Protein AF-W2S710-F1 (afdb_monomer_lite)

Sequence (1188 aa):
MALSNGRLNGMLIFIVGLTLICLLFKRYHDNDLSRCKSLLEHGRWSHDLSTGSPHLEWHPAGCMKPNYKVNPHPIQTCFQDTYLIGDSSARELFTELEARWRLPGLHEDAPVHSNLSFTVEGESIDFIWDPYLNYTHLVGFRNTKSAPHAHIDQWRSPSSVVVGSGMWHARYLNDSYEKDFEADIRRLVRSRNGLRETEARPIFMPIIPPYQPFLNHERSSMLTPKRITRMNQLLYNLSAEHHVDMMLATLPAIRDQPSAYEEDGLHHKRIISTMQLEVLTARLCPRAYDHSCCSRSMDFSFGQMLAVTVAALLAIICLMMNRGSSSLIGAVGMISLTVCYCLFADRTTLFEKATKLIDEHLFIAFCYIALVCGLLTIVRCHEDDGQTWADTILPRQQTEEWKGWMQVVILLYHFFGMSQTLWVYRLIRLMVASYLFLTGFGHTSYFIRTGDFSLRRLTAVLVRINLLSCTLSFIMGTFYQLYYFPLLASVWFVVTWATIPRTPPEGVRLSIAAVALVCSMSIFGLLSTVWLVDGFFALLFHVGMITLDFKEYSFRISLDFYAPYVGMLFAFVVAVAAERRSQFEFLHLHQLRAKQYLWIAASCALLGYFTFASFLGDKQMFNRYHPYLSPIPIIGFVVLRNGTSVLRSHYSRFFAWFGRHSLETFVLQYHIWLAADTHGILHLGIIDSRWSERSTKGSWRFWTEVCMLTAVFLWACKAAAKATGIIVDSIAPKQVDEGWDPEKNMAQPVWGSMPEAIRKNLPEVSEDRKLHGKVTVLFISLWLINAWWPKGYGWICCISFTLINGATWGNLASYGVYLSYYIDHGGYGGNPLAYSFIGGVNFCAAMLCAPVVNILIKRFGTHAPMIAGCFLWLAGWLCASWSTLYYQLLLSQGALIGIGAGLIWLPAAPILPQWFLKKRSLAQGIASSGSGIVGVVYAVATIPMIENLSLAWALRITGITSFVMLFISCCLIRDRNTHVQPDIRPFDTNLIRQTNVLLLCGYTACTTLGYMTVIYSFSAFAVSLGYTQKQGGNVIAILNTGTGLGRPLIGIISDRFGRITTAGAITAVNSLLAFAFWIPVTTYAPLIVLALIYGATCGVFWATIAPICAEVVPLNQLASLLCLQWLTVSMPSLFAQAIALEIRQPESGRPFLWPQVYTGVAYAIGALMLLELRRRVVGGLFVRESHR

Foldseek 3Di:
DVVVVVVLVVVVVVVVVVLVVLLVVCVVVDPAFLCLLQLQAAWEWLDALVPPDPPIDIATPLFGFDDCPPPVVLLQVLCFQEEQEAAVLSVLLVQLVCVVVVNHPPCVVPDRQQKDWDDDPHGIYIYHRDLQLQCPPVCVVPDVPDDPDDPPPDNDLHQEYEYEASCVLQAPPDPCSLVS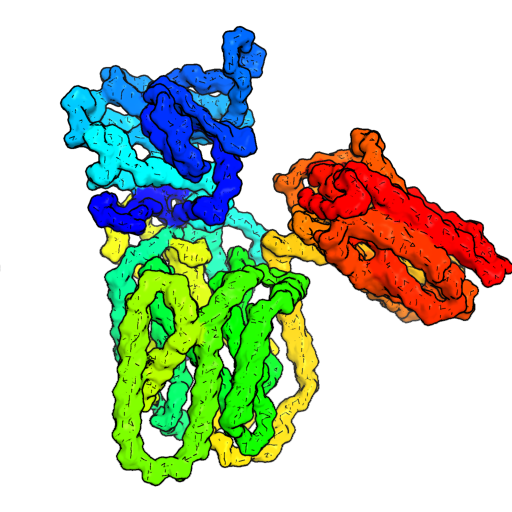LLVSVVVVLVCVVVSVVHPYAYEYEQQAQFDLVLADPSRCVRRDPVSSVSSNVSVVVCCVVRVGHYNNNLRLHCPPRPQQPDSNRRHGPSSSSVSSNSSVSCCSRVPNAQGGRSNDQDPQDPVLVVLLVVLVVLLVVLVVVPPPCLDLSSLSNLLSVLLNLLQCQFRGSSWGWTFARADPVVLVVQLVVLVVLQVVQKDFDDCVLVDDLLPAQQDPLNLLLLLQSLLSNVLSCLLNVCCVPQLSVLVNLLSLLLVLLCLLQVLLLCCQLPVPLDPLVLLLVLLLLCVSLLVNCLSNLHASCLLVSSVLSNVLNVLSSQLDDSDDPPDDDLVSSVVSLVVSLVVVVVCLPDCVVVVVVVVCCVQFVRPDDSVVNSLVCLQNVCSSSVSNSVNVVSLVCLVCVVVCPVVVVVVLVVLVVLLVQLVVQLVVLSVVSVPQPDPVSCSVCNNPSSVSNSVSVSSNQSSDSVSSRMGGPNSSLCSLLSSLLSNSCQRLQHYSSSRTGIFSCSPPPPDDSDDPVPDPVNVVRVVSSVSVSSVSSVSNSSSSSSVSCVLSPDDDDVPDDPVSVSRDRRDDDDPVVVVVPPDPPPCVVVSCVSVVVVSVVSRVSSCPRPLNLLVLLLVLLLLLLLLQLLLLLLVLVVLVVCQVVVQAVDHSLLSVLLSLLLLLLLLVCLLVLLVCCVPPNLLVLQLVLLVLLLVLLLQCLVDRHSVSSSVRSRNSNSNSSNSNNLSSLLQSCVSDALLSLLSLLSSNLSSLVSSLVLLVVLVCCCVPPHPSVSSNVSSVVSSVSSVVSSVSNDHPCVPQVAPRHSADPVLCPDLLLVLLLLLLLLLLLLLLLVSNCLLVQCVLLVDDSVLSSVLNSLLSVLLNPQSSVLSVCCSVQHQLVSLLVLLLVQLCCLPVQVQPDNDSPSSSVSSNPCSNRSCSCSSRVLVVLCLVDPSNCSSNSVSSSSNSSNVSSSCSNVVQQVPFDSPDPNRRNVSSNSSSVSSVSSSVSSQVSCCVRVVDNPGGDDRD

InterPro domains:
  IPR011701 Major facilitator superfamily [PF07690] (814-1126)
  IPR012419 Cas1p, 10 TM acyl transferase domain [PF07779] (327-735)
  IPR020846 Major facilitator superfamily domain [PS50850] (994-1188)
  IPR036259 MFS transporter superfamily [G3DSA:1.20.1250.20] (791-982)
  IPR036259 MFS transporter superfamily [G3DSA:1.20.1250.20] (989-1177)
  IPR036259 MFS transporter superfamily [SSF103473] (786-1177)
  IPR050327 Proton-linked Monocarboxylate Transporter [PTHR11360] (792-1140)

Structure (mmCIF, N/CA/C/O backbone):
data_AF-W2S710-F1
#
_entry.id   AF-W2S710-F1
#
loop_
_atom_site.group_PDB
_atom_site.id
_atom_site.type_symbol
_atom_site.label_atom_id
_atom_site.label_alt_id
_atom_site.label_comp_id
_atom_site.label_asym_id
_atom_site.label_entity_id
_atom_site.label_seq_id
_atom_site.pdbx_PDB_ins_code
_atom_site.Cartn_x
_atom_site.Cartn_y
_atom_site.Cartn_z
_atom_site.occupancy
_atom_site.B_iso_or_equiv
_atom_site.auth_seq_id
_atom_site.auth_comp_id
_atom_site.auth_asym_id
_atom_site.auth_atom_id
_atom_site.pdbx_PDB_model_num
ATOM 1 N N . MET A 1 1 ? -15.505 -44.508 6.100 1.00 30.83 1 MET A N 1
ATOM 2 C CA . MET A 1 1 ? -15.173 -43.242 5.390 1.00 30.83 1 MET A CA 1
ATOM 3 C C . MET A 1 1 ? -13.989 -42.455 5.977 1.00 30.83 1 MET A C 1
ATOM 5 O O . MET A 1 1 ? -13.329 -41.763 5.216 1.00 30.83 1 MET A O 1
ATOM 9 N N . ALA A 1 2 ? -13.651 -42.554 7.273 1.00 24.97 2 ALA A N 1
ATOM 10 C CA . ALA A 1 2 ? -12.498 -41.833 7.849 1.00 24.97 2 ALA A CA 1
ATOM 11 C C . ALA A 1 2 ? -11.117 -42.339 7.361 1.00 24.97 2 ALA A C 1
ATOM 13 O O . ALA A 1 2 ? -10.203 -41.539 7.177 1.00 24.97 2 ALA A O 1
ATOM 14 N N . LEU A 1 3 ? -10.990 -43.637 7.054 1.00 24.47 3 LEU A N 1
ATOM 15 C CA . LEU A 1 3 ? -9.754 -44.257 6.543 1.00 24.47 3 LEU A CA 1
ATOM 16 C C . LEU A 1 3 ? -9.441 -43.935 5.064 1.00 24.47 3 LEU A C 1
ATOM 18 O O . LEU A 1 3 ? -8.275 -43.970 4.676 1.00 24.47 3 LEU A O 1
ATOM 22 N N . SER A 1 4 ? -10.430 -43.563 4.234 1.00 31.34 4 SER A N 1
ATOM 23 C CA . SER A 1 4 ? -10.166 -43.193 2.828 1.00 31.34 4 SER A CA 1
ATOM 24 C C . SER A 1 4 ? -9.641 -41.760 2.675 1.00 31.34 4 SER A C 1
ATOM 26 O O . SER A 1 4 ? -8.850 -41.491 1.774 1.00 31.34 4 SER A O 1
ATOM 28 N N . ASN A 1 5 ? -9.995 -40.852 3.595 1.00 40.22 5 ASN A N 1
ATOM 29 C CA . ASN A 1 5 ? -9.529 -39.459 3.581 1.00 40.22 5 ASN A CA 1
ATOM 30 C C . ASN A 1 5 ? -8.014 -39.325 3.839 1.00 40.22 5 ASN A C 1
ATOM 32 O O . ASN A 1 5 ? -7.393 -38.405 3.311 1.00 40.22 5 ASN A O 1
ATOM 36 N N . GLY A 1 6 ? -7.408 -40.235 4.615 1.00 45.78 6 GLY A N 1
ATOM 37 C CA . GLY A 1 6 ? -5.959 -40.245 4.864 1.00 45.78 6 GLY A CA 1
ATOM 38 C C . GLY A 1 6 ? -5.140 -40.655 3.634 1.00 45.78 6 GLY A C 1
ATOM 39 O O . GLY A 1 6 ? -4.157 -39.997 3.300 1.00 45.78 6 GLY A O 1
ATOM 40 N N . ARG A 1 7 ? -5.592 -41.687 2.903 1.00 41.50 7 ARG A N 1
ATOM 41 C CA . ARG A 1 7 ? -4.937 -42.165 1.670 1.00 41.50 7 ARG A CA 1
ATOM 42 C C . ARG A 1 7 ? -5.039 -41.161 0.518 1.00 41.50 7 ARG A C 1
ATOM 44 O O . ARG A 1 7 ? -4.064 -40.978 -0.204 1.00 41.50 7 ARG A O 1
ATOM 51 N N . LEU A 1 8 ? -6.176 -40.469 0.384 1.00 43.03 8 LEU A N 1
ATOM 52 C CA . LEU A 1 8 ? -6.371 -39.452 -0.658 1.00 43.03 8 LEU A CA 1
ATOM 53 C C . LEU A 1 8 ? -5.448 -38.236 -0.462 1.00 43.03 8 LEU A C 1
ATOM 55 O O . LEU A 1 8 ? -4.894 -37.718 -1.426 1.00 43.03 8 LEU A O 1
ATOM 59 N N . ASN A 1 9 ? -5.245 -37.812 0.792 1.00 52.19 9 ASN A N 1
ATOM 60 C CA . ASN A 1 9 ? -4.304 -36.740 1.119 1.00 52.19 9 ASN A CA 1
ATOM 61 C C . ASN A 1 9 ? -2.852 -37.153 0.835 1.00 52.19 9 ASN A C 1
ATOM 63 O O . ASN A 1 9 ? -2.109 -36.356 0.277 1.00 52.19 9 ASN A O 1
ATOM 67 N N . GLY A 1 10 ? -2.461 -38.394 1.149 1.00 54.25 10 GLY A N 1
ATOM 68 C CA . GLY A 1 10 ? -1.122 -38.908 0.835 1.00 54.25 10 GLY A CA 1
ATOM 69 C C . GLY A 1 10 ? -0.840 -38.986 -0.670 1.00 54.25 10 GLY A C 1
ATOM 70 O O . GLY A 1 10 ? 0.221 -38.561 -1.117 1.00 54.25 10 GLY A O 1
ATOM 71 N N . MET A 1 11 ? -1.811 -39.448 -1.464 1.00 45.91 11 MET A N 1
ATOM 72 C CA . MET A 1 11 ? -1.683 -39.533 -2.924 1.00 45.91 11 MET A CA 1
ATOM 73 C C . MET A 1 11 ? -1.570 -38.150 -3.574 1.00 45.91 11 MET A C 1
ATOM 75 O O . MET A 1 11 ? -0.805 -37.973 -4.516 1.00 45.91 11 MET A O 1
ATOM 79 N N . LEU A 1 12 ? -2.280 -37.148 -3.053 1.00 52.28 12 LEU A N 1
ATOM 80 C CA . LEU A 1 12 ? -2.200 -35.800 -3.600 1.00 52.28 12 LEU A CA 1
ATOM 81 C C . LEU A 1 12 ? -0.949 -35.037 -3.144 1.00 52.28 12 LEU A C 1
ATOM 83 O O . LEU A 1 12 ? -0.385 -34.290 -3.933 1.00 52.28 12 LEU A O 1
ATOM 87 N N . ILE A 1 13 ? -0.468 -35.270 -1.917 1.00 57.09 13 ILE A N 1
ATOM 88 C CA . ILE A 1 13 ? 0.852 -34.799 -1.463 1.00 57.09 13 ILE A CA 1
ATOM 89 C C . ILE A 1 13 ? 1.955 -35.408 -2.339 1.00 57.09 13 ILE A C 1
ATOM 91 O O . ILE A 1 13 ? 2.881 -34.701 -2.726 1.00 57.09 13 ILE A O 1
ATOM 95 N N . PHE A 1 14 ? 1.828 -36.686 -2.709 1.00 53.22 14 PHE A N 1
ATOM 96 C CA . PHE A 1 14 ? 2.733 -37.343 -3.651 1.00 53.22 14 PHE A CA 1
ATOM 97 C C . PHE A 1 14 ? 2.661 -36.718 -5.049 1.00 53.22 14 PHE A C 1
ATOM 99 O O . PHE A 1 14 ? 3.704 -36.440 -5.624 1.00 53.22 14 PHE A O 1
ATOM 106 N N . ILE A 1 15 ? 1.464 -36.423 -5.572 1.00 55.31 15 ILE A N 1
ATOM 107 C CA . ILE A 1 15 ? 1.300 -35.738 -6.866 1.00 55.31 15 ILE A CA 1
ATOM 108 C C . ILE A 1 15 ? 1.922 -34.339 -6.822 1.00 55.31 15 ILE A C 1
ATOM 110 O O . ILE A 1 15 ? 2.708 -34.022 -7.705 1.00 55.31 15 ILE A O 1
ATOM 114 N N . VAL A 1 16 ? 1.640 -33.540 -5.785 1.00 57.78 16 VAL A N 1
ATOM 115 C CA . VAL A 1 16 ? 2.204 -32.189 -5.606 1.00 57.78 16 VAL A CA 1
ATOM 116 C C . VAL A 1 16 ? 3.730 -32.249 -5.485 1.00 57.78 16 VAL A C 1
ATOM 118 O O . VAL A 1 16 ? 4.427 -31.488 -6.157 1.00 57.78 16 VAL A O 1
ATOM 121 N N . GLY A 1 17 ? 4.254 -33.186 -4.690 1.00 59.81 17 GLY A N 1
ATOM 122 C CA . GLY A 1 17 ? 5.688 -33.430 -4.539 1.00 59.81 17 GLY A CA 1
ATOM 123 C C . GLY A 1 17 ? 6.352 -33.867 -5.844 1.00 59.81 17 GLY A C 1
ATOM 124 O O . GLY A 1 17 ? 7.382 -33.313 -6.212 1.00 59.81 17 GLY A O 1
ATOM 125 N N . LEU A 1 18 ? 5.733 -34.784 -6.590 1.00 56.00 18 LEU A N 1
ATOM 126 C CA . LEU A 1 18 ? 6.211 -35.242 -7.893 1.00 56.00 18 LEU A CA 1
ATOM 127 C C . LEU A 1 18 ? 6.199 -34.102 -8.919 1.00 56.00 18 LEU A C 1
ATOM 129 O O . LEU A 1 18 ? 7.203 -33.895 -9.592 1.00 56.00 18 LEU A O 1
ATOM 133 N N . THR A 1 19 ? 5.124 -33.305 -8.992 1.00 56.50 19 THR A N 1
ATOM 134 C CA . THR A 1 19 ? 5.086 -32.115 -9.858 1.00 56.50 19 THR A CA 1
ATOM 135 C C . THR A 1 19 ? 6.164 -31.108 -9.478 1.00 56.50 19 THR A C 1
ATOM 137 O O . THR A 1 19 ? 6.850 -30.615 -10.363 1.00 56.50 19 THR A O 1
ATOM 140 N N . LEU A 1 20 ? 6.389 -30.840 -8.187 1.00 59.91 20 LEU A N 1
ATOM 141 C CA . LEU A 1 20 ? 7.459 -29.944 -7.738 1.00 59.91 20 LEU A CA 1
ATOM 142 C C . LEU A 1 20 ? 8.847 -30.483 -8.101 1.00 59.91 20 LEU A C 1
ATOM 144 O O . LEU A 1 20 ? 9.680 -29.713 -8.565 1.00 59.91 20 LEU A O 1
ATOM 148 N N . ILE A 1 21 ? 9.092 -31.787 -7.954 1.00 60.41 21 ILE A N 1
ATOM 149 C CA . ILE A 1 21 ? 10.359 -32.424 -8.341 1.00 60.41 21 ILE A CA 1
ATOM 150 C C . ILE A 1 21 ? 10.567 -32.339 -9.858 1.00 60.41 21 ILE A C 1
ATOM 152 O O . ILE A 1 21 ? 11.635 -31.917 -10.298 1.00 60.41 21 ILE A O 1
ATOM 156 N N . CYS A 1 22 ? 9.551 -32.660 -10.665 1.00 56.81 22 CYS A N 1
ATOM 157 C CA . CYS A 1 22 ? 9.610 -32.531 -12.123 1.00 56.81 22 CYS A CA 1
ATOM 158 C C . CYS A 1 22 ? 9.850 -31.077 -12.562 1.00 56.81 22 CYS A C 1
ATOM 160 O O . CYS A 1 22 ? 10.635 -30.831 -13.475 1.00 56.81 22 CYS A O 1
ATOM 162 N N . LEU A 1 23 ? 9.228 -30.106 -11.889 1.00 59.84 23 LEU A N 1
ATOM 163 C CA . LEU A 1 23 ? 9.401 -28.679 -12.165 1.00 59.84 23 LEU A CA 1
ATOM 164 C C . LEU A 1 23 ? 10.777 -28.153 -11.723 1.00 59.84 23 LEU A C 1
ATOM 166 O O . LEU A 1 23 ? 11.368 -27.330 -12.419 1.00 59.84 23 LEU A O 1
ATOM 170 N N . LEU A 1 24 ? 11.321 -28.638 -10.603 1.00 62.22 24 LEU A N 1
ATOM 171 C CA . LEU A 1 24 ? 12.684 -28.324 -10.158 1.00 62.22 24 LEU A CA 1
ATOM 172 C C . LEU A 1 24 ? 13.736 -28.941 -11.090 1.00 62.22 24 LEU A C 1
ATOM 174 O O . LEU A 1 24 ? 14.728 -28.284 -11.400 1.00 62.22 24 LEU A O 1
ATOM 178 N N . PHE A 1 25 ? 13.492 -30.155 -11.592 1.00 58.84 25 PHE A N 1
ATOM 179 C CA . PHE A 1 25 ? 14.325 -30.786 -12.615 1.00 58.84 25 PHE A CA 1
ATOM 180 C C . PHE A 1 25 ? 14.279 -30.001 -13.935 1.00 58.84 25 PHE A C 1
ATOM 182 O O . PHE A 1 25 ? 15.330 -29.692 -14.494 1.00 58.84 25 PHE A O 1
ATOM 189 N N . LYS A 1 26 ? 13.085 -29.571 -14.380 1.00 61.59 26 LYS A N 1
ATOM 190 C CA . LYS A 1 26 ? 12.926 -28.664 -15.531 1.00 61.59 26 LYS A CA 1
ATOM 191 C C . LYS A 1 26 ? 13.705 -27.366 -15.309 1.00 61.59 26 LYS A C 1
ATOM 193 O O . LYS A 1 26 ? 14.484 -26.986 -16.169 1.00 61.59 26 LYS A O 1
ATOM 198 N N . ARG A 1 27 ? 13.587 -26.731 -14.135 1.00 63.47 27 ARG A N 1
ATOM 199 C CA . ARG A 1 27 ? 14.320 -25.500 -13.784 1.00 63.47 27 ARG A CA 1
ATOM 200 C C . ARG A 1 27 ? 15.842 -25.657 -13.848 1.00 63.47 27 ARG A C 1
ATOM 202 O O . ARG A 1 27 ? 16.516 -24.699 -14.203 1.00 63.47 27 ARG A O 1
ATOM 209 N N . TYR A 1 28 ? 16.378 -26.824 -13.497 1.00 58.06 28 TYR A N 1
ATOM 210 C CA . TYR A 1 28 ? 17.815 -27.095 -13.600 1.00 58.06 28 TYR A CA 1
ATOM 211 C C . TYR A 1 28 ? 18.289 -27.220 -15.061 1.00 58.06 28 TYR A C 1
ATOM 213 O O . TYR A 1 28 ? 19.450 -26.951 -15.349 1.00 58.06 28 TYR A O 1
ATOM 221 N N . HIS A 1 29 ? 17.399 -27.607 -15.981 1.00 54.22 29 HIS A N 1
ATOM 222 C CA . HIS A 1 29 ? 17.708 -27.826 -17.400 1.00 54.22 29 HIS A CA 1
ATOM 223 C C . HIS A 1 29 ? 17.295 -26.672 -18.335 1.00 54.22 29 HIS A C 1
ATOM 225 O O . HIS A 1 29 ? 17.692 -26.656 -19.500 1.00 54.22 29 HIS A O 1
ATOM 231 N N . ASP A 1 30 ? 16.482 -25.723 -17.865 1.00 58.88 30 ASP A N 1
ATOM 232 C CA . ASP A 1 30 ? 15.928 -24.644 -18.689 1.00 58.88 30 ASP A CA 1
ATOM 233 C C . ASP A 1 30 ? 16.851 -23.410 -18.700 1.00 58.88 30 ASP A C 1
ATOM 235 O O . ASP A 1 30 ? 16.991 -22.707 -17.699 1.00 58.88 30 ASP A O 1
ATOM 239 N N . ASN A 1 31 ? 17.462 -23.117 -19.853 1.00 60.59 31 ASN A N 1
ATOM 240 C CA . ASN A 1 31 ? 18.367 -21.971 -20.034 1.00 60.59 31 ASN A CA 1
ATOM 241 C C . ASN A 1 31 ? 17.635 -20.612 -20.179 1.00 60.59 31 ASN A C 1
ATOM 243 O O . ASN A 1 31 ? 18.294 -19.574 -20.202 1.00 60.59 31 ASN A O 1
ATOM 247 N N . ASP A 1 32 ? 16.296 -20.591 -20.274 1.00 68.31 32 ASP A N 1
ATOM 248 C CA . ASP A 1 32 ? 15.474 -19.377 -20.465 1.00 68.31 32 ASP A CA 1
ATOM 249 C C . ASP A 1 32 ? 14.499 -19.134 -19.293 1.00 68.31 32 ASP A C 1
ATOM 251 O O . ASP A 1 32 ? 13.274 -19.207 -19.422 1.00 68.31 32 ASP A O 1
ATOM 255 N N . LEU A 1 33 ? 15.053 -18.834 -18.113 1.00 67.38 33 LEU A N 1
ATOM 256 C CA . LEU A 1 33 ? 14.287 -18.615 -16.876 1.00 67.38 33 LEU A CA 1
ATOM 257 C C . LEU A 1 33 ? 13.315 -17.424 -16.928 1.00 67.38 33 LEU A C 1
ATOM 259 O O . LEU A 1 33 ? 12.309 -17.445 -16.219 1.00 67.38 33 LEU A O 1
ATOM 263 N N . SER A 1 34 ? 13.599 -16.390 -17.725 1.00 71.56 34 SER A N 1
ATOM 264 C CA . SER A 1 34 ? 12.732 -15.211 -17.895 1.00 71.56 34 SER A CA 1
ATOM 265 C C . SER A 1 34 ? 11.774 -15.329 -19.087 1.00 71.56 34 SER A C 1
ATOM 267 O O . SER A 1 34 ? 11.024 -14.386 -19.358 1.00 71.56 34 SER A O 1
ATOM 269 N N . ARG A 1 35 ? 11.781 -16.473 -19.792 1.00 78.88 35 ARG A N 1
ATOM 270 C CA . ARG A 1 35 ? 10.990 -16.726 -21.011 1.00 78.88 35 ARG A CA 1
ATOM 271 C C . ARG A 1 35 ? 11.185 -15.651 -22.085 1.00 78.88 35 ARG A C 1
ATOM 273 O O . ARG A 1 35 ? 10.279 -15.361 -22.865 1.00 78.88 35 ARG A O 1
ATOM 280 N N . CYS A 1 36 ? 12.354 -15.019 -22.088 1.00 80.06 36 CYS A N 1
ATOM 281 C CA . CYS A 1 36 ? 12.650 -13.913 -22.984 1.00 80.06 36 CYS A CA 1
ATOM 282 C C . CYS A 1 36 ? 13.071 -14.417 -24.363 1.00 80.06 36 CYS A C 1
ATOM 284 O O . CYS A 1 36 ? 12.708 -13.823 -25.375 1.00 80.06 36 CYS A O 1
ATOM 286 N N . LYS A 1 37 ? 13.747 -15.570 -24.408 1.00 79.81 37 LYS A N 1
ATOM 287 C CA . LYS A 1 37 ? 14.033 -16.273 -25.659 1.00 79.81 37 LYS A CA 1
ATOM 288 C C . LYS A 1 37 ? 12.747 -16.833 -26.276 1.00 79.81 37 LYS A C 1
ATOM 290 O O . LYS A 1 37 ? 12.532 -16.677 -27.471 1.00 79.81 37 LYS A O 1
ATOM 295 N N . SER A 1 38 ? 11.838 -17.372 -25.457 1.00 79.50 38 SER A N 1
ATOM 296 C CA . SER A 1 38 ? 10.520 -17.842 -25.919 1.00 79.50 38 SER A CA 1
ATOM 297 C C . SER A 1 38 ? 9.696 -16.738 -26.594 1.00 79.50 38 SER A C 1
ATOM 299 O O . SER A 1 38 ? 9.149 -16.962 -27.668 1.00 79.50 38 SER A O 1
ATOM 301 N N . LEU A 1 39 ? 9.659 -15.528 -26.018 1.00 84.75 39 LEU A N 1
ATOM 302 C CA . LEU A 1 39 ? 9.016 -14.356 -26.633 1.00 84.75 39 LEU A CA 1
ATOM 303 C C . LEU A 1 39 ? 9.598 -14.030 -28.017 1.00 84.75 39 LEU A C 1
ATOM 305 O O . LEU A 1 39 ? 8.863 -13.656 -28.928 1.00 84.75 39 LEU A O 1
ATOM 309 N N . LEU A 1 40 ? 10.920 -14.134 -28.139 1.00 85.06 40 LEU A N 1
ATOM 310 C CA . LEU A 1 40 ? 11.663 -13.789 -29.341 1.00 85.06 40 LEU A CA 1
ATOM 311 C C . LEU A 1 40 ? 11.557 -14.851 -30.440 1.00 85.06 40 LEU A C 1
ATOM 313 O O . LEU A 1 40 ? 11.671 -14.492 -31.604 1.00 85.06 40 LEU A O 1
ATOM 317 N N . GLU A 1 41 ? 11.310 -16.121 -30.110 1.00 81.75 41 GLU A N 1
ATOM 318 C CA . GLU A 1 41 ? 11.332 -17.239 -31.069 1.00 81.75 41 GLU A CA 1
ATOM 319 C C . GLU A 1 41 ? 9.955 -17.851 -31.363 1.00 81.75 41 GLU A C 1
ATOM 321 O O . GLU A 1 41 ? 9.734 -18.373 -32.459 1.00 81.75 41 GLU A O 1
ATOM 326 N N . HIS A 1 42 ? 9.014 -17.794 -30.416 1.00 79.31 42 HIS A N 1
ATOM 327 C CA . HIS A 1 42 ? 7.784 -18.583 -30.460 1.00 79.31 42 HIS A CA 1
ATOM 328 C C . HIS A 1 42 ? 6.524 -17.768 -30.128 1.00 79.31 42 HIS A C 1
ATOM 330 O O . HIS A 1 42 ? 6.444 -17.069 -29.119 1.00 79.31 42 HIS A O 1
ATOM 336 N N . GLY A 1 43 ? 5.466 -17.953 -30.923 1.00 78.81 43 GLY A N 1
ATOM 337 C CA . GLY A 1 43 ? 4.116 -17.485 -30.602 1.00 78.81 43 GLY A CA 1
ATOM 338 C C . GLY A 1 43 ? 3.114 -17.720 -31.729 1.00 78.81 43 GLY A C 1
ATOM 339 O O . GLY A 1 43 ? 3.447 -18.330 -32.745 1.00 78.81 43 GLY A O 1
ATOM 340 N N . ARG A 1 44 ? 1.864 -17.293 -31.526 1.00 77.75 44 ARG A N 1
ATOM 341 C CA . ARG A 1 44 ? 0.726 -17.594 -32.413 1.00 77.75 44 ARG A CA 1
ATOM 342 C C . ARG A 1 44 ? -0.376 -16.538 -32.362 1.00 77.75 44 ARG A C 1
ATOM 344 O O . ARG A 1 44 ? -0.514 -15.840 -31.361 1.00 77.75 44 ARG A O 1
ATOM 351 N N . TRP A 1 45 ? -1.222 -16.514 -33.387 1.00 78.06 45 TRP A N 1
ATOM 352 C CA . TRP A 1 45 ? -2.459 -15.727 -33.409 1.00 78.06 45 TRP A CA 1
ATOM 353 C C . TRP A 1 45 ? -3.609 -16.420 -32.664 1.00 78.06 45 TRP A C 1
ATOM 355 O O . TRP A 1 45 ? -3.670 -17.649 -32.591 1.00 78.06 45 TRP A O 1
ATOM 365 N N . SER A 1 46 ? -4.521 -15.626 -32.097 1.00 71.88 46 SER A N 1
ATOM 366 C CA . SER A 1 46 ? -5.748 -16.103 -31.443 1.00 71.88 46 SER A CA 1
ATOM 367 C C . SER A 1 46 ? -6.745 -16.723 -32.432 1.00 71.88 46 SER A C 1
ATOM 369 O O . SER A 1 46 ? -7.419 -17.696 -32.092 1.00 71.88 46 SER A O 1
ATOM 371 N N . HIS A 1 47 ? -6.797 -16.184 -33.650 1.00 72.75 47 HIS A N 1
ATOM 372 C CA . HIS A 1 47 ? -7.615 -16.624 -34.781 1.00 72.75 47 HIS A CA 1
ATOM 373 C C . HIS A 1 47 ? -6.806 -16.502 -36.080 1.00 72.75 47 HIS A C 1
ATOM 375 O O . HIS A 1 47 ? -5.786 -15.814 -36.107 1.00 72.75 47 HIS A O 1
ATOM 381 N N . ASP A 1 48 ? -7.262 -17.130 -37.164 1.00 75.62 48 ASP A N 1
ATOM 382 C CA . ASP A 1 48 ? -6.635 -16.950 -38.477 1.00 75.62 48 ASP A CA 1
ATOM 383 C C . ASP A 1 48 ? -6.829 -15.512 -38.979 1.00 75.62 48 ASP A C 1
ATOM 385 O O . ASP A 1 48 ? -7.926 -14.952 -38.851 1.00 75.62 48 ASP A O 1
ATOM 389 N N . LEU A 1 49 ? -5.793 -14.922 -39.594 1.00 78.19 49 LEU A N 1
ATOM 390 C CA . LEU A 1 49 ? -5.825 -13.532 -40.075 1.00 78.19 49 LEU A CA 1
ATOM 391 C C . LEU A 1 49 ? -6.929 -13.300 -41.130 1.00 78.19 49 LEU A C 1
ATOM 393 O O . LEU A 1 49 ? -7.377 -12.171 -41.316 1.00 78.19 49 LEU A O 1
ATOM 397 N N . SER A 1 50 ? -7.397 -14.358 -41.801 1.00 74.38 50 SER A N 1
ATOM 398 C CA . SER A 1 50 ? -8.468 -14.312 -42.806 1.00 74.38 50 SER A CA 1
ATOM 399 C C . SER A 1 50 ? -9.874 -14.134 -42.220 1.00 74.38 50 SER A C 1
ATOM 401 O O . SER A 1 50 ? -10.781 -13.717 -42.935 1.00 74.38 50 SER A O 1
ATOM 403 N N . THR A 1 51 ? -10.077 -14.430 -40.931 1.00 66.75 51 THR A N 1
ATOM 404 C CA . THR A 1 51 ? -11.417 -14.459 -40.308 1.00 66.75 51 THR A CA 1
ATOM 405 C C . THR A 1 51 ? -11.993 -13.078 -39.993 1.00 66.75 51 THR A C 1
ATOM 407 O O . THR A 1 51 ? -13.172 -12.977 -39.663 1.00 66.75 51 THR A O 1
ATOM 410 N N . GLY A 1 52 ? -11.188 -12.010 -40.068 1.00 63.94 52 GLY A N 1
ATOM 411 C CA . GLY A 1 52 ? -11.639 -10.639 -39.795 1.00 63.94 52 GLY A CA 1
ATOM 412 C C . GLY A 1 52 ? -12.159 -10.415 -38.368 1.00 63.94 52 GLY A C 1
ATOM 413 O O . GLY A 1 52 ? -12.902 -9.466 -38.128 1.00 63.94 52 GLY A O 1
ATOM 414 N N . SER A 1 53 ? -11.808 -11.294 -37.421 1.00 65.75 53 SER A N 1
ATOM 415 C CA . SER A 1 53 ? -12.282 -11.208 -36.038 1.00 65.75 53 SER A CA 1
ATOM 416 C C . SER A 1 53 ? -11.854 -9.883 -35.384 1.00 65.75 53 SER A C 1
ATOM 418 O O . SER A 1 53 ? -10.667 -9.546 -35.421 1.00 65.75 53 SER A O 1
ATOM 420 N N . PRO A 1 54 ? -12.762 -9.158 -34.699 1.00 60.50 54 PRO A N 1
ATOM 421 C CA . PRO A 1 54 ? -12.422 -7.931 -33.971 1.00 60.50 54 PRO A CA 1
ATOM 422 C C . PRO A 1 54 ? -11.502 -8.170 -32.754 1.00 60.50 54 PRO A C 1
ATOM 424 O O . PRO A 1 54 ? -11.072 -7.214 -32.111 1.00 60.50 54 PRO A O 1
ATOM 427 N N . HIS A 1 55 ? -11.199 -9.432 -32.419 1.00 63.72 55 HIS A N 1
ATOM 428 C CA . HIS A 1 55 ? -10.367 -9.845 -31.279 1.00 63.72 55 HIS A CA 1
ATOM 429 C C . HIS A 1 55 ? -9.095 -10.605 -31.700 1.00 63.72 55 HIS A C 1
ATOM 431 O O . HIS A 1 55 ? -8.580 -11.456 -30.968 1.00 63.72 55 HIS A O 1
ATOM 437 N N . LEU A 1 56 ? -8.599 -10.324 -32.903 1.00 75.62 56 LEU A N 1
ATOM 438 C CA . LEU A 1 56 ? -7.369 -10.899 -33.429 1.00 75.62 56 LEU A CA 1
ATOM 439 C C . LEU A 1 56 ? -6.147 -10.347 -32.675 1.00 75.62 56 LEU A C 1
ATOM 441 O O . LEU A 1 56 ? -5.835 -9.161 -32.752 1.00 75.62 56 LEU A O 1
ATOM 445 N N . GLU A 1 57 ? -5.455 -11.212 -31.937 1.00 76.44 57 GLU A N 1
ATOM 446 C CA . GLU A 1 57 ? -4.282 -10.848 -31.141 1.00 76.44 57 GLU A CA 1
ATOM 447 C C . GLU A 1 57 ? -3.198 -11.926 -31.234 1.00 76.44 57 GLU A C 1
ATOM 449 O O . GLU A 1 57 ? -3.497 -13.120 -31.279 1.00 76.44 57 GLU A O 1
ATOM 454 N N . TRP A 1 58 ? -1.930 -11.509 -31.225 1.00 82.94 58 TRP A N 1
ATOM 455 C CA . TRP A 1 58 ? -0.786 -12.418 -31.153 1.00 82.94 58 TRP A CA 1
ATOM 456 C C . TRP A 1 58 ? -0.368 -12.686 -29.701 1.00 82.94 58 TRP A C 1
ATOM 458 O O . TRP A 1 58 ? -0.447 -11.806 -28.834 1.00 82.94 58 TRP A O 1
ATOM 468 N N . HIS A 1 59 ? 0.081 -13.911 -29.426 1.00 81.25 59 HIS A N 1
ATOM 469 C CA . HIS A 1 59 ? 0.461 -14.379 -28.099 1.00 81.25 59 HIS A CA 1
ATOM 470 C C . HIS A 1 59 ? 1.778 -15.173 -28.125 1.00 81.25 59 HIS A C 1
ATOM 472 O O . HIS A 1 59 ? 1.886 -16.129 -28.900 1.00 81.25 59 HIS A O 1
ATOM 478 N N . PRO A 1 60 ? 2.748 -14.841 -27.252 1.00 80.75 60 PRO A N 1
ATOM 479 C CA . PRO A 1 60 ? 3.982 -15.609 -27.114 1.00 80.75 60 PRO A CA 1
ATOM 480 C C . PRO A 1 60 ? 3.740 -16.966 -26.442 1.00 80.75 60 PRO A C 1
ATOM 482 O O . PRO A 1 60 ? 2.747 -17.170 -25.738 1.00 80.75 60 PRO A O 1
ATOM 485 N N . ALA A 1 61 ? 4.655 -17.913 -26.652 1.00 77.38 61 ALA A N 1
ATOM 486 C CA . ALA A 1 61 ? 4.567 -19.236 -26.036 1.00 77.38 61 ALA A CA 1
ATOM 487 C C . ALA A 1 61 ? 5.080 -19.234 -24.582 1.00 77.38 61 ALA A C 1
ATOM 489 O O . ALA A 1 61 ? 6.147 -18.695 -24.285 1.00 77.38 61 ALA A O 1
ATOM 490 N N . GLY A 1 62 ? 4.334 -19.869 -23.669 1.00 74.31 62 GLY A N 1
ATOM 491 C CA . GLY A 1 62 ? 4.751 -20.127 -22.279 1.00 74.31 62 GLY A CA 1
ATOM 492 C C . GLY A 1 62 ? 4.804 -18.908 -21.343 1.00 74.31 62 GLY A C 1
ATOM 493 O O . GLY A 1 62 ? 5.080 -19.064 -20.150 1.00 74.31 62 GLY A O 1
ATOM 494 N N . CYS A 1 63 ? 4.537 -17.705 -21.848 1.00 78.75 63 CYS A N 1
ATOM 495 C CA . CYS A 1 63 ? 4.471 -16.470 -21.073 1.00 78.75 63 CYS A CA 1
ATOM 496 C C . CYS A 1 63 ? 3.395 -15.525 -21.630 1.00 78.75 63 CYS A C 1
ATOM 498 O O . CYS A 1 63 ? 2.820 -15.750 -22.694 1.00 78.75 63 CYS A O 1
ATOM 500 N N . MET A 1 64 ? 3.096 -14.457 -20.893 1.00 79.25 64 MET A N 1
ATOM 501 C CA . MET A 1 64 ? 2.072 -13.490 -21.283 1.00 79.25 64 MET A CA 1
ATOM 502 C C . MET A 1 64 ? 2.685 -12.252 -21.928 1.00 79.25 64 MET A C 1
ATOM 504 O O . MET A 1 64 ? 3.718 -11.752 -21.472 1.00 79.25 64 MET A O 1
ATOM 508 N N . LYS A 1 65 ? 2.002 -11.707 -22.941 1.00 75.50 65 LYS A N 1
ATOM 509 C CA . LYS A 1 65 ? 2.375 -10.410 -23.511 1.00 75.50 65 LYS A CA 1
ATOM 510 C C . LYS A 1 65 ? 2.157 -9.282 -22.482 1.00 75.50 65 LYS A C 1
ATOM 512 O O . LYS A 1 65 ? 1.127 -9.293 -21.800 1.00 75.50 65 LYS A O 1
ATOM 517 N N . PRO A 1 66 ? 3.069 -8.304 -22.358 1.00 69.94 66 PRO A N 1
ATOM 518 C CA . PRO A 1 66 ? 2.846 -7.144 -21.500 1.00 69.94 66 PRO A CA 1
ATOM 519 C C . PRO A 1 66 ? 1.797 -6.196 -22.108 1.00 69.94 66 PRO A C 1
ATOM 521 O O . PRO A 1 66 ? 1.765 -5.982 -23.320 1.00 69.94 66 PRO A O 1
ATOM 524 N N . ASN A 1 67 ? 0.939 -5.596 -21.272 1.00 66.62 67 ASN A N 1
ATOM 525 C CA . ASN A 1 67 ? -0.073 -4.634 -21.723 1.00 66.62 67 ASN A CA 1
ATOM 526 C C . ASN A 1 67 ? 0.356 -3.187 -21.443 1.00 66.62 67 ASN A C 1
ATOM 528 O O . ASN A 1 67 ? 0.148 -2.643 -20.360 1.00 66.62 67 ASN A O 1
ATOM 532 N N . TYR A 1 68 ? 0.900 -2.544 -22.467 1.00 65.00 68 TYR A N 1
ATOM 533 C CA . TYR A 1 68 ? 1.433 -1.184 -22.408 1.00 65.00 68 TYR A CA 1
ATOM 534 C C . TYR A 1 68 ? 0.379 -0.066 -22.539 1.00 65.00 68 TYR A C 1
ATOM 536 O O . TYR A 1 68 ? 0.736 1.108 -22.531 1.00 65.00 68 TYR A O 1
ATOM 544 N N . LYS A 1 69 ? -0.921 -0.386 -22.656 1.00 56.94 69 LYS A N 1
ATOM 545 C CA . LYS A 1 69 ? -1.988 0.625 -22.827 1.00 56.94 69 LYS A CA 1
ATOM 546 C C . LYS A 1 69 ? -2.343 1.385 -21.537 1.00 56.94 69 LYS A C 1
ATOM 548 O O . LYS A 1 69 ? -2.946 2.449 -21.617 1.00 56.94 69 LYS A O 1
ATOM 553 N N . VAL A 1 70 ? -2.014 0.840 -20.360 1.00 46.72 70 VAL A N 1
ATOM 554 C CA . VAL A 1 70 ? -2.515 1.327 -19.054 1.00 46.72 70 VAL A CA 1
ATOM 555 C C . VAL A 1 70 ? -1.593 2.365 -18.395 1.00 46.72 70 VAL A C 1
ATOM 557 O O . VAL A 1 70 ? -2.080 3.240 -17.689 1.00 46.72 70 VAL A O 1
ATOM 560 N N . ASN A 1 71 ? -0.282 2.310 -18.644 1.00 44.84 71 ASN A N 1
ATOM 561 C CA . ASN A 1 71 ? 0.704 3.279 -18.153 1.00 44.84 71 ASN A CA 1
ATOM 562 C C . ASN A 1 71 ? 1.718 3.573 -19.275 1.00 44.84 71 ASN A C 1
ATOM 564 O O . ASN A 1 71 ? 2.570 2.723 -19.521 1.00 44.84 71 ASN A O 1
ATOM 568 N N . PRO A 1 72 ? 1.648 4.732 -19.955 1.00 48.44 72 PRO A N 1
ATOM 569 C CA . PRO A 1 72 ? 2.547 5.063 -21.068 1.00 48.44 72 PRO A CA 1
ATOM 570 C C . PRO A 1 72 ? 3.935 5.570 -20.628 1.00 48.44 72 PRO A C 1
ATOM 572 O O . PRO A 1 72 ? 4.908 5.380 -21.353 1.00 48.44 72 PRO A O 1
ATOM 575 N N . HIS A 1 73 ? 4.059 6.134 -19.419 1.00 46.97 73 HIS A N 1
ATOM 576 C CA . HIS A 1 73 ? 5.319 6.691 -18.894 1.00 46.97 73 HIS A CA 1
ATOM 577 C C . HIS A 1 73 ? 6.542 5.742 -18.814 1.00 46.97 73 HIS A C 1
ATOM 579 O O . HIS A 1 73 ? 7.653 6.254 -18.906 1.00 46.97 73 HIS A O 1
ATOM 585 N N . PRO A 1 74 ? 6.433 4.401 -18.667 1.00 56.31 74 PRO A N 1
ATOM 586 C CA . PRO A 1 74 ? 7.608 3.527 -18.664 1.00 56.31 74 PRO A CA 1
ATOM 587 C C . PRO A 1 74 ? 8.234 3.334 -20.052 1.00 56.31 74 PRO A C 1
ATOM 589 O O . PRO A 1 74 ? 9.395 2.948 -20.125 1.00 56.31 74 PRO A O 1
ATOM 592 N N . ILE A 1 75 ? 7.487 3.548 -21.144 1.00 60.06 75 ILE A N 1
ATOM 593 C CA . ILE A 1 75 ? 7.956 3.213 -22.500 1.00 60.06 75 ILE A CA 1
ATOM 594 C C . ILE A 1 75 ? 9.024 4.210 -22.960 1.00 60.06 75 ILE A C 1
ATOM 596 O O . ILE A 1 75 ? 10.055 3.803 -23.484 1.00 60.06 75 ILE A O 1
ATOM 600 N N . GLN A 1 76 ? 8.814 5.502 -22.693 1.00 62.97 76 GLN A N 1
ATOM 601 C CA . GLN A 1 76 ? 9.720 6.589 -23.090 1.00 62.97 76 GLN A CA 1
ATOM 602 C C . GLN A 1 76 ? 11.147 6.367 -22.573 1.00 62.97 76 GLN A C 1
ATOM 604 O O . GLN A 1 76 ? 12.105 6.469 -23.328 1.00 62.97 76 GLN A O 1
ATOM 609 N N . THR A 1 77 ? 11.284 5.951 -21.312 1.00 65.19 77 THR A N 1
ATOM 610 C CA . THR A 1 77 ? 12.590 5.676 -20.699 1.00 65.19 77 THR A CA 1
ATOM 611 C C . THR A 1 77 ? 13.314 4.454 -21.265 1.00 65.19 77 THR A C 1
ATOM 613 O O . THR A 1 77 ? 14.516 4.340 -21.074 1.00 65.19 77 THR A O 1
ATOM 616 N N . CYS A 1 78 ? 12.628 3.508 -21.919 1.00 71.94 78 CYS A N 1
ATOM 617 C CA . CYS A 1 78 ? 13.311 2.326 -22.468 1.00 71.94 78 CYS A CA 1
ATOM 618 C C . CYS A 1 78 ? 13.804 2.517 -23.901 1.00 71.94 78 CYS A C 1
ATOM 620 O O . CYS A 1 78 ? 14.669 1.766 -24.335 1.00 71.94 78 CYS A O 1
ATOM 622 N N . PHE A 1 79 ? 13.200 3.448 -24.644 1.00 78.12 79 PHE A N 1
ATOM 623 C CA . PHE A 1 79 ? 13.579 3.759 -26.026 1.00 78.12 79 PHE A CA 1
ATOM 624 C C . PHE A 1 79 ? 14.537 4.958 -26.108 1.00 78.12 79 PHE A C 1
ATOM 626 O O . PHE A 1 79 ? 14.815 5.456 -27.194 1.00 78.12 79 PHE A O 1
ATOM 633 N N . GLN A 1 80 ? 15.066 5.395 -24.966 1.00 72.56 80 GLN A N 1
ATOM 634 C CA . GLN A 1 80 ? 16.032 6.483 -24.823 1.00 72.56 80 GLN A CA 1
ATOM 635 C C . GLN A 1 80 ? 17.247 6.258 -25.739 1.00 72.56 80 GLN A C 1
ATOM 637 O O . GLN A 1 80 ? 17.844 5.194 -25.655 1.00 72.56 80 GLN A O 1
ATOM 642 N N . ASP A 1 81 ? 17.613 7.186 -26.625 1.00 75.25 81 ASP A N 1
ATOM 643 C CA . ASP A 1 81 ? 18.768 7.051 -27.537 1.00 75.25 81 ASP A CA 1
ATOM 644 C C . ASP A 1 81 ? 18.813 5.688 -28.291 1.00 75.25 81 ASP A C 1
ATOM 646 O O . ASP A 1 81 ? 19.822 4.969 -28.269 1.00 75.25 81 ASP A O 1
ATOM 650 N N . THR A 1 82 ? 17.683 5.280 -28.892 1.00 81.44 82 THR A N 1
ATOM 651 C CA . THR A 1 82 ? 17.546 4.009 -29.639 1.00 81.44 82 THR A CA 1
ATOM 652 C C . THR A 1 82 ? 17.757 4.202 -31.138 1.00 81.44 82 THR A C 1
ATOM 654 O O . THR A 1 82 ? 17.123 5.063 -31.747 1.00 81.44 82 THR A O 1
ATOM 657 N N . TYR A 1 83 ? 18.583 3.341 -31.743 1.00 83.75 83 TYR A N 1
ATOM 658 C CA . TYR A 1 83 ? 18.891 3.379 -33.177 1.00 83.75 83 TYR A CA 1
ATOM 659 C C . TYR A 1 83 ? 18.319 2.165 -33.912 1.00 83.75 83 TYR A C 1
ATOM 661 O O . TYR A 1 83 ? 18.620 1.021 -33.561 1.00 83.75 83 TYR A O 1
ATOM 669 N N . LEU A 1 84 ? 17.522 2.410 -34.953 1.00 87.50 84 LEU A N 1
ATOM 670 C CA . LEU A 1 84 ? 17.018 1.395 -35.880 1.00 87.50 84 LEU A CA 1
ATOM 671 C C . LEU A 1 84 ? 17.820 1.493 -37.181 1.00 87.50 84 LEU A C 1
ATOM 673 O O . LEU A 1 84 ? 17.793 2.521 -37.845 1.00 87.50 84 LEU A O 1
ATOM 677 N N . ILE A 1 85 ? 18.538 0.438 -37.553 1.00 86.25 85 ILE A N 1
ATOM 678 C CA . ILE A 1 85 ? 19.454 0.438 -38.702 1.00 86.25 85 ILE A CA 1
ATOM 679 C C . ILE A 1 85 ? 19.016 -0.641 -39.679 1.00 86.25 85 ILE A C 1
ATOM 681 O O . ILE A 1 85 ? 18.955 -1.805 -39.292 1.00 86.25 85 ILE A O 1
ATOM 685 N N . GLY A 1 86 ? 18.740 -0.304 -40.937 1.00 87.88 86 GLY A N 1
ATOM 686 C CA . GLY A 1 86 ? 18.435 -1.331 -41.934 1.00 87.88 86 GLY A CA 1
ATOM 687 C C . GLY A 1 86 ? 17.751 -0.835 -43.201 1.00 87.88 86 GLY A C 1
ATOM 688 O O . GLY A 1 86 ? 17.966 0.287 -43.652 1.00 87.88 86 GLY A O 1
ATOM 689 N N . ASP A 1 87 ? 16.942 -1.723 -43.778 1.00 87.25 87 ASP A N 1
ATOM 690 C CA . ASP A 1 87 ? 16.172 -1.546 -45.009 1.00 87.25 87 ASP A CA 1
ATOM 691 C C . ASP A 1 87 ? 14.703 -1.155 -44.732 1.00 87.25 87 ASP A C 1
ATOM 693 O O . ASP A 1 87 ? 14.362 -0.655 -43.655 1.00 87.25 87 ASP A O 1
ATOM 697 N N . SER A 1 88 ? 13.812 -1.360 -45.711 1.00 85.62 88 SER A N 1
ATOM 698 C CA . SER A 1 88 ? 12.399 -0.973 -45.618 1.00 85.62 88 SER A CA 1
ATOM 699 C C . SER A 1 88 ? 11.666 -1.627 -44.443 1.00 85.62 88 SER A C 1
ATOM 701 O O . SER A 1 88 ? 10.851 -0.964 -43.814 1.00 85.62 88 SER A O 1
ATOM 703 N N . SER A 1 89 ? 12.008 -2.861 -44.059 1.00 85.06 89 SER A N 1
ATOM 704 C CA . SER A 1 89 ? 11.390 -3.525 -42.900 1.00 85.06 89 SER A CA 1
ATOM 705 C C . SER A 1 89 ? 11.726 -2.845 -41.567 1.00 85.06 89 SER A C 1
ATOM 707 O O . SER A 1 89 ? 10.885 -2.780 -40.672 1.00 85.06 89 SER A O 1
ATOM 709 N N . ALA A 1 90 ? 12.941 -2.304 -41.420 1.00 87.88 90 ALA A N 1
ATOM 710 C CA . ALA A 1 90 ? 13.301 -1.515 -40.240 1.00 87.88 90 ALA A CA 1
ATOM 711 C C . ALA A 1 90 ? 12.596 -0.144 -40.246 1.00 87.88 90 ALA A C 1
ATOM 713 O O . ALA A 1 90 ? 12.212 0.355 -39.187 1.00 87.88 90 ALA A O 1
ATOM 714 N N . ARG A 1 91 ? 12.360 0.427 -41.437 1.00 88.00 91 ARG A N 1
ATOM 715 C CA . ARG A 1 91 ? 11.588 1.666 -41.610 1.00 88.00 91 ARG A CA 1
ATOM 716 C C . ARG A 1 91 ? 10.111 1.489 -41.249 1.00 88.00 91 ARG A C 1
ATOM 718 O O . ARG A 1 91 ? 9.565 2.341 -40.559 1.00 88.00 91 ARG A O 1
ATOM 725 N N . GLU A 1 92 ? 9.473 0.388 -41.647 1.00 87.31 92 GLU A N 1
ATOM 726 C CA . GLU A 1 92 ? 8.084 0.073 -41.262 1.00 87.31 92 GLU A CA 1
ATOM 727 C C . GLU A 1 92 ? 7.926 0.025 -39.738 1.00 87.31 92 GLU A C 1
ATOM 729 O O . GLU A 1 92 ? 7.030 0.657 -39.170 1.00 87.31 92 GLU A O 1
ATOM 734 N N . LEU A 1 93 ? 8.853 -0.652 -39.053 1.00 88.31 93 LEU A N 1
ATOM 735 C CA . LEU A 1 93 ? 8.863 -0.718 -37.594 1.00 88.31 93 LEU A CA 1
ATOM 736 C C . LEU A 1 93 ? 9.019 0.671 -36.951 1.00 88.31 93 LEU A C 1
ATOM 738 O O . LEU A 1 93 ? 8.351 0.959 -35.958 1.00 88.31 93 LEU A O 1
ATOM 742 N N . PHE A 1 94 ? 9.853 1.542 -37.531 1.00 88.69 94 PHE A N 1
ATOM 743 C CA . PHE A 1 94 ? 10.005 2.936 -37.100 1.00 88.69 94 PHE A CA 1
ATOM 744 C C . PHE A 1 94 ? 8.717 3.750 -37.292 1.00 88.69 94 PHE A C 1
ATOM 746 O O . PHE A 1 94 ? 8.305 4.467 -36.384 1.00 88.69 94 PHE A O 1
ATOM 753 N N . THR A 1 95 ? 8.028 3.606 -38.426 1.00 86.81 95 THR A N 1
ATOM 754 C CA . THR A 1 95 ? 6.757 4.317 -38.662 1.00 86.81 95 THR A CA 1
ATOM 755 C C . THR A 1 95 ? 5.641 3.863 -37.717 1.00 86.81 95 THR A C 1
ATOM 757 O O . THR A 1 95 ? 4.845 4.676 -37.245 1.00 86.81 95 THR A O 1
ATOM 760 N N . GLU A 1 96 ? 5.601 2.577 -37.357 1.00 86.19 96 GLU A N 1
ATOM 761 C CA . GLU A 1 96 ? 4.638 2.075 -36.372 1.00 86.19 96 GLU A CA 1
ATOM 762 C C . GLU A 1 96 ? 4.980 2.549 -34.947 1.00 86.19 96 GLU A C 1
ATOM 764 O O . GLU A 1 96 ? 4.079 2.839 -34.151 1.00 86.19 96 GLU A O 1
ATOM 769 N N . LEU A 1 97 ? 6.275 2.692 -34.633 1.00 84.50 97 LEU A N 1
ATOM 770 C CA . LEU A 1 97 ? 6.749 3.333 -33.407 1.00 84.50 97 LEU A CA 1
ATOM 771 C C . LEU A 1 97 ? 6.255 4.788 -33.337 1.00 84.50 97 LEU A C 1
ATOM 773 O O . LEU A 1 97 ? 5.631 5.171 -32.351 1.00 84.50 97 LEU A O 1
ATOM 777 N N . GLU A 1 98 ? 6.436 5.565 -34.405 1.00 83.56 98 GLU A N 1
ATOM 778 C CA . GLU A 1 98 ? 5.972 6.955 -34.521 1.00 83.56 98 GLU A CA 1
ATOM 779 C C . GLU A 1 98 ? 4.450 7.076 -34.287 1.00 83.56 98 GLU A C 1
ATOM 781 O O . GLU A 1 98 ? 3.981 7.854 -33.445 1.00 83.56 98 GLU A O 1
ATOM 786 N N . ALA A 1 99 ? 3.661 6.215 -34.939 1.00 80.12 99 ALA A N 1
ATOM 787 C CA . ALA A 1 99 ? 2.208 6.195 -34.791 1.00 80.12 99 ALA A CA 1
ATOM 788 C C . ALA A 1 99 ? 1.755 5.879 -33.351 1.00 80.12 99 ALA A C 1
ATOM 790 O O . ALA A 1 99 ? 0.760 6.434 -32.867 1.00 80.12 99 ALA A O 1
ATOM 791 N N . ARG A 1 100 ? 2.483 5.015 -32.628 1.00 77.62 100 ARG A N 1
ATOM 792 C CA . ARG A 1 100 ? 2.167 4.646 -31.237 1.00 77.62 100 ARG A CA 1
ATOM 793 C C . ARG A 1 100 ? 2.346 5.806 -30.258 1.00 77.62 100 ARG A C 1
ATOM 795 O O . ARG A 1 100 ? 1.613 5.877 -29.269 1.00 77.62 100 ARG A O 1
ATOM 802 N N . TRP A 1 101 ? 3.248 6.739 -30.557 1.00 74.56 101 TRP A N 1
ATOM 803 C CA . TRP A 1 101 ? 3.438 7.977 -29.793 1.00 74.56 101 TRP A CA 1
ATOM 804 C C . TRP A 1 101 ? 2.446 9.092 -30.155 1.00 74.56 101 TRP A C 1
ATOM 806 O O . TRP A 1 101 ? 2.596 10.219 -29.690 1.00 74.56 101 TRP A O 1
ATOM 816 N N . ARG A 1 102 ? 1.378 8.775 -30.907 1.00 66.12 102 ARG A N 1
ATOM 817 C CA . ARG A 1 102 ? 0.361 9.736 -31.375 1.00 66.12 102 ARG A CA 1
ATOM 818 C C . ARG A 1 102 ? 0.957 10.889 -32.190 1.00 66.12 102 ARG A C 1
ATOM 820 O O . ARG A 1 102 ? 0.400 11.984 -32.189 1.00 66.12 102 ARG A O 1
ATOM 827 N N . LEU A 1 103 ? 2.034 10.614 -32.920 1.00 64.19 103 LEU A N 1
ATOM 828 C CA . LEU A 1 103 ? 2.597 11.499 -33.937 1.00 64.19 103 LEU A CA 1
ATOM 829 C C . LEU A 1 103 ? 2.329 10.922 -35.341 1.00 64.19 103 LEU A C 1
ATOM 831 O O . LEU A 1 103 ? 3.277 10.701 -36.077 1.00 64.19 103 LEU A O 1
ATOM 835 N N . PRO A 1 104 ? 1.083 10.573 -35.725 1.00 65.19 104 PRO A N 1
ATOM 836 C CA . PRO A 1 104 ? 0.858 9.955 -37.027 1.00 65.19 104 PRO A CA 1
ATOM 837 C C . PRO A 1 104 ? 1.219 10.930 -38.160 1.00 65.19 104 PRO A C 1
ATOM 839 O O . PRO A 1 104 ? 0.681 12.035 -38.200 1.00 65.19 104 PRO A O 1
ATOM 842 N N . GLY A 1 105 ? 2.085 10.495 -39.079 1.00 64.75 105 GLY A N 1
ATOM 843 C CA . GLY A 1 105 ? 2.362 11.196 -40.337 1.00 64.75 105 GLY A CA 1
ATOM 844 C C . GLY A 1 105 ? 3.414 12.306 -40.253 1.00 64.75 105 GLY A C 1
ATOM 845 O O . GLY A 1 105 ? 3.444 13.167 -41.126 1.00 64.75 105 GLY A O 1
ATOM 846 N N . LEU A 1 106 ? 4.294 12.312 -39.243 1.00 75.12 106 LEU A N 1
ATOM 847 C CA . LEU A 1 106 ? 5.365 13.315 -39.137 1.00 75.12 106 LEU A CA 1
ATOM 848 C C . LEU A 1 106 ? 6.325 13.253 -40.338 1.00 75.12 106 LEU A C 1
ATOM 850 O O . LEU A 1 106 ? 6.829 14.283 -40.778 1.00 75.12 106 LEU A O 1
ATOM 854 N N . HIS A 1 107 ? 6.553 12.050 -40.872 1.00 79.62 107 HIS A N 1
ATOM 855 C CA . HIS A 1 107 ? 7.475 11.786 -41.983 1.00 79.62 107 HIS A CA 1
ATOM 856 C C . HIS A 1 107 ? 6.793 11.224 -43.241 1.00 79.62 107 HIS A C 1
ATOM 858 O O . HIS A 1 107 ? 7.435 10.513 -44.017 1.00 79.62 107 HIS A O 1
ATOM 864 N N . GLU A 1 108 ? 5.509 11.518 -43.459 1.00 74.12 108 GLU A N 1
ATOM 865 C CA . GLU A 1 108 ? 4.744 10.974 -44.595 1.00 74.12 108 GLU A CA 1
ATOM 866 C C . GLU A 1 108 ? 5.326 11.407 -45.962 1.00 74.12 108 GLU A C 1
ATOM 868 O O . GLU A 1 108 ? 5.382 10.599 -46.886 1.00 74.12 108 GLU A O 1
ATOM 873 N N . ASP A 1 109 ? 5.897 12.618 -46.044 1.00 77.50 109 ASP A N 1
ATOM 874 C CA . ASP A 1 109 ? 6.540 13.177 -47.250 1.00 77.50 109 ASP A CA 1
ATOM 875 C C . ASP A 1 109 ? 8.064 12.922 -47.341 1.00 77.50 109 ASP A C 1
ATOM 877 O O . ASP A 1 109 ? 8.748 13.439 -48.230 1.00 77.50 109 ASP A O 1
ATOM 881 N N . ALA A 1 110 ? 8.649 12.162 -46.408 1.00 79.12 110 ALA A N 1
ATOM 882 C CA . ALA A 1 110 ? 10.099 11.983 -46.358 1.00 79.12 110 ALA A CA 1
ATOM 883 C C . ALA A 1 110 ? 10.621 11.056 -47.484 1.00 79.12 110 ALA A C 1
ATOM 885 O O . ALA A 1 110 ? 9.993 10.034 -47.781 1.00 79.12 110 ALA A O 1
ATOM 886 N N . PRO A 1 111 ? 11.812 11.321 -48.068 1.00 82.62 111 PRO A N 1
ATOM 887 C CA . PRO A 1 111 ? 12.376 10.503 -49.145 1.00 82.62 111 PRO A CA 1
ATOM 888 C C . PRO A 1 111 ? 12.449 9.008 -48.797 1.00 82.62 111 PRO A C 1
ATOM 890 O O . PRO A 1 111 ? 12.725 8.634 -47.659 1.00 82.62 111 PRO A O 1
ATOM 893 N N . VAL A 1 112 ? 12.248 8.121 -49.779 1.00 76.38 112 VAL A N 1
ATOM 894 C CA . VAL A 1 112 ? 12.139 6.656 -49.567 1.00 76.38 112 VAL A CA 1
ATOM 895 C C . VAL A 1 112 ? 13.436 6.012 -49.038 1.00 76.38 112 VAL A C 1
ATOM 897 O O . VAL A 1 112 ? 13.379 5.016 -48.319 1.00 76.38 112 VAL A O 1
ATOM 900 N N . HIS A 1 113 ? 14.603 6.598 -49.316 1.00 84.38 113 HIS A N 1
ATOM 901 C CA . HIS A 1 113 ? 15.921 6.086 -48.903 1.00 84.38 113 HIS A CA 1
ATOM 902 C C . HIS A 1 113 ? 16.711 7.136 -48.103 1.00 84.38 113 HIS A C 1
ATOM 904 O O . HIS A 1 113 ? 17.816 7.520 -48.488 1.00 84.38 113 HIS A O 1
ATOM 910 N N . SER A 1 114 ? 16.126 7.661 -47.026 1.00 82.69 114 SER A N 1
ATOM 911 C CA . SER A 1 114 ? 16.771 8.648 -46.152 1.00 82.69 114 SER A CA 1
ATOM 912 C C . SER A 1 114 ? 16.675 8.262 -44.680 1.00 82.69 114 SER A C 1
ATOM 914 O O . SER A 1 114 ? 15.784 7.512 -44.279 1.00 82.69 114 SER A O 1
ATOM 916 N N . ASN A 1 115 ? 17.581 8.819 -43.878 1.00 83.88 115 ASN A N 1
ATOM 917 C CA . ASN A 1 115 ? 17.527 8.728 -42.422 1.00 83.88 115 ASN A CA 1
ATOM 918 C C . ASN A 1 115 ? 16.344 9.545 -41.891 1.00 83.88 115 ASN A C 1
ATOM 920 O O . ASN A 1 115 ? 16.009 10.584 -42.464 1.00 83.88 115 ASN A O 1
ATOM 924 N N . LEU A 1 116 ? 15.740 9.080 -40.801 1.00 85.88 116 LEU A N 1
ATOM 925 C CA . LEU A 1 116 ? 14.614 9.736 -40.133 1.00 85.88 116 LEU A CA 1
ATOM 926 C C . LEU A 1 116 ? 14.919 9.845 -38.641 1.00 85.88 116 LEU A C 1
ATOM 928 O O . LEU A 1 116 ? 15.576 8.969 -38.084 1.00 85.88 116 LEU A O 1
ATOM 932 N N . SER A 1 117 ? 14.432 10.890 -37.984 1.00 84.62 117 SER A N 1
ATOM 933 C CA . SER A 1 117 ? 14.589 11.049 -36.541 1.00 84.62 117 SER A CA 1
ATOM 934 C C . SER A 1 117 ? 13.412 11.802 -35.949 1.00 84.62 117 SER A C 1
ATOM 936 O O . SER A 1 117 ? 12.849 12.702 -36.570 1.00 84.62 117 SER A O 1
ATOM 938 N N . PHE A 1 118 ? 13.027 11.445 -34.730 1.00 83.50 118 PHE A N 1
ATOM 939 C CA . PHE A 1 118 ? 12.079 12.242 -33.961 1.00 83.50 118 PHE A CA 1
ATOM 940 C C . PHE A 1 118 ? 12.505 12.319 -32.498 1.00 83.50 118 PHE A C 1
ATOM 942 O O . PHE A 1 118 ? 13.206 11.449 -31.980 1.00 83.50 118 PHE A O 1
ATOM 949 N N . THR A 1 119 ? 12.083 13.395 -31.832 1.00 77.31 119 THR A N 1
ATOM 950 C CA . THR A 1 119 ? 12.390 13.642 -30.420 1.00 77.31 119 THR A CA 1
ATOM 951 C C . THR A 1 119 ? 11.114 13.745 -29.597 1.00 77.31 119 THR A C 1
ATOM 953 O O . THR A 1 119 ? 10.140 14.375 -30.010 1.00 77.31 119 THR A O 1
ATOM 956 N N . VAL A 1 120 ? 11.108 13.125 -28.415 1.00 67.00 120 VAL A N 1
ATOM 957 C CA . VAL A 1 120 ? 9.984 13.163 -27.467 1.00 67.00 120 VAL A CA 1
ATOM 958 C C . VAL A 1 120 ? 10.529 13.501 -26.081 1.00 67.00 120 VAL A C 1
ATOM 960 O O . VAL A 1 120 ? 11.354 12.769 -25.550 1.00 67.00 120 VAL A O 1
ATOM 963 N N . GLU A 1 121 ? 10.082 14.619 -25.495 1.00 63.19 121 GLU A N 1
ATOM 964 C CA . GLU A 1 121 ? 10.446 15.062 -24.129 1.00 63.19 121 GLU A CA 1
ATOM 965 C C . GLU A 1 121 ? 11.967 15.144 -23.836 1.00 63.19 121 GLU A C 1
ATOM 967 O O . GLU A 1 121 ? 12.380 15.079 -22.682 1.00 63.19 121 GLU A O 1
ATOM 972 N N . GLY A 1 122 ? 12.802 15.353 -24.865 1.00 62.72 122 GLY A N 1
ATOM 973 C CA . GLY A 1 122 ? 14.265 15.487 -24.741 1.00 62.72 122 GLY A CA 1
ATOM 974 C C . GLY A 1 122 ? 15.078 14.245 -25.128 1.00 62.72 122 GLY A C 1
ATOM 975 O O . GLY A 1 122 ? 16.308 14.307 -25.098 1.00 62.72 122 GLY A O 1
ATOM 976 N N . GLU A 1 123 ? 14.405 13.164 -25.532 1.00 69.56 123 GLU A N 1
ATOM 977 C CA . GLU A 1 123 ? 15.005 11.895 -25.964 1.00 69.56 123 GLU A CA 1
ATOM 978 C C . GLU A 1 123 ? 14.863 11.694 -27.478 1.00 69.56 123 GLU A C 1
ATOM 980 O O . GLU A 1 123 ? 13.790 11.972 -28.024 1.00 69.56 123 GLU A O 1
ATOM 985 N N . SER A 1 124 ? 15.918 11.220 -28.155 1.00 77.50 124 SER A N 1
ATOM 986 C CA . SER A 1 124 ? 15.938 10.986 -29.610 1.00 77.50 124 SER A CA 1
ATOM 987 C C . SER A 1 124 ? 15.819 9.507 -29.975 1.00 77.50 124 SER A C 1
ATOM 989 O O . SER A 1 124 ? 16.406 8.636 -29.330 1.00 77.50 124 SER A O 1
ATOM 991 N N . ILE A 1 125 ? 15.056 9.230 -31.034 1.00 84.19 125 ILE A N 1
ATOM 992 C CA . ILE A 1 125 ? 14.975 7.919 -31.681 1.00 84.19 125 ILE A CA 1
ATOM 993 C C . ILE A 1 125 ? 15.281 8.115 -33.162 1.00 84.19 125 ILE A C 1
ATOM 995 O O . ILE A 1 125 ? 14.616 8.906 -33.837 1.00 84.19 125 ILE A O 1
ATOM 999 N N . ASP A 1 126 ? 16.262 7.364 -33.657 1.00 85.44 126 ASP A N 1
ATOM 1000 C CA . ASP A 1 126 ? 16.837 7.573 -34.982 1.00 85.44 126 ASP A CA 1
ATOM 1001 C C . ASP A 1 126 ? 16.733 6.307 -35.843 1.00 85.44 126 ASP A C 1
ATOM 1003 O O . ASP A 1 126 ? 17.089 5.202 -35.423 1.00 85.44 126 ASP A O 1
ATOM 1007 N N . PHE A 1 127 ? 16.269 6.477 -37.079 1.00 88.06 127 PHE A N 1
ATOM 1008 C CA . PHE A 1 127 ? 16.305 5.475 -38.136 1.00 88.06 127 PHE A CA 1
ATOM 1009 C C . PHE A 1 127 ? 17.414 5.799 -39.141 1.00 88.06 127 PHE A C 1
ATOM 1011 O O . PHE A 1 127 ? 17.449 6.883 -39.731 1.00 88.06 127 PHE A O 1
ATOM 1018 N N . ILE A 1 128 ? 18.302 4.833 -39.363 1.00 85.69 128 ILE A N 1
ATOM 1019 C CA . ILE A 1 128 ? 19.435 4.924 -40.282 1.00 85.69 128 ILE A CA 1
ATOM 1020 C C . ILE A 1 128 ? 19.206 3.961 -41.446 1.00 85.69 128 ILE A C 1
ATOM 1022 O O . ILE A 1 128 ? 19.089 2.746 -41.260 1.00 85.69 128 ILE A O 1
ATOM 1026 N N . TRP A 1 129 ? 19.187 4.511 -42.658 1.00 85.88 129 TRP A N 1
ATOM 1027 C CA . TRP A 1 129 ? 19.075 3.740 -43.887 1.00 85.88 129 TRP A CA 1
ATOM 1028 C C . TRP A 1 129 ? 20.421 3.084 -44.229 1.00 85.88 129 TRP A C 1
ATOM 1030 O O . TRP A 1 129 ? 21.320 3.727 -44.769 1.00 85.88 129 TRP A O 1
ATOM 1040 N N . ASP A 1 130 ? 20.554 1.792 -43.926 1.00 85.00 130 ASP A N 1
ATOM 1041 C CA . ASP A 1 130 ? 21.718 0.963 -44.272 1.00 85.00 130 ASP A CA 1
ATOM 1042 C C . ASP A 1 130 ? 21.245 -0.427 -44.740 1.00 85.00 130 ASP A C 1
ATOM 1044 O O . ASP A 1 130 ? 21.201 -1.383 -43.962 1.00 85.00 130 ASP A O 1
ATOM 1048 N N . PRO A 1 131 ? 20.847 -0.569 -46.015 1.00 84.88 131 PRO A N 1
ATOM 1049 C CA . PRO A 1 131 ? 20.245 -1.803 -46.511 1.00 84.88 131 PRO A CA 1
ATOM 1050 C C . PRO A 1 131 ? 21.238 -2.970 -46.669 1.00 84.88 131 PRO A C 1
ATOM 1052 O O . PRO A 1 131 ? 20.811 -4.125 -46.736 1.00 84.88 131 PRO A O 1
ATOM 1055 N N . TYR A 1 132 ? 22.545 -2.686 -46.732 1.00 82.69 132 TYR A N 1
ATOM 1056 C CA . TYR A 1 132 ? 23.613 -3.691 -46.830 1.00 82.69 132 TYR A CA 1
ATOM 1057 C C . TYR A 1 132 ? 24.303 -3.961 -45.491 1.00 82.69 132 TYR A C 1
ATOM 1059 O O . TYR A 1 132 ? 25.187 -4.805 -45.437 1.00 82.69 132 TYR A O 1
ATOM 1067 N N . LEU A 1 133 ? 23.918 -3.282 -44.406 1.00 79.19 133 LEU A N 1
ATOM 1068 C CA . LEU A 1 133 ? 24.481 -3.495 -43.069 1.00 79.19 133 LEU A CA 1
ATOM 1069 C C . LEU A 1 133 ? 26.023 -3.402 -43.036 1.00 79.19 133 LEU A C 1
ATOM 1071 O O . LEU A 1 133 ? 26.680 -4.017 -42.192 1.00 79.19 133 LEU A O 1
ATOM 1075 N N . ASN A 1 134 ? 26.617 -2.634 -43.956 1.00 71.44 134 ASN A N 1
ATOM 1076 C CA . ASN A 1 134 ? 28.047 -2.682 -44.281 1.00 71.44 134 ASN A CA 1
ATOM 1077 C C . ASN A 1 134 ? 28.916 -1.797 -43.370 1.00 71.44 134 ASN A C 1
ATOM 1079 O O . ASN A 1 134 ? 30.057 -1.469 -43.704 1.00 71.44 134 ASN A O 1
ATOM 1083 N N . TYR A 1 135 ? 28.389 -1.434 -42.194 1.00 62.81 135 TYR A N 1
ATOM 1084 C CA . TYR A 1 135 ? 29.112 -0.805 -41.084 1.00 62.81 135 TYR A CA 1
ATOM 1085 C C . TYR A 1 135 ? 29.543 0.659 -41.303 1.00 62.81 135 TYR A C 1
ATOM 1087 O O . TYR A 1 135 ? 30.106 1.267 -40.391 1.00 62.81 135 TYR A O 1
ATOM 1095 N N . THR A 1 136 ? 29.246 1.272 -42.453 1.00 59.47 136 THR A N 1
ATOM 1096 C CA . THR A 1 136 ? 29.683 2.644 -42.792 1.00 59.47 136 THR A CA 1
ATOM 1097 C C . THR A 1 136 ? 29.222 3.712 -41.791 1.00 59.47 136 THR A C 1
ATOM 1099 O O . THR A 1 136 ? 29.984 4.630 -41.490 1.00 59.47 136 THR A O 1
ATOM 1102 N N . HIS A 1 137 ? 28.036 3.559 -41.193 1.00 54.41 137 HIS A N 1
ATOM 1103 C CA . HIS A 1 137 ? 27.468 4.531 -40.246 1.00 54.41 137 HIS A CA 1
ATOM 1104 C C . HIS A 1 137 ? 27.739 4.225 -38.759 1.00 54.41 137 HIS A C 1
ATOM 1106 O O . HIS A 1 137 ? 27.724 5.134 -37.931 1.00 54.41 137 HIS A O 1
ATOM 1112 N N . LEU A 1 138 ? 28.061 2.976 -38.400 1.00 53.06 138 LEU A N 1
ATOM 1113 C CA . LEU A 1 138 ? 28.319 2.561 -37.009 1.00 53.06 138 LEU A CA 1
ATOM 1114 C C . LEU A 1 138 ? 29.725 2.941 -36.505 1.00 53.06 138 LEU A C 1
ATOM 1116 O O . LEU A 1 138 ? 29.949 3.044 -35.299 1.00 53.06 138 LEU A O 1
ATOM 1120 N N . VAL A 1 139 ? 30.679 3.197 -37.409 1.00 44.62 139 VAL A N 1
ATOM 1121 C CA . VAL A 1 139 ? 32.051 3.643 -37.075 1.00 44.62 139 VAL A CA 1
ATOM 1122 C C . VAL A 1 139 ? 32.071 5.012 -36.374 1.00 44.62 139 VAL A C 1
ATOM 1124 O O . VAL A 1 139 ? 33.000 5.294 -35.612 1.00 44.62 139 VAL A O 1
ATOM 1127 N N . GLY A 1 140 ? 31.033 5.838 -36.561 1.00 46.59 140 GLY A N 1
ATOM 1128 C CA . GLY A 1 140 ? 30.898 7.157 -35.932 1.00 46.59 140 GLY A CA 1
ATOM 1129 C C . GLY A 1 140 ? 30.887 7.133 -34.397 1.00 46.59 140 GLY A C 1
ATOM 1130 O O . GLY A 1 140 ? 31.348 8.090 -33.780 1.00 46.59 140 GLY A O 1
ATOM 1131 N N . PHE A 1 141 ? 30.489 6.016 -33.770 1.00 45.56 141 PHE A N 1
ATOM 1132 C CA . PHE A 1 141 ? 30.499 5.863 -32.307 1.00 45.56 141 PHE A CA 1
ATOM 1133 C C . PHE A 1 141 ? 31.903 5.904 -31.685 1.00 45.56 141 PHE A C 1
ATOM 1135 O O . PHE A 1 141 ? 32.040 6.114 -30.483 1.00 45.56 141 PHE A O 1
ATOM 1142 N N . ARG A 1 142 ? 32.959 5.704 -32.485 1.00 38.84 142 ARG A N 1
ATOM 1143 C CA . ARG A 1 142 ? 34.336 5.570 -31.989 1.00 38.84 142 ARG A CA 1
ATOM 1144 C C . ARG A 1 142 ? 35.156 6.867 -32.045 1.00 38.84 142 ARG A C 1
ATOM 1146 O O . ARG A 1 142 ? 36.160 6.958 -31.345 1.00 38.84 142 ARG A O 1
ATOM 1153 N N . ASN A 1 143 ? 34.758 7.854 -32.856 1.00 37.09 143 ASN A N 1
ATOM 1154 C CA . ASN A 1 143 ? 35.645 8.949 -33.286 1.00 37.09 143 ASN A CA 1
ATOM 1155 C C . ASN A 1 143 ? 35.161 10.377 -32.951 1.00 37.09 143 ASN A C 1
ATOM 1157 O O . ASN A 1 143 ? 35.564 11.334 -33.611 1.00 37.09 143 ASN A O 1
ATOM 1161 N N . THR A 1 144 ? 34.392 10.589 -31.882 1.00 38.91 144 THR A N 1
ATOM 1162 C CA . THR A 1 144 ? 34.035 11.941 -31.387 1.00 38.91 144 THR A CA 1
ATOM 1163 C C . THR A 1 144 ? 35.158 12.627 -30.588 1.00 38.91 144 THR A C 1
ATOM 1165 O O . THR A 1 144 ? 34.924 13.267 -29.565 1.00 38.91 144 THR A O 1
ATOM 1168 N N . LYS A 1 145 ? 36.408 12.533 -31.063 1.00 34.03 145 LYS A N 1
ATOM 1169 C CA . LYS A 1 145 ? 37.521 13.375 -30.576 1.00 34.03 145 LYS A CA 1
ATOM 1170 C C . LYS A 1 145 ? 38.357 14.046 -31.666 1.00 34.03 145 LYS A C 1
ATOM 1172 O O . LYS A 1 145 ? 39.218 14.851 -31.325 1.00 34.03 145 LYS A O 1
ATOM 1177 N N . SER A 1 146 ? 38.136 13.770 -32.953 1.00 33.56 146 SER A N 1
ATOM 1178 C CA . SER A 1 146 ? 39.063 14.263 -33.982 1.00 33.56 146 SER A CA 1
ATOM 1179 C C . SER A 1 146 ? 38.482 14.251 -35.397 1.00 33.56 146 SER A C 1
ATOM 1181 O O . SER A 1 146 ? 38.948 13.501 -36.251 1.00 33.56 146 SER A O 1
ATOM 1183 N N . ALA A 1 147 ? 37.485 15.094 -35.664 1.00 29.84 147 ALA A N 1
ATOM 1184 C CA . ALA A 1 147 ? 37.147 15.496 -37.029 1.00 29.84 147 ALA A CA 1
ATOM 1185 C C . ALA A 1 147 ? 36.622 16.944 -37.025 1.00 29.84 147 ALA A C 1
ATOM 1187 O O . ALA A 1 147 ? 35.543 17.188 -36.490 1.00 29.84 147 ALA A O 1
ATOM 1188 N N . PRO A 1 148 ? 37.366 17.921 -37.575 1.00 33.47 148 PRO A N 1
ATOM 1189 C CA . PRO A 1 148 ? 36.842 19.253 -37.819 1.00 33.47 148 PRO A CA 1
ATOM 1190 C C . PRO A 1 148 ? 36.089 19.252 -39.161 1.00 33.47 148 PRO A C 1
ATOM 1192 O O . PRO A 1 148 ? 36.636 18.838 -40.179 1.00 33.47 148 PRO A O 1
ATOM 1195 N N . HIS A 1 149 ? 34.852 19.753 -39.143 1.00 33.78 149 HIS A N 1
ATOM 1196 C CA . HIS A 1 149 ? 33.994 20.053 -40.303 1.00 33.78 149 HIS A CA 1
ATOM 1197 C C . HIS A 1 149 ? 33.196 18.891 -40.927 1.00 33.78 149 HIS A C 1
ATOM 1199 O O . HIS A 1 149 ? 33.384 18.521 -42.081 1.00 33.78 149 HIS A O 1
ATOM 1205 N N . ALA A 1 150 ? 32.186 18.419 -40.197 1.00 28.84 150 ALA A N 1
ATOM 1206 C CA . ALA A 1 150 ? 30.871 18.089 -40.753 1.00 28.84 150 ALA A CA 1
ATOM 1207 C C . ALA A 1 150 ? 29.830 18.341 -39.649 1.00 28.84 150 ALA A C 1
ATOM 1209 O O . ALA A 1 150 ? 30.067 17.964 -38.508 1.00 28.84 150 ALA A O 1
ATOM 1210 N N . HIS A 1 151 ? 28.712 18.998 -39.969 1.00 32.62 151 HIS A N 1
ATOM 1211 C CA . HIS A 1 151 ? 27.649 19.444 -39.048 1.00 32.62 151 HIS A CA 1
ATOM 1212 C C . HIS A 1 151 ? 26.837 18.307 -38.383 1.00 32.62 151 HIS A C 1
ATOM 1214 O O . HIS A 1 151 ? 25.622 18.402 -38.243 1.00 32.62 151 HIS A O 1
ATOM 1220 N N . ILE A 1 152 ? 27.486 17.225 -37.959 1.00 36.50 152 ILE A N 1
ATOM 1221 C CA . ILE A 1 152 ? 26.865 16.149 -37.185 1.00 36.50 152 ILE A CA 1
ATOM 1222 C C . ILE A 1 152 ? 27.558 16.079 -35.822 1.00 36.50 152 ILE A C 1
ATOM 1224 O O . ILE A 1 152 ? 28.194 15.091 -35.455 1.00 36.50 152 ILE A O 1
ATOM 1228 N N . ASP A 1 153 ? 27.486 17.191 -35.095 1.00 32.50 153 ASP A N 1
ATOM 1229 C CA . ASP A 1 153 ? 27.935 17.271 -33.713 1.00 32.50 153 ASP A CA 1
ATOM 1230 C C . ASP A 1 153 ? 26.911 16.570 -32.803 1.00 32.50 153 ASP A C 1
ATOM 1232 O O . ASP A 1 153 ? 25.739 16.935 -32.779 1.00 32.50 153 ASP A O 1
ATOM 1236 N N . GLN A 1 154 ? 27.413 15.612 -32.011 1.00 41.94 154 GLN A N 1
ATOM 1237 C CA . GLN A 1 154 ? 26.773 14.931 -30.868 1.00 41.94 154 GLN A CA 1
ATOM 1238 C C . GLN A 1 154 ? 25.902 13.691 -31.152 1.00 41.94 154 GLN A C 1
ATOM 1240 O O . GLN A 1 154 ? 24.746 13.629 -30.742 1.00 41.94 154 GLN A O 1
ATOM 1245 N N . TRP A 1 155 ? 26.487 12.620 -31.702 1.00 45.97 155 TRP A N 1
ATOM 1246 C CA . TRP A 1 155 ? 25.924 11.277 -31.476 1.00 45.97 155 TRP A CA 1
ATOM 1247 C C . TRP A 1 155 ? 26.152 10.872 -30.016 1.00 45.97 155 TRP A C 1
ATOM 1249 O O . TRP A 1 155 ? 27.295 10.771 -29.559 1.00 45.97 155 TRP A O 1
ATOM 1259 N N . ARG A 1 156 ? 25.061 10.670 -29.272 1.00 52.78 156 ARG A N 1
ATOM 1260 C CA . ARG A 1 156 ? 25.089 10.129 -27.908 1.00 52.78 156 ARG A CA 1
ATOM 1261 C C . ARG A 1 156 ? 25.328 8.620 -27.948 1.00 52.78 156 ARG A C 1
ATOM 1263 O O . ARG A 1 156 ? 24.908 7.942 -28.884 1.00 52.78 156 ARG A O 1
ATOM 1270 N N . SER A 1 157 ? 25.993 8.100 -26.921 1.00 56.47 157 SER A N 1
ATOM 1271 C CA . SER A 1 157 ? 26.147 6.663 -26.688 1.00 56.47 157 SER A CA 1
ATOM 1272 C C . SER A 1 157 ? 24.780 5.955 -26.703 1.00 56.47 157 SER A C 1
ATOM 1274 O O . SER A 1 157 ? 23.929 6.315 -25.893 1.00 56.47 157 SER A O 1
ATOM 1276 N N . PRO A 1 158 ? 24.557 4.962 -27.582 1.00 62.22 158 PRO A N 1
ATOM 1277 C CA . PRO A 1 158 ? 23.247 4.359 -27.789 1.00 62.22 158 PRO A CA 1
ATOM 1278 C C . PRO A 1 158 ? 22.878 3.476 -26.599 1.00 62.22 158 PRO A C 1
ATOM 1280 O O . PRO A 1 158 ? 23.717 2.711 -26.113 1.00 62.22 158 PRO A O 1
ATOM 1283 N N . SER A 1 159 ? 21.621 3.522 -26.155 1.00 66.00 159 SER A N 1
ATOM 1284 C CA . SER A 1 159 ? 21.145 2.602 -25.111 1.00 66.00 159 SER A CA 1
ATOM 1285 C C . SER A 1 159 ? 20.700 1.252 -25.694 1.00 66.00 159 SER A C 1
ATOM 1287 O O . SER A 1 159 ? 20.849 0.209 -25.050 1.00 66.00 159 SER A O 1
ATOM 1289 N N . SER A 1 160 ? 20.199 1.248 -26.937 1.00 75.94 160 SER A N 1
ATOM 1290 C CA . SER A 1 160 ? 19.809 0.044 -27.668 1.00 75.94 160 SER A CA 1
ATOM 1291 C C . SER A 1 160 ? 19.946 0.219 -29.187 1.00 75.94 160 SER A C 1
ATOM 1293 O O . SER A 1 160 ? 19.838 1.326 -29.716 1.00 75.94 160 SER A O 1
ATOM 1295 N N . VAL A 1 161 ? 20.226 -0.884 -29.891 1.00 80.94 161 VAL A N 1
ATOM 1296 C CA . VAL A 1 161 ? 20.396 -0.910 -31.354 1.00 80.94 161 VAL A CA 1
ATOM 1297 C C . VAL A 1 161 ? 19.573 -2.057 -31.931 1.00 80.94 161 VAL A C 1
ATOM 1299 O O . VAL A 1 161 ? 19.731 -3.208 -31.515 1.00 80.94 161 VAL A O 1
ATOM 1302 N N . VAL A 1 162 ? 18.714 -1.753 -32.900 1.00 86.38 162 VAL A N 1
ATOM 1303 C CA . VAL A 1 162 ? 17.905 -2.731 -33.635 1.00 86.38 162 VAL A CA 1
ATOM 1304 C C . VAL A 1 162 ? 18.399 -2.788 -35.072 1.00 86.38 162 VAL A C 1
ATOM 1306 O O . VAL A 1 162 ? 18.477 -1.765 -35.746 1.00 86.38 162 VAL A O 1
ATOM 1309 N N . VAL A 1 163 ? 18.742 -3.985 -35.537 1.00 85.81 163 VAL A N 1
ATOM 1310 C CA . VAL A 1 163 ? 19.303 -4.220 -36.870 1.00 85.81 163 VAL A CA 1
ATOM 1311 C C . VAL A 1 163 ? 18.256 -4.905 -37.743 1.00 85.81 163 VAL A C 1
ATOM 1313 O O . VAL A 1 163 ? 17.686 -5.921 -37.350 1.00 85.81 163 VAL A O 1
ATOM 1316 N N . GLY A 1 164 ? 17.996 -4.334 -38.915 1.00 84.75 164 GLY A N 1
ATOM 1317 C CA . GLY A 1 164 ? 17.033 -4.804 -39.901 1.00 84.75 164 GLY A CA 1
ATOM 1318 C C . GLY A 1 164 ? 17.444 -6.103 -40.592 1.00 84.75 164 GLY A C 1
ATOM 1319 O O . GLY A 1 164 ? 18.427 -6.753 -40.236 1.00 84.75 164 GLY A O 1
ATOM 1320 N N . SER A 1 165 ? 16.659 -6.487 -41.598 1.00 77.81 165 SER A N 1
ATOM 1321 C CA . SER A 1 165 ? 16.751 -7.814 -42.213 1.00 77.81 165 SER A CA 1
ATOM 1322 C C . SER A 1 165 ? 17.910 -7.965 -43.211 1.00 77.81 165 SER A C 1
ATOM 1324 O O . SER A 1 165 ? 18.433 -9.063 -43.390 1.00 77.81 165 SER A O 1
ATOM 1326 N N . GLY A 1 166 ? 18.350 -6.872 -43.844 1.00 78.88 166 GLY A N 1
ATOM 1327 C CA . GLY A 1 166 ? 19.445 -6.895 -44.820 1.00 78.88 166 GLY A CA 1
ATOM 1328 C C . GLY A 1 166 ? 19.067 -7.590 -46.133 1.00 78.88 166 GLY A C 1
ATOM 1329 O O . GLY A 1 166 ? 19.922 -8.202 -46.783 1.00 78.88 166 GLY A O 1
ATOM 1330 N N . MET A 1 167 ? 17.793 -7.507 -46.537 1.00 83.94 167 MET A N 1
ATOM 1331 C CA . MET A 1 167 ? 17.216 -8.241 -47.671 1.00 83.94 167 MET A CA 1
ATOM 1332 C C . MET A 1 167 ? 17.864 -7.893 -49.022 1.00 83.94 167 MET A C 1
ATOM 1334 O O . MET A 1 167 ? 17.788 -8.664 -49.981 1.00 83.94 167 MET A O 1
ATOM 1338 N N . TRP A 1 168 ? 18.554 -6.756 -49.106 1.00 85.50 168 TRP A N 1
ATOM 1339 C CA . TRP A 1 168 ? 19.256 -6.319 -50.312 1.00 85.50 168 TRP A CA 1
ATOM 1340 C C . TRP A 1 168 ? 20.401 -7.248 -50.719 1.00 85.50 168 TRP A C 1
ATOM 1342 O O . TRP A 1 168 ? 20.655 -7.379 -51.917 1.00 85.50 168 TRP A O 1
ATOM 1352 N N . HIS A 1 169 ? 21.005 -7.978 -49.774 1.00 83.38 169 HIS A N 1
ATOM 1353 C CA . HIS A 1 169 ? 21.959 -9.037 -50.107 1.00 83.38 169 HIS A CA 1
ATOM 1354 C C . HIS A 1 169 ? 21.307 -10.114 -50.977 1.00 83.38 169 HIS A C 1
ATOM 1356 O O . HIS A 1 169 ? 21.865 -10.504 -51.993 1.00 83.38 169 HIS A O 1
ATOM 1362 N N . ALA A 1 170 ? 20.092 -10.554 -50.637 1.00 82.88 170 ALA A N 1
ATOM 1363 C CA . ALA A 1 170 ? 19.382 -11.561 -51.424 1.00 82.88 170 ALA A CA 1
ATOM 1364 C C . ALA A 1 170 ? 18.942 -11.042 -52.801 1.00 82.88 170 ALA A C 1
ATOM 1366 O O . ALA A 1 170 ? 18.852 -11.826 -53.748 1.00 82.88 170 ALA A O 1
ATOM 1367 N N . ARG A 1 171 ? 18.629 -9.742 -52.898 1.00 81.75 171 ARG A N 1
ATOM 1368 C CA . ARG A 1 171 ? 18.042 -9.122 -54.093 1.00 81.75 171 ARG A CA 1
ATOM 1369 C C . ARG A 1 171 ? 19.069 -8.696 -55.140 1.00 81.75 171 ARG A C 1
ATOM 1371 O O . ARG A 1 171 ? 18.809 -8.889 -56.322 1.00 81.75 171 ARG A O 1
ATOM 1378 N N . TYR A 1 172 ? 20.166 -8.066 -54.722 1.00 82.38 172 TYR A N 1
ATOM 1379 C CA . TYR A 1 172 ? 21.095 -7.382 -55.632 1.00 82.38 172 TYR A CA 1
ATOM 1380 C C . TYR A 1 172 ? 22.459 -8.058 -55.743 1.00 82.38 172 TYR A C 1
ATOM 1382 O O . TYR A 1 172 ? 23.162 -7.835 -56.728 1.00 82.38 172 TYR A O 1
ATOM 1390 N N . LEU A 1 173 ? 22.841 -8.886 -54.766 1.00 78.00 173 LEU A N 1
ATOM 1391 C CA . LEU A 1 173 ? 24.054 -9.684 -54.881 1.00 78.00 173 LEU A CA 1
ATOM 1392 C C . LEU A 1 173 ? 23.729 -10.999 -55.596 1.00 78.00 173 LEU A C 1
ATOM 1394 O O . LEU A 1 173 ? 22.740 -11.687 -55.309 1.00 78.00 173 LEU A O 1
ATOM 1398 N N . ASN A 1 174 ? 24.590 -11.337 -56.553 1.00 78.69 174 ASN A N 1
ATOM 1399 C CA . ASN A 1 174 ? 24.520 -12.583 -57.308 1.00 78.69 174 ASN A CA 1
ATOM 1400 C C . ASN A 1 174 ? 25.031 -13.733 -56.420 1.00 78.69 174 ASN A C 1
ATOM 1402 O O . ASN A 1 174 ? 24.553 -13.898 -55.302 1.00 78.69 174 ASN A O 1
ATOM 1406 N N . ASP A 1 175 ? 25.974 -14.558 -56.861 1.00 79.62 175 ASP A N 1
ATOM 1407 C CA . ASP A 1 175 ? 26.349 -15.775 -56.123 1.00 79.62 175 ASP A CA 1
ATOM 1408 C C . ASP A 1 175 ? 27.158 -15.531 -54.831 1.00 79.62 175 ASP A C 1
ATOM 1410 O O . ASP A 1 175 ? 27.336 -16.453 -54.036 1.00 79.62 175 ASP A O 1
ATOM 1414 N N . SER A 1 176 ? 27.620 -14.299 -54.574 1.00 81.88 176 SER A N 1
ATOM 1415 C CA . SER A 1 176 ? 28.377 -13.944 -53.361 1.00 81.88 176 SER A CA 1
ATOM 1416 C C . SER A 1 176 ? 27.508 -13.585 -52.149 1.00 81.88 176 SER A C 1
ATOM 1418 O O . SER A 1 176 ? 28.046 -13.447 -51.049 1.00 81.88 176 SER A O 1
ATOM 1420 N N . TYR A 1 177 ? 26.180 -13.497 -52.315 1.00 83.81 177 TYR A N 1
ATOM 1421 C CA . TYR A 1 177 ? 25.264 -12.963 -51.299 1.00 83.81 177 TYR A CA 1
ATOM 1422 C C . TYR A 1 177 ? 25.418 -13.607 -49.912 1.00 83.81 177 TYR A C 1
ATOM 1424 O O . TYR A 1 177 ? 25.356 -12.908 -48.907 1.00 83.81 177 TYR A O 1
ATOM 1432 N N . GLU A 1 178 ? 25.628 -14.928 -49.846 1.00 83.62 178 GLU A N 1
ATOM 1433 C CA . GLU A 1 178 ? 25.732 -15.674 -48.585 1.00 83.62 178 GLU A CA 1
ATOM 1434 C C . GLU A 1 178 ? 27.015 -15.319 -47.822 1.00 83.62 178 GLU A C 1
ATOM 1436 O O . GLU A 1 178 ? 26.973 -15.086 -46.614 1.00 83.62 178 GLU A O 1
ATOM 1441 N N . LYS A 1 179 ? 28.147 -15.241 -48.533 1.00 84.75 179 LYS A N 1
ATOM 1442 C CA . LYS A 1 179 ? 29.462 -14.959 -47.939 1.00 84.75 179 LYS A CA 1
ATOM 1443 C C . LYS A 1 179 ? 29.566 -13.514 -47.469 1.00 84.75 179 LYS A C 1
ATOM 1445 O O . LYS A 1 179 ? 30.083 -13.275 -46.380 1.00 84.75 179 LYS A O 1
ATOM 1450 N N . ASP A 1 180 ? 29.070 -12.581 -48.278 1.00 84.38 180 ASP A N 1
ATOM 1451 C CA . ASP A 1 180 ? 29.110 -11.151 -47.966 1.00 84.38 180 ASP A CA 1
ATOM 1452 C C . ASP A 1 180 ? 28.188 -10.844 -46.775 1.00 84.38 180 ASP A C 1
ATOM 1454 O O . ASP A 1 180 ? 28.623 -10.241 -45.794 1.00 84.38 180 ASP A O 1
ATOM 1458 N N . PHE A 1 181 ? 26.970 -11.400 -46.783 1.00 86.19 181 PHE A N 1
ATOM 1459 C CA . PHE A 1 181 ? 26.033 -11.284 -45.665 1.00 86.19 181 PHE A CA 1
ATOM 1460 C C . PHE A 1 181 ? 26.602 -11.864 -44.361 1.00 86.19 181 PHE A C 1
ATOM 1462 O O . PHE A 1 181 ? 26.544 -11.220 -43.313 1.00 86.19 181 PHE A O 1
ATOM 1469 N N . GLU A 1 182 ? 27.189 -13.066 -44.400 1.00 85.31 182 GLU A N 1
ATOM 1470 C CA . GLU A 1 182 ? 27.807 -13.661 -43.211 1.00 85.31 182 GLU A CA 1
ATOM 1471 C C . GLU A 1 182 ? 28.982 -12.812 -42.698 1.00 85.31 182 GLU A C 1
ATOM 1473 O O . GLU A 1 182 ? 29.122 -12.619 -41.486 1.00 85.31 182 GLU A O 1
ATOM 1478 N N . ALA A 1 183 ? 29.819 -12.286 -43.597 1.00 83.38 183 ALA A N 1
ATOM 1479 C CA . ALA A 1 183 ? 30.962 -11.458 -43.231 1.00 83.38 183 ALA A CA 1
ATOM 1480 C C . ALA A 1 183 ? 30.532 -10.165 -42.522 1.00 83.38 183 ALA A C 1
ATOM 1482 O O . ALA A 1 183 ? 31.101 -9.833 -41.475 1.00 83.38 183 ALA A O 1
ATOM 1483 N N . ASP A 1 184 ? 29.519 -9.470 -43.039 1.00 81.75 184 ASP A N 1
ATOM 1484 C CA . ASP A 1 184 ? 29.057 -8.198 -42.481 1.00 81.75 184 ASP A CA 1
ATOM 1485 C C . ASP A 1 184 ? 28.290 -8.383 -41.162 1.00 81.75 184 ASP A C 1
ATOM 1487 O O . ASP A 1 184 ? 28.587 -7.693 -40.181 1.00 81.75 184 ASP A O 1
ATOM 1491 N N . ILE A 1 185 ? 27.441 -9.412 -41.037 1.00 79.00 185 ILE A N 1
ATOM 1492 C CA . ILE A 1 185 ? 26.805 -9.742 -39.748 1.00 79.00 185 ILE A CA 1
ATOM 1493 C C . ILE A 1 185 ? 27.854 -10.164 -38.707 1.00 79.00 185 ILE A C 1
ATOM 1495 O O . ILE A 1 185 ? 27.810 -9.710 -37.561 1.00 79.00 185 ILE A O 1
ATOM 1499 N N . ARG A 1 186 ? 28.852 -10.986 -39.067 1.00 79.69 186 ARG A N 1
ATOM 1500 C CA . ARG A 1 186 ? 29.927 -11.359 -38.126 1.00 79.69 186 ARG A CA 1
ATOM 1501 C C . ARG A 1 186 ? 30.766 -10.153 -37.706 1.00 79.69 186 ARG A C 1
ATOM 1503 O O . ARG A 1 186 ? 31.211 -10.109 -36.558 1.00 79.69 186 ARG A O 1
ATOM 1510 N N . ARG A 1 187 ? 30.981 -9.167 -38.584 1.00 76.50 187 ARG A N 1
ATOM 1511 C CA . ARG A 1 187 ? 31.638 -7.896 -38.226 1.00 76.50 187 ARG A CA 1
ATOM 1512 C C . ARG A 1 187 ? 30.805 -7.103 -37.218 1.00 76.50 187 ARG A C 1
ATOM 1514 O O . ARG A 1 187 ? 31.366 -6.675 -36.209 1.00 76.50 187 ARG A O 1
ATOM 1521 N N . LEU A 1 188 ? 29.491 -6.995 -37.428 1.00 74.69 188 LEU A N 1
ATOM 1522 C CA . LEU A 1 188 ? 28.556 -6.352 -36.493 1.00 74.69 188 LEU A CA 1
ATOM 1523 C C . LEU A 1 188 ? 28.513 -7.045 -35.125 1.00 74.69 188 LEU A C 1
ATOM 1525 O O . LEU A 1 188 ? 28.485 -6.388 -34.089 1.00 74.69 188 LEU A O 1
ATOM 1529 N N . VAL A 1 189 ? 28.566 -8.378 -35.091 1.00 71.19 189 VAL A N 1
ATOM 1530 C CA . VAL A 1 189 ? 28.579 -9.137 -33.830 1.00 71.19 189 VAL A CA 1
ATOM 1531 C C . VAL A 1 189 ? 29.938 -9.048 -33.120 1.00 71.19 189 VAL A C 1
ATOM 1533 O O . VAL A 1 189 ? 29.983 -9.016 -31.892 1.00 71.19 189 VAL A O 1
ATOM 1536 N N . ARG A 1 190 ? 31.065 -8.979 -33.848 1.00 67.00 190 ARG A N 1
ATOM 1537 C CA . ARG A 1 190 ? 32.421 -8.857 -33.263 1.00 67.00 190 ARG A CA 1
ATOM 1538 C C . ARG A 1 190 ? 32.739 -7.451 -32.747 1.00 67.00 190 ARG A C 1
ATOM 1540 O O . ARG A 1 190 ? 33.470 -7.325 -31.761 1.00 67.00 190 ARG A O 1
ATOM 1547 N N . SER A 1 191 ? 32.181 -6.402 -33.357 1.00 59.25 191 SER A N 1
ATOM 1548 C CA . SER A 1 191 ? 32.319 -5.015 -32.878 1.00 59.25 191 SER A CA 1
ATOM 1549 C C . SER A 1 191 ? 31.683 -4.786 -31.494 1.00 59.25 191 SER A C 1
ATOM 1551 O O . SER A 1 191 ? 31.979 -3.786 -30.843 1.00 59.25 191 SER A O 1
ATOM 1553 N N . ARG A 1 192 ? 30.948 -5.776 -30.962 1.00 51.69 192 ARG A N 1
ATOM 1554 C CA . ARG A 1 192 ? 30.542 -5.925 -29.549 1.00 51.69 192 ARG A CA 1
ATOM 1555 C C . ARG A 1 192 ? 31.662 -5.664 -28.533 1.00 51.69 192 ARG A C 1
ATOM 1557 O O . ARG A 1 192 ? 31.379 -5.215 -27.429 1.00 51.69 192 ARG A O 1
ATOM 1564 N N . ASN A 1 193 ? 32.929 -5.911 -28.879 1.00 43.59 193 ASN A N 1
ATOM 1565 C CA . ASN A 1 193 ? 34.058 -5.590 -27.994 1.00 43.59 193 ASN A CA 1
ATOM 1566 C C . ASN A 1 193 ? 34.403 -4.085 -27.943 1.00 43.59 193 ASN A C 1
ATOM 1568 O O . ASN A 1 193 ? 35.039 -3.659 -26.982 1.00 43.59 193 ASN A O 1
ATOM 1572 N N . GLY A 1 194 ? 33.987 -3.291 -28.937 1.00 41.88 194 GLY A N 1
ATOM 1573 C CA . GLY A 1 194 ? 34.144 -1.831 -28.987 1.00 41.88 194 GLY A CA 1
ATOM 1574 C C . GLY A 1 194 ? 32.994 -1.055 -28.333 1.00 41.88 194 GLY A C 1
ATOM 1575 O O . GLY A 1 194 ? 33.217 0.038 -27.834 1.00 41.88 194 GLY A O 1
ATOM 1576 N N . LEU A 1 195 ? 31.802 -1.654 -28.238 1.00 46.06 195 LEU A N 1
ATOM 1577 C CA . LEU A 1 195 ? 30.650 -1.131 -27.483 1.00 46.06 195 LEU A CA 1
ATOM 1578 C C . LEU A 1 195 ? 30.774 -1.349 -25.960 1.00 46.06 195 LEU A C 1
ATOM 1580 O O . LEU A 1 195 ? 29.819 -1.128 -25.233 1.00 46.06 195 LEU A O 1
ATOM 1584 N N . ARG A 1 196 ? 31.936 -1.780 -25.444 1.00 39.91 196 ARG A N 1
ATOM 1585 C CA . ARG A 1 196 ? 32.152 -2.114 -24.020 1.00 39.91 196 ARG A CA 1
ATOM 1586 C C . ARG A 1 196 ? 31.912 -0.966 -23.032 1.00 39.91 196 ARG A C 1
ATOM 1588 O O . ARG A 1 196 ? 31.759 -1.249 -21.848 1.00 39.91 196 ARG A O 1
ATOM 1595 N N . GLU A 1 197 ? 31.877 0.285 -23.488 1.00 39.97 197 GLU A N 1
ATOM 1596 C CA . GLU A 1 197 ? 31.544 1.439 -22.638 1.00 39.97 197 GLU A CA 1
ATOM 1597 C C . GLU A 1 197 ? 30.024 1.683 -22.522 1.00 39.97 197 GLU A C 1
ATOM 1599 O O . GLU A 1 197 ? 29.591 2.425 -21.644 1.00 39.97 197 GLU A O 1
ATOM 1604 N N . THR A 1 198 ? 29.203 1.015 -23.344 1.00 44.78 198 THR A N 1
ATOM 1605 C CA . THR A 1 198 ? 27.734 1.127 -23.373 1.00 44.78 198 THR A CA 1
ATOM 1606 C C . THR A 1 198 ? 27.091 -0.249 -23.207 1.00 44.78 198 THR A C 1
ATOM 1608 O O . THR A 1 198 ? 27.392 -1.172 -23.954 1.00 44.78 198 THR A O 1
ATOM 1611 N N . GLU A 1 199 ? 26.167 -0.434 -22.266 1.00 46.62 199 GLU A N 1
ATOM 1612 C CA . GLU A 1 199 ? 25.540 -1.744 -21.993 1.00 46.62 199 GLU A CA 1
ATOM 1613 C C . GLU A 1 199 ? 24.612 -2.281 -23.123 1.00 46.62 199 GLU A C 1
ATOM 1615 O O . GLU A 1 199 ? 23.952 -3.311 -22.946 1.00 46.62 199 GLU A O 1
ATOM 1620 N N . ALA A 1 200 ? 24.555 -1.629 -24.293 1.00 54.22 200 ALA A N 1
ATOM 1621 C CA . ALA A 1 200 ? 23.627 -1.921 -25.387 1.00 54.22 200 ALA A CA 1
ATOM 1622 C C . ALA A 1 200 ? 23.957 -3.232 -26.138 1.00 54.22 200 ALA A C 1
ATOM 1624 O O . ALA A 1 200 ? 25.019 -3.381 -26.745 1.00 54.22 200 ALA A O 1
ATOM 1625 N N . ARG A 1 201 ? 23.020 -4.194 -26.144 1.00 64.12 201 ARG A N 1
ATOM 1626 C CA . ARG A 1 201 ? 23.089 -5.423 -26.965 1.00 64.12 201 ARG A CA 1
ATOM 1627 C C . ARG A 1 201 ? 22.290 -5.231 -28.267 1.00 64.12 201 ARG A C 1
ATOM 1629 O O . ARG A 1 201 ? 21.135 -4.824 -28.159 1.00 64.12 201 ARG A O 1
ATOM 1636 N N . PRO A 1 202 ? 22.840 -5.544 -29.459 1.00 75.12 202 PRO A N 1
ATOM 1637 C CA . PRO A 1 202 ? 22.094 -5.433 -30.712 1.00 75.12 202 PRO A CA 1
ATOM 1638 C C . PRO A 1 202 ? 21.005 -6.512 -30.817 1.00 75.12 202 PRO A C 1
ATOM 1640 O O . PRO A 1 202 ? 21.251 -7.672 -30.475 1.00 75.12 202 PRO A O 1
ATOM 1643 N N . ILE A 1 203 ? 19.823 -6.129 -31.304 1.00 84.19 203 ILE A N 1
ATOM 1644 C CA . ILE A 1 203 ? 18.674 -7.016 -31.548 1.00 84.19 203 ILE A CA 1
ATOM 1645 C C . ILE A 1 203 ? 18.445 -7.104 -33.059 1.00 84.19 203 ILE A C 1
ATOM 1647 O O . ILE A 1 203 ? 18.229 -6.081 -33.702 1.00 84.19 203 ILE A O 1
ATOM 1651 N N . PHE A 1 204 ? 18.465 -8.308 -33.630 1.00 85.38 204 PHE A N 1
ATOM 1652 C CA . PHE A 1 204 ? 18.302 -8.499 -35.076 1.00 85.38 204 PHE A CA 1
ATOM 1653 C C . PHE A 1 204 ? 16.860 -8.860 -35.460 1.00 85.38 204 PHE A C 1
ATOM 1655 O O . PHE A 1 204 ? 16.217 -9.711 -34.834 1.00 85.38 204 PHE A O 1
ATOM 1662 N N . MET A 1 205 ? 16.359 -8.241 -36.527 1.00 87.81 205 MET A N 1
ATOM 1663 C CA . MET A 1 205 ? 15.117 -8.619 -37.198 1.00 87.81 205 MET A CA 1
ATOM 1664 C C . MET A 1 205 ? 15.351 -9.846 -38.096 1.00 87.81 205 MET A C 1
ATOM 1666 O O . MET A 1 205 ? 16.408 -9.957 -38.717 1.00 87.81 205 MET A O 1
ATOM 1670 N N . PRO A 1 206 ? 14.392 -10.784 -38.191 1.00 87.25 206 PRO A N 1
ATOM 1671 C CA . PRO A 1 206 ? 14.490 -11.887 -39.140 1.00 87.25 206 PRO A CA 1
ATOM 1672 C C . PRO A 1 206 ? 14.272 -11.394 -40.574 1.00 87.25 206 PRO A C 1
ATOM 1674 O O . PRO A 1 206 ? 13.627 -10.370 -40.804 1.00 87.25 206 PRO A O 1
ATOM 1677 N N . ILE A 1 207 ? 14.730 -12.176 -41.550 1.00 87.88 207 ILE A N 1
ATOM 1678 C CA . ILE A 1 207 ? 14.424 -11.919 -42.957 1.00 87.88 207 ILE A CA 1
ATOM 1679 C C . ILE A 1 207 ? 13.056 -12.506 -43.264 1.00 87.88 207 ILE A C 1
ATOM 1681 O O . ILE A 1 207 ? 12.885 -13.725 -43.314 1.00 87.88 207 ILE A O 1
ATOM 1685 N N . ILE A 1 208 ? 12.073 -11.632 -43.457 1.00 85.38 208 ILE A N 1
ATOM 1686 C CA . ILE A 1 208 ? 10.709 -12.035 -43.788 1.00 85.38 208 ILE A CA 1
ATOM 1687 C C . ILE A 1 208 ? 10.711 -12.665 -45.194 1.00 85.38 208 ILE A C 1
ATOM 1689 O O . ILE A 1 208 ? 11.157 -12.021 -46.145 1.00 85.38 208 ILE A O 1
ATOM 1693 N N . PRO A 1 209 ? 10.258 -13.924 -45.361 1.00 85.94 209 PRO A N 1
ATOM 1694 C CA . PRO A 1 209 ? 10.147 -14.532 -46.678 1.00 85.94 209 PRO A CA 1
ATOM 1695 C C . PRO A 1 209 ? 9.072 -13.802 -47.490 1.00 85.94 209 PRO A C 1
ATOM 1697 O O . PRO A 1 209 ? 7.964 -13.625 -46.981 1.00 85.94 209 PRO A O 1
ATOM 1700 N N . PRO A 1 210 ? 9.356 -13.394 -48.735 1.00 86.06 210 PRO A N 1
ATOM 1701 C CA . PRO A 1 210 ? 8.358 -12.738 -49.562 1.00 86.06 210 PRO A CA 1
ATOM 1702 C C . PRO A 1 210 ? 7.316 -13.745 -50.061 1.00 86.06 210 PRO A C 1
ATOM 1704 O O . PRO A 1 210 ? 7.626 -14.916 -50.321 1.00 86.06 210 PRO A O 1
ATOM 1707 N N . TYR A 1 211 ? 6.077 -13.286 -50.222 1.00 87.69 211 TYR A N 1
ATOM 1708 C CA . TYR A 1 211 ? 4.984 -14.110 -50.723 1.00 87.69 211 TYR A CA 1
ATOM 1709 C C . TYR A 1 211 ? 5.044 -14.190 -52.251 1.00 87.69 211 TYR A C 1
ATOM 1711 O O . TYR A 1 211 ? 4.592 -13.294 -52.961 1.00 87.69 211 TYR A O 1
ATOM 1719 N N . GLN A 1 212 ? 5.624 -15.286 -52.755 1.00 85.88 212 GLN A N 1
ATOM 1720 C CA . GLN A 1 212 ? 5.917 -15.491 -54.182 1.00 85.88 212 GLN A CA 1
ATOM 1721 C C . GLN A 1 212 ? 4.762 -15.158 -55.142 1.00 85.88 212 GLN A C 1
ATOM 1723 O O . GLN A 1 212 ? 5.038 -14.508 -56.147 1.00 85.88 212 GLN A O 1
ATOM 1728 N N . PRO A 1 213 ? 3.493 -15.530 -54.868 1.00 86.31 213 PRO A N 1
ATOM 1729 C CA . PRO A 1 213 ? 2.393 -15.241 -55.789 1.00 86.31 213 PRO A CA 1
ATOM 1730 C C . PRO A 1 213 ? 2.119 -13.750 -56.032 1.00 86.31 213 PRO A C 1
ATOM 1732 O O . PRO A 1 213 ? 1.473 -13.424 -57.021 1.00 86.31 213 PRO A O 1
ATOM 1735 N N . PHE A 1 214 ? 2.570 -12.859 -55.144 1.00 86.81 214 PHE A N 1
ATOM 1736 C CA . PHE A 1 214 ? 2.385 -11.406 -55.266 1.00 86.81 214 PHE A CA 1
ATOM 1737 C C . PHE A 1 214 ? 3.619 -10.695 -55.850 1.00 86.81 214 PHE A C 1
ATOM 1739 O O . PHE A 1 214 ? 3.591 -9.492 -56.090 1.00 86.81 214 PHE A O 1
ATOM 1746 N N . LEU A 1 215 ? 4.715 -11.421 -56.108 1.00 85.88 215 LEU A N 1
ATOM 1747 C CA . LEU A 1 215 ? 5.934 -10.839 -56.665 1.00 85.88 215 LEU A CA 1
ATOM 1748 C C . LEU A 1 215 ? 5.881 -10.738 -58.194 1.00 85.88 215 LEU A C 1
ATOM 1750 O O . LEU A 1 215 ? 5.520 -11.682 -58.894 1.00 85.88 215 LEU A O 1
ATOM 1754 N N . ASN A 1 216 ? 6.394 -9.629 -58.727 1.00 86.19 216 ASN A N 1
ATOM 1755 C CA . ASN A 1 216 ? 6.669 -9.494 -60.160 1.00 86.19 216 ASN A CA 1
ATOM 1756 C C . ASN A 1 216 ? 7.760 -10.485 -60.617 1.00 86.19 216 ASN A C 1
ATOM 1758 O O . ASN A 1 216 ? 8.667 -10.816 -59.850 1.00 86.19 216 ASN A O 1
ATOM 1762 N N . HIS A 1 217 ? 7.730 -10.883 -61.896 1.00 83.00 217 HIS A N 1
ATOM 1763 C CA . HIS A 1 217 ? 8.616 -11.908 -62.477 1.00 83.00 217 HIS A CA 1
ATOM 1764 C C . HIS A 1 217 ? 10.116 -11.667 -62.200 1.00 83.00 217 HIS A C 1
ATOM 1766 O O . HIS A 1 217 ? 10.830 -12.581 -61.799 1.00 83.00 217 HIS A O 1
ATOM 1772 N N . GLU A 1 218 ? 10.585 -10.423 -62.331 1.00 80.62 218 GLU A N 1
ATOM 1773 C CA . GLU A 1 218 ? 11.978 -10.028 -62.058 1.00 80.62 218 GLU A CA 1
ATOM 1774 C C . GLU A 1 218 ? 12.372 -10.187 -60.574 1.00 80.62 218 GLU A C 1
ATOM 1776 O O . GLU A 1 218 ? 13.482 -10.609 -60.240 1.00 80.62 218 GLU A O 1
ATOM 1781 N N . ARG A 1 219 ? 11.444 -9.893 -59.653 1.00 82.06 219 ARG A N 1
ATOM 1782 C CA . ARG A 1 219 ? 11.673 -10.031 -58.206 1.00 82.06 219 ARG A CA 1
ATOM 1783 C C . ARG A 1 219 ? 11.643 -11.496 -57.781 1.00 82.06 219 ARG A C 1
ATOM 1785 O O . ARG A 1 219 ? 12.472 -11.896 -56.968 1.00 82.06 219 ARG A O 1
ATOM 1792 N N . SER A 1 220 ? 10.738 -12.290 -58.355 1.00 83.00 220 SER A N 1
ATOM 1793 C CA . SER A 1 220 ? 10.613 -13.726 -58.076 1.00 83.00 220 SER A CA 1
ATOM 1794 C C . SER A 1 220 ? 11.874 -14.507 -58.475 1.00 83.00 220 SER A C 1
ATOM 1796 O O . SER A 1 220 ? 12.287 -15.410 -57.745 1.00 83.00 220 SER A O 1
ATOM 1798 N N . SER A 1 221 ? 12.564 -14.108 -59.556 1.00 82.19 221 SER A N 1
ATOM 1799 C CA . SER A 1 221 ? 13.826 -14.745 -59.965 1.00 82.19 221 SER A CA 1
ATOM 1800 C C . SER A 1 221 ? 15.001 -14.487 -59.013 1.00 82.19 221 SER A C 1
ATOM 1802 O O . SER A 1 221 ? 15.855 -15.360 -58.861 1.00 82.19 221 SER A O 1
ATOM 1804 N N . MET A 1 222 ? 15.048 -13.325 -58.349 1.00 81.88 222 MET A N 1
ATOM 1805 C CA . MET A 1 222 ? 16.148 -12.962 -57.439 1.00 81.88 222 MET A CA 1
ATOM 1806 C C . MET A 1 222 ? 15.865 -13.359 -55.981 1.00 81.88 222 MET A C 1
ATOM 1808 O O . MET A 1 222 ? 16.724 -13.918 -55.297 1.00 81.88 222 MET A O 1
ATOM 1812 N N . LEU A 1 223 ? 14.644 -13.123 -55.495 1.00 84.31 223 LEU A N 1
ATOM 1813 C CA . LEU A 1 223 ? 14.231 -13.388 -54.114 1.00 84.31 223 LEU A CA 1
ATOM 1814 C C . LEU A 1 223 ? 13.651 -14.798 -53.960 1.00 84.31 223 LEU A C 1
ATOM 1816 O O . LEU A 1 223 ? 12.468 -14.976 -53.675 1.00 84.31 223 LEU A O 1
ATOM 1820 N N . THR A 1 224 ? 14.481 -15.825 -54.142 1.00 85.25 224 THR A N 1
ATOM 1821 C CA . THR A 1 224 ? 14.018 -17.219 -54.030 1.00 85.25 224 THR A CA 1
ATOM 1822 C C . THR A 1 224 ? 13.861 -17.669 -52.566 1.00 85.25 224 THR A C 1
ATOM 1824 O O . THR A 1 224 ? 14.681 -17.302 -51.714 1.00 85.25 224 THR A O 1
ATOM 1827 N N . PRO A 1 225 ? 12.885 -18.547 -52.239 1.00 84.44 225 PRO A N 1
ATOM 1828 C CA . PRO A 1 225 ? 12.709 -19.064 -50.876 1.00 84.44 225 PRO A CA 1
ATOM 1829 C C . PRO A 1 225 ? 13.966 -19.750 -50.324 1.00 84.44 225 PRO A C 1
ATOM 1831 O O . PRO A 1 225 ? 14.246 -19.681 -49.128 1.00 84.44 225 PRO A O 1
ATOM 1834 N N . LYS A 1 226 ? 14.762 -20.373 -51.205 1.00 85.81 226 LYS A N 1
ATOM 1835 C CA . LYS A 1 226 ? 16.026 -21.033 -50.857 1.00 85.81 226 LYS A CA 1
ATOM 1836 C C . LYS A 1 226 ? 17.072 -20.035 -50.345 1.00 85.81 226 LYS A C 1
ATOM 1838 O O . LYS A 1 226 ? 17.681 -20.301 -49.310 1.00 85.81 226 LYS A O 1
ATOM 1843 N N . ARG A 1 227 ? 17.244 -18.888 -51.022 1.00 87.38 227 ARG A N 1
ATOM 1844 C CA . ARG A 1 227 ? 18.175 -17.823 -50.600 1.00 87.38 227 ARG A CA 1
ATOM 1845 C C . ARG A 1 227 ? 17.805 -17.280 -49.219 1.00 87.38 227 ARG A C 1
ATOM 1847 O O . ARG A 1 227 ? 18.647 -17.254 -48.325 1.00 87.38 227 ARG A O 1
ATOM 1854 N N . ILE A 1 228 ? 16.527 -16.952 -49.019 1.00 87.50 228 ILE A N 1
ATOM 1855 C CA . ILE A 1 228 ? 16.020 -16.389 -47.757 1.00 87.50 228 ILE A CA 1
ATOM 1856 C C . ILE A 1 228 ? 16.112 -17.392 -46.602 1.00 87.50 228 ILE A C 1
ATOM 1858 O O . ILE A 1 228 ? 16.571 -17.050 -45.512 1.00 87.50 228 ILE A O 1
ATOM 1862 N N . THR A 1 229 ? 15.739 -18.654 -46.839 1.00 87.06 229 THR A N 1
ATOM 1863 C CA . THR A 1 229 ? 15.852 -19.717 -45.826 1.00 87.06 229 THR A CA 1
ATOM 1864 C C . THR A 1 229 ? 17.301 -19.889 -45.379 1.00 87.06 229 THR A C 1
ATOM 1866 O O . THR A 1 229 ? 17.562 -20.038 -44.187 1.00 87.06 229 THR A O 1
ATOM 1869 N N . ARG A 1 230 ? 18.255 -19.814 -46.315 1.00 87.56 230 ARG A N 1
ATOM 1870 C CA . ARG A 1 230 ? 19.680 -19.942 -46.009 1.00 87.56 230 ARG A CA 1
ATOM 1871 C C . ARG A 1 230 ? 20.206 -18.783 -45.162 1.00 87.56 230 ARG A C 1
ATOM 1873 O O . ARG A 1 230 ? 20.897 -19.026 -44.177 1.00 87.56 230 ARG A O 1
ATOM 1880 N N . MET A 1 231 ? 19.836 -17.546 -45.489 1.00 87.38 231 MET A N 1
ATOM 1881 C CA . MET A 1 231 ? 20.227 -16.377 -44.693 1.00 87.38 231 MET A CA 1
ATOM 1882 C C . MET A 1 231 ? 19.617 -16.411 -43.282 1.00 87.38 231 MET A C 1
ATOM 1884 O O . MET A 1 231 ? 20.322 -16.170 -42.307 1.00 87.38 231 MET A O 1
ATOM 1888 N N . ASN A 1 232 ? 18.344 -16.803 -43.143 1.00 86.94 232 ASN A N 1
ATOM 1889 C CA . ASN A 1 232 ? 17.719 -16.995 -41.828 1.00 86.94 232 ASN A CA 1
ATOM 1890 C C . ASN A 1 232 ? 18.380 -18.123 -41.014 1.00 86.94 232 ASN A C 1
ATOM 1892 O O . ASN A 1 232 ? 18.516 -17.996 -39.800 1.00 86.94 232 ASN A O 1
ATOM 1896 N N . GLN A 1 233 ? 18.828 -19.207 -41.658 1.00 87.19 233 GLN A N 1
ATOM 1897 C CA . GLN A 1 233 ? 19.606 -20.263 -40.993 1.00 87.19 233 GLN A CA 1
ATOM 1898 C C . GLN A 1 233 ? 20.959 -19.751 -40.485 1.00 87.19 233 GLN A C 1
ATOM 1900 O O . GLN A 1 233 ? 21.359 -20.097 -39.375 1.00 87.19 233 GLN A O 1
ATOM 1905 N N . LEU A 1 234 ? 21.657 -18.917 -41.264 1.00 85.06 234 LEU A N 1
ATOM 1906 C CA . LEU A 1 234 ? 22.910 -18.292 -40.828 1.00 85.06 234 LEU A CA 1
ATOM 1907 C C . LEU A 1 234 ? 22.691 -17.401 -39.607 1.00 85.06 234 LEU A C 1
ATOM 1909 O O . LEU A 1 234 ? 23.410 -17.529 -38.619 1.00 85.06 234 LEU A O 1
ATOM 1913 N N . LEU A 1 235 ? 21.660 -16.558 -39.644 1.00 81.69 235 LEU A N 1
ATOM 1914 C CA . LEU A 1 235 ? 21.267 -15.724 -38.513 1.00 81.69 235 LEU A CA 1
ATOM 1915 C C . LEU A 1 235 ? 20.947 -16.562 -37.260 1.00 81.69 235 LEU A C 1
ATOM 1917 O O . LEU A 1 235 ? 21.449 -16.264 -36.177 1.00 81.69 235 LEU A O 1
ATOM 1921 N N . TYR A 1 236 ? 20.193 -17.657 -37.412 1.00 83.19 236 TYR A N 1
ATOM 1922 C CA . TYR A 1 236 ? 19.877 -18.582 -36.317 1.00 83.19 236 TYR A CA 1
ATOM 1923 C C . TYR A 1 236 ? 21.136 -19.205 -35.693 1.00 83.19 236 TYR A C 1
ATOM 1925 O O . TYR A 1 236 ? 21.294 -19.215 -34.471 1.00 83.19 236 TYR A O 1
ATOM 1933 N N . ASN A 1 237 ? 22.067 -19.676 -36.527 1.00 84.62 237 ASN A N 1
ATOM 1934 C CA . ASN A 1 237 ? 23.326 -20.260 -36.064 1.00 84.62 237 ASN A CA 1
ATOM 1935 C C . ASN A 1 237 ? 24.197 -19.227 -35.333 1.00 84.62 237 ASN A C 1
ATOM 1937 O O . ASN A 1 237 ? 24.758 -19.531 -34.283 1.00 84.62 237 ASN A O 1
ATOM 1941 N N . LEU A 1 238 ? 24.265 -17.994 -35.844 1.00 76.69 238 LEU A N 1
ATOM 1942 C CA . LEU A 1 238 ? 25.006 -16.896 -35.218 1.00 76.69 238 LEU A CA 1
ATOM 1943 C C . LEU A 1 238 ? 24.399 -16.476 -33.874 1.00 76.69 238 LEU A C 1
ATOM 1945 O O . LEU A 1 238 ? 25.137 -16.195 -32.926 1.00 76.69 238 LEU A O 1
ATOM 1949 N N . SER A 1 239 ? 23.068 -16.468 -33.766 1.00 77.06 239 SER A N 1
ATOM 1950 C CA . SER A 1 239 ? 22.369 -16.238 -32.499 1.00 77.06 239 SER A CA 1
ATOM 1951 C C . SER A 1 239 ? 22.740 -17.297 -31.457 1.00 77.06 239 SER A C 1
ATOM 1953 O O . SER A 1 239 ? 23.065 -16.948 -30.318 1.00 77.06 239 SER A O 1
ATOM 1955 N N . ALA A 1 240 ? 22.777 -18.574 -31.857 1.00 76.44 240 ALA A N 1
ATOM 1956 C CA . ALA A 1 240 ? 23.166 -19.681 -30.988 1.00 76.44 240 ALA A CA 1
ATOM 1957 C C . ALA A 1 240 ? 24.654 -19.639 -30.583 1.00 76.44 240 ALA A C 1
ATOM 1959 O O . ALA A 1 240 ? 24.966 -19.901 -29.423 1.00 76.44 240 ALA A O 1
ATOM 1960 N N . GLU A 1 241 ? 25.556 -19.277 -31.505 1.00 79.25 241 GLU A N 1
ATOM 1961 C CA . GLU A 1 241 ? 27.012 -19.220 -31.286 1.00 79.25 241 GLU A CA 1
ATOM 1962 C C . GLU A 1 241 ? 27.434 -18.035 -30.395 1.00 79.25 241 GLU A C 1
ATOM 1964 O O . GLU A 1 241 ? 28.308 -18.171 -29.538 1.00 79.25 241 GLU A O 1
ATOM 1969 N N . HIS A 1 242 ? 26.817 -16.861 -30.574 1.00 72.12 242 HIS A N 1
ATOM 1970 C CA . HIS A 1 242 ? 27.247 -15.613 -29.927 1.00 72.12 242 HIS A CA 1
ATOM 1971 C C . HIS A 1 242 ? 26.270 -15.063 -28.869 1.00 72.12 242 HIS A C 1
ATOM 1973 O O . HIS A 1 242 ? 26.543 -14.007 -28.282 1.00 72.12 242 HIS A O 1
ATOM 1979 N N . HIS A 1 243 ? 25.169 -15.771 -28.584 1.00 72.38 243 HIS A N 1
ATOM 1980 C CA . HIS A 1 243 ? 24.101 -15.356 -27.660 1.00 72.38 243 HIS A CA 1
ATOM 1981 C C . HIS A 1 243 ? 23.540 -13.962 -27.989 1.00 72.38 243 HIS A C 1
ATOM 1983 O O . HIS A 1 243 ? 23.516 -13.066 -27.138 1.00 72.38 243 HIS A O 1
ATOM 1989 N N . VAL A 1 244 ? 23.148 -13.778 -29.250 1.00 76.19 244 VAL A N 1
ATOM 1990 C CA . VAL A 1 244 ? 22.584 -12.528 -29.782 1.00 76.19 244 VAL A CA 1
ATOM 1991 C C . VAL A 1 244 ? 21.063 -12.651 -29.881 1.00 76.19 244 VAL A C 1
ATOM 1993 O O . VAL A 1 244 ? 20.559 -13.678 -30.333 1.00 76.19 244 VAL A O 1
ATOM 1996 N N . ASP A 1 245 ? 20.339 -11.607 -29.476 1.00 81.94 245 ASP A N 1
ATOM 1997 C CA . ASP A 1 245 ? 18.874 -11.601 -29.477 1.00 81.94 245 ASP A CA 1
ATOM 1998 C C . ASP A 1 245 ? 18.322 -11.398 -30.900 1.00 81.94 245 ASP A C 1
ATOM 2000 O O . ASP A 1 245 ? 18.759 -10.502 -31.628 1.00 81.94 245 ASP A O 1
ATOM 2004 N N . MET A 1 246 ? 17.339 -12.215 -31.295 1.00 84.38 246 MET A N 1
ATOM 2005 C CA . MET A 1 246 ? 16.713 -12.171 -32.623 1.00 84.38 246 MET A CA 1
ATOM 2006 C C . MET A 1 246 ? 15.192 -12.293 -32.553 1.00 84.38 246 MET A C 1
ATOM 2008 O O . MET A 1 246 ? 14.690 -13.193 -31.893 1.00 84.38 246 MET A O 1
ATOM 2012 N N . MET A 1 247 ? 14.446 -11.466 -33.289 1.00 88.31 247 MET A N 1
ATOM 2013 C CA . MET A 1 247 ? 12.968 -11.464 -33.289 1.00 88.31 247 MET A CA 1
ATOM 2014 C C . MET A 1 247 ? 12.346 -12.523 -34.225 1.00 88.31 247 MET A C 1
ATOM 2016 O O . MET A 1 247 ? 11.475 -12.231 -35.051 1.00 88.31 247 MET A O 1
ATOM 2020 N N . LEU A 1 248 ? 12.797 -13.772 -34.106 1.00 85.25 248 LEU A N 1
ATOM 2021 C CA . LEU A 1 248 ? 12.417 -14.913 -34.950 1.00 85.25 248 LEU A CA 1
ATOM 2022 C C . LEU A 1 248 ? 10.927 -15.285 -34.910 1.00 85.25 248 LEU A C 1
ATOM 2024 O O . LEU A 1 248 ? 10.438 -15.889 -35.862 1.00 85.25 248 LEU A O 1
ATOM 2028 N N . ALA A 1 249 ? 10.191 -14.889 -33.872 1.00 84.19 249 ALA A N 1
ATOM 2029 C CA . ALA A 1 249 ? 8.779 -15.200 -33.670 1.00 84.19 249 ALA A CA 1
ATOM 2030 C C . ALA A 1 249 ? 7.864 -14.680 -34.794 1.00 84.19 249 ALA A C 1
ATOM 2032 O O . ALA A 1 249 ? 6.761 -15.195 -34.977 1.00 84.19 249 ALA A O 1
ATOM 2033 N N . THR A 1 250 ? 8.333 -13.710 -35.587 1.00 85.69 250 THR A N 1
ATOM 2034 C CA . THR A 1 250 ? 7.632 -13.226 -36.787 1.00 85.69 250 THR A CA 1
ATOM 2035 C C . THR A 1 250 ? 7.466 -14.331 -37.836 1.00 85.69 250 THR A C 1
ATOM 2037 O O . THR A 1 250 ? 6.399 -14.463 -38.425 1.00 85.69 250 THR A O 1
ATOM 2040 N N . LEU A 1 251 ? 8.494 -15.160 -38.054 1.00 85.38 251 LEU A N 1
ATOM 2041 C CA . LEU A 1 251 ? 8.504 -16.187 -39.104 1.00 85.38 251 LEU A CA 1
ATOM 2042 C C . LEU A 1 251 ? 7.400 -17.249 -38.938 1.00 85.38 251 LEU A C 1
ATOM 2044 O O . LEU A 1 251 ? 6.683 -17.502 -39.907 1.00 85.38 251 LEU A O 1
ATOM 2048 N N . PRO A 1 252 ? 7.209 -17.876 -37.758 1.00 81.25 252 PRO A N 1
ATOM 2049 C CA . PRO A 1 252 ? 6.087 -18.785 -37.553 1.00 81.25 252 PRO A CA 1
ATOM 2050 C C . PRO A 1 252 ? 4.732 -18.062 -37.527 1.00 81.25 252 PRO A C 1
ATOM 2052 O O . PRO A 1 252 ? 3.729 -18.683 -37.858 1.00 81.25 252 PRO A O 1
ATOM 2055 N N . ALA A 1 253 ? 4.678 -16.771 -37.176 1.00 81.81 253 ALA A N 1
ATOM 2056 C CA . ALA A 1 253 ? 3.424 -16.016 -37.098 1.00 81.81 253 ALA A CA 1
ATOM 2057 C C . ALA A 1 253 ? 2.792 -15.715 -38.470 1.00 81.81 253 ALA A C 1
ATOM 2059 O O . ALA A 1 253 ? 1.577 -15.545 -38.548 1.00 81.81 253 ALA A O 1
ATOM 2060 N N . ILE A 1 254 ? 3.598 -15.644 -39.531 1.00 84.06 254 ILE A N 1
ATOM 2061 C CA . ILE A 1 254 ? 3.148 -15.356 -40.906 1.00 84.06 254 ILE A CA 1
ATOM 2062 C C . ILE A 1 254 ? 3.156 -16.588 -41.818 1.00 84.06 254 ILE A C 1
ATOM 2064 O O . ILE A 1 254 ? 2.717 -16.514 -42.966 1.00 84.06 254 ILE A O 1
ATOM 2068 N N . ARG A 1 255 ? 3.675 -17.722 -41.330 1.00 81.50 255 ARG A N 1
ATOM 2069 C CA . ARG A 1 255 ? 3.769 -18.959 -42.108 1.00 81.50 255 ARG A CA 1
ATOM 2070 C C . ARG A 1 255 ? 2.376 -19.371 -42.593 1.00 81.50 255 ARG A C 1
ATOM 2072 O O . ARG A 1 255 ? 1.432 -19.407 -41.808 1.00 81.50 255 ARG A O 1
ATOM 2079 N N . ASP A 1 256 ? 2.272 -19.675 -43.884 1.00 76.81 256 ASP A N 1
ATOM 2080 C CA . ASP A 1 256 ? 1.044 -20.126 -44.551 1.00 76.81 256 ASP A CA 1
ATOM 2081 C C . ASP A 1 256 ? -0.146 -19.147 -44.443 1.00 76.81 256 ASP A C 1
ATOM 2083 O O . ASP A 1 256 ? -1.300 -19.551 -44.584 1.00 76.81 256 ASP A O 1
ATOM 2087 N N . GLN A 1 257 ? 0.113 -17.849 -44.218 1.00 82.06 257 GLN A N 1
ATOM 2088 C CA . GLN A 1 257 ? -0.923 -16.816 -44.093 1.00 82.06 257 GLN A CA 1
ATOM 2089 C C . GLN A 1 257 ? -0.803 -15.749 -45.200 1.00 82.06 257 GLN A C 1
ATOM 2091 O O . GLN A 1 257 ? -0.162 -14.717 -44.995 1.00 82.06 257 GLN A O 1
ATOM 2096 N N . PRO A 1 258 ? -1.469 -15.920 -46.362 1.00 82.75 258 PRO A N 1
ATOM 2097 C CA . PRO A 1 258 ? -1.443 -14.929 -47.446 1.00 82.75 258 PRO A CA 1
ATOM 2098 C C . PRO A 1 258 ? -1.958 -13.553 -47.010 1.00 82.75 258 PRO A C 1
ATOM 2100 O O . PRO A 1 258 ? -1.469 -12.521 -47.454 1.00 82.75 258 PRO A O 1
ATOM 2103 N N . SER A 1 259 ? -2.926 -13.526 -46.087 1.00 84.38 259 SER A N 1
ATOM 2104 C CA . SER A 1 259 ? -3.544 -12.296 -45.583 1.00 84.38 259 SER A CA 1
ATOM 2105 C C . SER A 1 259 ? -2.608 -11.413 -44.750 1.00 84.38 259 SER A C 1
ATOM 2107 O O . SER A 1 259 ? -3.019 -10.300 -44.418 1.00 84.38 259 SER A O 1
ATOM 2109 N N . ALA A 1 260 ? -1.401 -11.889 -44.414 1.00 84.56 260 ALA A N 1
ATOM 2110 C CA . ALA A 1 260 ? -0.372 -11.134 -43.699 1.00 84.56 260 ALA A CA 1
ATOM 2111 C C . ALA A 1 260 ? 0.402 -10.150 -44.596 1.00 84.56 260 ALA A C 1
ATOM 2113 O O . ALA A 1 260 ? 0.997 -9.210 -44.071 1.00 84.56 260 ALA A O 1
ATOM 2114 N N . TYR A 1 261 ? 0.387 -10.349 -45.918 1.00 87.88 261 TYR A N 1
ATOM 2115 C CA . TYR A 1 261 ? 1.166 -9.569 -46.884 1.00 87.88 261 TYR A CA 1
ATOM 2116 C C . TYR A 1 261 ? 0.342 -8.446 -47.523 1.00 87.88 261 TYR A C 1
ATOM 2118 O O . TYR A 1 261 ? -0.889 -8.536 -47.619 1.00 87.88 261 TYR A O 1
ATOM 2126 N N . GLU A 1 262 ? 1.031 -7.389 -47.947 1.00 85.81 262 GLU A N 1
ATOM 2127 C CA . GLU A 1 262 ? 0.489 -6.383 -48.863 1.00 85.81 262 GLU A CA 1
ATOM 2128 C C . GLU A 1 262 ? 0.525 -6.881 -50.316 1.00 85.81 262 GLU A C 1
ATOM 2130 O O . GLU A 1 262 ? 1.074 -7.943 -50.608 1.00 85.81 262 GLU A O 1
ATOM 2135 N N . GLU A 1 263 ? -0.076 -6.127 -51.239 1.00 84.38 263 GLU A N 1
ATOM 2136 C CA . GLU A 1 263 ? -0.217 -6.523 -52.650 1.00 84.38 263 GLU A CA 1
ATOM 2137 C C . GLU A 1 263 ? 1.121 -6.708 -53.380 1.00 84.38 263 GLU A C 1
ATOM 2139 O O . GLU A 1 263 ? 1.170 -7.384 -54.403 1.00 84.38 263 GLU A O 1
ATOM 2144 N N . ASP A 1 264 ? 2.214 -6.148 -52.857 1.00 83.19 264 ASP A N 1
ATOM 2145 C CA . ASP A 1 264 ? 3.541 -6.236 -53.467 1.00 83.19 264 ASP A CA 1
ATOM 2146 C C . ASP A 1 264 ? 4.340 -7.495 -53.081 1.00 83.19 264 ASP A C 1
ATOM 2148 O O . ASP A 1 264 ? 5.441 -7.714 -53.600 1.00 83.19 264 ASP A O 1
ATOM 2152 N N . GLY A 1 265 ? 3.808 -8.301 -52.153 1.00 82.75 265 GLY A N 1
ATOM 2153 C CA . GLY A 1 265 ? 4.400 -9.550 -51.674 1.00 82.75 265 GLY A CA 1
ATOM 2154 C C . GLY A 1 265 ? 5.686 -9.405 -50.857 1.00 82.75 265 GLY A C 1
ATOM 2155 O O . GLY A 1 265 ? 6.252 -10.428 -50.460 1.00 82.75 265 GLY A O 1
ATOM 2156 N N . LEU A 1 266 ? 6.159 -8.180 -50.611 1.00 82.00 266 LEU A N 1
ATOM 2157 C CA . LEU A 1 266 ? 7.401 -7.887 -49.892 1.00 82.00 266 LEU A CA 1
ATOM 2158 C C . LEU A 1 266 ? 7.114 -7.271 -48.522 1.00 82.00 266 LEU A C 1
ATOM 2160 O O . LEU A 1 266 ? 7.726 -7.671 -47.531 1.00 82.00 266 LEU A O 1
ATOM 2164 N N . HIS A 1 267 ? 6.176 -6.328 -48.480 1.00 84.62 267 HIS A N 1
ATOM 2165 C CA . HIS A 1 267 ? 5.744 -5.658 -47.266 1.00 84.62 267 HIS A CA 1
ATOM 2166 C C . HIS A 1 267 ? 4.598 -6.427 -46.606 1.00 84.62 267 HIS A C 1
ATOM 2168 O O . HIS A 1 267 ? 3.891 -7.237 -47.222 1.00 84.62 267 HIS A O 1
ATOM 2174 N N . HIS A 1 268 ? 4.453 -6.219 -45.304 1.00 86.62 268 HIS A N 1
ATOM 2175 C CA . HIS A 1 268 ? 3.452 -6.899 -44.497 1.00 86.62 268 HIS A CA 1
ATOM 2176 C C . HIS A 1 268 ? 2.434 -5.901 -43.971 1.00 86.62 268 HIS A C 1
ATOM 2178 O O . HIS A 1 268 ? 2.748 -4.750 -43.691 1.00 86.62 268 HIS A O 1
ATOM 2184 N N . LYS A 1 269 ? 1.200 -6.364 -43.768 1.00 86.19 269 LYS A N 1
ATOM 2185 C CA . LYS A 1 269 ? 0.163 -5.514 -43.189 1.00 86.19 269 LYS A CA 1
ATOM 2186 C C . LYS A 1 269 ? 0.585 -5.041 -41.806 1.00 86.19 269 LYS A C 1
ATOM 2188 O O . LYS A 1 269 ? 1.132 -5.814 -41.016 1.00 86.19 269 LYS A O 1
ATOM 2193 N N . ARG A 1 270 ? 0.165 -3.823 -41.468 1.00 85.19 270 ARG A N 1
ATOM 2194 C CA . ARG A 1 270 ? 0.408 -3.147 -40.185 1.00 85.19 270 ARG A CA 1
ATOM 2195 C C . ARG A 1 270 ? 0.277 -4.035 -38.941 1.00 85.19 270 ARG A C 1
ATOM 2197 O O . ARG A 1 270 ? 1.044 -3.879 -38.002 1.00 85.19 270 ARG A O 1
ATOM 2204 N N . ILE A 1 271 ? -0.651 -4.997 -38.930 1.00 84.31 271 ILE A N 1
ATOM 2205 C CA . ILE A 1 271 ? -0.844 -5.933 -37.809 1.00 84.31 271 ILE A CA 1
ATOM 2206 C C . ILE A 1 271 ? 0.424 -6.733 -37.448 1.00 84.31 271 ILE A C 1
ATOM 2208 O O . ILE A 1 271 ? 0.651 -7.022 -36.272 1.00 84.31 271 ILE A O 1
ATOM 2212 N N . ILE A 1 272 ? 1.267 -7.058 -38.433 1.00 88.06 272 ILE A N 1
ATOM 2213 C CA . ILE A 1 272 ? 2.541 -7.753 -38.221 1.00 88.06 272 ILE A CA 1
ATOM 2214 C C . ILE A 1 272 ? 3.597 -6.781 -37.671 1.00 88.06 272 ILE A C 1
ATOM 2216 O O . ILE A 1 272 ? 4.285 -7.127 -36.711 1.00 88.06 272 ILE A O 1
ATOM 2220 N N . SER A 1 273 ? 3.672 -5.544 -38.175 1.00 87.25 273 SER A N 1
ATOM 2221 C CA . SER A 1 273 ? 4.580 -4.512 -37.644 1.00 87.25 273 SER A CA 1
ATOM 2222 C C . SER A 1 273 ? 4.220 -4.149 -36.199 1.00 87.25 273 SER A C 1
ATOM 2224 O O . SER A 1 273 ? 5.097 -4.035 -35.343 1.00 87.25 273 SER A O 1
ATOM 2226 N N . THR A 1 274 ? 2.921 -4.061 -35.879 1.00 86.88 274 THR A N 1
ATOM 2227 C CA . THR A 1 274 ? 2.433 -3.867 -34.507 1.00 86.88 274 THR A CA 1
ATOM 2228 C C . THR A 1 274 ? 2.862 -5.027 -33.600 1.00 86.88 274 THR A C 1
ATOM 2230 O O . THR A 1 274 ? 3.316 -4.783 -32.482 1.00 86.88 274 THR A O 1
ATOM 2233 N N . MET A 1 275 ? 2.784 -6.282 -34.066 1.00 87.19 275 MET A N 1
ATOM 2234 C CA . MET A 1 275 ? 3.284 -7.448 -33.321 1.00 87.19 275 MET A CA 1
ATOM 2235 C C . MET A 1 275 ? 4.798 -7.352 -33.071 1.00 87.19 275 MET A C 1
ATOM 2237 O O . MET A 1 275 ? 5.243 -7.558 -31.941 1.00 87.19 275 MET A O 1
ATOM 2241 N N . GLN A 1 276 ? 5.594 -7.037 -34.096 1.00 88.62 276 GLN A N 1
ATOM 2242 C CA . GLN A 1 276 ? 7.047 -6.881 -33.962 1.00 88.62 276 GLN A CA 1
ATOM 2243 C C . GLN A 1 276 ? 7.406 -5.787 -32.958 1.00 88.62 276 GLN A C 1
ATOM 2245 O O . GLN A 1 276 ? 8.269 -5.987 -32.102 1.00 88.62 276 GLN A O 1
ATOM 2250 N N . LEU A 1 277 ? 6.693 -4.660 -33.008 1.00 86.81 277 LEU A N 1
ATOM 2251 C CA . LEU A 1 277 ? 6.865 -3.576 -32.055 1.00 86.81 277 LEU A CA 1
ATOM 2252 C C . LEU A 1 277 ? 6.513 -4.012 -30.627 1.00 86.81 277 LEU A C 1
ATOM 2254 O O . LEU A 1 277 ? 7.208 -3.635 -29.683 1.00 86.81 277 LEU A O 1
ATOM 2258 N N . GLU A 1 278 ? 5.465 -4.817 -30.441 1.00 84.12 278 GLU A N 1
ATOM 2259 C CA . GLU A 1 278 ? 5.106 -5.366 -29.128 1.00 84.12 278 GLU A CA 1
ATOM 2260 C C . GLU A 1 278 ? 6.187 -6.305 -28.573 1.00 84.12 278 GLU A C 1
ATOM 2262 O O . GLU A 1 278 ? 6.531 -6.198 -27.394 1.00 84.12 278 GLU A O 1
ATOM 2267 N N . VAL A 1 279 ? 6.766 -7.172 -29.411 1.00 87.00 279 VAL A N 1
ATOM 2268 C CA . VAL A 1 279 ? 7.890 -8.052 -29.043 1.00 87.00 279 VAL A CA 1
ATOM 2269 C C . VAL A 1 279 ? 9.131 -7.234 -28.671 1.00 87.00 279 VAL A C 1
ATOM 2271 O O . VAL A 1 279 ? 9.729 -7.468 -27.617 1.00 87.00 279 VAL A O 1
ATOM 2274 N N . LEU A 1 280 ? 9.485 -6.233 -29.482 1.00 86.69 280 LEU A N 1
ATOM 2275 C CA . LEU A 1 280 ? 10.621 -5.345 -29.227 1.00 86.69 280 LEU A CA 1
ATOM 2276 C C . LEU A 1 280 ? 10.439 -4.555 -27.923 1.00 86.69 280 LEU A C 1
ATOM 2278 O O . LEU A 1 280 ? 11.329 -4.526 -27.073 1.00 86.69 280 LEU A O 1
ATOM 2282 N N . THR A 1 281 ? 9.254 -3.973 -27.728 1.00 82.50 281 THR A N 1
ATOM 2283 C CA . THR A 1 281 ? 8.904 -3.230 -26.509 1.00 82.50 281 THR A CA 1
ATOM 2284 C C . THR A 1 281 ? 8.977 -4.136 -25.281 1.00 82.50 281 THR A C 1
ATOM 2286 O O . THR A 1 281 ? 9.522 -3.732 -24.258 1.00 82.50 281 THR A O 1
ATOM 2289 N N . ALA A 1 282 ? 8.494 -5.378 -25.371 1.00 81.00 282 ALA A N 1
ATOM 2290 C CA . ALA A 1 282 ? 8.591 -6.368 -24.297 1.00 81.00 282 ALA A CA 1
ATOM 2291 C C . ALA A 1 282 ? 10.040 -6.720 -23.932 1.00 81.00 282 ALA A C 1
ATOM 2293 O O . ALA A 1 282 ? 10.359 -6.894 -22.752 1.00 81.00 282 ALA A O 1
ATOM 2294 N N . ARG A 1 283 ? 10.934 -6.758 -24.925 1.00 83.81 283 ARG A N 1
ATOM 2295 C CA . ARG A 1 283 ? 12.362 -7.016 -24.719 1.00 83.81 283 ARG A CA 1
ATOM 2296 C C . ARG A 1 283 ? 13.101 -5.827 -24.096 1.00 83.81 283 ARG A C 1
ATOM 2298 O O . ARG A 1 283 ? 13.952 -6.058 -23.233 1.00 83.81 283 ARG A O 1
ATOM 2305 N N . LEU A 1 284 ? 12.806 -4.597 -24.527 1.00 79.94 284 LEU A N 1
ATOM 2306 C CA . LEU A 1 284 ? 13.470 -3.365 -24.068 1.00 79.94 284 LEU A CA 1
ATOM 2307 C C . LEU A 1 284 ? 12.880 -2.820 -22.755 1.00 79.94 284 LEU A C 1
ATOM 2309 O O . LEU A 1 284 ? 13.614 -2.313 -21.911 1.00 79.94 284 LEU A O 1
ATOM 2313 N N . CYS A 1 285 ? 11.573 -3.000 -22.533 1.00 75.62 285 CYS A N 1
ATOM 2314 C CA . CYS A 1 285 ? 10.840 -2.587 -21.332 1.00 75.62 285 CYS A CA 1
ATOM 2315 C C . CYS A 1 285 ? 10.314 -3.773 -20.496 1.00 75.62 285 CYS A C 1
ATOM 2317 O O . CYS A 1 285 ? 9.095 -3.899 -20.301 1.00 75.62 285 CYS A O 1
ATOM 2319 N N . PRO A 1 286 ? 11.181 -4.609 -19.900 1.00 66.06 286 PRO A N 1
ATOM 2320 C CA . PRO A 1 286 ? 10.736 -5.750 -19.098 1.00 66.06 286 PRO A CA 1
ATOM 2321 C C . PRO A 1 286 ? 10.076 -5.355 -17.761 1.00 66.06 286 PRO A C 1
ATOM 2323 O O . PRO A 1 286 ? 9.511 -6.209 -17.085 1.00 66.06 286 PRO A O 1
ATOM 2326 N N . ARG A 1 287 ? 10.164 -4.080 -17.342 1.00 57.78 287 ARG A N 1
ATOM 2327 C CA . ARG A 1 287 ? 9.661 -3.574 -16.045 1.00 57.78 287 ARG A CA 1
ATOM 2328 C C . ARG A 1 287 ? 8.240 -3.004 -16.079 1.00 57.78 287 ARG A C 1
ATOM 2330 O O . ARG A 1 287 ? 7.745 -2.567 -15.046 1.00 57.78 287 ARG A O 1
ATOM 2337 N N . ALA A 1 288 ? 7.599 -2.936 -17.244 1.00 49.59 288 ALA A N 1
ATOM 2338 C CA . ALA A 1 288 ? 6.313 -2.246 -17.367 1.00 49.59 288 ALA A CA 1
ATOM 2339 C C . ALA A 1 288 ? 5.132 -3.035 -16.779 1.00 49.59 288 ALA A C 1
ATOM 2341 O O . ALA A 1 288 ? 4.112 -2.435 -16.435 1.00 49.59 288 ALA A O 1
ATOM 2342 N N . TYR A 1 289 ? 5.261 -4.360 -16.670 1.00 51.91 289 TYR A N 1
ATOM 2343 C CA . TYR A 1 289 ? 4.209 -5.225 -16.156 1.00 51.91 289 TYR A CA 1
ATOM 2344 C C . TYR A 1 289 ? 4.810 -6.429 -15.424 1.00 51.91 289 TYR A C 1
ATOM 2346 O O . TYR A 1 289 ? 5.557 -7.208 -16.015 1.00 51.91 289 TYR A O 1
ATOM 2354 N N . ASP A 1 290 ? 4.492 -6.585 -14.139 1.00 56.44 290 ASP A N 1
ATOM 2355 C CA . ASP A 1 290 ? 4.899 -7.769 -13.386 1.00 56.44 290 ASP A CA 1
ATOM 2356 C C . ASP A 1 290 ? 4.222 -9.004 -14.020 1.00 56.44 290 ASP A C 1
ATOM 2358 O O . ASP A 1 290 ? 3.030 -8.976 -14.326 1.00 56.44 290 ASP A O 1
ATOM 2362 N N . HIS A 1 291 ? 4.977 -10.090 -14.234 1.00 64.81 291 HIS A N 1
ATOM 2363 C CA . HIS A 1 291 ? 4.500 -11.389 -14.757 1.00 64.81 291 HIS A CA 1
ATOM 2364 C C . HIS A 1 291 ? 4.339 -11.536 -16.284 1.00 64.81 291 HIS A C 1
ATOM 2366 O O . HIS A 1 291 ? 3.820 -12.562 -16.735 1.00 64.81 291 HIS A O 1
ATOM 2372 N N . SER A 1 292 ? 4.822 -10.584 -17.089 1.00 74.12 292 SER A N 1
ATOM 2373 C CA . SER A 1 292 ? 4.953 -10.757 -18.545 1.00 74.12 292 SER A CA 1
ATOM 2374 C C . SER A 1 292 ? 6.270 -11.435 -18.953 1.00 74.12 292 SER A C 1
ATOM 2376 O O . SER A 1 292 ? 7.189 -11.592 -18.147 1.00 74.12 292 SER A O 1
ATOM 2378 N N . CYS A 1 293 ? 6.390 -11.825 -20.224 1.00 79.12 293 CYS A N 1
ATOM 2379 C CA . CYS A 1 293 ? 7.660 -12.298 -20.788 1.00 79.12 293 CYS A CA 1
ATOM 2380 C C . CYS A 1 293 ? 8.801 -11.292 -20.542 1.00 79.12 293 CYS A C 1
ATOM 2382 O O . CYS A 1 293 ? 8.560 -10.086 -20.479 1.00 79.12 293 CYS A O 1
ATOM 2384 N N . CYS A 1 294 ? 10.038 -11.783 -20.410 1.00 76.75 294 CYS A N 1
ATOM 2385 C CA . CYS A 1 294 ? 11.238 -10.993 -20.103 1.00 76.75 294 CYS A CA 1
ATOM 2386 C C . CYS A 1 294 ? 11.228 -10.267 -18.742 1.00 76.75 294 CYS A C 1
ATOM 2388 O O . CYS A 1 294 ? 12.229 -9.628 -18.410 1.00 76.75 294 CYS A O 1
ATOM 2390 N N . SER A 1 295 ? 10.175 -10.377 -17.916 1.00 70.81 295 SER A N 1
ATOM 2391 C CA . SER A 1 295 ? 10.178 -9.766 -16.582 1.00 70.81 295 SER A CA 1
ATOM 2392 C C . SER A 1 295 ? 11.195 -10.473 -15.684 1.00 70.81 295 SER A C 1
ATOM 2394 O O . SER A 1 295 ? 11.224 -11.707 -15.618 1.00 70.81 295 SER A O 1
ATOM 2396 N N . ARG A 1 296 ? 12.015 -9.713 -14.953 1.00 58.91 296 ARG A N 1
ATOM 2397 C CA . ARG A 1 296 ? 12.889 -10.283 -13.919 1.00 58.91 296 ARG A CA 1
ATOM 2398 C C . ARG A 1 296 ? 12.006 -10.878 -12.816 1.00 58.91 296 ARG A C 1
ATOM 2400 O O . ARG A 1 296 ? 11.021 -10.258 -12.427 1.00 58.91 296 ARG A O 1
ATOM 2407 N N . SER A 1 297 ? 12.341 -12.072 -12.325 1.00 53.44 297 SER A N 1
ATOM 2408 C CA . SER A 1 297 ? 11.654 -12.667 -11.172 1.00 53.44 297 SER A CA 1
ATOM 2409 C C . SER A 1 297 ? 11.662 -11.672 -10.013 1.00 53.44 297 SER A C 1
ATOM 2411 O O . SER A 1 297 ? 12.725 -11.146 -9.688 1.00 53.44 297 SER A O 1
ATOM 2413 N N . MET A 1 298 ? 10.488 -11.404 -9.441 1.00 54.72 298 MET A N 1
ATOM 2414 C CA . MET A 1 298 ? 10.289 -10.420 -8.378 1.00 54.72 298 MET A CA 1
ATOM 2415 C C . MET A 1 298 ? 11.309 -10.637 -7.248 1.00 54.72 298 MET A C 1
ATOM 2417 O O . MET A 1 298 ? 11.437 -11.754 -6.742 1.00 54.72 298 MET A O 1
ATOM 2421 N N . ASP A 1 299 ? 12.038 -9.585 -6.861 1.00 52.28 299 ASP A N 1
ATOM 2422 C CA . ASP A 1 299 ? 12.900 -9.622 -5.679 1.00 52.28 299 ASP A CA 1
ATOM 2423 C C . ASP A 1 299 ? 11.986 -9.754 -4.455 1.00 52.28 299 ASP A C 1
ATOM 2425 O O . ASP A 1 299 ? 11.331 -8.789 -4.047 1.00 52.28 299 ASP A O 1
ATOM 2429 N N . PHE A 1 300 ? 11.882 -10.965 -3.899 1.00 54.66 300 PHE A N 1
ATOM 2430 C CA . PHE A 1 300 ? 11.101 -11.195 -2.688 1.00 54.66 300 PHE A CA 1
ATOM 2431 C C . PHE A 1 300 ? 11.593 -10.252 -1.593 1.00 54.66 300 PHE A C 1
ATOM 2433 O O . PHE A 1 300 ? 12.792 -10.175 -1.309 1.00 54.66 300 PHE A O 1
ATOM 2440 N N . SER A 1 301 ? 10.669 -9.533 -0.953 1.00 53.19 301 SER A N 1
ATOM 2441 C CA . SER A 1 301 ? 11.042 -8.736 0.211 1.00 53.19 301 SER A CA 1
ATOM 2442 C C . SER A 1 301 ? 11.593 -9.661 1.299 1.00 53.19 301 SER A C 1
ATOM 2444 O O . SER A 1 301 ? 11.192 -10.824 1.403 1.00 53.19 301 SER A O 1
ATOM 2446 N N . PHE A 1 302 ? 12.492 -9.157 2.147 1.00 49.19 302 PHE A N 1
ATOM 2447 C CA . PHE A 1 302 ? 13.007 -9.942 3.273 1.00 49.19 302 PHE A CA 1
ATOM 2448 C C . PHE A 1 302 ? 11.868 -10.532 4.128 1.00 49.19 302 PHE A C 1
ATOM 2450 O O . PHE A 1 302 ? 11.951 -11.675 4.561 1.00 49.19 302 PHE A O 1
ATOM 2457 N N . GLY A 1 303 ? 10.755 -9.801 4.277 1.00 50.31 303 GLY A N 1
ATOM 2458 C CA . GLY A 1 303 ? 9.546 -10.280 4.952 1.00 50.31 303 GLY A CA 1
ATOM 2459 C C . GLY A 1 303 ? 8.829 -11.420 4.234 1.00 50.31 303 GLY A C 1
ATOM 2460 O O . GLY A 1 303 ? 8.426 -12.375 4.886 1.00 50.31 303 GLY A O 1
ATOM 2461 N N . GLN A 1 304 ? 8.699 -11.364 2.907 1.00 54.56 304 GLN A N 1
ATOM 2462 C CA . GLN A 1 304 ? 8.134 -12.470 2.125 1.00 54.56 304 GLN A CA 1
ATOM 2463 C C . GLN A 1 304 ? 9.026 -13.707 2.207 1.00 54.56 304 GLN A C 1
ATOM 2465 O O . GLN A 1 304 ? 8.531 -14.810 2.405 1.00 54.56 304 GLN A O 1
ATOM 2470 N N . MET A 1 305 ? 10.343 -13.527 2.133 1.00 57.53 305 MET A N 1
ATOM 2471 C CA . MET A 1 305 ? 11.306 -14.617 2.260 1.00 57.53 305 MET A CA 1
ATOM 2472 C C . MET A 1 305 ? 11.292 -15.228 3.671 1.00 57.53 305 MET A C 1
ATOM 2474 O O . MET A 1 305 ? 11.277 -16.451 3.810 1.00 57.53 305 MET A O 1
ATOM 2478 N N . LEU A 1 306 ? 11.195 -14.406 4.721 1.00 55.44 306 LEU A N 1
ATOM 2479 C CA . LEU A 1 306 ? 11.017 -14.867 6.100 1.00 55.44 306 LEU A CA 1
ATOM 2480 C C . LEU A 1 306 ? 9.674 -15.592 6.288 1.00 55.44 306 LEU A C 1
ATOM 2482 O O . LEU A 1 306 ? 9.624 -16.665 6.874 1.00 55.44 306 LEU A O 1
ATOM 2486 N N . ALA A 1 307 ? 8.579 -15.053 5.751 1.00 55.59 307 ALA A N 1
ATOM 2487 C CA . ALA A 1 307 ? 7.262 -15.677 5.842 1.00 55.59 307 ALA A CA 1
ATOM 2488 C C . ALA A 1 307 ? 7.212 -17.022 5.102 1.00 55.59 307 ALA A C 1
ATOM 2490 O O . ALA A 1 307 ? 6.657 -17.980 5.630 1.00 55.59 307 ALA A O 1
ATOM 2491 N N . VAL A 1 308 ? 7.824 -17.118 3.917 1.00 58.69 308 VAL A N 1
ATOM 2492 C CA . VAL A 1 308 ? 7.918 -18.359 3.131 1.00 58.69 308 VAL A CA 1
ATOM 2493 C C . VAL A 1 308 ? 8.799 -19.390 3.829 1.00 58.69 308 VAL A C 1
ATOM 2495 O O . VAL A 1 308 ? 8.437 -20.561 3.870 1.00 58.69 308 VAL A O 1
ATOM 2498 N N . THR A 1 309 ? 9.927 -18.980 4.412 1.00 58.44 309 THR A N 1
ATOM 2499 C CA . THR A 1 309 ? 10.807 -19.891 5.165 1.00 58.44 309 THR A CA 1
ATOM 2500 C C . THR A 1 309 ? 10.141 -20.390 6.444 1.00 58.44 309 THR A C 1
ATOM 2502 O O . THR A 1 309 ? 10.142 -21.592 6.692 1.00 58.44 309 THR A O 1
ATOM 2505 N N . VAL A 1 310 ? 9.482 -19.517 7.209 1.00 60.31 310 VAL A N 1
ATOM 2506 C CA . VAL A 1 310 ? 8.687 -19.910 8.385 1.00 60.31 310 VAL A CA 1
ATOM 2507 C C . VAL A 1 310 ? 7.523 -20.822 7.984 1.00 60.31 310 VAL A C 1
ATOM 2509 O O . VAL A 1 310 ? 7.310 -21.852 8.619 1.00 60.31 310 VAL A O 1
ATOM 2512 N N . ALA A 1 311 ? 6.803 -20.502 6.907 1.00 56.84 311 ALA A N 1
ATOM 2513 C CA . ALA A 1 311 ? 5.731 -21.331 6.359 1.00 56.84 311 ALA A CA 1
ATOM 2514 C C . ALA A 1 311 ? 6.229 -22.720 5.927 1.00 56.84 311 ALA A C 1
ATOM 2516 O O . ALA A 1 311 ? 5.588 -23.724 6.238 1.00 56.84 311 ALA A O 1
ATOM 2517 N N . ALA A 1 312 ? 7.384 -22.786 5.259 1.00 56.50 312 ALA A N 1
ATOM 2518 C CA . ALA A 1 312 ? 8.014 -24.034 4.845 1.00 56.50 312 ALA A CA 1
ATOM 2519 C C . ALA A 1 312 ? 8.454 -24.870 6.056 1.00 56.50 312 ALA A C 1
ATOM 2521 O O . ALA A 1 312 ? 8.167 -26.064 6.107 1.00 56.50 312 ALA A O 1
ATOM 2522 N N . LEU A 1 313 ? 9.069 -24.246 7.066 1.00 60.97 313 LEU A N 1
ATOM 2523 C CA . LEU A 1 313 ? 9.451 -24.913 8.313 1.00 60.97 313 LEU A CA 1
ATOM 2524 C C . LEU A 1 313 ? 8.224 -25.450 9.063 1.00 60.97 313 LEU A C 1
ATOM 2526 O O . LEU A 1 313 ? 8.228 -26.602 9.485 1.00 60.97 313 LEU A O 1
ATOM 2530 N N . LEU A 1 314 ? 7.145 -24.670 9.172 1.00 59.34 314 LEU A N 1
ATOM 2531 C CA . LEU A 1 314 ? 5.890 -25.106 9.799 1.00 59.34 314 LEU A CA 1
ATOM 2532 C C . LEU A 1 314 ? 5.211 -26.248 9.028 1.00 59.34 314 LEU A C 1
ATOM 2534 O O . LEU A 1 314 ? 4.653 -27.157 9.647 1.00 59.34 314 LEU A O 1
ATOM 2538 N N . ALA A 1 315 ? 5.273 -26.232 7.694 1.00 55.88 315 ALA A N 1
ATOM 2539 C CA . ALA A 1 315 ? 4.767 -27.315 6.855 1.00 55.88 315 ALA A CA 1
ATOM 2540 C C . ALA A 1 315 ? 5.587 -28.605 7.035 1.00 55.88 315 ALA A C 1
ATOM 2542 O O . ALA A 1 315 ? 5.003 -29.678 7.184 1.00 55.88 315 ALA A O 1
ATOM 2543 N N . ILE A 1 316 ? 6.921 -28.505 7.101 1.00 58.78 316 ILE A N 1
ATOM 2544 C CA . ILE A 1 316 ? 7.817 -29.637 7.392 1.00 58.78 316 ILE A CA 1
ATOM 2545 C C . ILE A 1 316 ? 7.528 -30.196 8.788 1.00 58.78 316 ILE A C 1
ATOM 2547 O O . ILE A 1 316 ? 7.341 -31.401 8.933 1.00 58.78 316 ILE A O 1
ATOM 2551 N N . ILE A 1 317 ? 7.395 -29.333 9.800 1.00 58.06 317 ILE A N 1
ATOM 2552 C CA . ILE A 1 317 ? 7.026 -29.733 11.165 1.00 58.06 317 ILE A CA 1
ATOM 2553 C C . ILE A 1 317 ? 5.669 -30.457 11.168 1.00 58.06 317 ILE A C 1
ATOM 2555 O O . ILE A 1 317 ? 5.539 -31.503 11.800 1.00 58.06 317 ILE A O 1
ATOM 2559 N N . CYS A 1 318 ? 4.671 -29.978 10.417 1.00 55.62 318 CYS A N 1
ATOM 2560 C CA . CYS A 1 318 ? 3.381 -30.666 10.281 1.00 55.62 318 CYS A CA 1
ATOM 2561 C C . CYS A 1 318 ? 3.500 -32.054 9.643 1.00 55.62 318 CYS A C 1
ATOM 2563 O O . CYS A 1 318 ? 2.870 -32.996 10.124 1.00 55.62 318 CYS A O 1
ATOM 2565 N N . LEU A 1 319 ? 4.297 -32.183 8.577 1.00 55.69 319 LEU A N 1
ATOM 2566 C CA . LEU A 1 319 ? 4.547 -33.461 7.906 1.00 55.69 319 LEU A CA 1
ATOM 2567 C C . LEU A 1 319 ? 5.276 -34.445 8.834 1.00 55.69 319 LEU A C 1
ATOM 2569 O O . LEU A 1 319 ? 4.927 -35.623 8.864 1.00 55.69 319 LEU A O 1
ATOM 2573 N N . MET A 1 320 ? 6.231 -33.961 9.634 1.00 52.53 320 MET A N 1
ATOM 2574 C CA . MET A 1 320 ? 6.989 -34.772 10.593 1.00 52.53 320 MET A CA 1
ATOM 2575 C C . MET A 1 320 ? 6.162 -35.191 11.812 1.00 52.53 320 MET A C 1
ATOM 2577 O O . MET A 1 320 ? 6.320 -36.303 12.309 1.00 52.53 320 MET A O 1
ATOM 2581 N N . MET A 1 321 ? 5.269 -34.329 12.308 1.00 50.78 321 MET A N 1
ATOM 2582 C CA . MET A 1 321 ? 4.513 -34.608 13.532 1.00 50.78 321 MET A CA 1
ATOM 2583 C C . MET A 1 321 ? 3.394 -35.644 13.349 1.00 50.78 321 MET A C 1
ATOM 2585 O O . MET A 1 321 ? 2.835 -36.076 14.354 1.00 50.78 321 MET A O 1
ATOM 2589 N N . ASN A 1 322 ? 3.038 -36.025 12.111 1.00 51.22 322 ASN A N 1
ATOM 2590 C CA . ASN A 1 322 ? 1.967 -36.979 11.755 1.00 51.22 322 ASN A CA 1
ATOM 2591 C C . ASN A 1 322 ? 0.644 -36.792 12.542 1.00 51.22 322 ASN A C 1
ATOM 2593 O O . ASN A 1 322 ? -0.183 -37.697 12.658 1.00 51.22 322 ASN A O 1
ATOM 2597 N N . ARG A 1 323 ? 0.426 -35.601 13.116 1.00 47.88 323 ARG A N 1
ATOM 2598 C CA . ARG A 1 323 ? -0.818 -35.211 13.772 1.00 47.88 323 ARG A CA 1
ATOM 2599 C C . ARG A 1 323 ? -1.680 -34.628 12.672 1.00 47.88 323 ARG A C 1
ATOM 2601 O O . ARG A 1 323 ? -1.339 -33.596 12.102 1.00 47.88 323 ARG A O 1
ATOM 2608 N N . GLY A 1 324 ? -2.762 -35.329 12.340 1.00 51.97 324 GLY A N 1
ATOM 2609 C CA . GLY A 1 324 ? -3.684 -34.938 11.278 1.00 51.97 324 GLY A CA 1
ATOM 2610 C C . GLY A 1 324 ? -4.157 -33.483 11.386 1.00 51.97 324 GLY A C 1
ATOM 2611 O O . GLY A 1 324 ? -3.964 -32.804 12.395 1.00 51.97 324 GLY A O 1
ATOM 2612 N N . SER A 1 325 ? -4.830 -33.004 10.337 1.00 52.91 325 SER A N 1
ATOM 2613 C CA . SER A 1 325 ? -5.245 -31.600 10.171 1.00 52.91 325 SER A CA 1
ATOM 2614 C C . SER A 1 325 ? -6.181 -31.033 11.262 1.00 52.91 325 SER A C 1
ATOM 2616 O O . SER A 1 325 ? -6.771 -29.986 11.032 1.00 52.91 325 SER A O 1
ATOM 2618 N N . SER A 1 326 ? -6.417 -31.735 12.374 1.00 58.28 326 SER A N 1
ATOM 2619 C CA . SER A 1 326 ? -7.268 -31.337 13.500 1.00 58.28 326 SER A CA 1
ATOM 2620 C C . SER A 1 326 ? -6.565 -30.454 14.538 1.00 58.28 326 SER A C 1
ATOM 2622 O O . SER A 1 326 ? -7.250 -29.840 15.348 1.00 58.28 326 SER A O 1
ATOM 2624 N N . SER A 1 327 ? -5.230 -30.366 14.539 1.00 70.19 327 SER A N 1
ATOM 2625 C CA . SER A 1 327 ? -4.495 -29.469 15.448 1.00 70.19 327 SER A CA 1
ATOM 2626 C C . SER A 1 327 ? -4.337 -28.057 14.865 1.00 70.19 327 SER A C 1
ATOM 2628 O O . SER A 1 327 ? -4.225 -27.901 13.649 1.00 70.19 327 SER A O 1
ATOM 2630 N N . LEU A 1 328 ? -4.283 -27.025 15.721 1.00 74.19 328 LEU A N 1
ATOM 2631 C CA . LEU A 1 328 ? -4.073 -25.626 15.305 1.00 74.19 328 LEU A CA 1
ATOM 2632 C C . LEU A 1 328 ? -2.789 -25.458 14.476 1.00 74.19 328 LEU A C 1
ATOM 2634 O O . LEU A 1 328 ? -2.805 -24.792 13.446 1.00 74.19 328 LEU A O 1
ATOM 2638 N N . ILE A 1 329 ? -1.700 -26.113 14.893 1.00 69.44 329 ILE A N 1
ATOM 2639 C CA . ILE A 1 329 ? -0.414 -26.113 14.177 1.00 69.44 329 ILE A CA 1
ATOM 2640 C C . ILE A 1 329 ? -0.594 -26.719 12.778 1.00 69.44 329 ILE A C 1
ATOM 2642 O O . ILE A 1 329 ? -0.169 -26.120 11.793 1.00 69.44 329 ILE A O 1
ATOM 2646 N N . GLY A 1 330 ? -1.315 -27.844 12.684 1.00 68.25 330 GLY A N 1
ATOM 2647 C CA . GLY A 1 330 ? -1.705 -28.471 11.420 1.00 68.25 330 GLY A CA 1
ATOM 2648 C C . GLY A 1 330 ? -2.505 -27.544 10.504 1.00 68.25 330 GLY A C 1
ATOM 2649 O O . GLY A 1 330 ? -2.230 -27.464 9.310 1.00 68.25 330 GLY A O 1
ATOM 2650 N N . ALA A 1 331 ? -3.481 -26.814 11.048 1.00 75.00 331 ALA A N 1
ATOM 2651 C CA . ALA A 1 331 ? -4.294 -25.872 10.283 1.00 75.00 331 ALA A CA 1
ATOM 2652 C C . ALA A 1 331 ? -3.465 -24.691 9.745 1.00 75.00 331 ALA A C 1
ATOM 2654 O O . ALA A 1 331 ? -3.566 -24.362 8.561 1.00 75.00 331 ALA A O 1
ATOM 2655 N N . VAL A 1 332 ? -2.601 -24.101 10.578 1.00 76.12 332 VAL A N 1
ATOM 2656 C CA . VAL A 1 332 ? -1.686 -23.027 10.157 1.00 76.12 332 VAL A CA 1
ATOM 2657 C C . VAL A 1 332 ? -0.736 -23.529 9.067 1.00 76.12 332 VAL A C 1
ATOM 2659 O O . VAL A 1 332 ? -0.639 -22.897 8.019 1.00 76.12 332 VAL A O 1
ATOM 2662 N N . GLY A 1 333 ? -0.127 -24.707 9.249 1.00 70.69 333 GLY A N 1
ATOM 2663 C CA . GLY A 1 333 ? 0.749 -25.323 8.249 1.00 70.69 333 GLY A CA 1
ATOM 2664 C C . GLY A 1 333 ? 0.059 -25.576 6.901 1.00 70.69 333 GLY A C 1
ATOM 2665 O O . GLY A 1 333 ? 0.656 -25.332 5.855 1.00 70.69 333 GLY A O 1
ATOM 2666 N N . MET A 1 334 ? -1.213 -25.994 6.897 1.00 74.31 334 MET A N 1
ATOM 2667 C CA . MET A 1 334 ? -1.976 -26.223 5.660 1.00 74.31 334 MET A CA 1
ATOM 2668 C C . MET A 1 334 ? -2.307 -24.929 4.902 1.00 74.31 334 MET A C 1
ATOM 2670 O O . MET A 1 334 ? -2.210 -24.906 3.671 1.00 74.31 334 MET A O 1
ATOM 2674 N N . ILE A 1 335 ? -2.679 -23.849 5.603 1.00 79.12 335 ILE A N 1
ATOM 2675 C CA . ILE A 1 335 ? -2.879 -22.536 4.962 1.00 79.12 335 ILE A CA 1
ATOM 2676 C C . ILE A 1 335 ? -1.549 -22.025 4.413 1.00 79.12 335 ILE A C 1
ATOM 2678 O O . ILE A 1 335 ? -1.484 -21.634 3.251 1.00 79.12 335 ILE A O 1
ATOM 2682 N N . SER A 1 336 ? -0.483 -22.099 5.210 1.00 74.50 336 SER A N 1
ATOM 2683 C CA . SER A 1 336 ? 0.873 -21.738 4.797 1.00 74.50 336 SER A CA 1
ATOM 2684 C C . SER A 1 336 ? 1.307 -22.479 3.529 1.00 74.50 336 SER A C 1
ATOM 2686 O O . SER A 1 336 ? 1.731 -21.837 2.573 1.00 74.50 336 SER A O 1
ATOM 2688 N N . LEU A 1 337 ? 1.119 -23.801 3.466 1.00 75.56 337 LEU A N 1
ATOM 2689 C CA . LEU A 1 337 ? 1.436 -24.607 2.285 1.00 75.56 337 LEU A CA 1
ATOM 2690 C C . LEU A 1 337 ? 0.628 -24.174 1.054 1.00 75.56 337 LEU A C 1
ATOM 2692 O O . LEU A 1 337 ? 1.188 -24.022 -0.031 1.00 75.56 337 LEU A O 1
ATOM 2696 N N . THR A 1 338 ? -0.677 -23.949 1.225 1.00 80.88 338 THR A N 1
ATOM 2697 C CA . THR A 1 338 ? -1.568 -23.523 0.134 1.00 80.88 338 THR A CA 1
ATOM 2698 C C . THR A 1 338 ? -1.139 -22.171 -0.432 1.00 80.88 338 THR A C 1
ATOM 2700 O O . THR A 1 338 ? -1.085 -21.987 -1.648 1.00 80.88 338 THR A O 1
ATOM 2703 N N . VAL A 1 339 ? -0.787 -21.225 0.441 1.00 80.25 339 VAL A N 1
ATOM 2704 C CA . VAL A 1 339 ? -0.368 -19.886 0.023 1.00 80.25 339 VAL A CA 1
ATOM 2705 C C . VAL A 1 339 ? 1.040 -19.900 -0.583 1.00 80.25 339 VAL A C 1
ATOM 2707 O O . VAL A 1 339 ? 1.265 -19.233 -1.590 1.00 80.25 339 VAL A O 1
ATOM 2710 N N . CYS A 1 340 ? 1.967 -20.709 -0.060 1.00 76.00 340 CYS A N 1
ATOM 2711 C CA . CYS A 1 340 ? 3.269 -20.927 -0.693 1.00 76.00 340 CYS A CA 1
ATOM 2712 C C . CYS A 1 340 ? 3.123 -21.531 -2.095 1.00 76.00 340 CYS A C 1
ATOM 2714 O O . CYS A 1 340 ? 3.791 -21.067 -3.015 1.00 76.00 340 CYS A O 1
ATOM 2716 N N . TYR A 1 341 ? 2.232 -22.511 -2.285 1.00 79.94 341 TYR A N 1
ATOM 2717 C CA . TYR A 1 341 ? 1.938 -23.046 -3.617 1.00 79.94 341 TYR A CA 1
ATOM 2718 C C . TYR A 1 341 ? 1.453 -21.940 -4.560 1.00 79.94 341 TYR A C 1
ATOM 2720 O O . TYR A 1 341 ? 1.987 -21.820 -5.656 1.00 79.94 341 TYR A O 1
ATOM 2728 N N . CYS A 1 342 ? 0.517 -21.088 -4.122 1.00 84.12 342 CYS A N 1
ATOM 2729 C CA . CYS A 1 342 ? 0.048 -19.951 -4.922 1.00 84.12 342 CYS A CA 1
ATOM 2730 C C . CYS A 1 342 ? 1.193 -18.987 -5.275 1.00 84.12 342 CYS A C 1
ATOM 2732 O O . CYS A 1 342 ? 1.292 -18.548 -6.418 1.00 84.12 342 CYS A O 1
ATOM 2734 N N . LEU A 1 343 ? 2.091 -18.703 -4.325 1.00 78.56 343 LEU A N 1
ATOM 2735 C CA . LEU A 1 343 ? 3.250 -17.837 -4.544 1.00 78.56 343 LEU A CA 1
ATOM 2736 C C . LEU A 1 343 ? 4.197 -18.405 -5.601 1.00 78.56 343 LEU A C 1
ATOM 2738 O O . LEU A 1 343 ? 4.593 -17.689 -6.519 1.00 78.56 343 LEU A O 1
ATOM 2742 N N . PHE A 1 344 ? 4.547 -19.687 -5.487 1.00 75.94 344 PHE A N 1
ATOM 2743 C CA . PHE A 1 344 ? 5.410 -20.346 -6.462 1.00 75.94 344 PHE A CA 1
ATOM 2744 C C . PHE A 1 344 ? 4.725 -20.475 -7.823 1.00 75.94 344 PHE A C 1
ATOM 2746 O O . PHE A 1 344 ? 5.359 -20.190 -8.835 1.00 75.94 344 PHE A O 1
ATOM 2753 N N . ALA A 1 345 ? 3.446 -20.843 -7.854 1.00 79.25 345 ALA A N 1
ATOM 2754 C CA . ALA A 1 345 ? 2.675 -20.989 -9.081 1.00 79.25 345 ALA A CA 1
ATOM 2755 C C . ALA A 1 345 ? 2.582 -19.678 -9.869 1.00 79.25 345 ALA A C 1
ATOM 2757 O O . ALA A 1 345 ? 2.925 -19.626 -11.048 1.00 79.25 345 ALA A O 1
ATOM 2758 N N . ASP A 1 346 ? 2.177 -18.600 -9.205 1.00 82.12 346 ASP A N 1
ATOM 2759 C CA . ASP A 1 346 ? 1.825 -17.363 -9.888 1.00 82.12 346 ASP A CA 1
ATOM 2760 C C . ASP A 1 346 ? 2.992 -16.360 -9.957 1.00 82.12 346 ASP A C 1
ATOM 2762 O O . ASP A 1 346 ? 3.281 -15.807 -11.019 1.00 82.12 346 ASP A O 1
ATOM 2766 N N . ARG A 1 347 ? 3.765 -16.155 -8.880 1.00 76.44 347 ARG A N 1
ATOM 2767 C CA . ARG A 1 347 ? 4.836 -15.132 -8.886 1.00 76.44 347 ARG A CA 1
ATOM 2768 C C . ARG A 1 347 ? 6.151 -15.597 -9.498 1.00 76.44 347 ARG A C 1
ATOM 2770 O O . ARG A 1 347 ? 6.971 -14.750 -9.847 1.00 76.44 347 ARG A O 1
ATOM 2777 N N . THR A 1 348 ? 6.363 -16.901 -9.677 1.00 72.81 348 THR A N 1
ATOM 2778 C CA . THR A 1 348 ? 7.584 -17.415 -10.321 1.00 72.81 348 THR A CA 1
ATOM 2779 C C . THR A 1 348 ? 7.337 -17.863 -11.760 1.00 72.81 348 THR A C 1
ATOM 2781 O O . THR A 1 348 ? 6.198 -18.022 -12.194 1.00 72.81 348 THR A O 1
ATOM 2784 N N . THR A 1 349 ? 8.413 -18.052 -12.522 1.00 70.56 349 THR A N 1
ATOM 2785 C CA . THR A 1 349 ? 8.383 -18.593 -13.892 1.00 70.56 349 THR A CA 1
ATOM 2786 C C . THR A 1 349 ? 8.444 -20.123 -13.929 1.00 70.56 349 THR A C 1
ATOM 2788 O O . THR A 1 349 ? 8.624 -20.707 -14.996 1.00 70.56 349 THR A O 1
ATOM 2791 N N . LEU A 1 350 ? 8.300 -20.779 -12.766 1.00 71.50 350 LEU A N 1
ATOM 2792 C CA . LEU A 1 350 ? 8.291 -22.238 -12.650 1.00 71.50 350 LEU A CA 1
ATOM 2793 C C . LEU A 1 350 ? 7.131 -22.851 -13.449 1.00 71.50 350 LEU A C 1
ATOM 2795 O O . LEU A 1 350 ? 7.314 -23.864 -14.114 1.00 71.50 350 LEU A O 1
ATOM 2799 N N . PHE A 1 351 ? 5.966 -22.206 -13.398 1.00 77.31 351 PHE A N 1
ATOM 2800 C CA . PHE A 1 351 ? 4.792 -22.557 -14.186 1.00 77.31 351 PHE A CA 1
ATOM 2801 C C . PHE A 1 351 ? 4.694 -21.643 -15.408 1.00 77.31 351 PHE A C 1
ATOM 2803 O O . PHE A 1 351 ? 5.017 -20.450 -15.346 1.00 77.31 351 PHE A O 1
ATOM 2810 N N . GLU A 1 352 ? 4.236 -22.208 -16.520 1.00 78.25 352 GLU A N 1
ATOM 2811 C CA . GLU A 1 352 ? 3.977 -21.458 -17.744 1.00 78.25 352 GLU A CA 1
ATOM 2812 C C . GLU A 1 352 ? 2.704 -20.623 -17.577 1.00 78.25 352 GLU A C 1
ATOM 2814 O O . GLU A 1 352 ? 1.754 -21.027 -16.903 1.00 78.25 352 GLU A O 1
ATOM 2819 N N . LYS A 1 353 ? 2.680 -19.432 -18.176 1.00 81.12 353 LYS A N 1
ATOM 2820 C CA . LYS A 1 353 ? 1.517 -18.538 -18.131 1.00 81.12 353 LYS A CA 1
ATOM 2821 C C . LYS A 1 353 ? 1.036 -18.285 -19.545 1.00 81.12 353 LYS A C 1
ATOM 2823 O O . LYS A 1 353 ? 1.816 -17.841 -20.378 1.00 81.12 353 LYS A O 1
ATOM 2828 N N . ALA A 1 354 ? -0.238 -18.535 -19.811 1.00 77.69 354 ALA A N 1
ATOM 2829 C CA . ALA A 1 354 ? -0.850 -18.285 -21.111 1.00 77.69 354 ALA A CA 1
ATOM 2830 C C . ALA A 1 354 ? -1.881 -17.157 -21.028 1.00 77.69 354 ALA A C 1
ATOM 2832 O O . ALA A 1 354 ? -2.463 -16.891 -19.976 1.00 77.69 354 ALA A O 1
ATOM 2833 N N . THR A 1 355 ? -2.131 -16.490 -22.149 1.00 77.56 355 THR A N 1
ATOM 2834 C CA . THR A 1 355 ? -3.238 -15.538 -22.278 1.00 77.56 355 THR A CA 1
ATOM 2835 C C . THR A 1 355 ? -4.580 -16.266 -22.370 1.00 77.56 355 THR A C 1
ATOM 2837 O O . THR A 1 355 ? -4.671 -17.409 -22.824 1.00 77.56 355 THR A O 1
ATOM 2840 N N . LYS A 1 356 ? -5.647 -15.598 -21.924 1.00 79.88 356 LYS A N 1
ATOM 2841 C CA . LYS A 1 356 ? -7.014 -16.121 -22.026 1.00 79.88 356 LYS A CA 1
ATOM 2842 C C . LYS A 1 356 ? -7.492 -16.060 -23.472 1.00 79.88 356 LYS A C 1
ATOM 2844 O O . LYS A 1 356 ? -7.434 -15.002 -24.089 1.00 79.88 356 LYS A O 1
ATOM 2849 N N . LEU A 1 357 ? -8.003 -17.177 -23.981 1.00 72.50 357 LEU A N 1
ATOM 2850 C CA . LEU A 1 357 ? -8.623 -17.256 -25.303 1.00 72.50 357 LEU A CA 1
ATOM 2851 C C . LEU A 1 357 ? -10.142 -17.299 -25.143 1.00 72.50 357 LEU A C 1
ATOM 2853 O O . LEU A 1 357 ? -10.664 -18.220 -24.512 1.00 72.50 357 LEU A O 1
ATOM 2857 N N . ILE A 1 358 ? -10.833 -16.331 -25.743 1.00 75.94 358 ILE A N 1
ATOM 2858 C CA . ILE A 1 358 ? -12.297 -16.243 -25.714 1.00 75.94 358 ILE A CA 1
ATOM 2859 C C . ILE A 1 358 ? -12.872 -17.310 -26.652 1.00 75.94 358 ILE A C 1
ATOM 2861 O O . ILE A 1 358 ? -12.468 -17.412 -27.809 1.00 75.94 358 ILE A O 1
ATOM 2865 N N . ASP A 1 359 ? -13.782 -18.139 -26.142 1.00 79.69 359 ASP A N 1
ATOM 2866 C CA . ASP A 1 359 ? -14.460 -19.181 -26.917 1.00 79.69 359 ASP A CA 1
ATOM 2867 C C . ASP A 1 359 ? -15.815 -19.513 -26.315 1.00 79.69 359 ASP A C 1
ATOM 2869 O O . ASP A 1 359 ? -15.921 -20.126 -25.248 1.00 79.69 359 ASP A O 1
ATOM 2873 N N . GLU A 1 360 ? -16.856 -19.082 -27.014 1.00 84.50 360 GLU A N 1
ATOM 2874 C CA . GLU A 1 360 ? -18.219 -19.192 -26.516 1.00 84.50 360 GLU A CA 1
ATOM 2875 C C . GLU A 1 360 ? -18.718 -20.645 -26.541 1.00 84.50 360 GLU A C 1
ATOM 2877 O O . GLU A 1 360 ? -19.429 -21.068 -25.629 1.00 84.50 360 GLU A O 1
ATOM 2882 N N . HIS A 1 361 ? -18.306 -21.439 -27.535 1.00 86.56 361 HIS A N 1
ATOM 2883 C CA . HIS A 1 361 ? -18.761 -22.821 -27.700 1.00 86.56 361 HIS A CA 1
ATOM 2884 C C . HIS A 1 361 ? -18.212 -23.730 -26.605 1.00 86.56 361 HIS A C 1
ATOM 2886 O O . HIS A 1 361 ? -18.961 -24.497 -25.996 1.00 86.56 361 HIS A O 1
ATOM 2892 N N . LEU A 1 362 ? -16.915 -23.615 -26.312 1.00 84.75 362 LEU A N 1
ATOM 2893 C CA . LEU A 1 362 ? -16.294 -24.351 -25.215 1.00 84.75 362 LEU A CA 1
ATOM 2894 C C . LEU A 1 362 ? -16.878 -23.933 -23.864 1.00 84.75 362 LEU A C 1
ATOM 2896 O O . LEU A 1 362 ? -17.210 -24.800 -23.059 1.00 84.75 362 LEU A O 1
ATOM 2900 N N . PHE A 1 363 ? -17.080 -22.634 -23.627 1.00 90.12 363 PHE A N 1
ATOM 2901 C CA . PHE A 1 363 ? -17.722 -22.159 -22.401 1.00 90.12 363 PHE A CA 1
ATOM 2902 C C . PHE A 1 363 ? -19.097 -22.818 -22.181 1.00 90.12 363 PHE A C 1
ATOM 2904 O O . PHE A 1 363 ? -19.346 -23.386 -21.114 1.00 90.12 363 PHE A O 1
ATOM 2911 N N . ILE A 1 364 ? -19.957 -22.829 -23.207 1.00 91.12 364 ILE A N 1
ATOM 2912 C CA . ILE A 1 364 ? -21.287 -23.457 -23.141 1.00 91.12 364 ILE A CA 1
ATOM 2913 C C . ILE A 1 364 ? -21.179 -24.974 -22.923 1.00 91.12 364 ILE A C 1
ATOM 2915 O O . ILE A 1 364 ? -21.908 -25.523 -22.093 1.00 91.12 364 ILE A O 1
ATOM 2919 N N . ALA A 1 365 ? -20.253 -25.655 -23.606 1.00 91.25 365 ALA A N 1
ATOM 2920 C CA . ALA A 1 365 ? -20.040 -27.092 -23.441 1.00 91.25 365 ALA A CA 1
ATOM 2921 C C . ALA A 1 365 ? -19.650 -27.458 -21.997 1.00 91.25 365 ALA A C 1
ATOM 2923 O O . ALA A 1 365 ? -20.215 -28.387 -21.420 1.00 91.25 365 ALA A O 1
ATOM 2924 N N . PHE A 1 366 ? -18.753 -26.693 -21.365 1.00 90.94 366 PHE A N 1
ATOM 2925 C CA . PHE A 1 366 ? -18.376 -26.907 -19.962 1.00 90.94 366 PHE A CA 1
ATOM 2926 C C . PHE A 1 366 ? -19.516 -26.594 -18.986 1.00 90.94 366 PHE A C 1
ATOM 2928 O O . PHE A 1 366 ? -19.684 -27.312 -17.996 1.00 90.94 366 PHE A O 1
ATOM 2935 N N . CYS A 1 367 ? -20.346 -25.586 -19.272 1.00 92.50 367 CYS A N 1
ATOM 2936 C CA . CYS A 1 367 ? -21.572 -25.349 -18.510 1.00 92.50 367 CYS A CA 1
ATOM 2937 C C . CYS A 1 367 ? -22.546 -26.535 -18.612 1.00 92.50 367 CYS A C 1
ATOM 2939 O O . CYS A 1 367 ? -23.135 -26.925 -17.602 1.00 92.50 367 CYS A O 1
ATOM 2941 N N . TYR A 1 368 ? -22.681 -27.148 -19.792 1.00 94.06 368 TYR A N 1
ATOM 2942 C CA . TYR A 1 368 ? -23.514 -28.336 -19.982 1.00 94.06 368 TYR A CA 1
ATOM 2943 C C . TYR A 1 368 ? -22.959 -29.555 -19.234 1.00 94.06 368 TYR A C 1
ATOM 2945 O O . TYR A 1 368 ? -23.709 -30.245 -18.548 1.00 94.06 368 TYR A O 1
ATOM 2953 N N . ILE A 1 369 ? -21.641 -29.783 -19.270 1.00 92.75 369 ILE A N 1
ATOM 2954 C CA . ILE A 1 369 ? -20.988 -30.849 -18.490 1.00 92.75 369 ILE A CA 1
ATOM 2955 C C . ILE A 1 369 ? -21.253 -30.659 -16.990 1.00 92.75 369 ILE A C 1
ATOM 2957 O O . ILE A 1 369 ? -21.642 -31.604 -16.303 1.00 92.75 369 ILE A O 1
ATOM 2961 N N . ALA A 1 370 ? -21.099 -29.435 -16.477 1.00 92.88 370 ALA A N 1
ATOM 2962 C CA . ALA A 1 370 ? -21.397 -29.127 -15.081 1.00 92.88 370 ALA A CA 1
ATOM 2963 C C . ALA A 1 370 ? -22.875 -29.377 -14.734 1.00 92.88 370 ALA A C 1
ATOM 2965 O O . ALA A 1 370 ? -23.167 -29.911 -13.663 1.00 92.88 370 ALA A O 1
ATOM 2966 N N . LEU A 1 371 ? -23.797 -29.037 -15.641 1.00 93.69 371 LEU A N 1
ATOM 2967 C CA . LEU A 1 371 ? -25.223 -29.317 -15.488 1.00 93.69 371 LEU A CA 1
ATOM 2968 C C . LEU A 1 371 ? -25.495 -30.826 -15.423 1.00 93.69 371 LEU A C 1
ATOM 2970 O O . LEU A 1 371 ? -26.180 -31.265 -14.505 1.00 93.69 371 LEU A O 1
ATOM 2974 N N . VAL A 1 372 ? -24.919 -31.623 -16.328 1.00 94.75 372 VAL A N 1
ATOM 2975 C CA . VAL A 1 372 ? -25.059 -33.090 -16.334 1.00 94.75 372 VAL A CA 1
ATOM 2976 C C . VAL A 1 372 ? -24.534 -33.693 -15.029 1.00 94.75 372 VAL A C 1
ATOM 2978 O O . VAL A 1 372 ? -25.250 -34.451 -14.379 1.00 94.75 372 VAL A O 1
ATOM 2981 N N . CYS A 1 373 ? -23.340 -33.302 -14.573 1.00 92.81 373 CYS A N 1
ATOM 2982 C CA . CYS A 1 373 ? -22.802 -33.721 -13.272 1.00 92.81 373 CYS A CA 1
ATOM 2983 C C . CYS A 1 373 ? -23.726 -33.331 -12.103 1.00 92.81 373 CYS A C 1
ATOM 2985 O O . CYS A 1 373 ? -23.920 -34.101 -11.158 1.00 92.81 373 CYS A O 1
ATOM 2987 N N . GLY A 1 374 ? -24.320 -32.139 -12.171 1.00 91.06 374 GLY A N 1
ATOM 2988 C CA . GLY A 1 374 ? -25.302 -31.661 -11.207 1.00 91.06 374 GLY A CA 1
ATOM 2989 C C . GLY A 1 374 ? -26.558 -32.529 -11.157 1.00 91.06 374 GLY A C 1
ATOM 2990 O O . GLY A 1 374 ? -26.962 -32.938 -10.068 1.00 91.06 374 GLY A O 1
ATOM 2991 N N . LEU A 1 375 ? -27.124 -32.846 -12.326 1.00 92.25 375 LEU A N 1
ATOM 2992 C CA . LEU A 1 375 ? -28.326 -33.668 -12.490 1.00 92.25 375 LEU A CA 1
ATOM 2993 C C . LEU A 1 375 ? -28.101 -35.119 -12.040 1.00 92.25 375 LEU A C 1
ATOM 2995 O O . LEU A 1 375 ? -28.930 -35.668 -11.318 1.00 92.25 375 LEU A O 1
ATOM 2999 N N . LEU A 1 376 ? -26.954 -35.716 -12.383 1.00 93.44 376 LEU A N 1
ATOM 3000 C CA . LEU A 1 376 ? -26.592 -37.086 -11.989 1.00 93.44 376 LEU A CA 1
ATOM 3001 C C . LEU A 1 376 ? -26.382 -37.255 -10.475 1.00 93.44 376 LEU A C 1
ATOM 3003 O O . LEU A 1 376 ? -26.371 -38.374 -9.971 1.00 93.44 376 LEU A O 1
ATOM 3007 N N . THR A 1 377 ? -26.200 -36.156 -9.739 1.00 92.56 377 THR A N 1
ATOM 3008 C CA . THR A 1 377 ? -25.926 -36.165 -8.293 1.00 92.56 377 THR A CA 1
ATOM 3009 C C . THR A 1 377 ? -27.073 -35.598 -7.455 1.00 92.56 377 THR A C 1
ATOM 3011 O O . THR A 1 377 ? -26.864 -35.239 -6.289 1.00 92.56 377 THR A O 1
ATOM 3014 N N . ILE A 1 378 ? -28.278 -35.506 -8.027 1.00 90.75 378 ILE A N 1
ATOM 3015 C CA . ILE A 1 378 ? -29.490 -35.110 -7.304 1.00 90.75 378 ILE A CA 1
ATOM 3016 C C . ILE A 1 378 ? -29.860 -36.198 -6.299 1.00 90.75 378 ILE A C 1
ATOM 3018 O O . ILE A 1 378 ? -30.013 -37.366 -6.647 1.00 90.75 378 ILE A O 1
ATOM 3022 N N . VAL A 1 379 ? -30.030 -35.798 -5.041 1.00 88.06 379 VAL A N 1
ATOM 3023 C CA . VAL A 1 379 ? -30.460 -36.681 -3.956 1.00 88.06 379 VAL A CA 1
ATOM 3024 C C . VAL A 1 379 ? -31.570 -36.000 -3.158 1.00 88.06 379 VAL A C 1
ATOM 3026 O O . VAL A 1 379 ? -31.639 -34.770 -3.075 1.00 88.06 379 VAL A O 1
ATOM 3029 N N . ARG A 1 380 ? -32.464 -36.806 -2.581 1.00 83.44 380 ARG A N 1
ATOM 3030 C CA . ARG A 1 380 ? -33.494 -36.346 -1.645 1.00 83.44 380 ARG A CA 1
ATOM 3031 C C . ARG A 1 380 ? -32.854 -35.986 -0.298 1.00 83.44 380 ARG A C 1
ATOM 3033 O O . ARG A 1 380 ? -31.928 -36.663 0.147 1.00 83.44 380 ARG A O 1
ATOM 3040 N N . CYS A 1 381 ? -33.324 -34.932 0.361 1.00 68.81 381 CYS A N 1
ATOM 3041 C CA . CYS A 1 381 ? -32.948 -34.645 1.747 1.00 68.81 381 CYS A CA 1
ATOM 3042 C C . CYS A 1 381 ? -33.335 -35.850 2.634 1.00 68.81 381 CYS A C 1
ATOM 3044 O O . CYS A 1 381 ? -34.506 -36.225 2.648 1.00 68.81 381 CYS A O 1
ATOM 3046 N N . HIS A 1 382 ? -32.357 -36.484 3.298 1.00 57.47 382 HIS A N 1
ATOM 3047 C CA . HIS A 1 382 ? -32.553 -37.691 4.122 1.00 57.47 382 HIS A CA 1
ATOM 3048 C C . HIS A 1 382 ? -33.316 -37.382 5.425 1.00 57.47 382 HIS A C 1
ATOM 3050 O O . HIS A 1 382 ? -33.171 -36.296 5.986 1.00 57.47 382 HIS A O 1
ATOM 3056 N N . GLU A 1 383 ? -34.089 -38.359 5.909 1.00 45.09 383 GLU A N 1
ATOM 3057 C CA . GLU A 1 383 ? -34.870 -38.338 7.164 1.00 45.09 383 GLU A CA 1
ATOM 3058 C C . GLU A 1 383 ? -34.043 -38.642 8.433 1.00 45.09 383 GLU A C 1
ATOM 3060 O O . GLU A 1 383 ? -34.600 -38.638 9.529 1.00 45.09 383 GLU A O 1
ATOM 3065 N N . ASP A 1 384 ? -32.726 -38.858 8.317 1.00 37.94 384 ASP A N 1
ATOM 3066 C CA . ASP A 1 384 ? -31.873 -39.442 9.374 1.00 37.94 384 ASP A CA 1
ATOM 3067 C C . ASP A 1 384 ? -31.724 -38.593 10.663 1.00 37.94 384 ASP A C 1
ATOM 3069 O O . ASP A 1 384 ? -31.144 -39.071 11.633 1.00 37.94 384 ASP A O 1
ATOM 3073 N N . ASP A 1 385 ? -32.301 -37.384 10.716 1.00 39.59 385 ASP A N 1
ATOM 3074 C CA . ASP A 1 385 ? -32.340 -36.497 11.897 1.00 39.59 385 ASP A CA 1
ATOM 3075 C C . ASP A 1 385 ? -33.765 -36.271 12.465 1.00 39.59 385 ASP A C 1
ATOM 3077 O O . ASP A 1 385 ? -34.008 -35.314 13.204 1.00 39.59 385 ASP A O 1
ATOM 3081 N N . GLY A 1 386 ? -34.743 -37.124 12.124 1.00 41.56 386 GLY A N 1
ATOM 3082 C CA . GLY A 1 386 ? -36.090 -37.087 12.722 1.00 41.56 386 GLY A CA 1
ATOM 3083 C C . GLY A 1 386 ? -36.935 -35.856 12.355 1.00 41.56 386 GLY A C 1
ATOM 3084 O O . GLY A 1 386 ? -37.786 -35.437 13.137 1.00 41.56 386 GLY A O 1
ATOM 3085 N N . GLN A 1 387 ? -36.702 -35.248 11.185 1.00 46.31 387 GLN A N 1
ATOM 3086 C CA . GLN A 1 387 ? -37.324 -33.981 10.769 1.00 46.31 387 GLN A CA 1
ATOM 3087 C C . GLN A 1 387 ? -38.017 -34.073 9.403 1.00 46.31 387 GLN A C 1
ATOM 3089 O O . GLN A 1 387 ? -37.428 -34.496 8.409 1.00 46.31 387 GLN A O 1
ATOM 3094 N N . THR A 1 388 ? -39.254 -33.577 9.313 1.00 44.47 388 THR A N 1
ATOM 3095 C CA . THR A 1 388 ? -39.991 -33.399 8.052 1.00 44.47 388 THR A CA 1
ATOM 3096 C C . THR A 1 388 ? -39.529 -32.133 7.315 1.00 44.47 388 THR A C 1
ATOM 3098 O O . THR A 1 388 ? -40.096 -31.053 7.463 1.00 44.47 388 THR A O 1
ATOM 3101 N N . TRP A 1 389 ? -38.512 -32.264 6.458 1.00 48.00 389 TRP A N 1
ATOM 3102 C CA . TRP A 1 389 ? -37.931 -31.181 5.636 1.00 48.00 389 TRP A CA 1
ATOM 3103 C C . TRP A 1 389 ? -38.868 -30.580 4.567 1.00 48.00 389 TRP A C 1
ATOM 3105 O O . TRP A 1 389 ? -38.496 -29.630 3.876 1.00 48.00 389 TRP A O 1
ATOM 3115 N N . ALA A 1 390 ? -40.077 -31.122 4.399 1.00 45.16 390 ALA A N 1
ATOM 3116 C CA . ALA A 1 390 ? -41.017 -30.747 3.340 1.00 45.16 390 ALA A CA 1
ATOM 3117 C C . ALA A 1 390 ? -41.610 -29.329 3.489 1.00 45.16 390 ALA A C 1
ATOM 3119 O O . ALA A 1 390 ? -42.176 -28.796 2.530 1.00 45.16 390 ALA A O 1
ATOM 3120 N N . ASP A 1 391 ? -41.441 -28.691 4.647 1.00 52.22 391 ASP A N 1
ATOM 3121 C CA . ASP A 1 391 ? -42.156 -27.462 5.001 1.00 52.22 391 ASP A CA 1
ATOM 3122 C C . ASP A 1 391 ? -41.301 -26.191 5.042 1.00 52.22 391 ASP A C 1
ATOM 3124 O O . ASP A 1 391 ? -41.839 -25.082 5.062 1.00 52.22 391 ASP A O 1
ATOM 3128 N N . THR A 1 392 ? -39.976 -26.320 5.020 1.00 63.59 392 THR A N 1
ATOM 3129 C CA . THR A 1 392 ? -39.064 -25.184 5.190 1.00 63.59 392 THR A CA 1
ATOM 3130 C C . THR A 1 392 ? -38.707 -24.570 3.836 1.00 63.59 392 THR A C 1
ATOM 3132 O O . THR A 1 392 ? -38.223 -25.258 2.939 1.00 63.59 392 THR A O 1
ATOM 3135 N N . ILE A 1 393 ? -38.921 -23.261 3.677 1.00 72.62 393 ILE A N 1
ATOM 3136 C CA . ILE A 1 393 ? -38.531 -22.516 2.468 1.00 72.62 393 ILE A CA 1
ATOM 3137 C C . ILE A 1 393 ? -37.004 -22.346 2.460 1.00 72.62 393 ILE A C 1
ATOM 3139 O O . ILE A 1 393 ? -36.447 -21.809 3.417 1.00 72.62 393 ILE A O 1
ATOM 3143 N N . LEU A 1 394 ? -36.343 -22.775 1.375 1.00 73.44 394 LEU A N 1
ATOM 3144 C CA . LEU A 1 394 ? -34.884 -22.684 1.161 1.00 73.44 394 LEU A CA 1
ATOM 3145 C C . LEU A 1 394 ? -34.028 -23.262 2.316 1.00 73.44 394 LEU A C 1
ATOM 3147 O O . LEU A 1 394 ? -33.327 -22.516 3.007 1.00 73.44 394 LEU A O 1
ATOM 3151 N N . PRO A 1 395 ? -34.024 -24.591 2.528 1.00 76.12 395 PRO A N 1
ATOM 3152 C CA . PRO A 1 395 ? -33.124 -25.235 3.482 1.00 76.12 395 PRO A CA 1
ATOM 3153 C C . PRO A 1 395 ? -31.647 -24.991 3.139 1.00 76.12 395 PRO A C 1
ATOM 3155 O O . PRO A 1 395 ? -31.275 -24.715 1.993 1.00 76.12 395 PRO A O 1
ATOM 3158 N N . ARG A 1 396 ? -30.773 -25.136 4.143 1.00 76.81 396 ARG A N 1
ATOM 3159 C CA . ARG A 1 396 ? -29.335 -24.851 4.021 1.00 76.81 396 ARG A CA 1
ATOM 3160 C C . ARG A 1 396 ? -28.698 -25.576 2.834 1.00 76.81 396 ARG A C 1
ATOM 3162 O O . ARG A 1 396 ? -27.988 -24.936 2.063 1.00 76.81 396 ARG A O 1
ATOM 3169 N N . GLN A 1 397 ? -28.999 -26.858 2.638 1.00 83.06 397 GLN A N 1
ATOM 3170 C CA . GLN A 1 397 ? -28.466 -27.668 1.537 1.00 83.06 397 GLN A CA 1
ATOM 3171 C C . GLN A 1 397 ? -28.835 -27.088 0.162 1.00 83.06 397 GLN A C 1
ATOM 3173 O O . GLN A 1 397 ? -28.004 -27.088 -0.741 1.00 83.06 397 GLN A O 1
ATOM 3178 N N . GLN A 1 398 ? -30.038 -26.522 0.015 1.00 84.81 398 GLN A N 1
ATOM 3179 C CA . GLN A 1 398 ? -30.468 -25.859 -1.219 1.00 84.81 398 GLN A CA 1
ATOM 3180 C C . GLN A 1 398 ? -29.812 -24.493 -1.413 1.00 84.81 398 GLN A C 1
ATOM 3182 O O . GLN A 1 398 ? -29.477 -24.124 -2.535 1.00 84.81 398 GLN A O 1
ATOM 3187 N N . THR A 1 399 ? -29.581 -23.737 -0.337 1.00 87.56 399 THR A N 1
ATOM 3188 C CA . THR A 1 399 ? -28.805 -22.490 -0.444 1.00 87.56 399 THR A CA 1
ATOM 3189 C C . THR A 1 399 ? -27.340 -22.761 -0.799 1.00 87.56 399 THR A C 1
ATOM 3191 O O . THR A 1 399 ? -26.742 -21.987 -1.542 1.00 87.56 399 THR A O 1
ATOM 3194 N N . GLU A 1 400 ? -26.767 -23.871 -0.316 1.00 88.44 400 GLU A N 1
ATOM 3195 C CA . GLU A 1 400 ? -25.431 -24.342 -0.697 1.00 88.44 400 GLU A CA 1
ATOM 3196 C C . GLU A 1 400 ? -25.421 -24.806 -2.162 1.00 88.44 400 GLU A C 1
ATOM 3198 O O . GLU A 1 400 ? -24.559 -24.389 -2.925 1.00 88.44 400 GLU A O 1
ATOM 3203 N N . GLU A 1 401 ? -26.406 -25.586 -2.606 1.00 91.88 401 GLU A N 1
ATOM 3204 C CA . GLU A 1 401 ? -26.571 -25.942 -4.020 1.00 91.88 401 GLU A CA 1
ATOM 3205 C C . GLU A 1 401 ? -26.661 -24.700 -4.918 1.00 91.88 401 GLU A C 1
ATOM 3207 O O . GLU A 1 401 ? -25.949 -24.618 -5.921 1.00 91.88 401 GLU A O 1
ATOM 3212 N N . TRP A 1 402 ? -27.488 -23.715 -4.543 1.00 92.62 402 TRP A N 1
ATOM 3213 C CA . TRP A 1 402 ? -27.658 -22.483 -5.310 1.00 92.62 402 TRP A CA 1
ATOM 3214 C C . TRP A 1 402 ? -26.339 -21.718 -5.433 1.00 92.62 402 TRP A C 1
ATOM 3216 O O . TRP A 1 402 ? -25.905 -21.383 -6.536 1.00 92.62 402 TRP A O 1
ATOM 3226 N N . LYS A 1 403 ? -25.643 -21.514 -4.310 1.00 91.69 403 LYS A N 1
ATOM 3227 C CA . LYS A 1 403 ? -24.297 -20.923 -4.312 1.00 91.69 403 LYS A CA 1
ATOM 3228 C C . LYS A 1 403 ? -23.337 -21.707 -5.198 1.00 91.69 403 LYS A C 1
ATOM 3230 O O . LYS A 1 403 ? -22.545 -21.102 -5.907 1.00 91.69 403 LYS A O 1
ATOM 3235 N N . GLY A 1 404 ? -23.422 -23.031 -5.173 1.00 93.19 404 GLY A N 1
ATOM 3236 C CA . GLY A 1 404 ? -22.545 -23.925 -5.910 1.00 93.19 404 GLY A CA 1
ATOM 3237 C C . GLY A 1 404 ? -22.638 -23.814 -7.420 1.00 93.19 404 GLY A C 1
ATOM 3238 O O . GLY A 1 404 ? -21.609 -23.663 -8.073 1.00 93.19 404 GLY A O 1
ATOM 3239 N N . TRP A 1 405 ? -23.843 -23.871 -7.991 1.00 93.25 405 TRP A N 1
ATOM 3240 C CA . TRP A 1 405 ? -23.971 -23.770 -9.448 1.00 93.25 405 TRP A CA 1
ATOM 3241 C C . TRP A 1 405 ? -23.616 -22.367 -9.947 1.00 93.25 405 TRP A C 1
ATOM 3243 O O . TRP A 1 405 ? -22.932 -22.249 -10.963 1.00 93.25 405 TRP A O 1
ATOM 3253 N N . MET A 1 406 ? -23.981 -21.314 -9.201 1.00 94.25 406 MET A N 1
ATOM 3254 C CA . MET A 1 406 ? -23.539 -19.947 -9.505 1.00 94.25 406 MET A CA 1
ATOM 3255 C C . MET A 1 406 ? -22.011 -19.860 -9.490 1.00 94.25 406 MET A C 1
ATOM 3257 O O . MET A 1 406 ? -21.410 -19.314 -10.412 1.00 94.25 406 MET A O 1
ATOM 3261 N N . GLN A 1 407 ? -21.380 -20.456 -8.475 1.00 94.31 407 GLN A N 1
ATOM 3262 C CA . GLN A 1 407 ? -19.931 -20.472 -8.333 1.00 94.31 407 GLN A CA 1
ATOM 3263 C C . GLN A 1 407 ? -19.253 -21.161 -9.520 1.00 94.31 407 GLN A C 1
ATOM 3265 O O . GLN A 1 407 ? -18.329 -20.592 -10.087 1.00 94.31 407 GLN A O 1
ATOM 3270 N N . VAL A 1 408 ? -19.722 -22.336 -9.951 1.00 94.31 408 VAL A N 1
ATOM 3271 C CA . VAL A 1 408 ? -19.140 -23.047 -11.105 1.00 94.31 408 VAL A CA 1
ATOM 3272 C C . VAL A 1 408 ? -19.189 -22.193 -12.376 1.00 94.31 408 VAL A C 1
ATOM 3274 O O . VAL A 1 408 ? -18.188 -22.099 -13.086 1.00 94.31 408 VAL A O 1
ATOM 3277 N N . VAL A 1 409 ? -20.308 -21.513 -12.643 1.00 94.12 409 VAL A N 1
ATOM 3278 C CA . VAL A 1 409 ? -20.431 -20.634 -13.818 1.00 94.12 409 VAL A CA 1
ATOM 3279 C C . VAL A 1 409 ? -19.504 -19.416 -13.706 1.00 94.12 409 VAL A C 1
ATOM 3281 O O . VAL A 1 409 ? -18.859 -19.051 -14.688 1.00 94.12 409 VAL A O 1
ATOM 3284 N N . ILE A 1 410 ? -19.361 -18.827 -12.512 1.00 92.12 410 ILE A N 1
ATOM 3285 C CA . ILE A 1 410 ? -18.415 -17.728 -12.249 1.00 92.12 410 ILE A CA 1
ATOM 3286 C C . ILE A 1 410 ? -16.959 -18.171 -12.457 1.00 92.12 410 ILE A C 1
ATOM 3288 O O . ILE A 1 410 ? -16.160 -17.410 -13.006 1.00 92.12 410 ILE A O 1
ATOM 3292 N N . LEU A 1 411 ? -16.600 -19.388 -12.043 1.00 92.06 411 LEU A N 1
ATOM 3293 C CA . LEU A 1 411 ? -15.257 -19.931 -12.246 1.00 92.06 411 LEU A CA 1
ATOM 3294 C C . LEU A 1 411 ? -14.948 -20.093 -13.748 1.00 92.06 411 LEU A C 1
ATOM 3296 O O . LEU A 1 411 ? -13.912 -19.627 -14.226 1.00 92.06 411 LEU A O 1
ATOM 3300 N N . LEU A 1 412 ? -15.875 -20.686 -14.513 1.00 92.19 412 LEU A N 1
ATOM 3301 C CA . LEU A 1 412 ? -15.739 -20.845 -15.968 1.00 92.19 412 LEU A CA 1
ATOM 3302 C C . LEU A 1 412 ? -15.676 -19.492 -16.690 1.00 92.19 412 LEU A C 1
ATOM 3304 O O . LEU A 1 412 ? -14.863 -19.310 -17.595 1.00 92.19 412 LEU A O 1
ATOM 3308 N N . TYR A 1 413 ? -16.479 -18.519 -16.253 1.00 91.69 413 TYR A N 1
ATOM 3309 C CA . TYR A 1 413 ? -16.459 -17.153 -16.777 1.00 91.69 413 TYR A CA 1
ATOM 3310 C C . TYR A 1 413 ? -15.064 -16.517 -16.686 1.00 91.69 413 TYR A C 1
ATOM 3312 O O . TYR A 1 413 ? -14.588 -15.931 -17.664 1.00 91.69 413 TYR A O 1
ATOM 3320 N N . HIS A 1 414 ? -14.384 -16.653 -15.542 1.00 90.19 414 HIS A N 1
ATOM 3321 C CA . HIS A 1 414 ? -13.038 -16.105 -15.385 1.00 90.19 414 HIS A CA 1
ATOM 3322 C C . HIS A 1 414 ? -11.987 -16.903 -16.156 1.00 90.19 414 HIS A C 1
ATOM 3324 O O . HIS A 1 414 ? -11.074 -16.281 -16.704 1.00 90.19 414 HIS A O 1
ATOM 3330 N N . PHE A 1 415 ? -12.112 -18.232 -16.219 1.00 88.69 415 PHE A N 1
ATOM 3331 C CA . PHE A 1 415 ? -11.188 -19.103 -16.949 1.00 88.69 415 PHE A CA 1
ATOM 3332 C C . PHE A 1 415 ? -11.163 -18.782 -18.451 1.00 88.69 415 PHE A C 1
ATOM 3334 O O . PHE A 1 415 ? -10.095 -18.540 -19.005 1.00 88.69 415 PHE A O 1
ATOM 3341 N N . PHE A 1 416 ? -12.334 -18.672 -19.089 1.00 87.38 416 PHE A N 1
ATOM 3342 C CA . PHE A 1 416 ? -12.454 -18.369 -20.523 1.00 87.38 416 PHE A CA 1
ATOM 3343 C C . PHE A 1 416 ? -12.365 -16.871 -20.867 1.00 87.38 416 PHE A C 1
ATOM 3345 O O . PHE A 1 416 ? -12.344 -16.507 -22.038 1.00 87.38 416 PHE A O 1
ATOM 3352 N N . GLY A 1 417 ? -12.310 -15.975 -19.874 1.00 84.00 417 GLY A N 1
ATOM 3353 C CA . GLY A 1 417 ? -12.211 -14.532 -20.125 1.00 84.00 417 GLY A CA 1
ATOM 3354 C C . GLY A 1 417 ? -13.472 -13.918 -20.746 1.00 84.00 417 GLY A C 1
ATOM 3355 O O . GLY A 1 417 ? -13.384 -12.916 -21.451 1.00 84.00 417 GLY A O 1
ATOM 3356 N N . MET A 1 418 ? -14.653 -14.470 -20.445 1.00 86.38 418 MET A N 1
ATOM 3357 C CA . MET A 1 418 ? -15.948 -14.105 -21.052 1.00 86.38 418 MET A CA 1
ATOM 3358 C C . MET A 1 418 ? -16.484 -12.722 -20.630 1.00 86.38 418 MET A C 1
ATOM 3360 O O . MET A 1 418 ? -17.658 -12.410 -20.820 1.00 86.38 418 MET A O 1
ATOM 3364 N N . SER A 1 419 ? -15.644 -11.866 -20.044 1.00 83.44 419 SER A N 1
ATOM 3365 C CA . SER A 1 419 ? -16.016 -10.515 -19.613 1.00 83.44 419 SER A CA 1
ATOM 3366 C C . SER A 1 419 ? -16.329 -9.585 -20.783 1.00 83.44 419 SER A C 1
ATOM 3368 O O . SER A 1 419 ? -17.050 -8.603 -20.597 1.00 83.44 419 SER A O 1
ATOM 3370 N N . GLN A 1 420 ? -15.799 -9.868 -21.976 1.00 79.75 420 GLN A N 1
ATOM 3371 C CA . GLN A 1 420 ? -16.063 -9.092 -23.190 1.00 79.75 420 GLN A CA 1
ATOM 3372 C C . GLN A 1 420 ? -17.430 -9.415 -23.804 1.00 79.75 420 GLN A C 1
ATOM 3374 O O . GLN A 1 420 ? -18.078 -8.518 -24.338 1.00 79.75 420 GLN A O 1
ATOM 3379 N N . THR A 1 421 ? -17.924 -10.641 -23.625 1.00 86.56 421 THR A N 1
ATOM 3380 C CA . THR A 1 421 ? -19.233 -11.069 -24.121 1.00 86.56 421 THR A CA 1
ATOM 3381 C C . THR A 1 421 ? -20.363 -10.532 -23.232 1.00 86.56 421 THR A C 1
ATOM 3383 O O . THR A 1 421 ? -20.507 -10.889 -22.059 1.00 86.56 421 THR A O 1
ATOM 3386 N N . LEU A 1 422 ? -21.208 -9.665 -23.797 1.00 86.81 422 LEU A N 1
ATOM 3387 C CA . LEU A 1 422 ? -22.191 -8.885 -23.036 1.00 86.81 422 LEU A CA 1
ATOM 3388 C C . LEU A 1 422 ? -23.289 -9.737 -22.372 1.00 86.81 422 LEU A C 1
ATOM 3390 O O . LEU A 1 422 ? -23.670 -9.464 -21.234 1.00 86.81 422 LEU A O 1
ATOM 3394 N N . TRP A 1 423 ? -23.813 -10.766 -23.046 1.00 87.81 423 TRP A N 1
ATOM 3395 C CA . TRP A 1 423 ? -24.875 -11.612 -22.480 1.00 87.81 423 TRP A CA 1
ATOM 3396 C C . TRP A 1 423 ? -24.384 -12.434 -21.277 1.00 87.81 423 TRP A C 1
ATOM 3398 O O . TRP A 1 423 ? -25.092 -12.524 -20.273 1.00 87.81 423 TRP A O 1
ATOM 3408 N N . VAL A 1 424 ? -23.146 -12.942 -21.330 1.00 89.88 424 VAL A N 1
ATOM 3409 C CA . VAL A 1 424 ? -22.515 -13.652 -20.206 1.00 89.88 424 VAL A CA 1
ATOM 3410 C C . VAL A 1 424 ? -22.295 -12.697 -19.038 1.00 89.88 424 VAL A C 1
ATOM 3412 O O . VAL A 1 424 ? -22.641 -13.019 -17.903 1.00 89.88 424 VAL A O 1
ATOM 3415 N N . TYR A 1 425 ? -21.784 -11.492 -19.308 1.00 90.38 425 TYR A N 1
ATOM 3416 C CA . TYR A 1 425 ? -21.575 -10.470 -18.282 1.00 90.38 425 TYR A CA 1
ATOM 3417 C C . TYR A 1 425 ? -22.863 -10.143 -17.506 1.00 90.38 425 TYR A C 1
ATOM 3419 O O . TYR A 1 425 ? -22.848 -10.112 -16.272 1.00 90.38 425 TYR A O 1
ATOM 3427 N N . ARG A 1 426 ? -23.988 -9.958 -18.213 1.00 90.06 426 ARG A N 1
ATOM 3428 C CA . ARG A 1 426 ? -25.305 -9.706 -17.598 1.00 90.06 426 ARG A CA 1
ATOM 3429 C C . ARG A 1 426 ? -25.732 -10.835 -16.663 1.00 90.06 426 ARG A C 1
ATOM 3431 O O . ARG A 1 426 ? -26.153 -10.579 -15.536 1.00 90.06 426 ARG A O 1
ATOM 3438 N N . LEU A 1 427 ? -25.583 -12.080 -17.117 1.00 90.62 427 LEU A N 1
ATOM 3439 C CA . LEU A 1 427 ? -25.926 -13.264 -16.335 1.00 90.62 427 LEU A CA 1
ATOM 3440 C C . LEU A 1 427 ? -25.066 -13.373 -15.066 1.00 90.62 427 LEU A C 1
ATOM 3442 O O . LEU A 1 427 ? -25.599 -13.568 -13.975 1.00 90.62 427 LEU A O 1
ATOM 3446 N N . ILE A 1 428 ? -23.749 -13.193 -15.186 1.00 91.62 428 ILE A N 1
ATOM 3447 C CA . ILE A 1 428 ? -22.825 -13.235 -14.045 1.00 91.62 428 ILE A CA 1
ATOM 3448 C C . ILE A 1 428 ? -23.156 -12.147 -13.025 1.00 91.62 428 ILE A C 1
ATOM 3450 O O . ILE A 1 428 ? -23.149 -12.408 -11.822 1.00 91.62 428 ILE A O 1
ATOM 3454 N N . ARG A 1 429 ? -23.503 -10.936 -13.476 1.00 90.12 429 ARG A N 1
ATOM 3455 C CA . ARG A 1 429 ? -23.896 -9.856 -12.566 1.00 90.12 429 ARG A CA 1
ATOM 3456 C C . ARG A 1 429 ? -25.149 -10.215 -11.763 1.00 90.12 429 ARG A C 1
ATOM 3458 O O . ARG A 1 429 ? -25.181 -9.996 -10.552 1.00 90.12 429 ARG A O 1
ATOM 3465 N N . LEU A 1 430 ? -26.142 -10.827 -12.406 1.00 92.44 430 LEU A N 1
ATOM 3466 C CA . LEU A 1 430 ? -27.328 -11.334 -11.721 1.00 92.44 430 LEU A CA 1
ATOM 3467 C C . LEU A 1 430 ? -26.986 -12.423 -10.684 1.00 92.44 430 LEU A C 1
ATOM 3469 O O . LEU A 1 430 ? -27.564 -12.438 -9.594 1.00 92.44 430 LEU A O 1
ATOM 3473 N N . MET A 1 431 ? -26.022 -13.303 -10.974 1.00 92.62 431 MET A N 1
ATOM 3474 C CA . MET A 1 431 ? -25.551 -14.312 -10.013 1.00 92.62 431 MET A CA 1
ATOM 3475 C C . MET A 1 431 ? -24.869 -13.682 -8.789 1.00 92.62 431 MET A C 1
ATOM 3477 O O . MET A 1 431 ? -25.114 -14.114 -7.664 1.00 92.62 431 MET A O 1
ATOM 3481 N N . VAL A 1 432 ? -24.061 -12.631 -8.973 1.00 91.69 432 VAL A N 1
ATOM 3482 C CA . VAL A 1 432 ? -23.435 -11.908 -7.849 1.00 91.69 432 VAL A CA 1
ATOM 3483 C C . VAL A 1 432 ? -24.501 -11.255 -6.960 1.00 91.69 432 VAL A C 1
ATOM 3485 O O . VAL A 1 432 ? -24.471 -11.439 -5.742 1.00 91.69 432 VAL A O 1
ATOM 3488 N N . ALA A 1 433 ? -25.502 -10.591 -7.553 1.00 92.88 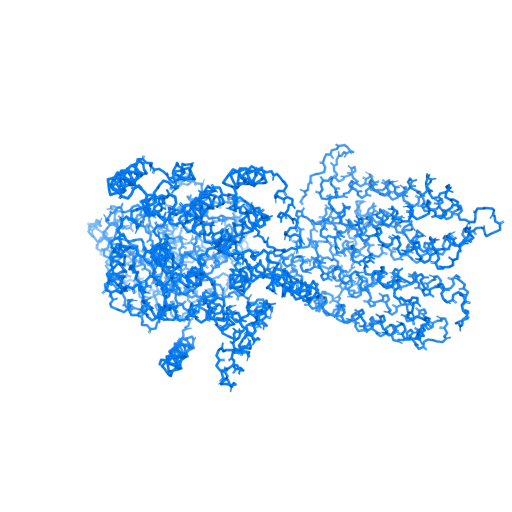433 ALA A N 1
ATOM 3489 C CA . ALA A 1 433 ? -26.640 -10.039 -6.813 1.00 92.88 433 ALA A CA 1
ATOM 3490 C C . ALA A 1 433 ? -27.423 -11.129 -6.049 1.00 92.88 433 ALA A C 1
ATOM 3492 O O . ALA A 1 433 ? -27.762 -10.950 -4.879 1.00 92.88 433 ALA A O 1
ATOM 3493 N N . SER A 1 434 ? -27.636 -12.295 -6.672 1.00 93.31 434 SER A N 1
ATOM 3494 C CA . SER A 1 434 ? -28.274 -13.466 -6.046 1.00 93.31 434 SER A CA 1
ATOM 3495 C C . SER A 1 434 ? -27.486 -13.984 -4.838 1.00 93.31 434 SER A C 1
ATOM 3497 O O . SER A 1 434 ? -28.067 -14.357 -3.818 1.00 93.31 434 SER A O 1
ATOM 3499 N N . TYR A 1 435 ? -26.153 -13.970 -4.908 1.00 92.00 435 TYR A N 1
ATOM 3500 C CA . TYR A 1 435 ? -25.313 -14.345 -3.776 1.00 92.00 435 TYR A CA 1
ATOM 3501 C C . TYR A 1 435 ? -25.484 -13.363 -2.611 1.00 92.00 435 TYR A C 1
ATOM 3503 O O . TYR A 1 435 ? -25.656 -13.785 -1.467 1.00 92.00 435 TYR A O 1
ATOM 3511 N N . LEU A 1 436 ? -25.471 -12.055 -2.876 1.00 91.44 436 LEU A N 1
ATOM 3512 C CA . LEU A 1 436 ? -25.651 -11.043 -1.831 1.00 91.44 436 LEU A CA 1
ATOM 3513 C C . LEU A 1 436 ? -27.055 -11.073 -1.216 1.00 91.44 436 LEU A C 1
ATOM 3515 O O . LEU A 1 436 ? -27.189 -10.904 -0.002 1.00 91.44 436 LEU A O 1
ATOM 3519 N N . PHE A 1 437 ? -28.079 -11.384 -2.014 1.00 94.19 437 PHE A N 1
ATOM 3520 C CA . PHE A 1 437 ? -29.414 -11.710 -1.512 1.00 94.19 437 PHE A CA 1
ATOM 3521 C C . PHE A 1 437 ? -29.366 -12.881 -0.517 1.00 94.19 437 PHE A C 1
ATOM 3523 O O . PHE A 1 437 ? -29.927 -12.781 0.573 1.00 94.19 437 PHE A O 1
ATOM 3530 N N . LEU A 1 438 ? -28.642 -13.964 -0.834 1.00 90.69 438 LEU A N 1
ATOM 3531 C CA . LEU A 1 438 ? -28.456 -15.101 0.078 1.00 90.69 438 LEU A CA 1
ATOM 3532 C C . LEU A 1 438 ? -27.668 -14.740 1.344 1.00 90.69 438 LEU A C 1
ATOM 3534 O O . LEU A 1 438 ? -27.907 -15.343 2.390 1.00 90.69 438 LEU A O 1
ATOM 3538 N N . THR A 1 439 ? -26.737 -13.786 1.272 1.00 88.81 439 THR A N 1
ATOM 3539 C CA . THR A 1 439 ? -26.035 -13.254 2.450 1.00 88.81 439 THR A CA 1
ATOM 3540 C C . THR A 1 439 ? -27.022 -12.552 3.385 1.00 88.81 439 THR A C 1
ATOM 3542 O O . THR A 1 439 ? -27.077 -12.902 4.564 1.00 88.81 439 THR A O 1
ATOM 3545 N N . GLY A 1 440 ? -27.853 -11.643 2.860 1.00 88.62 440 GLY A N 1
ATOM 3546 C CA . GLY A 1 440 ? -28.909 -10.981 3.635 1.00 88.62 440 GLY A CA 1
ATOM 3547 C C . GLY A 1 440 ? -29.913 -11.984 4.212 1.00 88.62 440 GLY A C 1
ATOM 3548 O O . GLY A 1 440 ? -30.100 -12.052 5.422 1.00 88.62 440 GLY A O 1
ATOM 3549 N N . PHE A 1 441 ? -30.486 -12.848 3.368 1.00 88.88 441 PHE A N 1
ATOM 3550 C CA . PHE A 1 441 ? -31.463 -13.860 3.784 1.00 88.88 441 PHE A CA 1
ATOM 3551 C C . PHE A 1 441 ? -30.909 -14.829 4.840 1.00 88.88 441 PHE A C 1
ATOM 3553 O O . PHE A 1 441 ? -31.549 -15.069 5.865 1.00 88.88 441 PHE A O 1
ATOM 3560 N N . GLY A 1 442 ? -29.721 -15.392 4.605 1.00 84.69 442 GLY A N 1
ATOM 3561 C CA . GLY A 1 442 ? -29.141 -16.431 5.454 1.00 84.69 442 GLY A CA 1
ATOM 3562 C C . GLY A 1 442 ? -28.726 -15.918 6.832 1.00 84.69 442 GLY A C 1
ATOM 3563 O O . GLY A 1 442 ? -29.010 -16.568 7.839 1.00 84.69 442 GLY A O 1
ATOM 3564 N N . HIS A 1 443 ? -28.089 -14.744 6.898 1.00 84.62 443 HIS A N 1
ATOM 3565 C CA . HIS A 1 443 ? -27.689 -14.157 8.177 1.00 84.62 443 HIS A CA 1
ATOM 3566 C C . HIS A 1 443 ? -28.890 -13.628 8.962 1.00 84.62 443 HIS A C 1
ATOM 3568 O O . HIS A 1 443 ? -28.981 -13.908 10.155 1.00 84.62 443 HIS A O 1
ATOM 3574 N N . THR A 1 444 ? -29.853 -12.967 8.312 1.00 84.50 444 THR A N 1
ATOM 3575 C CA . THR A 1 444 ? -31.090 -12.533 8.980 1.00 84.50 444 THR A CA 1
ATOM 3576 C C . THR A 1 444 ? -31.887 -13.715 9.518 1.00 84.50 444 THR A C 1
ATOM 3578 O O . THR A 1 444 ? -32.281 -13.698 10.681 1.00 84.50 444 THR A O 1
ATOM 3581 N N . SER A 1 445 ? -32.039 -14.787 8.735 1.00 78.50 445 SER A N 1
ATOM 3582 C CA . SER A 1 445 ? -32.706 -16.011 9.198 1.00 78.50 445 SER A CA 1
ATOM 3583 C C . SER A 1 445 ? -31.994 -16.644 10.399 1.00 78.50 445 SER A C 1
ATOM 3585 O O . SER A 1 445 ? -32.653 -17.135 11.311 1.00 78.50 445 SER A O 1
ATOM 3587 N N . TYR A 1 446 ? -30.656 -16.612 10.435 1.00 77.94 446 TYR A N 1
ATOM 3588 C CA . TYR A 1 446 ? -29.879 -17.089 11.584 1.00 77.94 446 TYR A CA 1
ATOM 3589 C C . TYR A 1 446 ? -30.119 -16.237 12.835 1.00 77.94 446 TYR A C 1
ATOM 3591 O O . TYR A 1 446 ? -30.363 -16.796 13.902 1.00 77.94 446 TYR A O 1
ATOM 3599 N N . PHE A 1 447 ? -30.068 -14.907 12.724 1.00 76.38 447 PHE A N 1
ATOM 3600 C CA . PHE A 1 447 ? -30.249 -14.010 13.871 1.00 76.38 447 PHE A CA 1
ATOM 3601 C C . PHE A 1 447 ? -31.669 -14.072 14.437 1.00 76.38 447 PHE A C 1
ATOM 3603 O O . PHE A 1 447 ? -31.827 -14.102 15.652 1.00 76.38 447 PHE A O 1
ATOM 3610 N N . ILE A 1 448 ? -32.686 -14.182 13.574 1.00 73.12 448 ILE A N 1
ATOM 3611 C CA . ILE A 1 448 ? -34.082 -14.353 14.002 1.00 73.12 448 ILE A CA 1
ATOM 3612 C C . ILE A 1 448 ? -34.268 -15.679 14.754 1.00 73.12 448 ILE A C 1
ATOM 3614 O O . ILE A 1 448 ? -34.980 -15.715 15.750 1.00 73.12 448 ILE A O 1
ATOM 3618 N N . ARG A 1 449 ? -33.627 -16.767 14.301 1.00 69.38 449 ARG A N 1
ATOM 3619 C CA . ARG A 1 449 ? -33.782 -18.098 14.917 1.00 69.38 449 ARG A CA 1
ATOM 3620 C C . ARG A 1 449 ? -32.955 -18.297 16.184 1.00 69.38 449 ARG A C 1
ATOM 3622 O O . ARG A 1 449 ? -33.404 -18.984 17.088 1.00 69.38 449 ARG A O 1
ATOM 3629 N N . THR A 1 450 ? -31.733 -17.769 16.223 1.00 64.50 450 THR A N 1
ATOM 3630 C CA . THR A 1 450 ? -30.786 -18.038 17.322 1.00 64.50 450 THR A CA 1
ATOM 3631 C C . THR A 1 450 ? -30.737 -16.941 18.376 1.00 64.50 450 THR A C 1
ATOM 3633 O O . THR A 1 450 ? -30.294 -17.209 19.485 1.00 64.50 450 THR A O 1
ATOM 3636 N N . GLY A 1 451 ? -31.121 -15.703 18.042 1.00 65.19 451 GLY A N 1
ATOM 3637 C CA . GLY A 1 451 ? -30.947 -14.549 18.930 1.00 65.19 451 GLY A CA 1
ATOM 3638 C C . GLY A 1 451 ? -29.483 -14.213 19.263 1.00 65.19 451 GLY A C 1
ATOM 3639 O O . GLY A 1 451 ? -29.228 -13.363 20.113 1.00 65.19 451 GLY A O 1
ATOM 3640 N N . ASP A 1 452 ? -28.505 -14.854 18.611 1.00 66.62 452 ASP A N 1
ATOM 3641 C CA . ASP A 1 452 ? -27.077 -14.693 18.902 1.00 66.62 452 ASP A CA 1
ATOM 3642 C C . ASP A 1 452 ? -26.506 -13.441 18.215 1.00 66.62 452 ASP A C 1
ATOM 3644 O O . ASP A 1 452 ? -25.997 -13.493 17.092 1.00 66.62 452 ASP A O 1
ATOM 3648 N N . PHE A 1 453 ? -26.575 -12.304 18.913 1.00 72.25 453 PHE A N 1
ATOM 3649 C CA . PHE A 1 453 ? -25.961 -11.033 18.504 1.00 72.25 453 PHE A CA 1
ATOM 3650 C C . PHE A 1 453 ? -24.566 -10.807 19.114 1.00 72.25 453 PHE A C 1
ATOM 3652 O O . PHE A 1 453 ? -24.089 -9.669 19.148 1.00 72.25 453 PHE A O 1
ATOM 3659 N N . SER A 1 454 ? -23.905 -11.864 19.599 1.00 68.75 454 SER A N 1
ATOM 3660 C CA . SER A 1 454 ? -22.622 -11.760 20.302 1.00 68.75 454 SER A CA 1
ATOM 3661 C C . SER A 1 454 ? -21.493 -11.195 19.427 1.00 68.75 454 SER A C 1
ATOM 3663 O O . SER A 1 454 ? -21.392 -11.466 18.223 1.00 68.75 454 SER A O 1
ATOM 3665 N N . LEU A 1 455 ? -20.561 -10.467 20.056 1.00 68.25 455 LEU A N 1
ATOM 3666 C CA . LEU A 1 455 ? -19.310 -10.043 19.410 1.00 68.25 455 LEU A CA 1
ATOM 3667 C C . LEU A 1 455 ? -18.453 -11.244 18.974 1.00 68.25 455 LEU A C 1
ATOM 3669 O O . LEU A 1 455 ? -17.699 -11.154 18.001 1.00 68.25 455 LEU A O 1
ATOM 3673 N N . ARG A 1 456 ? -18.620 -12.399 19.633 1.00 74.00 456 ARG A N 1
ATOM 3674 C CA . ARG A 1 456 ? -18.014 -13.678 19.245 1.00 74.00 456 ARG A CA 1
ATOM 3675 C C . ARG A 1 456 ? -18.437 -14.096 17.839 1.00 74.00 456 ARG A C 1
ATOM 3677 O O . ARG A 1 456 ? -17.576 -14.393 17.012 1.00 74.00 456 ARG A O 1
ATOM 3684 N N . ARG A 1 457 ? -19.743 -14.093 17.542 1.00 77.81 457 ARG A N 1
ATOM 3685 C CA . ARG A 1 457 ? -20.272 -14.455 16.217 1.00 77.81 457 ARG A CA 1
ATOM 3686 C C . ARG A 1 457 ? -19.805 -13.480 15.141 1.00 77.81 457 ARG A C 1
ATOM 3688 O O . ARG A 1 457 ? -19.378 -13.928 14.076 1.00 77.81 457 ARG A O 1
ATOM 3695 N N . LEU A 1 458 ? -19.851 -12.178 15.435 1.00 76.12 458 LEU A N 1
ATOM 3696 C CA . LEU A 1 458 ? -19.351 -11.124 14.547 1.00 76.12 458 LEU A CA 1
ATOM 3697 C C . LEU A 1 458 ? -17.885 -11.389 14.167 1.00 76.12 458 LEU A C 1
ATOM 3699 O O . LEU A 1 458 ? -17.549 -11.466 12.986 1.00 76.12 458 LEU A O 1
ATOM 3703 N N . THR A 1 459 ? -17.042 -11.633 15.171 1.00 71.00 459 THR A N 1
ATOM 3704 C CA . THR A 1 459 ? -15.616 -11.934 14.993 1.00 71.00 459 THR A CA 1
ATOM 3705 C C . THR A 1 459 ? -15.403 -13.219 14.194 1.00 71.00 459 THR A C 1
ATOM 3707 O O . THR A 1 459 ? -14.659 -13.218 13.218 1.00 71.00 459 THR A O 1
ATOM 3710 N N . ALA A 1 460 ? -16.077 -14.314 14.557 1.00 77.25 460 ALA A N 1
ATOM 3711 C CA . ALA A 1 460 ? -15.901 -15.608 13.902 1.00 77.25 460 ALA A CA 1
ATOM 3712 C C . ALA A 1 460 ? -16.239 -15.558 12.402 1.00 77.25 460 ALA A C 1
ATOM 3714 O O . ALA A 1 460 ? -15.515 -16.124 11.582 1.00 77.25 460 ALA A O 1
ATOM 3715 N N . VAL A 1 461 ? -17.316 -14.859 12.029 1.00 80.44 461 VAL A N 1
ATOM 3716 C CA . VAL A 1 461 ? -17.722 -14.710 10.624 1.00 80.44 461 VAL A CA 1
ATOM 3717 C C . VAL A 1 461 ? -16.751 -13.806 9.864 1.00 80.44 461 VAL A C 1
ATOM 3719 O O . VAL A 1 461 ? -16.308 -14.183 8.779 1.00 80.44 461 VAL A O 1
ATOM 3722 N N . LEU A 1 462 ? -16.364 -12.659 10.434 1.00 79.00 462 LEU A N 1
ATOM 3723 C CA . LEU A 1 462 ? -15.426 -11.743 9.782 1.00 79.00 462 LEU A CA 1
ATOM 3724 C C . LEU A 1 462 ? -14.048 -12.381 9.587 1.00 79.00 462 LEU A C 1
ATOM 3726 O O . LEU A 1 462 ? -13.499 -12.305 8.490 1.00 79.00 462 LEU A O 1
ATOM 3730 N N . VAL A 1 463 ? -13.510 -13.073 10.595 1.00 77.94 463 VAL A N 1
ATOM 3731 C CA . VAL A 1 463 ? -12.235 -13.792 10.457 1.00 77.94 463 VAL A CA 1
ATOM 3732 C C . VAL A 1 463 ? -12.357 -14.886 9.399 1.00 77.94 463 VAL A C 1
ATOM 3734 O O . VAL A 1 463 ? -11.499 -14.976 8.527 1.00 77.94 463 VAL A O 1
ATOM 3737 N N . ARG A 1 464 ? -13.445 -15.667 9.390 1.00 83.38 464 ARG A N 1
ATOM 3738 C CA . ARG A 1 464 ? -13.645 -16.729 8.392 1.00 83.38 464 ARG A CA 1
ATOM 3739 C C . ARG A 1 464 ? -13.671 -16.206 6.953 1.00 83.38 464 ARG A C 1
ATOM 3741 O O . ARG A 1 464 ? -13.095 -16.844 6.080 1.00 83.38 464 ARG A O 1
ATOM 3748 N N . ILE A 1 465 ? -14.330 -15.073 6.707 1.00 82.62 465 ILE A N 1
ATOM 3749 C CA . ILE A 1 465 ? -14.446 -14.476 5.366 1.00 82.62 465 ILE A CA 1
ATOM 3750 C C . ILE A 1 465 ? -13.110 -13.880 4.903 1.00 82.62 465 ILE A C 1
ATOM 3752 O O . ILE A 1 465 ? -12.764 -13.974 3.726 1.00 82.62 465 ILE A O 1
ATOM 3756 N N . ASN A 1 466 ? -12.363 -13.257 5.818 1.00 81.31 466 ASN A N 1
ATOM 3757 C CA . ASN A 1 466 ? -11.207 -12.436 5.461 1.00 81.31 466 ASN A CA 1
ATOM 3758 C C . ASN A 1 466 ? -9.861 -13.162 5.586 1.00 81.31 466 ASN A C 1
ATOM 3760 O O . ASN A 1 466 ? -8.919 -12.750 4.918 1.00 81.31 466 ASN A O 1
ATOM 3764 N N . LEU A 1 467 ? -9.745 -14.227 6.392 1.00 81.94 467 LEU A N 1
ATOM 3765 C CA . LEU A 1 467 ? -8.453 -14.846 6.722 1.00 81.94 467 LEU A CA 1
ATOM 3766 C C . LEU A 1 467 ? -7.654 -15.232 5.471 1.00 81.94 467 LEU A C 1
ATOM 3768 O O . LEU A 1 467 ? -6.547 -14.741 5.284 1.00 81.94 467 LEU A O 1
ATOM 3772 N N . L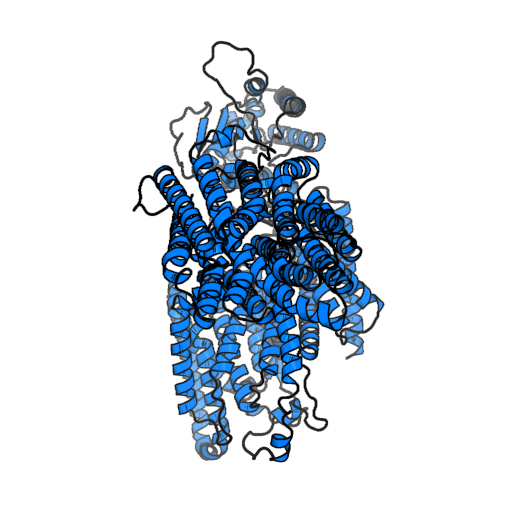EU A 1 468 ? -8.228 -16.063 4.595 1.00 83.88 468 LEU A N 1
ATOM 3773 C CA . LEU A 1 468 ? -7.531 -16.552 3.403 1.00 83.88 468 LEU A CA 1
ATOM 3774 C C . LEU A 1 468 ? -7.154 -15.406 2.455 1.00 83.88 468 LEU A C 1
ATOM 3776 O O . LEU A 1 468 ? -6.009 -15.309 2.024 1.00 83.88 468 LEU A O 1
ATOM 3780 N N . SER A 1 469 ? -8.105 -14.519 2.168 1.00 82.75 469 SER A N 1
ATOM 3781 C CA . SER A 1 469 ? -7.937 -13.395 1.244 1.00 82.75 469 SER A CA 1
ATOM 3782 C C . SER A 1 469 ? -6.893 -12.391 1.737 1.00 82.75 469 SER A C 1
ATOM 3784 O O . SER A 1 469 ? -6.083 -11.914 0.945 1.00 82.75 469 SER A O 1
ATOM 3786 N N . CYS A 1 470 ? -6.856 -12.097 3.040 1.00 75.44 470 CYS A N 1
ATOM 3787 C CA . CYS A 1 470 ? -5.843 -11.232 3.645 1.00 75.44 470 CYS A CA 1
ATOM 3788 C C . CYS A 1 470 ? -4.456 -11.888 3.633 1.00 75.44 470 CYS A C 1
ATOM 3790 O O . CYS A 1 470 ? -3.482 -11.240 3.252 1.00 75.44 470 CYS A O 1
ATOM 3792 N N . THR A 1 471 ? -4.353 -13.173 3.997 1.00 76.38 471 THR A N 1
ATOM 3793 C CA . THR A 1 471 ? -3.074 -13.903 3.975 1.00 76.38 471 THR A CA 1
ATOM 3794 C C . THR A 1 471 ? -2.506 -14.000 2.560 1.00 76.38 471 THR A C 1
ATOM 3796 O O . THR A 1 471 ? -1.313 -13.778 2.357 1.00 76.38 471 THR A O 1
ATOM 3799 N N . LEU A 1 472 ? -3.356 -14.289 1.573 1.00 78.69 472 LEU A N 1
ATOM 3800 C CA . LEU A 1 472 ? -2.957 -14.376 0.173 1.00 78.69 472 LEU A CA 1
ATOM 3801 C C . LEU A 1 472 ? -2.562 -13.001 -0.374 1.00 78.69 472 LEU A C 1
ATOM 3803 O O . LEU A 1 472 ? -1.493 -12.880 -0.958 1.00 78.69 472 LEU A O 1
ATOM 3807 N N . SER A 1 473 ? -3.339 -11.949 -0.087 1.00 75.31 473 SER A N 1
ATOM 3808 C CA . SER A 1 473 ? -2.974 -10.566 -0.441 1.00 75.31 473 SER A CA 1
ATOM 3809 C C . SER A 1 473 ? -1.575 -10.200 0.053 1.00 75.31 473 SER A C 1
ATOM 3811 O O . SER A 1 473 ? -0.769 -9.659 -0.703 1.00 75.31 473 SER A O 1
ATOM 3813 N N . PHE A 1 474 ? -1.266 -10.556 1.303 1.00 68.88 474 PHE A N 1
ATOM 3814 C CA . PHE A 1 474 ? 0.029 -10.290 1.920 1.00 68.88 474 PHE A CA 1
ATOM 3815 C C . PHE A 1 474 ? 1.176 -11.048 1.243 1.00 68.88 474 PHE A C 1
ATOM 3817 O O . PHE A 1 474 ? 2.151 -10.433 0.809 1.00 68.88 474 PHE A O 1
ATOM 3824 N N . ILE A 1 475 ? 1.070 -12.376 1.136 1.00 71.00 475 ILE A N 1
ATOM 3825 C CA . ILE A 1 475 ? 2.167 -13.196 0.606 1.00 71.00 475 ILE A CA 1
ATOM 3826 C C . ILE A 1 475 ? 2.373 -12.921 -0.886 1.00 71.00 475 ILE A C 1
ATOM 3828 O O . ILE A 1 475 ? 3.513 -12.766 -1.322 1.00 71.00 475 ILE A O 1
ATOM 3832 N N . MET A 1 476 ? 1.287 -12.791 -1.650 1.00 73.25 476 MET A N 1
ATOM 3833 C CA . MET A 1 476 ? 1.348 -12.568 -3.094 1.00 73.25 476 MET A CA 1
ATOM 3834 C C . MET A 1 476 ? 1.798 -11.162 -3.465 1.00 73.25 476 MET A C 1
ATOM 3836 O O . MET A 1 476 ? 2.201 -10.951 -4.604 1.00 73.25 476 MET A O 1
ATOM 3840 N N . GLY A 1 477 ? 1.725 -10.198 -2.547 1.00 66.88 477 GLY A N 1
ATOM 3841 C CA . GLY A 1 477 ? 1.890 -8.810 -2.934 1.00 66.88 477 GLY A CA 1
ATOM 3842 C C . GLY A 1 477 ? 0.771 -8.370 -3.887 1.00 66.88 477 GLY A C 1
ATOM 3843 O O . GLY A 1 477 ? 1.058 -7.666 -4.854 1.00 66.88 477 GLY A O 1
ATOM 3844 N N . THR A 1 478 ? -0.502 -8.719 -3.597 1.00 69.44 478 THR A N 1
ATOM 3845 C CA . THR A 1 478 ? -1.714 -8.189 -4.289 1.00 69.44 478 THR A CA 1
ATOM 3846 C C . THR A 1 478 ? -2.607 -7.308 -3.407 1.00 69.44 478 THR A C 1
ATOM 3848 O O . THR A 1 478 ? -2.709 -7.519 -2.201 1.00 69.44 478 THR A O 1
ATOM 3851 N N . PHE A 1 479 ? -3.300 -6.331 -3.999 1.00 69.56 479 PHE A N 1
ATOM 3852 C CA . PHE A 1 479 ? -4.284 -5.528 -3.268 1.00 69.56 479 PHE A CA 1
ATOM 3853 C C . PHE A 1 479 ? -5.421 -6.407 -2.739 1.00 69.56 479 PHE A C 1
ATOM 3855 O O . PHE A 1 479 ? -5.922 -7.266 -3.462 1.00 69.56 479 PHE A O 1
ATOM 3862 N N . TYR A 1 480 ? -5.911 -6.124 -1.529 1.00 71.38 480 TYR A N 1
ATOM 3863 C CA . TYR A 1 480 ? -7.071 -6.830 -0.969 1.00 71.38 480 TYR A CA 1
ATOM 3864 C C . TYR A 1 480 ? -8.319 -6.725 -1.869 1.00 71.38 480 TYR A C 1
ATOM 3866 O O . TYR A 1 480 ? -9.108 -7.662 -1.962 1.00 71.38 480 TYR A O 1
ATOM 3874 N N . GLN A 1 481 ? -8.456 -5.616 -2.608 1.00 72.06 481 GLN A N 1
ATOM 3875 C CA . GLN A 1 481 ? -9.546 -5.394 -3.566 1.00 72.06 481 GLN A CA 1
ATOM 3876 C C . GLN A 1 481 ? -9.547 -6.360 -4.754 1.00 72.06 481 GLN A C 1
ATOM 3878 O O . GLN A 1 481 ? -10.592 -6.509 -5.385 1.00 72.06 481 GLN A O 1
ATOM 3883 N N . LEU A 1 482 ? -8.430 -7.041 -5.045 1.00 79.38 482 LEU A N 1
ATOM 3884 C CA . LEU A 1 482 ? -8.410 -8.108 -6.049 1.00 79.38 482 LEU A CA 1
ATOM 3885 C C . LEU A 1 482 ? -9.461 -9.178 -5.704 1.00 79.38 482 LEU A C 1
ATOM 3887 O O . LEU A 1 482 ? -10.207 -9.632 -6.573 1.00 79.38 482 LEU A O 1
ATOM 3891 N N . TYR A 1 483 ? -9.605 -9.475 -4.408 1.00 83.75 483 TYR A N 1
ATOM 3892 C CA . TYR A 1 483 ? -10.642 -10.338 -3.844 1.00 83.75 483 TYR A CA 1
ATOM 3893 C C . TYR A 1 483 ? -11.820 -9.497 -3.328 1.00 83.75 483 TYR A C 1
ATOM 3895 O O . TYR A 1 483 ? -12.195 -9.556 -2.157 1.00 83.75 483 TYR A O 1
ATOM 3903 N N . TYR A 1 484 ? -12.429 -8.694 -4.207 1.00 82.50 484 TYR A N 1
ATOM 3904 C CA . TYR A 1 484 ? -13.516 -7.776 -3.834 1.00 82.50 484 TYR A CA 1
ATOM 3905 C C . TYR A 1 484 ? -14.722 -8.473 -3.177 1.00 82.50 484 TYR A C 1
ATOM 3907 O O . TYR A 1 484 ? -15.465 -7.849 -2.421 1.00 82.50 484 TYR A O 1
ATOM 3915 N N . PHE A 1 485 ? -14.941 -9.757 -3.469 1.00 85.00 485 PHE A N 1
ATOM 3916 C CA . PHE A 1 485 ? -16.098 -10.506 -2.993 1.00 85.00 485 PHE A CA 1
ATOM 3917 C C . PHE A 1 485 ? -16.109 -10.695 -1.454 1.00 85.00 485 PHE A C 1
ATOM 3919 O O . PHE A 1 485 ? -17.098 -10.312 -0.827 1.00 85.00 485 PHE A O 1
ATOM 3926 N N . PRO A 1 486 ? -15.030 -11.190 -0.807 1.00 83.62 486 PRO A N 1
ATOM 3927 C CA . PRO A 1 486 ? -14.856 -11.156 0.652 1.00 83.62 486 PRO A CA 1
ATOM 3928 C C . PRO A 1 486 ? -15.097 -9.789 1.311 1.00 83.62 486 PRO A C 1
ATOM 3930 O O . PRO A 1 486 ? -15.777 -9.713 2.340 1.00 83.62 486 PRO A O 1
ATOM 3933 N N . LEU A 1 487 ? -14.591 -8.707 0.708 1.00 77.62 487 LEU A N 1
ATOM 3934 C CA . LEU A 1 487 ? -14.794 -7.342 1.203 1.00 77.62 487 LEU A CA 1
ATOM 3935 C C . LEU A 1 487 ? -16.284 -6.977 1.189 1.00 77.62 487 LEU A C 1
ATOM 3937 O O . LEU A 1 487 ? -16.832 -6.537 2.199 1.00 77.62 487 LEU A O 1
ATOM 3941 N N . LEU A 1 488 ? -16.951 -7.226 0.061 1.00 81.19 488 LEU A N 1
ATOM 3942 C CA . LEU A 1 488 ? -18.373 -6.954 -0.128 1.00 81.19 488 LEU A CA 1
ATOM 3943 C C . LEU A 1 488 ? -19.238 -7.772 0.845 1.00 81.19 488 LEU A C 1
ATOM 3945 O O . LEU A 1 488 ? -20.129 -7.227 1.493 1.00 81.19 488 LEU A O 1
ATOM 3949 N N . ALA A 1 489 ? -18.937 -9.063 1.008 1.00 83.56 489 ALA A N 1
ATOM 3950 C CA . ALA A 1 489 ? -19.626 -9.940 1.953 1.00 83.56 489 ALA A CA 1
ATOM 3951 C C . ALA A 1 489 ? -19.456 -9.479 3.411 1.00 83.56 489 ALA A C 1
ATOM 3953 O O . ALA A 1 489 ? -20.412 -9.535 4.182 1.00 83.56 489 ALA A O 1
ATOM 3954 N N . SER A 1 490 ? -18.270 -8.984 3.779 1.00 81.56 490 SER A N 1
ATOM 3955 C CA . SER A 1 490 ? -17.992 -8.462 5.123 1.00 81.56 490 SER A CA 1
ATOM 3956 C C . SER A 1 490 ? -18.810 -7.208 5.429 1.00 81.56 490 SER A C 1
ATOM 3958 O O . SER A 1 490 ? -19.430 -7.127 6.488 1.00 81.56 490 SER A O 1
ATOM 3960 N N . VAL A 1 491 ? -18.867 -6.257 4.488 1.00 80.44 491 VAL A N 1
ATOM 3961 C CA . VAL A 1 491 ? -19.657 -5.022 4.631 1.00 80.44 491 VAL A CA 1
ATOM 3962 C C . VAL A 1 491 ? -21.134 -5.353 4.801 1.00 80.44 491 VAL A C 1
ATOM 3964 O O . VAL A 1 491 ? -21.752 -4.928 5.776 1.00 80.44 491 VAL A O 1
ATOM 3967 N N . TRP A 1 492 ? -21.696 -6.169 3.908 1.00 86.25 492 TRP A N 1
ATOM 3968 C CA . TRP A 1 492 ? -23.111 -6.531 3.981 1.00 86.25 492 TRP A CA 1
ATOM 3969 C C . TRP A 1 492 ? -23.453 -7.375 5.210 1.00 86.25 492 TRP A C 1
ATOM 3971 O O . TRP A 1 492 ? -24.552 -7.241 5.747 1.00 86.25 492 TRP A O 1
ATOM 3981 N N . PHE A 1 493 ? -22.523 -8.192 5.711 1.00 84.69 493 PHE A N 1
ATOM 3982 C CA . PHE A 1 493 ? -22.701 -8.894 6.981 1.00 84.69 493 PHE A CA 1
ATOM 3983 C C . PHE A 1 493 ? -22.781 -7.924 8.169 1.00 84.69 493 PHE A C 1
ATOM 3985 O O . PHE A 1 493 ? -23.689 -8.051 8.988 1.00 84.69 493 PHE A O 1
ATOM 3992 N N . VAL A 1 494 ? -21.892 -6.926 8.240 1.00 80.56 494 VAL A N 1
ATOM 3993 C CA . VAL A 1 494 ? -21.926 -5.891 9.291 1.00 80.56 494 VAL A CA 1
ATOM 3994 C C . VAL A 1 494 ? -23.202 -5.056 9.197 1.00 80.56 494 VAL A C 1
ATOM 3996 O O . VAL A 1 494 ? -23.849 -4.831 10.218 1.00 80.56 494 VAL A O 1
ATOM 3999 N N . VAL A 1 495 ? -23.614 -4.661 7.987 1.00 84.25 495 VAL A N 1
ATOM 4000 C CA . VAL A 1 495 ? -24.897 -3.972 7.762 1.00 84.25 495 VAL A CA 1
ATOM 4001 C C . VAL A 1 495 ? -26.052 -4.838 8.258 1.00 84.25 495 VAL A C 1
ATOM 4003 O O . VAL A 1 495 ? -26.903 -4.345 8.991 1.00 84.25 495 VAL A O 1
ATOM 4006 N N . THR A 1 496 ? -26.063 -6.136 7.945 1.00 84.31 496 THR A N 1
ATOM 4007 C CA . THR A 1 496 ? -27.105 -7.065 8.415 1.00 84.31 496 THR A CA 1
ATOM 4008 C C . THR A 1 496 ? -27.133 -7.148 9.944 1.00 84.31 496 THR A C 1
ATOM 4010 O O . THR A 1 496 ? -28.197 -7.021 10.546 1.00 84.31 496 THR A O 1
ATOM 4013 N N . TRP A 1 497 ? -25.969 -7.296 10.586 1.00 83.75 497 TRP A N 1
ATOM 4014 C CA . TRP A 1 497 ? -25.842 -7.348 12.047 1.00 83.75 497 TRP A CA 1
ATOM 4015 C C . TRP A 1 497 ? -26.293 -6.048 12.730 1.00 83.75 497 TRP A C 1
ATOM 4017 O O . TRP A 1 497 ? -26.922 -6.100 13.783 1.00 83.75 497 TRP A O 1
ATOM 4027 N N . ALA A 1 498 ? -26.016 -4.889 12.126 1.00 81.06 498 ALA A N 1
ATOM 4028 C CA . ALA A 1 498 ? -26.415 -3.585 12.654 1.00 81.06 498 ALA A CA 1
ATOM 4029 C C . ALA A 1 498 ? -27.897 -3.247 12.404 1.00 81.06 498 ALA A C 1
ATOM 4031 O O . ALA A 1 498 ? -28.494 -2.511 13.186 1.00 81.06 498 ALA A O 1
ATOM 4032 N N . THR A 1 499 ? -28.484 -3.760 11.317 1.00 83.25 499 THR A N 1
ATOM 4033 C CA . THR A 1 499 ? -29.850 -3.416 10.880 1.00 83.25 499 THR A CA 1
ATOM 4034 C C . THR A 1 499 ? -30.921 -4.176 11.650 1.00 83.25 499 THR A C 1
ATOM 4036 O O . THR A 1 499 ? -32.009 -3.647 11.870 1.00 83.25 499 THR A O 1
ATOM 4039 N N . ILE A 1 500 ? -30.654 -5.425 12.035 1.00 77.62 500 ILE A N 1
ATOM 4040 C CA . ILE A 1 500 ? -31.668 -6.258 12.682 1.00 77.62 500 ILE A CA 1
ATOM 4041 C C . ILE A 1 500 ? -31.929 -5.727 14.100 1.00 77.62 500 ILE A C 1
ATOM 4043 O O . ILE A 1 500 ? -30.999 -5.666 14.909 1.00 77.62 500 ILE A O 1
ATOM 4047 N N . PRO A 1 501 ? -33.178 -5.344 14.425 1.00 67.06 501 PRO A N 1
ATOM 4048 C CA . PRO A 1 501 ? -33.505 -4.836 15.747 1.00 67.06 501 PRO A CA 1
ATOM 4049 C C . PRO A 1 501 ? -33.294 -5.925 16.805 1.00 67.06 501 PRO A C 1
ATOM 4051 O O . PRO A 1 501 ? -33.717 -7.068 16.634 1.00 67.06 501 PRO A O 1
ATOM 4054 N N . ARG A 1 502 ? -32.654 -5.558 17.921 1.00 71.12 502 ARG A N 1
ATOM 4055 C CA . ARG A 1 502 ? -32.507 -6.414 19.109 1.00 71.12 502 ARG A CA 1
ATOM 4056 C C . ARG A 1 502 ? -33.864 -6.490 19.816 1.00 71.12 502 ARG A C 1
ATOM 4058 O O . ARG A 1 502 ? -34.136 -5.698 20.713 1.00 71.12 502 ARG A O 1
ATOM 4065 N N . THR A 1 503 ? -34.766 -7.338 19.331 1.00 52.25 503 THR A N 1
ATOM 4066 C CA . THR A 1 503 ? -36.156 -7.367 19.807 1.00 52.25 503 THR A CA 1
ATOM 4067 C C . THR A 1 503 ? -36.317 -8.093 21.152 1.00 52.25 503 THR A C 1
ATOM 4069 O O . THR A 1 503 ? -35.673 -9.123 21.361 1.00 52.25 503 THR A O 1
ATOM 4072 N N . PRO A 1 504 ? -37.195 -7.592 22.048 1.00 49.53 504 PRO A N 1
ATOM 4073 C CA . PRO A 1 504 ? -37.611 -8.271 23.279 1.00 49.53 504 PRO A CA 1
ATOM 4074 C C . PRO A 1 504 ? -38.426 -9.555 22.989 1.00 49.53 504 PRO A C 1
ATOM 4076 O O . PRO A 1 504 ? -38.867 -9.750 21.856 1.00 49.53 504 PRO A O 1
ATOM 4079 N N . PRO A 1 505 ? -38.647 -10.434 23.989 1.00 45.62 505 PRO A N 1
ATOM 4080 C CA . PRO A 1 505 ? -39.233 -11.779 23.828 1.00 45.62 505 PRO A CA 1
ATOM 4081 C C . PRO A 1 505 ? -40.669 -11.870 23.262 1.00 45.62 505 PRO A C 1
ATOM 4083 O O . PRO A 1 505 ? -41.179 -12.976 23.127 1.00 45.62 505 PRO A O 1
ATOM 4086 N N . GLU A 1 506 ? -41.319 -10.759 22.905 1.00 46.84 506 GLU A N 1
ATOM 4087 C CA . GLU A 1 506 ? -42.723 -10.700 22.446 1.00 46.84 506 GLU A CA 1
ATOM 4088 C C . GLU A 1 506 ? -42.912 -10.833 20.918 1.00 46.84 506 GLU A C 1
ATOM 4090 O O . GLU A 1 506 ? -44.016 -10.668 20.403 1.00 46.84 506 GLU A O 1
ATOM 4095 N N . GLY A 1 507 ? -41.845 -11.144 20.180 1.00 55.91 507 GLY A N 1
ATOM 4096 C CA . GLY A 1 507 ? -41.905 -11.458 18.751 1.00 55.91 507 GLY A CA 1
ATOM 4097 C C . GLY A 1 507 ? -41.707 -10.276 17.796 1.00 55.91 507 GLY A C 1
ATOM 4098 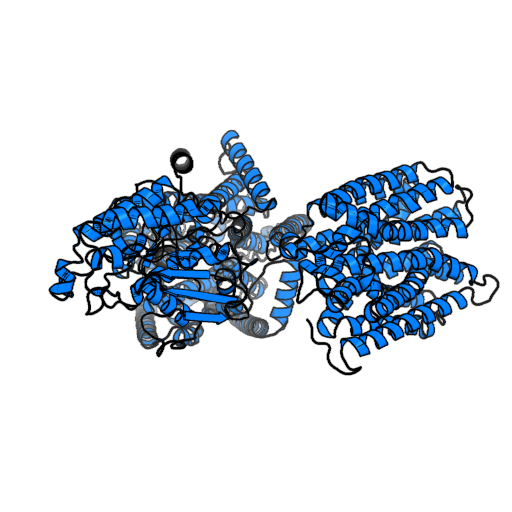O O . GLY A 1 507 ? -41.752 -9.098 18.159 1.00 55.91 507 GLY A O 1
ATOM 4099 N N . VAL A 1 508 ? -41.393 -10.597 16.538 1.00 58.62 508 VAL A N 1
ATOM 4100 C CA . VAL A 1 508 ? -40.921 -9.623 15.542 1.00 58.62 508 VAL A CA 1
ATOM 4101 C C . VAL A 1 508 ? -42.097 -9.045 14.753 1.00 58.62 508 VAL A C 1
ATOM 4103 O O . VAL A 1 508 ? -42.666 -9.694 13.879 1.00 58.62 508 VAL A O 1
ATOM 4106 N N . ARG A 1 509 ? -42.436 -7.773 14.993 1.00 68.12 509 ARG A N 1
ATOM 4107 C CA . ARG A 1 509 ? -43.431 -7.053 14.177 1.00 68.12 509 ARG A CA 1
ATOM 4108 C C . ARG A 1 509 ? -42.827 -6.634 12.830 1.00 68.12 509 ARG A C 1
ATOM 4110 O O . ARG A 1 509 ? -41.837 -5.903 12.797 1.00 68.12 509 ARG A O 1
ATOM 4117 N N . LEU A 1 510 ? -43.473 -7.020 11.722 1.00 71.81 510 LEU A N 1
ATOM 4118 C CA . LEU A 1 510 ? -43.043 -6.687 10.350 1.00 71.81 510 LEU A CA 1
ATOM 4119 C C . LEU A 1 510 ? -42.869 -5.172 10.130 1.00 71.81 510 LEU A C 1
ATOM 4121 O O . LEU A 1 510 ? -41.967 -4.757 9.409 1.00 71.81 510 LEU A O 1
ATOM 4125 N N . SER A 1 511 ? -43.684 -4.342 10.789 1.00 72.19 511 SER A N 1
ATOM 4126 C CA . SER A 1 511 ? -43.590 -2.878 10.719 1.00 72.19 511 SER A CA 1
ATOM 4127 C C . SER A 1 511 ? -42.286 -2.329 11.308 1.00 72.19 511 SER A C 1
ATOM 4129 O O . SER A 1 511 ? -41.674 -1.451 10.709 1.00 72.19 511 SER A O 1
ATOM 4131 N N . ILE A 1 512 ? -41.813 -2.873 12.435 1.00 74.12 512 ILE A N 1
ATOM 4132 C CA . ILE A 1 512 ? -40.552 -2.457 13.074 1.00 74.12 512 ILE A CA 1
ATOM 4133 C C . ILE A 1 512 ? -39.362 -2.872 12.203 1.00 74.12 512 ILE A C 1
ATOM 4135 O O . ILE A 1 512 ? -38.444 -2.081 11.990 1.00 74.12 512 ILE A O 1
ATOM 4139 N N . ALA A 1 513 ? -39.400 -4.086 11.648 1.00 75.44 513 ALA A N 1
ATOM 4140 C CA . ALA A 1 513 ? -38.381 -4.563 10.717 1.00 75.44 513 ALA A CA 1
ATOM 4141 C C . ALA A 1 513 ? -38.327 -3.707 9.437 1.00 75.44 513 ALA A C 1
ATOM 4143 O O . ALA A 1 513 ? -37.241 -3.345 8.990 1.00 75.44 513 ALA A O 1
ATOM 4144 N N . ALA A 1 514 ? -39.482 -3.324 8.881 1.00 79.94 514 ALA A N 1
ATOM 4145 C CA . ALA A 1 514 ? -39.557 -2.455 7.707 1.00 79.94 514 ALA A CA 1
ATOM 4146 C C . ALA A 1 514 ? -38.960 -1.063 7.975 1.00 79.94 514 ALA A C 1
ATOM 4148 O O . ALA A 1 514 ? -38.162 -0.579 7.175 1.00 79.94 514 ALA A O 1
ATOM 4149 N N . VAL A 1 515 ? -39.273 -0.450 9.123 1.00 80.44 515 VAL A N 1
ATOM 4150 C CA . VAL A 1 515 ? -38.683 0.839 9.525 1.00 80.44 515 VAL A CA 1
ATOM 4151 C C . VAL A 1 515 ? -37.168 0.718 9.704 1.00 80.44 515 VAL A C 1
ATOM 4153 O O . VAL A 1 515 ? -36.427 1.544 9.178 1.00 80.44 515 VAL A O 1
ATOM 4156 N N . ALA A 1 516 ? -36.684 -0.333 10.374 1.00 79.94 516 ALA A N 1
ATOM 4157 C CA . ALA A 1 516 ? -35.251 -0.564 10.559 1.00 79.94 516 ALA A CA 1
ATOM 4158 C C . ALA A 1 516 ? -34.503 -0.730 9.222 1.00 79.94 516 ALA A C 1
ATOM 4160 O O . ALA A 1 516 ? -33.422 -0.164 9.045 1.00 79.94 516 ALA A O 1
ATOM 4161 N N . LEU A 1 517 ? -35.098 -1.443 8.257 1.00 85.00 517 LEU A N 1
ATOM 4162 C CA . LEU A 1 517 ? -34.547 -1.597 6.908 1.00 85.00 517 LEU A CA 1
ATOM 4163 C C . LEU A 1 517 ? -34.479 -0.255 6.168 1.00 85.00 517 LEU A C 1
ATOM 4165 O O . LEU A 1 517 ? -33.426 0.072 5.627 1.00 85.00 517 LEU A O 1
ATOM 4169 N N . VAL A 1 518 ? -35.548 0.548 6.189 1.00 85.94 518 VAL A N 1
ATOM 4170 C CA . VAL A 1 518 ? -35.578 1.868 5.528 1.00 85.94 518 VAL A CA 1
ATOM 4171 C C . VAL A 1 518 ? -34.569 2.835 6.158 1.00 85.94 518 VAL A C 1
ATOM 4173 O O . VAL A 1 518 ? -33.832 3.513 5.437 1.00 85.94 518 VAL A O 1
ATOM 4176 N N . CYS A 1 519 ? -34.474 2.867 7.490 1.00 82.94 519 CYS A N 1
ATOM 4177 C CA . CYS A 1 519 ? -33.473 3.663 8.202 1.00 82.94 519 CYS A CA 1
ATOM 4178 C C . CYS A 1 519 ? -32.047 3.226 7.841 1.00 82.94 519 CYS A C 1
ATOM 4180 O O . CYS A 1 519 ? -31.215 4.065 7.505 1.00 82.94 519 CYS A O 1
ATOM 4182 N N . SER A 1 520 ? -31.773 1.918 7.843 1.00 84.94 520 SER A N 1
ATOM 4183 C CA . SER A 1 520 ? -30.471 1.366 7.449 1.00 84.94 520 SER A CA 1
ATOM 4184 C C . SER A 1 520 ? -30.111 1.702 6.000 1.00 84.94 520 SER A C 1
ATOM 4186 O O . SER A 1 520 ? -28.999 2.159 5.745 1.00 84.94 520 SER A O 1
ATOM 4188 N N . MET A 1 521 ? -31.054 1.562 5.061 1.00 85.62 521 MET A N 1
ATOM 4189 C CA . MET A 1 521 ? -30.861 1.932 3.653 1.00 85.62 521 MET A CA 1
ATOM 4190 C C . MET A 1 521 ? -30.531 3.418 3.493 1.00 85.62 521 MET A C 1
ATOM 4192 O O . MET A 1 521 ? -29.638 3.770 2.725 1.00 85.62 521 MET A O 1
ATOM 4196 N N . SER A 1 522 ? -31.221 4.281 4.240 1.00 81.19 522 SER A N 1
ATOM 4197 C CA . SER A 1 522 ? -31.032 5.734 4.181 1.00 81.19 522 SER A CA 1
ATOM 4198 C C . SER A 1 522 ? -29.683 6.151 4.775 1.00 81.19 522 SER A C 1
ATOM 4200 O O . SER A 1 522 ? -28.954 6.927 4.161 1.00 81.19 522 SER A O 1
ATOM 4202 N N . ILE A 1 523 ? -29.310 5.587 5.930 1.00 79.56 523 ILE A N 1
ATOM 4203 C CA . ILE A 1 523 ? -28.022 5.838 6.593 1.00 79.56 523 ILE A CA 1
ATOM 4204 C C . ILE A 1 523 ? -26.867 5.321 5.733 1.00 79.56 523 ILE A C 1
ATOM 4206 O O . ILE A 1 523 ? -25.906 6.048 5.498 1.00 79.56 523 ILE A O 1
ATOM 4210 N N . PHE A 1 524 ? -26.951 4.087 5.235 1.00 79.31 524 PHE A N 1
ATOM 4211 C CA . PHE A 1 524 ? -25.892 3.493 4.422 1.00 79.31 524 PHE A CA 1
ATOM 4212 C C . PHE A 1 524 ? -25.763 4.182 3.055 1.00 79.31 524 PHE A C 1
ATOM 4214 O O . PHE A 1 524 ? -24.647 4.442 2.608 1.00 79.31 524 PHE A O 1
ATOM 4221 N N . GLY A 1 525 ? -26.883 4.565 2.429 1.00 76.12 525 GLY A N 1
ATOM 4222 C CA . GLY A 1 525 ? -26.903 5.374 1.207 1.00 76.12 525 GLY A CA 1
ATOM 4223 C C . GLY A 1 525 ? -26.244 6.744 1.400 1.00 76.12 525 GLY A C 1
ATOM 4224 O O . GLY A 1 525 ? -25.367 7.122 0.620 1.00 76.12 525 GLY A O 1
ATOM 4225 N N . LEU A 1 526 ? -26.582 7.451 2.484 1.00 73.12 526 LEU A N 1
ATOM 4226 C CA . LEU A 1 526 ? -25.946 8.722 2.839 1.00 73.12 526 LEU A CA 1
ATOM 4227 C C . LEU A 1 526 ? -24.446 8.546 3.116 1.00 73.12 526 LEU A C 1
ATOM 4229 O O . LEU A 1 526 ? -23.629 9.277 2.569 1.00 73.12 526 LEU A O 1
ATOM 4233 N N . LEU A 1 527 ? -24.055 7.539 3.901 1.00 66.19 527 LEU A N 1
ATOM 4234 C CA . LEU A 1 527 ? -22.643 7.245 4.156 1.00 66.19 527 LEU A CA 1
ATOM 4235 C C . LEU A 1 527 ? -21.892 6.980 2.845 1.00 66.19 527 LEU A C 1
ATOM 4237 O O . LEU A 1 527 ? -20.844 7.571 2.619 1.00 66.19 527 LEU A O 1
ATOM 4241 N N . SER A 1 528 ? -22.452 6.178 1.937 1.00 64.88 528 SER A N 1
ATOM 4242 C CA . SER A 1 528 ? -21.809 5.829 0.662 1.00 64.88 528 SER A CA 1
ATOM 4243 C C . SER A 1 528 ? -21.622 7.002 -0.317 1.00 64.88 528 SER A C 1
ATOM 4245 O O . SER A 1 528 ? -20.836 6.881 -1.256 1.00 64.88 528 SER A O 1
ATOM 4247 N N . THR A 1 529 ? -22.304 8.133 -0.098 1.00 62.25 529 THR A N 1
ATOM 4248 C CA . THR A 1 529 ? -22.272 9.320 -0.975 1.00 62.25 529 THR A CA 1
ATOM 4249 C C . THR A 1 529 ? -21.484 10.504 -0.398 1.00 62.25 529 THR A C 1
ATOM 4251 O O . THR A 1 529 ? -21.183 11.444 -1.132 1.00 62.25 529 THR A O 1
ATOM 4254 N N . VAL A 1 530 ? -21.113 10.477 0.889 1.00 56.03 530 VAL A N 1
ATOM 4255 C CA . VAL A 1 530 ? -20.505 11.615 1.603 1.00 56.03 530 VAL A CA 1
ATOM 4256 C C . VAL A 1 530 ? -18.985 11.445 1.777 1.00 56.03 530 VAL A C 1
ATOM 4258 O O . VAL A 1 530 ? -18.497 10.367 2.107 1.00 56.03 530 VAL A O 1
ATOM 4261 N N . TRP A 1 531 ? -18.238 12.556 1.679 1.00 51.62 531 TRP A N 1
ATOM 4262 C CA . TRP A 1 531 ? -16.791 12.722 1.955 1.00 51.62 531 TRP A CA 1
ATOM 4263 C C . TRP A 1 531 ? -16.297 12.138 3.303 1.00 51.62 531 TRP A C 1
ATOM 4265 O O . TRP A 1 531 ? -15.098 12.000 3.536 1.00 51.62 531 TRP A O 1
ATOM 4275 N N . LEU A 1 532 ? -17.207 11.790 4.219 1.00 50.94 532 LEU A N 1
ATOM 4276 C CA . LEU A 1 532 ? -16.911 11.113 5.484 1.00 50.94 532 LEU A CA 1
ATOM 4277 C C . LEU A 1 532 ? -16.374 9.699 5.267 1.00 50.94 532 LEU A C 1
ATOM 4279 O O . LEU A 1 532 ? -15.577 9.235 6.075 1.00 50.94 532 LEU A O 1
ATOM 4283 N N . VAL A 1 533 ? -16.763 9.032 4.180 1.00 52.59 533 VAL A N 1
ATOM 4284 C CA . VAL A 1 533 ? -16.216 7.723 3.819 1.00 52.59 533 VAL A CA 1
ATOM 4285 C C . VAL A 1 533 ? -14.790 7.848 3.284 1.00 52.59 533 VAL A C 1
ATOM 4287 O O . VAL A 1 533 ? -13.963 7.013 3.634 1.00 52.59 533 VAL A O 1
ATOM 4290 N N . ASP A 1 534 ? -14.446 8.933 2.581 1.00 50.72 534 ASP A N 1
ATOM 4291 C CA . ASP A 1 534 ? -13.043 9.266 2.286 1.00 50.72 534 ASP A CA 1
ATOM 4292 C C . ASP A 1 534 ? -12.256 9.527 3.575 1.00 50.72 534 ASP A C 1
ATOM 4294 O O . ASP A 1 534 ? -11.126 9.072 3.704 1.00 50.72 534 ASP A O 1
ATOM 4298 N N . GLY A 1 535 ? -12.855 10.203 4.563 1.00 50.72 535 GLY A N 1
ATOM 4299 C CA . GLY A 1 535 ? -12.261 10.415 5.887 1.00 50.72 535 GLY A CA 1
ATOM 4300 C C . GLY A 1 535 ? -12.096 9.128 6.707 1.00 50.72 535 GLY A C 1
ATOM 4301 O O . GLY A 1 535 ? -11.060 8.934 7.335 1.00 50.72 535 GLY A O 1
ATOM 4302 N N . PHE A 1 536 ? -13.077 8.223 6.671 1.00 51.53 536 PHE A N 1
ATOM 4303 C CA . PHE A 1 536 ? -13.071 6.932 7.366 1.00 51.53 536 PHE A CA 1
ATOM 4304 C C . PHE A 1 536 ? -12.153 5.914 6.688 1.00 51.53 536 PHE A C 1
ATOM 4306 O O . PHE A 1 536 ? -11.412 5.224 7.378 1.00 51.53 536 PHE A O 1
ATOM 4313 N N . PHE A 1 537 ? -12.128 5.846 5.355 1.00 50.94 537 PHE A N 1
ATOM 4314 C CA . PHE A 1 537 ? -11.149 5.041 4.624 1.00 50.94 537 PHE A CA 1
ATOM 4315 C C . PHE A 1 537 ? -9.763 5.659 4.664 1.00 50.94 537 PHE A C 1
ATOM 4317 O O . PHE A 1 537 ? -8.799 4.910 4.719 1.00 50.94 537 PHE A O 1
ATOM 4324 N N . ALA A 1 538 ? -9.628 6.986 4.730 1.00 48.31 538 ALA A N 1
ATOM 4325 C CA . ALA A 1 538 ? -8.364 7.606 5.088 1.00 48.31 538 ALA A CA 1
ATOM 4326 C C . ALA A 1 538 ? -7.972 7.179 6.503 1.00 48.31 538 ALA A C 1
ATOM 4328 O O . ALA A 1 538 ? -6.853 6.730 6.680 1.00 48.31 538 ALA A O 1
ATOM 4329 N N . LEU A 1 539 ? -8.857 7.224 7.498 1.00 43.44 539 LEU A N 1
ATOM 4330 C CA . LEU A 1 539 ? -8.554 6.771 8.857 1.00 43.44 539 LEU A CA 1
ATOM 4331 C C . LEU A 1 539 ? -8.194 5.278 8.899 1.00 43.44 539 LEU A C 1
ATOM 4333 O O . LEU A 1 539 ? -7.181 4.939 9.485 1.00 43.44 539 LEU A O 1
ATOM 4337 N N . LEU A 1 540 ? -8.928 4.395 8.218 1.00 45.66 540 LEU A N 1
ATOM 4338 C CA . LEU A 1 540 ? -8.590 2.974 8.051 1.00 45.66 540 LEU A CA 1
ATOM 4339 C C . LEU A 1 540 ? -7.337 2.759 7.196 1.00 45.66 540 LEU A C 1
ATOM 4341 O O . LEU A 1 540 ? -6.664 1.752 7.342 1.00 45.66 540 LEU A O 1
ATOM 4345 N N . PHE A 1 541 ? -6.973 3.686 6.322 1.00 48.75 541 PHE A N 1
ATOM 4346 C CA . PHE A 1 541 ? -5.686 3.677 5.638 1.00 48.75 541 PHE A CA 1
ATOM 4347 C C . PHE A 1 541 ? -4.563 4.097 6.600 1.00 48.75 541 PHE A C 1
ATOM 4349 O O . PHE A 1 541 ? -3.511 3.473 6.604 1.00 48.75 541 PHE A O 1
ATOM 4356 N N . HIS A 1 542 ? -4.798 5.072 7.485 1.00 45.53 542 HIS A N 1
ATOM 4357 C CA . HIS A 1 542 ? -3.831 5.535 8.491 1.00 45.53 542 HIS A CA 1
ATOM 4358 C C . HIS A 1 542 ? -3.702 4.566 9.689 1.00 45.53 542 HIS A C 1
ATOM 4360 O O . HIS A 1 542 ? -2.623 4.447 10.257 1.00 45.53 542 HIS A O 1
ATOM 4366 N N . VAL A 1 543 ? -4.773 3.847 10.048 1.00 37.62 543 VAL A N 1
ATOM 4367 C CA . VAL A 1 543 ? -4.876 2.909 11.189 1.00 37.62 543 VAL A CA 1
ATOM 4368 C C . VAL A 1 543 ? -4.839 1.443 10.745 1.00 37.62 543 VAL A C 1
ATOM 4370 O O . VAL A 1 543 ? -4.630 0.571 11.571 1.00 37.62 543 VAL A O 1
ATOM 4373 N N . GLY A 1 544 ? -5.049 1.154 9.457 1.00 46.12 544 GLY A N 1
ATOM 4374 C CA . GLY A 1 544 ? -5.233 -0.193 8.891 1.00 46.12 544 GLY A CA 1
ATOM 4375 C C . GLY A 1 544 ? -4.367 -0.490 7.652 1.00 46.12 544 GLY A C 1
ATOM 4376 O O . GLY A 1 544 ? -4.207 -1.656 7.299 1.00 46.12 544 GLY A O 1
ATOM 4377 N N . MET A 1 545 ? -3.772 0.529 7.012 1.00 46.84 545 MET A N 1
ATOM 4378 C CA . MET A 1 545 ? -2.832 0.427 5.879 1.00 46.84 545 MET A CA 1
ATOM 4379 C C . MET A 1 545 ? -3.340 -0.324 4.631 1.00 46.84 545 MET A C 1
ATOM 4381 O O . MET A 1 545 ? -2.546 -0.697 3.770 1.00 46.84 545 MET A O 1
ATOM 4385 N N . ILE A 1 546 ? -4.654 -0.550 4.469 1.00 48.16 546 ILE A N 1
ATOM 4386 C CA . ILE A 1 546 ? -5.205 -1.160 3.243 1.00 48.16 546 ILE A CA 1
ATOM 4387 C C . ILE A 1 546 ? -5.364 -0.049 2.205 1.00 48.16 546 ILE A C 1
ATOM 4389 O O . ILE A 1 546 ? -6.178 0.856 2.376 1.00 48.16 546 ILE A O 1
ATOM 4393 N N . THR A 1 547 ? -4.592 -0.112 1.119 1.00 46.19 547 THR A N 1
ATOM 4394 C CA . THR A 1 547 ? -4.810 0.733 -0.065 1.00 46.19 547 THR A CA 1
ATOM 4395 C C . THR A 1 547 ? -6.097 0.281 -0.757 1.00 46.19 547 THR A C 1
ATOM 4397 O O . THR A 1 547 ? -6.092 -0.636 -1.574 1.00 46.19 547 THR A O 1
ATOM 4400 N N . LEU A 1 548 ? -7.224 0.882 -0.376 1.00 55.53 548 LEU A N 1
ATOM 4401 C CA . LEU A 1 548 ? -8.502 0.706 -1.058 1.00 55.53 548 LEU A CA 1
ATOM 4402 C C . LEU A 1 548 ? -8.686 1.863 -2.048 1.00 55.53 548 LEU A C 1
ATOM 4404 O O . LEU A 1 548 ? -8.718 3.022 -1.638 1.00 55.53 548 LEU A O 1
ATOM 4408 N N . ASP A 1 549 ? -8.812 1.568 -3.341 1.00 60.06 549 ASP A N 1
ATOM 4409 C CA . ASP A 1 549 ? -9.332 2.532 -4.307 1.00 60.06 549 ASP A CA 1
ATOM 4410 C C . ASP A 1 549 ? -10.822 2.768 -4.026 1.00 60.06 549 ASP A C 1
ATOM 4412 O O . ASP A 1 549 ? -11.653 1.863 -4.175 1.00 60.06 549 ASP A O 1
ATOM 4416 N N . PHE A 1 550 ? -11.148 3.982 -3.581 1.00 65.50 550 PHE A N 1
ATOM 4417 C CA . PHE A 1 550 ? -12.511 4.385 -3.258 1.00 65.50 550 PHE A CA 1
ATOM 4418 C C . PHE A 1 550 ? -13.432 4.344 -4.480 1.00 65.50 550 PHE A C 1
ATOM 4420 O O . PHE A 1 550 ? -14.590 3.944 -4.350 1.00 65.50 550 PHE A O 1
ATOM 4427 N N . LYS A 1 551 ? -12.937 4.712 -5.671 1.00 70.12 551 LYS A N 1
ATOM 4428 C CA . LYS A 1 551 ? -13.771 4.753 -6.882 1.00 70.12 551 LYS A CA 1
ATOM 4429 C C . LYS A 1 551 ? -14.226 3.355 -7.265 1.00 70.12 551 LYS A C 1
ATOM 4431 O O . LYS A 1 551 ? -15.417 3.134 -7.476 1.00 70.12 551 LYS A O 1
ATOM 4436 N N . GLU A 1 552 ? -13.288 2.414 -7.289 1.00 70.75 552 GLU A N 1
ATOM 4437 C CA . GLU A 1 552 ? -13.580 1.013 -7.582 1.00 70.75 552 GLU A CA 1
ATOM 4438 C C . GLU A 1 552 ? -14.488 0.408 -6.501 1.00 70.75 552 GLU A C 1
ATOM 4440 O O . GLU A 1 552 ? -15.471 -0.261 -6.811 1.00 70.75 552 GLU A O 1
ATOM 4445 N N . TYR A 1 553 ? -14.230 0.695 -5.223 1.00 72.25 553 TYR A N 1
ATOM 4446 C CA . TYR A 1 553 ? -15.057 0.211 -4.116 1.00 72.25 553 TYR A CA 1
ATOM 4447 C C . TYR A 1 553 ? -16.507 0.720 -4.181 1.00 72.25 553 TYR A C 1
ATOM 4449 O O . TYR A 1 553 ? -17.448 -0.076 -4.112 1.00 72.25 553 TYR A O 1
ATOM 4457 N N . SER A 1 554 ? -16.691 2.032 -4.350 1.00 74.81 554 SER A N 1
ATOM 4458 C CA . SER A 1 554 ? -18.010 2.665 -4.446 1.00 74.81 554 SER A CA 1
ATOM 4459 C C . SER A 1 554 ? -18.789 2.131 -5.651 1.00 74.81 554 SER A C 1
ATOM 4461 O O . SER A 1 554 ? -19.955 1.745 -5.524 1.00 74.81 554 SER A O 1
ATOM 4463 N N . PHE A 1 555 ? -18.111 1.971 -6.793 1.00 81.38 555 PHE A N 1
ATOM 4464 C CA . PHE A 1 555 ? -18.682 1.343 -7.981 1.00 81.38 555 PHE A CA 1
ATOM 4465 C C . PHE A 1 555 ? -19.191 -0.079 -7.697 1.00 81.38 555 PHE A C 1
ATOM 4467 O O . PHE A 1 555 ? -20.325 -0.411 -8.043 1.00 81.38 555 PHE A O 1
ATOM 4474 N N . ARG A 1 556 ? -18.406 -0.924 -7.015 1.00 81.19 556 ARG A N 1
ATOM 4475 C CA . ARG A 1 556 ? -18.785 -2.322 -6.732 1.00 81.19 556 ARG A CA 1
ATOM 4476 C C . ARG A 1 556 ? -19.975 -2.446 -5.777 1.00 81.19 556 ARG A C 1
ATOM 4478 O O . ARG A 1 556 ? -20.791 -3.342 -5.987 1.00 81.19 556 ARG A O 1
ATOM 4485 N N . ILE A 1 557 ? -20.083 -1.571 -4.772 1.00 80.69 557 ILE A N 1
ATOM 4486 C CA . ILE A 1 557 ? -21.217 -1.548 -3.829 1.00 80.69 557 ILE A CA 1
ATOM 4487 C C . ILE A 1 557 ? -22.491 -1.034 -4.494 1.00 80.69 557 ILE A C 1
ATOM 4489 O O . ILE A 1 557 ? -23.555 -1.621 -4.299 1.00 80.69 557 ILE A O 1
ATOM 4493 N N . SER A 1 558 ? -22.386 0.036 -5.287 1.00 83.62 558 SER A N 1
ATOM 4494 C CA . SER A 1 558 ? -23.538 0.672 -5.934 1.00 83.62 558 SER A CA 1
ATOM 4495 C C . SER A 1 558 ? -24.295 -0.289 -6.857 1.00 83.62 558 SER A C 1
ATOM 4497 O O . SER A 1 558 ? -25.524 -0.277 -6.899 1.00 83.62 558 SER A O 1
ATOM 4499 N N . LEU A 1 559 ? -23.572 -1.174 -7.544 1.00 85.75 559 LEU A N 1
ATOM 4500 C CA . LEU A 1 559 ? -24.149 -2.093 -8.520 1.00 85.75 559 LEU A CA 1
ATOM 4501 C C . LEU A 1 559 ? -25.146 -3.114 -7.926 1.00 85.75 559 LEU A C 1
ATOM 4503 O O . LEU A 1 559 ? -26.100 -3.460 -8.609 1.00 85.75 559 LEU A O 1
ATOM 4507 N N . ASP A 1 560 ? -24.977 -3.596 -6.688 1.00 86.44 560 ASP A N 1
ATOM 4508 C CA . ASP A 1 560 ? -25.889 -4.598 -6.086 1.00 86.44 560 ASP A CA 1
ATOM 4509 C C . ASP A 1 560 ? -26.564 -4.101 -4.796 1.00 86.44 560 ASP A C 1
ATOM 4511 O O . ASP A 1 560 ? -26.946 -4.897 -3.937 1.00 86.44 560 ASP A O 1
ATOM 4515 N N . PHE A 1 561 ? -26.709 -2.783 -4.648 1.00 87.88 561 PHE A N 1
ATOM 4516 C CA . PHE A 1 561 ? -27.141 -2.134 -3.408 1.00 87.88 561 PHE A CA 1
ATOM 4517 C C . PHE A 1 561 ? -28.440 -2.707 -2.806 1.00 87.88 561 PHE A C 1
ATOM 4519 O O . PHE A 1 561 ? -28.523 -2.914 -1.598 1.00 87.88 561 PHE A O 1
ATOM 4526 N N . TYR A 1 562 ? -29.455 -2.990 -3.629 1.00 90.56 562 TYR A N 1
ATOM 4527 C CA . TYR A 1 562 ? -30.780 -3.402 -3.144 1.00 90.56 562 TYR A CA 1
ATOM 4528 C C . TYR A 1 562 ? -30.909 -4.902 -2.845 1.00 90.56 562 TYR A C 1
ATOM 4530 O O . TYR A 1 562 ? -31.729 -5.289 -2.011 1.00 90.56 562 TYR A O 1
ATOM 4538 N N . ALA A 1 563 ? -30.110 -5.761 -3.482 1.00 91.56 563 ALA A N 1
ATOM 4539 C CA . ALA A 1 563 ? -30.266 -7.214 -3.380 1.00 91.56 563 ALA A CA 1
ATOM 4540 C C . ALA A 1 563 ? -30.155 -7.770 -1.935 1.00 91.56 563 ALA A C 1
ATOM 4542 O O . ALA A 1 563 ? -31.027 -8.554 -1.544 1.00 91.56 563 ALA A O 1
ATOM 4543 N N . PRO A 1 564 ? -29.176 -7.357 -1.097 1.00 91.56 564 PRO A N 1
ATOM 4544 C CA . PRO A 1 564 ? -29.106 -7.779 0.305 1.00 91.56 564 PRO A CA 1
ATOM 4545 C C . PRO A 1 564 ? -30.333 -7.365 1.128 1.00 91.56 564 PRO A C 1
ATOM 4547 O O . PRO A 1 564 ? -30.847 -8.177 1.897 1.00 91.56 564 PRO A O 1
ATOM 4550 N N . TYR A 1 565 ? -30.833 -6.134 0.956 1.00 92.00 565 TYR A N 1
ATOM 4551 C CA . TYR A 1 565 ? -32.005 -5.630 1.685 1.00 92.00 565 TYR A CA 1
ATOM 4552 C C . TYR A 1 565 ? -33.275 -6.407 1.348 1.00 92.00 565 TYR A C 1
ATOM 4554 O O . TYR A 1 565 ? -34.041 -6.754 2.248 1.00 92.00 565 TYR A O 1
ATOM 4562 N N . VAL A 1 566 ? -33.464 -6.753 0.072 1.00 91.88 566 VAL A N 1
ATOM 4563 C CA . VAL A 1 566 ? -34.567 -7.625 -0.352 1.00 91.88 566 VAL A CA 1
ATOM 4564 C C . VAL A 1 566 ? -34.427 -9.019 0.270 1.00 91.88 566 VAL A C 1
ATOM 4566 O O . VAL A 1 566 ? -35.426 -9.594 0.696 1.00 91.88 566 VAL A O 1
ATOM 4569 N N . GLY A 1 567 ? -33.203 -9.539 0.410 1.00 90.50 567 GLY A N 1
ATOM 4570 C CA . GLY A 1 567 ? -32.927 -10.789 1.130 1.00 90.50 567 GLY A CA 1
ATOM 4571 C C . GLY A 1 567 ? -33.316 -10.739 2.609 1.00 90.50 567 GLY A C 1
ATOM 4572 O O . GLY A 1 567 ? -33.958 -11.666 3.108 1.00 90.50 567 GLY A O 1
ATOM 4573 N N . MET A 1 568 ? -32.988 -9.643 3.300 1.00 89.12 568 MET A N 1
ATOM 4574 C CA . MET A 1 568 ? -33.382 -9.429 4.698 1.00 89.12 568 MET A CA 1
ATOM 4575 C C . MET A 1 568 ? -34.906 -9.336 4.844 1.00 89.12 568 MET A C 1
ATOM 4577 O O . MET A 1 568 ? -35.484 -10.015 5.692 1.00 89.12 568 MET A O 1
ATOM 4581 N N . LEU A 1 569 ? -35.571 -8.551 3.987 1.00 88.75 569 LEU A N 1
ATOM 4582 C CA . LEU A 1 569 ? -37.032 -8.432 3.970 1.00 88.75 569 LEU A CA 1
ATOM 4583 C C . LEU A 1 569 ? -37.702 -9.789 3.725 1.00 88.75 569 LEU A C 1
ATOM 4585 O O . LEU A 1 569 ? -38.640 -10.154 4.431 1.00 88.75 569 LEU A O 1
ATOM 4589 N N . PHE A 1 570 ? -37.193 -10.562 2.763 1.00 86.94 570 PHE A N 1
ATOM 4590 C CA . PHE A 1 570 ? -37.705 -11.894 2.459 1.00 86.94 570 PHE A CA 1
ATOM 4591 C C . PHE A 1 570 ? -37.577 -12.845 3.658 1.00 86.94 570 PHE A C 1
ATOM 4593 O O . PHE A 1 570 ? -38.520 -13.575 3.957 1.00 86.94 570 PHE A O 1
ATOM 4600 N N . ALA A 1 571 ? -36.464 -12.795 4.401 1.00 83.12 571 ALA A N 1
ATOM 4601 C CA . ALA A 1 571 ? -36.297 -13.577 5.629 1.00 83.12 571 ALA A CA 1
ATOM 4602 C C . ALA A 1 571 ? -37.355 -13.234 6.694 1.00 83.12 571 ALA A C 1
ATOM 4604 O O . ALA A 1 571 ? -37.919 -14.145 7.301 1.00 83.12 571 ALA A O 1
ATOM 4605 N N . PHE A 1 572 ? -37.677 -11.949 6.883 1.00 80.88 572 PHE A N 1
ATOM 4606 C CA . PHE A 1 572 ? -38.746 -11.529 7.799 1.00 80.88 572 PHE A CA 1
ATOM 4607 C C . PHE A 1 572 ? -40.124 -12.020 7.348 1.00 80.88 572 PHE A C 1
ATOM 4609 O O . PHE A 1 572 ? -40.882 -12.538 8.165 1.00 80.88 572 PHE A O 1
ATOM 4616 N N . VAL A 1 573 ? -40.444 -11.906 6.055 1.00 80.62 573 VAL A N 1
ATOM 4617 C CA . VAL A 1 573 ? -41.720 -12.391 5.503 1.00 80.62 573 VAL A CA 1
ATOM 4618 C C . VAL A 1 573 ? -41.870 -13.899 5.721 1.00 80.62 573 VAL A C 1
ATOM 4620 O O . VAL A 1 573 ? -42.923 -14.348 6.170 1.00 80.62 573 VAL A O 1
ATOM 4623 N N . VAL A 1 574 ? -40.813 -14.677 5.468 1.00 76.25 574 VAL A N 1
ATOM 4624 C CA . VAL A 1 574 ? -40.805 -16.129 5.705 1.00 76.25 574 VAL A CA 1
ATOM 4625 C C . VAL A 1 574 ? -40.966 -16.457 7.193 1.00 76.25 574 VAL A C 1
ATOM 4627 O O . VAL A 1 574 ? -41.720 -17.368 7.529 1.00 76.25 574 VAL A O 1
ATOM 4630 N N . ALA A 1 575 ? -40.306 -15.715 8.087 1.00 72.31 575 ALA A N 1
ATOM 4631 C CA . ALA A 1 575 ? -40.418 -15.922 9.532 1.00 72.31 575 ALA A CA 1
ATOM 4632 C C . ALA A 1 575 ? -41.846 -15.665 10.051 1.00 72.31 575 ALA A C 1
ATOM 4634 O O . ALA A 1 575 ? -42.401 -16.507 10.754 1.00 72.31 575 ALA A O 1
ATOM 4635 N N . VAL A 1 576 ? -42.473 -14.559 9.635 1.00 72.62 576 VAL A N 1
ATOM 4636 C CA . VAL A 1 576 ? -43.854 -14.208 10.019 1.00 72.62 576 VAL A CA 1
ATOM 4637 C C . VAL A 1 576 ? -44.869 -15.199 9.438 1.00 72.62 576 VAL A C 1
ATOM 4639 O O . VAL A 1 576 ? -45.831 -15.579 10.108 1.00 72.62 576 VAL A O 1
ATOM 4642 N N . ALA A 1 577 ? -44.664 -15.650 8.197 1.00 70.19 577 ALA A N 1
ATOM 4643 C CA . ALA A 1 577 ? -45.526 -16.649 7.568 1.00 70.19 577 ALA A CA 1
ATOM 4644 C C . ALA A 1 577 ? -45.466 -18.010 8.285 1.00 70.19 577 ALA A C 1
ATOM 4646 O O . ALA A 1 577 ? -46.480 -18.702 8.367 1.00 70.19 577 ALA A O 1
ATOM 4647 N N . ALA A 1 578 ? -44.301 -18.383 8.826 1.00 66.75 578 ALA A N 1
ATOM 4648 C CA . ALA A 1 578 ? -44.139 -19.604 9.611 1.00 66.75 578 ALA A CA 1
ATOM 4649 C C . ALA A 1 578 ? -44.844 -19.528 10.980 1.00 66.75 578 ALA A C 1
ATOM 4651 O O . ALA A 1 578 ? -45.405 -20.525 11.426 1.00 66.75 578 ALA A O 1
ATOM 4652 N N . GLU A 1 579 ? -44.858 -18.357 11.622 1.00 63.31 579 GLU A N 1
ATOM 4653 C CA . GLU A 1 579 ? -45.505 -18.125 12.924 1.00 63.31 579 GLU A CA 1
ATOM 4654 C C . GLU A 1 579 ? -47.040 -18.191 12.847 1.00 63.31 579 GLU A C 1
ATOM 4656 O O . GLU A 1 579 ? -47.688 -18.751 13.726 1.00 63.31 579 GLU A O 1
ATOM 4661 N N . ARG A 1 580 ? -47.644 -17.695 11.758 1.00 63.50 580 ARG A N 1
ATOM 4662 C CA . ARG A 1 580 ? -49.111 -17.676 11.580 1.00 63.50 580 ARG A CA 1
ATOM 4663 C C . ARG A 1 580 ? -49.691 -18.951 10.960 1.00 63.50 580 ARG A C 1
ATOM 4665 O O . ARG A 1 580 ? -50.853 -18.967 10.560 1.00 63.50 580 ARG A O 1
ATOM 4672 N N . ARG A 1 581 ? -48.904 -20.025 10.855 1.00 58.66 581 ARG A N 1
ATOM 4673 C CA . ARG A 1 581 ? -49.251 -21.232 10.086 1.00 58.66 581 ARG A CA 1
ATOM 4674 C C . ARG A 1 581 ? -50.559 -21.908 10.531 1.00 58.66 581 ARG A C 1
ATOM 4676 O O . ARG A 1 581 ? -51.304 -22.353 9.665 1.00 58.66 581 ARG A O 1
ATOM 4683 N N . SER A 1 582 ? -50.873 -21.913 11.829 1.00 50.16 582 SER A N 1
ATOM 4684 C CA . SER A 1 582 ? -52.122 -22.476 12.380 1.00 50.16 582 SER A CA 1
ATOM 4685 C C . SER A 1 582 ? -53.378 -21.664 12.034 1.00 50.16 582 SER A C 1
ATOM 4687 O O . SER A 1 582 ? -54.465 -22.221 11.940 1.00 50.16 582 SER A O 1
ATOM 4689 N N . GLN A 1 583 ? -53.254 -20.357 11.773 1.00 52.22 583 GLN A N 1
ATOM 4690 C CA . GLN A 1 583 ? -54.384 -19.509 11.361 1.00 52.22 583 GLN A CA 1
ATOM 4691 C C . GLN A 1 583 ? -54.743 -19.678 9.875 1.00 52.22 583 GLN A C 1
ATOM 4693 O O . GLN A 1 583 ? -55.852 -19.347 9.461 1.00 52.22 583 GLN A O 1
ATOM 4698 N N . PHE A 1 584 ? -53.817 -20.194 9.059 1.00 50.25 584 PHE A N 1
ATOM 4699 C CA . PHE A 1 584 ? -53.968 -20.319 7.604 1.00 50.25 584 PHE A CA 1
ATOM 4700 C C . PHE A 1 584 ? -54.388 -21.721 7.125 1.00 50.25 584 PHE A C 1
ATOM 4702 O O . PHE A 1 584 ? -54.529 -21.929 5.917 1.00 50.25 584 PHE A O 1
ATOM 4709 N N . GLU A 1 585 ? -54.630 -22.668 8.036 1.00 44.22 585 GLU A N 1
ATOM 4710 C CA . GLU A 1 585 ? -55.059 -24.044 7.728 1.00 44.22 585 GLU A CA 1
ATOM 4711 C C . GLU A 1 585 ? -56.417 -24.095 6.987 1.00 44.22 585 GLU A C 1
ATOM 4713 O O . GLU A 1 585 ? -56.625 -24.934 6.113 1.00 44.22 585 GLU A O 1
ATOM 4718 N N . PHE A 1 586 ? -57.295 -23.108 7.213 1.00 38.75 586 PHE A N 1
ATOM 4719 C CA . PHE A 1 586 ? -58.587 -22.940 6.523 1.00 38.75 586 PHE A CA 1
ATOM 4720 C C . PHE A 1 586 ? -58.461 -22.544 5.029 1.00 38.75 586 PHE A C 1
ATOM 4722 O O . PHE A 1 586 ? -59.404 -22.693 4.255 1.00 38.75 586 PHE A O 1
ATOM 4729 N N . LEU A 1 587 ? -57.289 -22.078 4.571 1.00 43.06 587 LEU A N 1
ATOM 4730 C CA . LEU A 1 587 ? -57.071 -21.573 3.202 1.00 43.06 587 LEU A CA 1
ATOM 4731 C C . LEU A 1 587 ? -56.600 -22.648 2.191 1.00 43.06 587 LEU A C 1
ATOM 4733 O O . LEU A 1 587 ? -56.227 -22.319 1.059 1.00 43.06 587 LEU A O 1
ATOM 4737 N N . HIS A 1 588 ? -56.561 -23.929 2.575 1.00 47.91 588 HIS A N 1
ATOM 4738 C CA . HIS A 1 588 ? -55.808 -24.974 1.864 1.00 47.91 588 HIS A CA 1
ATOM 4739 C C . HIS A 1 588 ? -56.338 -25.328 0.450 1.00 47.91 588 HIS A C 1
ATOM 4741 O O . HIS A 1 588 ? -55.536 -25.632 -0.435 1.00 47.91 588 HIS A O 1
ATOM 4747 N N . LEU A 1 589 ? -57.646 -25.191 0.171 1.00 42.41 589 LEU A N 1
ATOM 4748 C CA . LEU A 1 589 ? -58.236 -25.430 -1.167 1.00 42.41 589 LEU A CA 1
ATOM 4749 C C . LEU A 1 589 ? -57.955 -24.305 -2.189 1.00 42.41 589 LEU A C 1
ATOM 4751 O O . LEU A 1 589 ? -57.844 -24.570 -3.386 1.00 42.41 589 LEU A O 1
ATOM 4755 N N . HIS A 1 590 ? -57.764 -23.059 -1.740 1.00 47.62 590 HIS A N 1
ATOM 4756 C CA . HIS A 1 590 ? -57.410 -21.924 -2.609 1.00 47.62 590 HIS A CA 1
ATOM 4757 C C . HIS A 1 590 ? -55.902 -21.863 -2.929 1.00 47.62 590 HIS A C 1
ATOM 4759 O O . HIS A 1 590 ? -55.486 -21.225 -3.901 1.00 47.62 590 HIS A O 1
ATOM 4765 N N . GLN A 1 591 ? -55.071 -22.562 -2.146 1.00 55.03 591 GLN A N 1
ATOM 4766 C CA . GLN A 1 591 ? -53.613 -22.551 -2.272 1.00 55.03 591 GLN A CA 1
ATOM 4767 C C . GLN A 1 591 ? -53.075 -23.276 -3.514 1.00 55.03 591 GLN A C 1
ATOM 4769 O O . GLN A 1 591 ? -52.002 -22.905 -3.979 1.00 55.03 591 GLN A O 1
ATOM 4774 N N . LEU A 1 592 ? -53.769 -24.266 -4.092 1.00 57.47 592 LEU A N 1
ATOM 4775 C CA . LEU A 1 592 ? -53.317 -24.902 -5.344 1.00 57.47 592 LEU A CA 1
ATOM 4776 C C . LEU A 1 592 ? -53.382 -23.922 -6.527 1.00 57.47 592 LEU A C 1
ATOM 4778 O O . LEU A 1 592 ? -52.389 -23.749 -7.232 1.00 57.47 592 LEU A O 1
ATOM 4782 N N . ARG A 1 593 ? -54.505 -23.204 -6.684 1.00 63.91 593 ARG A N 1
ATOM 4783 C CA . ARG A 1 593 ? -54.659 -22.164 -7.717 1.00 63.91 593 ARG A CA 1
ATOM 4784 C C . ARG A 1 593 ? -53.763 -20.951 -7.449 1.00 63.91 593 ARG A C 1
ATOM 4786 O O . ARG A 1 593 ? -53.125 -20.457 -8.369 1.00 63.91 593 ARG A O 1
ATOM 4793 N N . ALA A 1 594 ? -53.636 -20.506 -6.196 1.00 68.19 594 ALA A N 1
ATOM 4794 C CA . ALA A 1 594 ? -52.733 -19.404 -5.841 1.00 68.19 594 ALA A CA 1
ATOM 4795 C C . ALA A 1 594 ? -51.251 -19.736 -6.116 1.00 68.19 594 ALA A C 1
ATOM 4797 O O . ALA A 1 594 ? -50.520 -18.889 -6.627 1.00 68.19 594 ALA A O 1
ATOM 4798 N N . LYS A 1 595 ? -50.812 -20.979 -5.853 1.00 71.25 595 LYS A N 1
ATOM 4799 C CA . LYS A 1 595 ? -49.469 -21.462 -6.225 1.00 71.25 595 LYS A CA 1
ATOM 4800 C C . LYS A 1 595 ? -49.268 -21.459 -7.742 1.00 71.25 595 LYS A C 1
ATOM 4802 O O . LYS A 1 595 ? -48.206 -21.042 -8.192 1.00 71.25 595 LYS A O 1
ATOM 4807 N N . GLN A 1 596 ? -50.276 -21.863 -8.520 1.00 76.00 596 GLN A N 1
ATOM 4808 C CA . GLN A 1 596 ? -50.230 -21.822 -9.989 1.00 76.00 596 GLN A CA 1
ATOM 4809 C C . GLN A 1 596 ? -50.110 -20.386 -10.523 1.00 76.00 596 GLN A C 1
ATOM 4811 O O . GLN A 1 596 ? -49.230 -20.122 -11.338 1.00 76.00 596 GLN A O 1
ATOM 4816 N N . TYR A 1 597 ? -50.912 -19.438 -10.022 1.00 81.12 597 TYR A N 1
ATOM 4817 C CA . TYR A 1 597 ? -50.812 -18.028 -10.424 1.00 81.12 597 TYR A CA 1
ATOM 4818 C C . TYR A 1 597 ? -49.462 -17.404 -10.058 1.00 81.12 597 TYR A C 1
ATOM 4820 O O . TYR A 1 597 ? -48.878 -16.692 -10.872 1.00 81.12 597 TYR A O 1
ATOM 4828 N N . LEU A 1 598 ? -48.929 -17.708 -8.870 1.00 81.56 598 LEU A N 1
ATOM 4829 C CA . LEU A 1 598 ? -47.613 -17.231 -8.440 1.00 81.56 598 LEU A CA 1
ATOM 4830 C C . LEU A 1 598 ? -46.485 -17.806 -9.318 1.00 81.56 598 LEU A C 1
ATOM 4832 O O . LEU A 1 598 ? -45.528 -17.103 -9.635 1.00 81.56 598 LEU A O 1
ATOM 4836 N N . TRP A 1 599 ? -46.618 -19.061 -9.755 1.00 84.44 599 TRP A N 1
ATOM 4837 C CA . TRP A 1 599 ? -45.668 -19.725 -10.652 1.00 84.44 599 TRP A CA 1
ATOM 4838 C C . TRP A 1 599 ? -45.690 -19.135 -12.071 1.00 84.44 599 TRP A C 1
ATOM 4840 O O . TRP A 1 599 ? -44.632 -18.878 -12.650 1.00 84.44 599 TRP A O 1
ATOM 4850 N N . ILE A 1 600 ? -46.883 -18.843 -12.606 1.00 87.81 600 ILE A N 1
ATOM 4851 C CA . ILE A 1 600 ? -47.055 -18.150 -13.894 1.00 87.81 600 ILE A CA 1
ATOM 4852 C C . ILE A 1 600 ? -46.471 -16.736 -13.810 1.00 87.81 600 ILE A C 1
ATOM 4854 O O . ILE A 1 600 ? -45.659 -16.358 -14.651 1.00 87.81 600 ILE A O 1
ATOM 4858 N N . ALA A 1 601 ? -46.810 -15.977 -12.763 1.00 88.38 601 ALA A N 1
ATOM 4859 C CA . ALA A 1 601 ? -46.296 -14.625 -12.558 1.00 88.38 601 ALA A CA 1
ATOM 4860 C C . ALA A 1 601 ? -44.761 -14.598 -12.449 1.00 88.38 601 ALA A C 1
ATOM 4862 O O . ALA A 1 601 ? -44.119 -13.765 -13.086 1.00 88.38 601 ALA A O 1
ATOM 4863 N N . ALA A 1 602 ? -44.161 -15.536 -11.707 1.00 89.56 602 ALA A N 1
ATOM 4864 C CA . ALA A 1 602 ? -42.707 -15.664 -11.598 1.00 89.56 602 ALA A CA 1
ATOM 4865 C C . ALA A 1 602 ? -42.040 -16.016 -12.938 1.00 89.56 602 ALA A C 1
ATOM 4867 O O . ALA A 1 602 ? -40.991 -15.459 -13.261 1.00 89.56 602 ALA A O 1
ATOM 4868 N N . SER A 1 603 ? -42.658 -16.892 -13.735 1.00 90.69 603 SER A N 1
ATOM 4869 C CA . SER A 1 603 ? -42.166 -17.261 -15.070 1.00 90.69 603 SER A CA 1
ATOM 4870 C C . SER A 1 603 ? -42.220 -16.076 -16.041 1.00 90.69 603 SER A C 1
ATOM 4872 O O . SER A 1 603 ? -41.232 -15.790 -16.719 1.00 90.69 603 SER A O 1
ATOM 4874 N N . CYS A 1 604 ? -43.332 -15.331 -16.055 1.00 92.50 604 CYS A N 1
ATOM 4875 C CA . CYS A 1 604 ? -43.482 -14.115 -16.856 1.00 92.50 604 CYS A CA 1
ATOM 4876 C C . CYS A 1 604 ? -42.497 -13.020 -16.428 1.00 92.50 604 CYS A C 1
ATOM 4878 O O . CYS A 1 604 ? -41.901 -12.372 -17.283 1.00 92.50 604 CYS A O 1
ATOM 4880 N N . ALA A 1 605 ? -42.279 -12.832 -15.122 1.00 90.38 605 ALA A N 1
ATOM 4881 C CA . ALA A 1 605 ? -41.318 -11.861 -14.602 1.00 90.38 605 ALA A CA 1
ATOM 4882 C C . ALA A 1 605 ? -39.870 -12.210 -14.990 1.00 90.38 605 ALA A C 1
ATOM 4884 O O . ALA A 1 605 ? -39.100 -11.326 -15.363 1.00 90.38 605 ALA A O 1
ATOM 4885 N N . LEU A 1 606 ? -39.507 -13.498 -14.953 1.00 90.62 606 LEU A N 1
ATOM 4886 C CA . LEU A 1 606 ? -38.187 -13.974 -15.368 1.00 90.62 606 LEU A CA 1
ATOM 4887 C C . LEU A 1 606 ? -37.966 -13.764 -16.875 1.00 90.62 606 LEU A C 1
ATOM 4889 O O . LEU A 1 606 ? -36.939 -13.219 -17.278 1.00 90.62 606 LEU A O 1
ATOM 4893 N N . LEU A 1 607 ? -38.949 -14.135 -17.704 1.00 91.88 607 LEU A N 1
ATOM 4894 C CA . LEU A 1 607 ? -38.903 -13.933 -19.155 1.00 91.88 607 LEU A CA 1
ATOM 4895 C C . LEU A 1 607 ? -38.864 -12.438 -19.515 1.00 91.88 607 LEU A C 1
ATOM 4897 O O . LEU A 1 607 ? -38.062 -12.018 -20.350 1.00 91.88 607 LEU A O 1
ATOM 4901 N N . GLY A 1 608 ? -39.678 -11.621 -18.841 1.00 91.75 608 GLY A N 1
ATOM 4902 C CA . GLY A 1 608 ? -39.700 -10.165 -18.982 1.00 91.75 608 GLY A CA 1
ATOM 4903 C C . GLY A 1 608 ? -38.359 -9.518 -18.628 1.00 91.75 608 GLY A C 1
ATOM 4904 O O . GLY A 1 608 ? -37.885 -8.640 -19.344 1.00 91.75 608 GLY A O 1
ATOM 4905 N N . TYR A 1 609 ? -37.690 -9.996 -17.575 1.00 92.06 609 TYR A N 1
ATOM 4906 C CA . TYR A 1 609 ? -36.353 -9.525 -17.216 1.00 92.06 609 TYR A CA 1
ATOM 4907 C C . TYR A 1 609 ? -35.318 -9.844 -18.302 1.00 92.06 609 TYR A C 1
ATOM 4909 O O . TYR A 1 609 ? -34.586 -8.949 -18.717 1.00 92.06 609 TYR A O 1
ATOM 4917 N N . PHE A 1 610 ? -35.243 -11.093 -18.779 1.00 89.62 610 PHE A N 1
ATOM 4918 C CA . PHE A 1 610 ? -34.235 -11.477 -19.777 1.00 89.62 610 PHE A CA 1
ATOM 4919 C C . PHE A 1 610 ? -34.467 -10.808 -21.135 1.00 89.62 610 PHE A C 1
ATOM 4921 O O . PHE A 1 610 ? -33.504 -10.389 -21.779 1.00 89.62 610 PHE A O 1
ATOM 4928 N N . THR A 1 611 ? -35.727 -10.646 -21.542 1.00 90.12 611 THR A N 1
ATOM 4929 C CA . THR A 1 611 ? -36.084 -9.901 -22.758 1.00 90.12 611 THR A CA 1
ATOM 4930 C C . THR A 1 611 ? -35.706 -8.427 -22.628 1.00 90.12 611 THR A C 1
ATOM 4932 O O . THR A 1 611 ? -34.953 -7.930 -23.463 1.00 90.12 611 THR A O 1
ATOM 4935 N N . PHE A 1 612 ? -36.094 -7.744 -21.545 1.00 90.12 612 PHE A N 1
ATOM 4936 C CA . PHE A 1 612 ? -35.680 -6.359 -21.288 1.00 90.12 612 PHE A CA 1
ATOM 4937 C C . PHE A 1 612 ? -34.154 -6.207 -21.237 1.00 90.12 612 PHE A C 1
ATOM 4939 O O . PHE A 1 612 ? -33.585 -5.317 -21.867 1.00 90.12 612 PHE A O 1
ATOM 4946 N N . ALA A 1 613 ? -33.472 -7.112 -20.533 1.00 87.19 613 ALA A N 1
ATOM 4947 C CA . ALA A 1 613 ? -32.024 -7.093 -20.417 1.00 87.19 613 ALA A CA 1
ATOM 4948 C C . ALA A 1 613 ? -31.337 -7.249 -21.777 1.00 87.19 613 ALA A C 1
ATOM 4950 O O . ALA A 1 613 ? -30.269 -6.669 -21.951 1.00 87.19 613 ALA A O 1
ATOM 4951 N N . SER A 1 614 ? -31.925 -7.982 -22.731 1.00 87.25 614 SER A N 1
ATOM 4952 C CA . SER A 1 614 ? -31.370 -8.167 -24.080 1.00 87.25 614 SER A CA 1
ATOM 4953 C C . SER A 1 614 ? -31.386 -6.893 -24.936 1.00 87.25 614 SER A C 1
ATOM 4955 O O . SER A 1 614 ? -30.472 -6.710 -25.736 1.00 87.25 614 SER A O 1
ATOM 4957 N N . PHE A 1 615 ? -32.331 -5.972 -24.701 1.00 89.31 615 PHE A N 1
ATOM 4958 C CA . PHE A 1 615 ? -32.427 -4.691 -25.420 1.00 89.31 615 PHE A CA 1
ATOM 4959 C C . PHE A 1 615 ? -31.345 -3.670 -25.034 1.00 89.31 615 PHE A C 1
ATOM 4961 O O . PHE A 1 615 ? -31.149 -2.679 -25.732 1.00 89.31 615 PHE A O 1
ATOM 4968 N N . LEU A 1 616 ? -30.626 -3.881 -23.929 1.00 88.19 616 LEU A N 1
ATOM 4969 C CA . LEU A 1 616 ? -29.601 -2.945 -23.463 1.00 88.19 616 LEU A CA 1
ATOM 4970 C C . LEU A 1 616 ? -28.292 -3.165 -24.248 1.00 88.19 616 LEU A C 1
ATOM 4972 O O . LEU A 1 616 ? -27.609 -4.159 -24.042 1.00 88.19 616 LEU A O 1
ATOM 4976 N N . GLY A 1 617 ? -27.915 -2.267 -25.157 1.00 80.94 617 GLY A N 1
ATOM 4977 C CA . GLY A 1 617 ? -26.738 -2.469 -26.025 1.00 80.94 617 GLY A CA 1
ATOM 4978 C C . GLY A 1 617 ? -25.379 -2.430 -25.309 1.00 80.94 617 GLY A C 1
ATOM 4979 O O . GLY A 1 617 ? -24.444 -3.093 -25.742 1.00 80.94 617 GLY A O 1
ATOM 4980 N N . ASP A 1 618 ? -25.284 -1.720 -24.178 1.00 87.00 618 ASP A N 1
ATOM 4981 C CA . ASP A 1 618 ? -24.006 -1.387 -23.536 1.00 87.00 618 ASP A CA 1
ATOM 4982 C C . ASP A 1 618 ? -23.901 -1.813 -22.068 1.00 87.00 618 ASP A C 1
ATOM 4984 O O . ASP A 1 618 ? -24.864 -1.757 -21.294 1.00 87.00 618 ASP A O 1
ATOM 4988 N N . LYS A 1 619 ? -22.666 -2.122 -21.637 1.00 88.00 619 LYS A N 1
ATOM 4989 C CA . LYS A 1 619 ? -22.332 -2.424 -20.229 1.00 88.00 619 LYS A CA 1
ATOM 4990 C C . LYS A 1 619 ? -22.710 -1.280 -19.286 1.00 88.00 619 LYS A C 1
ATOM 4992 O O . LYS A 1 619 ? -23.238 -1.525 -18.205 1.00 88.00 619 LYS A O 1
ATOM 4997 N N . GLN A 1 620 ? -22.448 -0.033 -19.684 1.00 86.81 620 GLN A N 1
ATOM 4998 C CA . GLN A 1 620 ? -22.742 1.145 -18.860 1.00 86.81 620 GLN A CA 1
ATOM 4999 C C . GLN A 1 620 ? -24.248 1.316 -18.636 1.00 86.81 620 GLN A C 1
ATOM 5001 O O . GLN A 1 620 ? -24.683 1.562 -17.511 1.00 86.81 620 GLN A O 1
ATOM 5006 N N . MET A 1 621 ? -25.042 1.124 -19.692 1.00 88.25 621 MET A N 1
ATOM 5007 C CA . MET A 1 621 ? -26.497 1.217 -19.624 1.00 88.25 621 MET A CA 1
ATOM 5008 C C . MET A 1 621 ? -27.076 0.115 -18.727 1.00 88.25 621 MET A C 1
ATOM 5010 O O . MET A 1 621 ? -27.881 0.403 -17.844 1.00 88.25 621 MET A O 1
ATOM 5014 N N . PHE A 1 622 ? -26.607 -1.129 -18.878 1.00 90.19 622 PHE A N 1
ATOM 5015 C CA . PHE A 1 622 ? -27.016 -2.242 -18.017 1.00 90.19 622 PHE A CA 1
ATOM 5016 C C . PHE A 1 622 ? -26.693 -1.994 -16.538 1.00 90.19 622 PHE A C 1
ATOM 5018 O O . PHE A 1 622 ? -27.562 -2.151 -15.680 1.00 90.19 622 PHE A O 1
ATOM 5025 N N . ASN A 1 623 ? -25.476 -1.533 -16.241 1.00 90.38 623 ASN A N 1
ATOM 5026 C CA . ASN A 1 623 ? -25.023 -1.258 -14.876 1.00 90.38 623 ASN A CA 1
ATOM 5027 C C . ASN A 1 623 ? -25.865 -0.195 -14.155 1.00 90.38 623 ASN A C 1
ATOM 5029 O O . ASN A 1 623 ? -25.971 -0.235 -12.932 1.00 90.38 623 ASN A O 1
ATOM 5033 N N . ARG A 1 624 ? -26.496 0.724 -14.894 1.00 88.75 624 ARG A N 1
ATOM 5034 C CA . ARG A 1 624 ? -27.393 1.741 -14.331 1.00 88.75 624 ARG A CA 1
ATOM 5035 C C . ARG A 1 624 ? -28.734 1.164 -13.864 1.00 88.75 624 ARG A C 1
ATOM 5037 O O . ARG A 1 624 ? -29.255 1.608 -12.845 1.00 88.75 624 ARG A O 1
ATOM 5044 N N . TYR A 1 625 ? -29.294 0.197 -14.592 1.00 90.50 625 TYR A N 1
ATOM 5045 C CA . TYR A 1 625 ? -30.611 -0.389 -14.293 1.00 90.50 625 TYR A CA 1
ATOM 5046 C C . TYR A 1 625 ? -30.545 -1.648 -13.418 1.00 90.50 625 TYR A C 1
ATOM 5048 O O . TYR A 1 625 ? -31.478 -1.928 -12.663 1.00 90.50 625 TYR A O 1
ATOM 5056 N N . HIS A 1 626 ? -29.444 -2.398 -13.490 1.00 91.25 626 HIS A N 1
ATOM 5057 C CA . HIS A 1 626 ? -29.239 -3.657 -12.766 1.00 91.25 626 HIS A CA 1
ATOM 5058 C C . HIS A 1 626 ? -29.538 -3.596 -11.249 1.00 91.25 626 HIS A C 1
ATOM 5060 O O . HIS A 1 626 ? -30.236 -4.500 -10.776 1.00 91.25 626 HIS A O 1
ATOM 5066 N N . PRO A 1 627 ? -29.135 -2.560 -10.478 1.00 90.50 627 PRO A N 1
ATOM 5067 C CA . PRO A 1 627 ? -29.424 -2.506 -9.041 1.00 90.50 627 PRO A CA 1
ATOM 5068 C C . PRO A 1 627 ? -30.922 -2.602 -8.724 1.00 90.50 627 PRO A C 1
ATOM 5070 O O . PRO A 1 627 ? -31.308 -3.263 -7.763 1.00 90.50 627 PRO A O 1
ATOM 5073 N N . TYR A 1 628 ? -31.763 -1.975 -9.549 1.00 90.62 628 TYR A N 1
ATOM 5074 C CA . TYR A 1 628 ? -33.211 -1.891 -9.345 1.00 90.62 628 TYR A CA 1
ATOM 5075 C C . TYR A 1 628 ? -33.951 -3.125 -9.862 1.00 90.62 628 TYR A C 1
ATOM 5077 O O . TYR A 1 628 ? -34.945 -3.545 -9.276 1.00 90.62 628 TYR A O 1
ATOM 5085 N N . LEU A 1 629 ? -33.473 -3.706 -10.965 1.00 91.31 629 LEU A N 1
ATOM 5086 C CA . LEU A 1 629 ? -34.153 -4.810 -11.645 1.00 91.31 629 LEU A CA 1
ATOM 5087 C C . LEU A 1 629 ? -33.698 -6.191 -11.171 1.00 91.31 629 LEU A C 1
ATOM 5089 O O . LEU A 1 629 ? -34.461 -7.145 -11.292 1.00 91.31 629 LEU A O 1
ATOM 5093 N N . SER A 1 630 ? -32.488 -6.319 -10.621 1.00 92.94 630 SER A N 1
ATOM 5094 C CA . SER A 1 630 ? -31.937 -7.607 -10.175 1.00 92.94 630 SER A CA 1
ATOM 5095 C C . SER A 1 630 ? -32.783 -8.374 -9.144 1.00 92.94 630 SER A C 1
ATOM 5097 O O . SER A 1 630 ? -32.787 -9.601 -9.226 1.00 92.94 630 SER A O 1
ATOM 5099 N N . PRO A 1 631 ? -33.563 -7.752 -8.230 1.00 93.44 631 PRO A N 1
ATOM 5100 C CA . PRO A 1 631 ? -34.417 -8.502 -7.304 1.00 93.44 631 PRO A CA 1
ATOM 5101 C C . PRO A 1 631 ? -35.545 -9.301 -7.974 1.00 93.44 631 PRO A C 1
ATOM 5103 O O . PRO A 1 631 ? -35.958 -10.332 -7.444 1.00 93.44 631 PRO A O 1
ATOM 5106 N N . ILE A 1 632 ? -36.035 -8.858 -9.138 1.00 91.81 632 ILE A N 1
ATOM 5107 C CA . ILE A 1 632 ? -37.171 -9.466 -9.853 1.00 91.81 632 ILE A CA 1
ATOM 5108 C C . ILE A 1 632 ? -36.884 -10.933 -10.238 1.00 91.81 632 ILE A C 1
ATOM 5110 O O . ILE A 1 632 ? -37.610 -11.821 -9.780 1.00 91.81 632 ILE A O 1
ATOM 5114 N N . PRO A 1 633 ? -35.827 -11.240 -11.020 1.00 93.00 633 PRO A N 1
ATOM 5115 C CA . PRO A 1 633 ? -35.486 -12.619 -11.372 1.00 93.00 633 PRO A CA 1
ATOM 5116 C C . PRO A 1 633 ? -35.060 -13.467 -10.161 1.00 93.00 633 PRO A C 1
ATOM 5118 O O . PRO A 1 633 ? -35.283 -14.676 -10.170 1.00 93.00 633 PRO A O 1
ATOM 5121 N N . ILE A 1 634 ? -34.499 -12.863 -9.104 1.00 93.00 634 ILE A N 1
ATOM 5122 C CA . ILE A 1 634 ? -34.106 -13.571 -7.871 1.00 93.00 634 ILE A CA 1
ATOM 5123 C C . ILE A 1 634 ? -35.345 -14.105 -7.144 1.00 93.00 634 ILE A C 1
ATOM 5125 O O . ILE A 1 634 ? -35.420 -15.296 -6.842 1.00 93.00 634 ILE A O 1
ATOM 5129 N N . ILE A 1 635 ? -36.342 -13.248 -6.898 1.00 90.06 635 ILE A N 1
ATOM 5130 C CA . ILE A 1 635 ? -37.604 -13.657 -6.264 1.00 90.06 635 ILE A CA 1
ATOM 5131 C C . ILE A 1 635 ? -38.342 -14.654 -7.162 1.00 90.06 635 ILE A C 1
ATOM 5133 O O . ILE A 1 635 ? -38.838 -15.667 -6.664 1.00 90.06 635 ILE A O 1
ATOM 5137 N N . GLY A 1 636 ? -38.358 -14.415 -8.479 1.00 89.56 636 GLY A N 1
ATOM 5138 C CA . GLY A 1 636 ? -38.920 -15.347 -9.456 1.00 89.56 636 GLY A CA 1
ATOM 5139 C C . GLY A 1 636 ? -38.313 -16.747 -9.327 1.00 89.56 636 GLY A C 1
ATOM 5140 O O . GLY A 1 636 ? -39.044 -17.726 -9.184 1.00 89.56 636 GLY A O 1
ATOM 5141 N N . PHE A 1 637 ? -36.983 -16.852 -9.261 1.00 90.75 637 PHE A N 1
ATOM 5142 C CA . PHE A 1 637 ? -36.291 -18.126 -9.056 1.00 90.75 637 PHE A CA 1
ATOM 5143 C C . PHE A 1 637 ? -36.670 -18.803 -7.729 1.00 90.75 637 PHE A C 1
ATOM 5145 O O . PHE A 1 637 ? -36.944 -20.005 -7.708 1.00 90.75 637 PHE A O 1
ATOM 5152 N N . VAL A 1 638 ? -36.742 -18.052 -6.624 1.00 88.06 638 VAL A N 1
ATOM 5153 C CA . VAL A 1 638 ? -37.120 -18.597 -5.308 1.00 88.06 638 VAL A CA 1
ATOM 5154 C C . VAL A 1 638 ? -38.546 -19.153 -5.318 1.00 88.06 638 VAL A C 1
ATOM 5156 O O . VAL A 1 638 ? -38.780 -20.248 -4.800 1.00 88.06 638 VAL A O 1
ATOM 5159 N N . VAL A 1 639 ? -39.490 -18.443 -5.938 1.00 86.38 639 VAL A N 1
ATOM 5160 C CA . VAL A 1 639 ? -40.877 -18.900 -6.105 1.00 86.38 639 VAL A CA 1
ATOM 5161 C C . VAL A 1 639 ? -40.929 -20.193 -6.919 1.00 86.38 639 VAL A C 1
ATOM 5163 O O . VAL A 1 639 ? -41.546 -21.166 -6.482 1.00 86.38 639 VAL A O 1
ATOM 5166 N N . LEU A 1 640 ? -40.245 -20.236 -8.068 1.00 86.81 640 LEU A N 1
ATOM 5167 C CA . LEU A 1 640 ? -40.218 -21.413 -8.942 1.00 86.81 640 LEU A CA 1
ATOM 5168 C C . LEU A 1 640 ? -39.603 -22.628 -8.232 1.00 86.81 640 LEU A C 1
ATOM 5170 O O . LEU A 1 640 ? -40.160 -23.726 -8.296 1.00 86.81 640 LEU A O 1
ATOM 5174 N N . ARG A 1 641 ? -38.505 -22.433 -7.486 1.00 85.06 641 ARG A N 1
ATOM 5175 C CA . ARG A 1 641 ? -37.811 -23.497 -6.738 1.00 85.06 641 ARG A CA 1
ATOM 5176 C C . ARG A 1 641 ? -38.662 -24.088 -5.609 1.00 85.06 641 ARG A C 1
ATOM 5178 O O . ARG A 1 641 ? -38.509 -25.264 -5.296 1.00 85.06 641 ARG A O 1
ATOM 5185 N N . ASN A 1 642 ? -39.569 -23.304 -5.022 1.00 79.12 642 ASN A N 1
ATOM 5186 C CA . ASN A 1 642 ? -40.448 -23.736 -3.926 1.00 79.12 642 ASN A CA 1
ATOM 5187 C C . ASN A 1 642 ? -41.859 -24.155 -4.387 1.00 79.12 642 ASN A C 1
ATOM 5189 O O . ASN A 1 642 ? -42.677 -24.554 -3.547 1.00 79.12 642 ASN A O 1
ATOM 5193 N N . GLY A 1 643 ? -42.139 -24.089 -5.696 1.00 73.62 643 GLY A N 1
ATOM 5194 C CA . GLY A 1 643 ? -43.463 -24.324 -6.278 1.00 73.62 643 GLY A CA 1
ATOM 5195 C C . GLY A 1 643 ? -43.981 -25.759 -6.139 1.00 73.62 643 GLY A C 1
ATOM 5196 O O . GLY A 1 643 ? -45.188 -25.957 -6.015 1.00 73.62 643 GLY A O 1
ATOM 5197 N N . THR A 1 644 ? -43.093 -26.758 -6.089 1.00 77.81 644 THR A N 1
ATOM 5198 C CA . THR A 1 644 ? -43.455 -28.178 -5.926 1.00 77.81 644 THR A CA 1
ATOM 5199 C C . THR A 1 644 ? -42.731 -28.822 -4.742 1.00 77.81 644 THR A C 1
ATOM 5201 O O . THR A 1 644 ? -41.637 -28.406 -4.354 1.00 77.81 644 THR A O 1
ATOM 5204 N N . SER A 1 645 ? -43.331 -29.864 -4.160 1.00 72.19 645 SER A N 1
ATOM 5205 C CA . SER A 1 645 ? -42.723 -30.642 -3.068 1.00 72.19 645 SER A CA 1
ATOM 5206 C C . SER A 1 645 ? -41.448 -31.367 -3.512 1.00 72.19 645 SER A C 1
ATOM 5208 O O . SER A 1 645 ? -40.498 -31.479 -2.737 1.00 72.19 645 SER A O 1
ATOM 5210 N N . VAL A 1 646 ? -41.387 -31.802 -4.775 1.00 78.12 646 VAL A N 1
ATOM 5211 C CA . VAL A 1 646 ? -40.210 -32.451 -5.370 1.00 78.12 646 VAL A CA 1
ATOM 5212 C C . VAL A 1 646 ? -39.028 -31.483 -5.423 1.00 78.12 646 VAL A C 1
ATOM 5214 O O . VAL A 1 646 ? -37.960 -31.801 -4.905 1.00 78.12 646 VAL A O 1
ATOM 5217 N N . LEU A 1 647 ? -39.220 -30.273 -5.961 1.00 78.44 647 LEU A N 1
ATOM 5218 C CA . LEU A 1 647 ? -38.147 -29.276 -6.060 1.00 78.44 647 LEU A CA 1
ATOM 5219 C C . LEU A 1 647 ? -37.665 -28.784 -4.688 1.00 78.44 647 LEU A C 1
ATOM 5221 O O . LEU A 1 647 ? -36.504 -28.414 -4.555 1.00 78.44 647 LEU A O 1
ATOM 5225 N N . ARG A 1 648 ? -38.515 -28.822 -3.657 1.00 76.12 648 ARG A N 1
ATOM 5226 C CA . ARG A 1 648 ? -38.159 -28.430 -2.283 1.00 76.12 648 ARG A CA 1
ATOM 5227 C C . ARG A 1 648 ? -37.396 -29.506 -1.503 1.00 76.12 648 ARG A C 1
ATOM 5229 O O . ARG A 1 648 ? -36.636 -29.187 -0.599 1.00 76.12 648 ARG A O 1
ATOM 5236 N N . SER A 1 649 ? -37.602 -30.775 -1.844 1.00 78.94 649 SER A N 1
ATOM 5237 C CA . SER A 1 649 ? -37.039 -31.918 -1.108 1.00 78.94 649 SER A CA 1
ATOM 5238 C C . SER A 1 649 ? -35.781 -32.516 -1.741 1.00 78.94 649 SER A C 1
ATOM 5240 O O . SER A 1 649 ? -35.183 -33.413 -1.151 1.00 78.94 649 SER A O 1
ATOM 5242 N N . HIS A 1 650 ? -35.361 -32.033 -2.913 1.00 86.44 650 HIS A N 1
ATOM 5243 C CA . HIS A 1 650 ? -34.190 -32.535 -3.636 1.00 86.44 650 HIS A CA 1
ATOM 5244 C C . HIS A 1 650 ? -33.119 -31.458 -3.796 1.00 86.44 650 HIS A C 1
ATOM 5246 O O . HIS A 1 650 ? -33.436 -30.282 -4.002 1.00 86.44 650 HIS A O 1
ATOM 5252 N N . TYR A 1 651 ? -31.852 -31.869 -3.753 1.00 88.31 651 TYR A N 1
ATOM 5253 C CA . TYR A 1 651 ? -30.699 -31.010 -4.019 1.00 88.31 651 TYR A CA 1
ATOM 5254 C C . TYR A 1 651 ? -29.558 -31.800 -4.680 1.00 88.31 651 TYR A C 1
ATOM 5256 O O . TYR A 1 651 ? -29.412 -33.005 -4.472 1.00 88.31 651 TYR A O 1
ATOM 5264 N N . SER A 1 652 ? -28.725 -31.125 -5.469 1.00 92.06 652 SER A N 1
ATOM 5265 C CA . SER A 1 652 ? -27.516 -31.701 -6.064 1.00 92.06 652 SER A CA 1
ATOM 5266 C C . SER A 1 652 ? -26.341 -31.728 -5.080 1.00 92.06 652 SER A C 1
ATOM 5268 O O . SER A 1 652 ? -25.908 -30.690 -4.567 1.00 92.06 652 SER A O 1
ATOM 5270 N N . ARG A 1 653 ? -25.756 -32.915 -4.855 1.00 91.25 653 ARG A N 1
ATOM 5271 C CA . ARG A 1 653 ? -24.550 -33.072 -4.018 1.00 91.25 653 ARG A CA 1
ATOM 5272 C C . ARG A 1 653 ? -23.320 -32.402 -4.634 1.00 91.25 653 ARG A C 1
ATOM 5274 O O . ARG A 1 653 ? -22.516 -31.845 -3.885 1.00 91.25 653 ARG A O 1
ATOM 5281 N N . PHE A 1 654 ? -23.181 -32.447 -5.963 1.00 92.19 654 PHE A N 1
ATOM 5282 C CA . PHE A 1 654 ? -22.069 -31.823 -6.685 1.00 92.19 654 PHE A CA 1
ATOM 5283 C C . PHE A 1 654 ? -22.060 -30.307 -6.475 1.00 92.19 654 PHE A C 1
ATOM 5285 O O . PHE A 1 654 ? -21.074 -29.755 -5.985 1.00 92.19 654 PHE A O 1
ATOM 5292 N N . PHE A 1 655 ? -23.183 -29.635 -6.741 1.00 94.12 655 PHE A N 1
ATOM 5293 C CA . PHE A 1 655 ? -23.270 -28.190 -6.541 1.00 94.12 655 PHE A CA 1
ATOM 5294 C C . PHE A 1 655 ? -23.199 -27.809 -5.060 1.00 94.12 655 PHE A C 1
ATOM 5296 O O . PHE A 1 655 ? -22.455 -26.898 -4.706 1.00 94.12 655 PHE A O 1
ATOM 5303 N N . ALA A 1 656 ? -23.853 -28.544 -4.154 1.00 90.12 656 ALA A N 1
ATOM 5304 C CA . ALA A 1 656 ? -23.743 -28.254 -2.722 1.00 90.12 656 ALA A CA 1
ATOM 5305 C C . ALA A 1 656 ? -22.291 -28.311 -2.205 1.00 90.12 656 ALA A C 1
ATOM 5307 O O . ALA A 1 656 ? -21.921 -27.549 -1.310 1.00 90.12 656 ALA A O 1
ATOM 5308 N N . TRP A 1 657 ? -21.434 -29.166 -2.779 1.00 93.00 657 TRP A N 1
ATOM 5309 C CA . TRP A 1 657 ? -20.009 -29.182 -2.443 1.00 93.00 657 TRP A CA 1
ATOM 5310 C C . TRP A 1 657 ? -19.309 -27.868 -2.816 1.00 93.00 657 TRP A C 1
ATOM 5312 O O . TRP A 1 657 ? -18.607 -27.311 -1.969 1.00 93.00 657 TRP A O 1
ATOM 5322 N N . PHE A 1 658 ? -19.540 -27.341 -4.024 1.00 92.62 658 PHE A N 1
ATOM 5323 C CA . PHE A 1 658 ? -18.993 -26.045 -4.447 1.00 92.62 658 PHE A CA 1
ATOM 5324 C C . PHE A 1 658 ? -19.539 -24.891 -3.604 1.00 92.62 658 PHE A C 1
ATOM 5326 O O . PHE A 1 658 ? -18.793 -23.982 -3.258 1.00 92.62 658 PHE A O 1
ATOM 5333 N N . GLY A 1 659 ? -20.810 -24.949 -3.201 1.00 89.75 659 GLY A N 1
ATOM 5334 C CA . GLY A 1 659 ? -21.409 -23.932 -2.337 1.00 89.75 659 GLY A CA 1
ATOM 5335 C C . GLY A 1 659 ? -20.827 -23.875 -0.930 1.00 89.75 659 GLY A C 1
ATOM 5336 O O . GLY A 1 659 ? -20.719 -22.792 -0.359 1.00 89.75 659 GLY A O 1
ATOM 5337 N N . ARG A 1 660 ? -20.415 -25.019 -0.367 1.00 89.50 660 ARG A N 1
ATOM 5338 C CA . ARG A 1 660 ? -19.727 -25.067 0.937 1.00 89.50 660 ARG A CA 1
ATOM 5339 C C . ARG A 1 660 ? -18.319 -24.478 0.912 1.00 89.50 660 ARG A C 1
ATOM 5341 O O . ARG A 1 660 ? -17.852 -24.035 1.956 1.00 89.50 660 ARG A O 1
ATOM 5348 N N . HIS A 1 661 ? -17.675 -24.492 -0.252 1.00 91.31 661 HIS A N 1
ATOM 5349 C CA . HIS A 1 661 ? -16.304 -24.021 -0.472 1.00 91.31 661 HIS A CA 1
ATOM 5350 C C . HIS A 1 661 ? -16.280 -22.829 -1.446 1.00 91.31 661 HIS A C 1
ATOM 5352 O O . HIS A 1 661 ? -15.333 -22.650 -2.214 1.00 91.31 661 HIS A O 1
ATOM 5358 N N . SER A 1 662 ? -17.359 -22.040 -1.494 1.00 91.06 662 SER A N 1
ATOM 5359 C CA . SER A 1 662 ? -17.534 -20.988 -2.502 1.00 91.06 662 SER A CA 1
ATOM 5360 C C . SER A 1 662 ? -16.506 -19.867 -2.352 1.00 91.06 662 SER A C 1
ATOM 5362 O O . SER A 1 662 ? -16.012 -19.351 -3.350 1.00 91.06 662 SER A O 1
ATOM 5364 N N . LEU A 1 663 ? -16.136 -19.516 -1.117 1.00 88.25 663 LEU A N 1
ATOM 5365 C CA . LEU A 1 663 ? -15.156 -18.465 -0.851 1.00 88.25 663 LEU A CA 1
ATOM 5366 C C . LEU A 1 663 ? -13.741 -18.913 -1.233 1.00 88.25 663 LEU A C 1
ATOM 5368 O O . LEU A 1 663 ? -13.034 -18.183 -1.921 1.00 88.25 663 LEU A O 1
ATOM 5372 N N . GLU A 1 664 ? -13.346 -20.127 -0.855 1.00 92.19 664 GLU A N 1
ATOM 5373 C CA . GLU A 1 664 ? -12.027 -20.678 -1.169 1.00 92.19 664 GLU A CA 1
ATOM 5374 C C . GLU A 1 664 ? -11.867 -20.912 -2.671 1.00 92.19 664 GLU A C 1
ATOM 5376 O O . GLU A 1 664 ? -10.844 -20.533 -3.237 1.00 92.19 664 GLU A O 1
ATOM 5381 N N . THR A 1 665 ? -12.894 -21.453 -3.336 1.00 93.31 665 THR A N 1
ATOM 5382 C CA . THR A 1 665 ? -12.885 -21.603 -4.800 1.00 93.31 665 THR A CA 1
ATOM 5383 C C . THR A 1 665 ? -12.842 -20.250 -5.501 1.00 93.31 665 THR A C 1
ATOM 5385 O O . THR A 1 665 ? -12.131 -20.111 -6.492 1.00 93.31 665 THR A O 1
ATOM 5388 N N . PHE A 1 666 ? -13.537 -19.230 -4.979 1.00 91.69 666 PHE A N 1
ATOM 5389 C CA . PHE A 1 666 ? -13.484 -17.886 -5.548 1.00 91.69 666 PHE A CA 1
ATOM 5390 C C . PHE A 1 666 ? -12.095 -17.263 -5.412 1.00 91.69 666 PHE A C 1
ATOM 5392 O O . PHE A 1 666 ? -11.636 -16.637 -6.355 1.00 91.69 666 PHE A O 1
ATOM 5399 N N . VAL A 1 667 ? -11.435 -17.410 -4.265 1.00 90.56 667 VAL A N 1
ATOM 5400 C CA . VAL A 1 667 ? -10.152 -16.752 -3.978 1.00 90.56 667 VAL A CA 1
ATOM 5401 C C . VAL A 1 667 ? -8.980 -17.495 -4.626 1.00 90.56 667 VAL A C 1
ATOM 5403 O O . VAL A 1 667 ? -8.155 -16.879 -5.292 1.00 90.56 667 VAL A O 1
ATOM 5406 N N . LEU A 1 668 ? -8.917 -18.825 -4.504 1.00 92.12 668 LEU A N 1
ATOM 5407 C CA . LEU A 1 668 ? -7.784 -19.616 -5.002 1.00 92.12 668 LEU A CA 1
ATOM 5408 C C . LEU A 1 668 ? -7.752 -19.748 -6.531 1.00 92.12 668 LEU A C 1
ATOM 5410 O O . LEU A 1 668 ? -6.682 -19.999 -7.089 1.00 92.12 668 LEU A O 1
ATOM 5414 N N . GLN A 1 669 ? -8.876 -19.539 -7.235 1.00 92.62 669 GLN A N 1
ATOM 5415 C CA . GLN A 1 669 ? -8.879 -19.582 -8.706 1.00 92.62 669 GLN A CA 1
ATOM 5416 C C . GLN A 1 669 ? -7.902 -18.557 -9.299 1.00 92.62 669 GLN A C 1
ATOM 5418 O O . GLN A 1 669 ? -7.347 -18.817 -10.359 1.00 92.62 669 GLN A O 1
ATOM 5423 N N . TYR A 1 670 ? -7.672 -17.430 -8.609 1.00 90.50 670 TYR A N 1
ATOM 5424 C CA . TYR A 1 670 ? -6.832 -16.319 -9.065 1.00 90.50 670 TYR A CA 1
ATOM 5425 C C . TYR A 1 670 ? -5.358 -16.711 -9.256 1.00 90.50 670 TYR A C 1
ATOM 5427 O O . TYR A 1 670 ? -4.675 -16.039 -10.025 1.00 90.50 670 TYR A O 1
ATOM 5435 N N . HIS A 1 671 ? -4.895 -17.788 -8.602 1.00 88.19 671 HIS A N 1
ATOM 5436 C CA . HIS A 1 671 ? -3.485 -18.209 -8.620 1.00 88.19 671 HIS A CA 1
ATOM 5437 C C . HIS A 1 671 ? -3.249 -19.681 -8.979 1.00 88.19 671 HIS A C 1
ATOM 5439 O O . HIS A 1 671 ? -2.105 -20.065 -9.208 1.00 88.19 671 HIS A O 1
ATOM 5445 N N . ILE A 1 672 ? -4.288 -20.529 -8.973 1.00 88.25 672 ILE A N 1
ATOM 5446 C CA . ILE A 1 672 ? -4.156 -21.954 -9.332 1.00 88.25 672 ILE A CA 1
ATOM 5447 C C . ILE A 1 672 ? -4.687 -22.234 -10.743 1.00 88.25 672 ILE A C 1
ATOM 5449 O O . ILE A 1 672 ? -4.068 -22.985 -11.491 1.00 88.25 672 ILE A O 1
ATOM 5453 N N . TRP A 1 673 ? -5.836 -21.659 -11.113 1.00 87.88 673 TRP A N 1
ATOM 5454 C CA . TRP A 1 673 ? -6.374 -21.747 -12.481 1.00 87.88 673 TRP A CA 1
ATOM 5455 C C . TRP A 1 673 ? -5.921 -20.570 -13.335 1.00 87.88 673 TRP A C 1
ATOM 5457 O O . TRP A 1 673 ? -5.578 -20.724 -14.505 1.00 87.88 673 TRP A O 1
ATOM 5467 N N . LEU A 1 674 ? -5.940 -19.389 -12.735 1.00 88.31 674 LEU A N 1
ATOM 5468 C CA . LEU A 1 674 ? -5.510 -18.144 -13.333 1.00 88.31 674 LEU A CA 1
ATOM 5469 C C . LEU A 1 674 ? -4.093 -17.813 -12.873 1.00 88.31 674 LEU A C 1
ATOM 5471 O O . LEU A 1 674 ? -3.604 -18.338 -11.874 1.00 88.31 674 LEU A O 1
ATOM 5475 N N . ALA A 1 675 ? -3.461 -16.920 -13.620 1.00 83.06 675 ALA A N 1
ATOM 5476 C CA . ALA A 1 675 ? -2.158 -16.363 -13.309 1.00 83.06 675 ALA A CA 1
ATOM 5477 C C . ALA A 1 675 ? -2.158 -14.850 -13.569 1.00 83.06 675 ALA A C 1
ATOM 5479 O O . ALA A 1 675 ? -3.065 -14.322 -14.226 1.00 83.06 675 ALA A O 1
ATOM 5480 N N . ALA A 1 676 ? -1.129 -14.171 -13.065 1.00 74.62 676 ALA A N 1
ATOM 5481 C CA . ALA A 1 676 ? -0.904 -12.738 -13.169 1.00 74.62 676 ALA A CA 1
ATOM 5482 C C . ALA A 1 676 ? -2.156 -11.938 -12.785 1.00 74.62 676 ALA A C 1
ATOM 5484 O O . ALA A 1 676 ? -2.687 -11.189 -13.598 1.00 74.62 676 ALA A O 1
ATOM 5485 N N . ASP A 1 677 ? -2.686 -12.153 -11.578 1.00 75.19 677 ASP A N 1
ATOM 5486 C CA . ASP A 1 677 ? -3.819 -11.382 -11.044 1.00 75.19 677 ASP A CA 1
ATOM 5487 C C . ASP A 1 677 ? -5.062 -11.384 -11.955 1.00 75.19 677 ASP A C 1
ATOM 5489 O O . ASP A 1 677 ? -5.711 -10.361 -12.156 1.00 75.19 677 ASP A O 1
ATOM 5493 N N . THR A 1 678 ? -5.418 -12.561 -12.489 1.00 79.94 678 THR A N 1
ATOM 5494 C CA . THR A 1 678 ? -6.500 -12.834 -13.467 1.00 79.94 678 THR A CA 1
ATOM 5495 C C . THR A 1 678 ? -6.231 -12.490 -14.921 1.00 79.94 678 THR A C 1
ATOM 5497 O O . THR A 1 678 ? -7.112 -12.717 -15.754 1.00 79.94 678 THR A O 1
ATOM 5500 N N . HIS A 1 679 ? -5.060 -11.981 -15.276 1.00 77.44 679 HIS A N 1
ATOM 5501 C CA . HIS A 1 679 ? -4.800 -11.631 -16.667 1.00 77.44 679 HIS A CA 1
ATOM 5502 C C . HIS A 1 679 ? -4.511 -12.861 -17.547 1.00 77.44 679 HIS A C 1
ATOM 5504 O O . HIS A 1 679 ? -4.763 -12.815 -18.752 1.00 77.44 679 HIS A O 1
ATOM 5510 N N . GLY A 1 680 ? -4.053 -13.972 -16.962 1.00 81.00 680 GLY A N 1
ATOM 5511 C CA . GLY A 1 680 ? -3.713 -15.200 -17.683 1.00 81.00 680 GLY A CA 1
ATOM 5512 C C . GLY A 1 680 ? -4.271 -16.478 -17.069 1.00 81.00 680 GLY A C 1
ATOM 5513 O O . GLY A 1 680 ? -5.018 -16.449 -16.089 1.00 81.00 680 GLY A O 1
ATOM 5514 N N . ILE A 1 681 ? -3.895 -17.598 -17.681 1.00 86.50 681 ILE A N 1
ATOM 5515 C CA . ILE A 1 681 ? -4.186 -18.978 -17.282 1.00 86.50 681 ILE A CA 1
ATOM 5516 C C . ILE A 1 681 ? -2.860 -19.651 -16.917 1.00 86.50 681 ILE A C 1
ATOM 5518 O O . ILE A 1 681 ? -1.845 -19.431 -17.586 1.00 86.50 681 ILE A O 1
ATOM 5522 N N . LEU A 1 682 ? -2.866 -20.456 -15.857 1.00 85.12 682 LEU A N 1
ATOM 5523 C CA . LEU A 1 682 ? -1.694 -21.200 -15.405 1.00 85.12 682 LEU A CA 1
ATOM 5524 C C . LEU A 1 682 ? -1.555 -22.532 -16.163 1.00 85.12 682 LEU A C 1
ATOM 5526 O O . LEU A 1 682 ? -2.530 -23.266 -16.313 1.00 85.12 682 LEU A O 1
ATOM 5530 N N . HIS A 1 683 ? -0.334 -22.866 -16.578 1.00 81.25 683 HIS A N 1
ATOM 5531 C CA . HIS A 1 683 ? 0.027 -24.122 -17.234 1.00 81.25 683 HIS A CA 1
ATOM 5532 C C . HIS A 1 683 ? 1.178 -24.826 -16.515 1.00 81.25 683 HIS A C 1
ATOM 5534 O O . HIS A 1 683 ? 2.109 -24.190 -16.017 1.00 81.25 683 HIS A O 1
ATOM 5540 N N . LEU A 1 684 ? 1.121 -26.161 -16.466 1.00 74.25 684 LEU A N 1
ATOM 5541 C CA . LEU A 1 684 ? 2.154 -26.972 -15.816 1.00 74.25 684 LEU A CA 1
ATOM 5542 C C . LEU A 1 684 ? 3.430 -27.029 -16.665 1.00 74.25 684 LEU A C 1
ATOM 5544 O O . LEU A 1 684 ? 4.528 -27.051 -16.113 1.00 74.25 684 LEU A O 1
ATOM 5548 N N . GLY A 1 685 ? 3.302 -27.042 -17.996 1.00 68.31 685 GLY A N 1
ATOM 5549 C CA . GLY A 1 685 ? 4.445 -27.083 -18.911 1.00 68.31 685 GLY A CA 1
ATOM 5550 C C . GLY A 1 685 ? 5.262 -28.377 -18.800 1.00 68.31 685 GLY A C 1
ATOM 5551 O O . GLY A 1 685 ? 6.453 -28.383 -19.109 1.00 68.31 685 GLY A O 1
ATOM 5552 N N . ILE A 1 686 ? 4.666 -29.462 -18.296 1.00 64.00 686 ILE A N 1
ATOM 5553 C CA . ILE A 1 686 ? 5.338 -30.764 -18.122 1.00 64.00 686 ILE A CA 1
ATOM 5554 C C . ILE A 1 686 ? 5.372 -31.516 -19.458 1.00 64.00 686 ILE A C 1
ATOM 5556 O O . ILE A 1 686 ? 6.283 -32.303 -19.708 1.00 64.00 686 ILE A O 1
ATOM 5560 N N . ILE A 1 687 ? 4.397 -31.257 -20.331 1.00 59.88 687 ILE A N 1
ATOM 5561 C CA . ILE A 1 687 ? 4.285 -31.888 -21.642 1.00 59.88 687 ILE A CA 1
ATOM 5562 C C . ILE A 1 687 ? 4.735 -30.865 -22.695 1.00 59.88 687 ILE A C 1
ATOM 5564 O O . ILE A 1 687 ? 4.039 -29.888 -22.947 1.00 59.88 687 ILE A O 1
ATOM 5568 N N . ASP A 1 688 ? 5.928 -31.094 -23.251 1.00 51.91 688 ASP A N 1
ATOM 5569 C CA . ASP A 1 688 ? 6.726 -30.188 -24.096 1.00 51.91 688 ASP A CA 1
ATOM 5570 C C . ASP A 1 688 ? 5.915 -29.283 -25.054 1.00 51.91 688 ASP A C 1
ATOM 5572 O O . ASP A 1 688 ? 5.145 -29.757 -25.894 1.00 51.91 688 ASP A O 1
ATOM 5576 N N . SER A 1 689 ? 6.134 -27.967 -24.940 1.00 50.16 689 SER A N 1
ATOM 5577 C CA . SER A 1 689 ? 5.510 -26.907 -25.745 1.00 50.16 689 SER A CA 1
ATOM 5578 C C . SER A 1 689 ? 6.229 -26.643 -27.075 1.00 50.16 689 SER A C 1
ATOM 5580 O O . SER A 1 689 ? 5.721 -25.881 -27.899 1.00 50.16 689 SER A O 1
ATOM 5582 N N . ARG A 1 690 ? 7.374 -27.298 -27.334 1.00 45.34 690 ARG A N 1
ATOM 5583 C CA . ARG A 1 690 ? 8.166 -27.115 -28.567 1.00 45.34 690 ARG A CA 1
ATOM 5584 C C . ARG A 1 690 ? 7.502 -27.645 -29.844 1.00 45.34 690 ARG A C 1
ATOM 5586 O O . ARG A 1 690 ? 7.940 -27.287 -30.931 1.00 45.34 690 ARG A O 1
ATOM 5593 N N . TRP A 1 691 ? 6.440 -28.448 -29.737 1.00 41.97 691 TRP A N 1
ATOM 5594 C CA . TRP A 1 691 ? 5.707 -29.000 -30.885 1.00 41.97 691 TRP A CA 1
ATOM 5595 C C . TRP A 1 691 ? 4.190 -28.854 -30.712 1.00 41.97 691 TRP A C 1
ATOM 5597 O O . TRP A 1 691 ? 3.505 -29.758 -30.236 1.00 41.97 691 TRP A O 1
ATOM 5607 N N . SER A 1 692 ? 3.645 -27.708 -31.123 1.00 40.88 692 SER A N 1
ATOM 5608 C CA . SER A 1 692 ? 2.196 -27.499 -31.244 1.00 40.88 692 SER A CA 1
ATOM 5609 C C . SER A 1 692 ? 1.875 -26.595 -32.441 1.00 40.88 692 SER A C 1
ATOM 5611 O O . SER A 1 692 ? 1.302 -25.517 -32.290 1.00 40.88 692 SER A O 1
ATOM 5613 N N . GLU A 1 693 ? 2.217 -27.052 -33.647 1.00 43.53 693 GLU A N 1
ATOM 5614 C CA . GLU A 1 693 ? 1.864 -26.396 -34.920 1.00 43.53 693 GLU A CA 1
ATOM 5615 C C . GLU A 1 693 ? 0.364 -26.521 -35.290 1.00 43.53 693 GLU A C 1
ATOM 5617 O O . GLU A 1 693 ? -0.065 -25.950 -36.286 1.00 43.53 693 GLU A O 1
ATOM 5622 N N . ARG A 1 694 ? -0.486 -27.197 -34.494 1.00 42.47 694 ARG A N 1
ATOM 5623 C CA . ARG A 1 694 ? -1.948 -27.261 -34.720 1.00 42.47 694 ARG A CA 1
ATOM 5624 C C . ARG A 1 694 ? -2.765 -27.221 -33.421 1.00 42.47 694 ARG A C 1
ATOM 5626 O O . ARG A 1 694 ? -2.547 -28.026 -32.526 1.00 42.47 694 ARG A O 1
ATOM 5633 N N . SER A 1 695 ? -3.718 -26.280 -33.367 1.00 45.62 695 SER A N 1
ATOM 5634 C CA . SER A 1 695 ? -4.867 -26.144 -32.444 1.00 45.62 695 SER A CA 1
ATOM 5635 C C . SER A 1 695 ? -4.749 -26.814 -31.057 1.00 45.62 695 SER A C 1
ATOM 5637 O O . SER A 1 695 ? -5.088 -27.981 -30.862 1.00 45.62 695 SER A O 1
ATOM 5639 N N . THR A 1 696 ? -4.371 -26.041 -30.031 1.00 51.19 696 THR A N 1
ATOM 5640 C CA . THR A 1 696 ? -4.226 -26.541 -28.645 1.00 51.19 696 THR A CA 1
ATOM 5641 C C . THR A 1 696 ? -5.535 -26.982 -27.987 1.00 51.19 696 THR A C 1
ATOM 5643 O O . THR A 1 696 ? -5.490 -27.765 -27.046 1.00 51.19 696 THR A O 1
ATOM 5646 N N . LYS A 1 697 ? -6.703 -26.522 -28.455 1.00 49.56 697 LYS A N 1
ATOM 5647 C CA . LYS A 1 697 ? -8.000 -26.886 -27.849 1.00 49.56 697 LYS A CA 1
ATOM 5648 C C . LYS A 1 697 ? -8.444 -28.315 -28.184 1.00 49.56 697 LYS A C 1
ATOM 5650 O O . LYS A 1 697 ? -9.215 -28.893 -27.422 1.00 49.56 697 LYS A O 1
ATOM 5655 N N . GLY A 1 698 ? -7.923 -28.894 -29.271 1.00 49.78 698 GLY A N 1
ATOM 5656 C CA . GLY A 1 698 ? -8.138 -30.298 -29.645 1.00 49.78 698 GLY A CA 1
ATOM 5657 C C . GLY A 1 698 ? -7.064 -31.260 -29.127 1.00 49.78 698 GLY A C 1
ATOM 5658 O O . GLY A 1 698 ? -7.207 -32.472 -29.270 1.00 49.78 698 GLY A O 1
ATOM 5659 N N . SER A 1 699 ? -5.983 -30.751 -28.524 1.00 60.81 699 SER A N 1
ATOM 5660 C CA . SER A 1 699 ? -4.910 -31.599 -28.008 1.00 60.81 699 SER A CA 1
ATOM 5661 C C . SER A 1 699 ? -5.298 -32.162 -26.644 1.00 60.81 699 SER A C 1
ATOM 5663 O O . SER A 1 699 ? -5.449 -31.422 -25.671 1.00 60.81 699 SER A O 1
ATOM 5665 N N . TRP A 1 700 ? -5.420 -33.487 -26.550 1.00 68.06 700 TRP A N 1
ATOM 5666 C CA . TRP A 1 700 ? -5.687 -34.205 -25.296 1.00 68.06 700 TRP A CA 1
ATOM 5667 C C . TRP A 1 700 ? -4.720 -33.803 -24.166 1.00 68.06 700 TRP A C 1
ATOM 5669 O O . TRP A 1 700 ? -5.105 -33.788 -23.000 1.00 68.06 700 TRP A O 1
ATOM 5679 N N . ARG A 1 701 ? -3.495 -33.389 -24.521 1.00 67.31 701 ARG A N 1
ATOM 5680 C CA . ARG A 1 701 ? -2.436 -32.951 -23.601 1.00 67.31 701 ARG A CA 1
ATOM 5681 C C . ARG A 1 701 ? -2.805 -31.686 -22.819 1.00 67.31 701 ARG A C 1
ATOM 5683 O O . ARG A 1 701 ? -2.584 -31.629 -21.611 1.00 67.31 701 ARG A O 1
ATOM 5690 N N . PHE A 1 702 ? -3.430 -30.703 -23.470 1.00 72.00 702 PHE A N 1
ATOM 5691 C CA . PHE A 1 702 ? -3.892 -29.479 -22.804 1.00 72.00 702 PHE A CA 1
ATOM 5692 C C . PHE A 1 702 ? -4.928 -29.810 -21.724 1.00 72.00 702 PHE A C 1
ATOM 5694 O O . PHE A 1 702 ? -4.807 -29.388 -20.575 1.00 72.00 702 PHE A O 1
ATOM 5701 N N . TRP A 1 703 ? -5.912 -30.640 -22.072 1.00 79.06 703 TRP A N 1
ATOM 5702 C CA . TRP A 1 703 ? -6.965 -31.035 -21.141 1.00 79.06 703 TRP A CA 1
ATOM 5703 C C . TRP A 1 703 ? -6.443 -31.910 -20.000 1.00 79.06 703 TRP A C 1
ATOM 5705 O O . TRP A 1 703 ? -6.919 -31.763 -18.877 1.00 79.06 703 TRP A O 1
ATOM 5715 N N . THR A 1 704 ? -5.416 -32.740 -20.226 1.00 78.75 704 THR A N 1
ATOM 5716 C CA . THR A 1 704 ? -4.775 -33.479 -19.127 1.00 78.75 704 THR A CA 1
ATOM 5717 C C . THR A 1 704 ? -4.116 -32.560 -18.100 1.00 78.75 704 THR A C 1
ATOM 5719 O O . THR A 1 704 ? -4.284 -32.791 -16.902 1.00 78.75 704 THR A O 1
ATOM 5722 N N . GLU A 1 705 ? -3.441 -31.487 -18.526 1.00 78.75 705 GLU A N 1
ATOM 5723 C CA . GLU A 1 705 ? -2.860 -30.514 -17.590 1.00 78.75 705 GLU A CA 1
ATOM 5724 C C . GLU A 1 705 ? -3.945 -29.758 -16.813 1.00 78.75 705 GLU A C 1
ATOM 5726 O O . GLU A 1 705 ? -3.851 -29.622 -15.591 1.00 78.75 705 GLU A O 1
ATOM 5731 N N . VAL A 1 706 ? -5.016 -29.328 -17.492 1.00 82.38 706 VAL A N 1
ATOM 5732 C CA . VAL A 1 706 ? -6.164 -28.665 -16.850 1.00 82.38 706 VAL A CA 1
ATOM 5733 C C . VAL A 1 706 ? -6.824 -29.587 -15.819 1.00 82.38 706 VAL A C 1
ATOM 5735 O O . VAL A 1 706 ? -7.175 -29.134 -14.726 1.00 82.38 706 VAL A O 1
ATOM 5738 N N . CYS A 1 707 ? -6.956 -30.885 -16.108 1.00 84.81 707 CYS A N 1
ATOM 5739 C CA . CYS A 1 707 ? -7.469 -31.869 -15.154 1.00 84.81 707 CYS A CA 1
ATOM 5740 C C . CYS A 1 707 ? -6.562 -32.013 -13.921 1.00 84.81 707 CYS A C 1
ATOM 5742 O O . CYS A 1 707 ? -7.070 -32.033 -12.797 1.00 84.81 707 CYS A O 1
ATOM 5744 N N . MET A 1 708 ? -5.236 -32.064 -14.102 1.00 82.75 708 MET A N 1
ATOM 5745 C CA . MET A 1 708 ? -4.280 -32.125 -12.987 1.00 82.75 708 MET A CA 1
ATOM 5746 C C . MET A 1 708 ? -4.345 -30.866 -12.113 1.00 82.75 708 MET A C 1
ATOM 5748 O O . MET A 1 708 ? -4.479 -30.971 -10.891 1.00 82.75 708 MET A O 1
ATOM 5752 N N . LEU A 1 709 ? -4.339 -29.677 -12.725 1.00 85.31 709 LEU A N 1
ATOM 5753 C CA . LEU A 1 709 ? -4.486 -28.404 -12.011 1.00 85.31 709 LEU A CA 1
ATOM 5754 C C . LEU A 1 709 ? -5.825 -28.314 -11.276 1.00 85.31 709 LEU A C 1
ATOM 5756 O O . LEU A 1 709 ? -5.878 -27.853 -10.139 1.00 85.31 709 LEU A O 1
ATOM 5760 N N . THR A 1 710 ? -6.905 -28.808 -11.884 1.00 89.31 710 THR A N 1
ATOM 5761 C CA . THR A 1 710 ? -8.229 -28.865 -11.253 1.00 89.31 710 THR A CA 1
ATOM 5762 C C . THR A 1 710 ? -8.243 -29.780 -10.030 1.00 89.31 710 THR A C 1
ATOM 5764 O O . THR A 1 710 ? -8.830 -29.419 -9.012 1.00 89.31 710 THR A O 1
ATOM 5767 N N . ALA A 1 711 ? -7.559 -30.925 -10.066 1.00 86.69 711 ALA A N 1
ATOM 5768 C CA . ALA A 1 711 ? -7.451 -31.803 -8.901 1.00 86.69 711 ALA A CA 1
ATOM 5769 C C . ALA A 1 711 ? -6.718 -31.121 -7.728 1.00 86.69 711 ALA A C 1
ATOM 5771 O O . ALA A 1 711 ? -7.198 -31.165 -6.591 1.00 86.69 711 ALA A O 1
ATOM 5772 N N . VAL A 1 712 ? -5.602 -30.435 -8.008 1.00 83.94 712 VAL A N 1
ATOM 5773 C CA . VAL A 1 712 ? -4.851 -29.654 -7.006 1.00 83.94 712 VAL A CA 1
ATOM 5774 C C . VAL A 1 712 ? -5.699 -28.499 -6.466 1.00 83.94 712 VAL A C 1
ATOM 5776 O O . VAL A 1 712 ? -5.786 -28.314 -5.252 1.00 83.94 712 VAL A O 1
ATOM 5779 N N . PHE A 1 713 ? -6.386 -27.771 -7.349 1.00 90.38 713 PHE A N 1
ATOM 5780 C CA . PHE A 1 713 ? -7.281 -26.668 -7.003 1.00 90.38 713 PHE A CA 1
ATOM 5781 C C . PHE A 1 713 ? -8.393 -27.097 -6.038 1.00 90.38 713 PHE A C 1
ATOM 5783 O O . PHE A 1 713 ? -8.557 -26.498 -4.972 1.00 90.38 713 PHE A O 1
ATOM 5790 N N . LEU A 1 714 ? -9.136 -28.158 -6.367 1.00 90.50 714 LEU A N 1
ATOM 5791 C CA . LEU A 1 714 ? -10.257 -28.624 -5.545 1.00 90.50 714 LEU A CA 1
ATOM 5792 C C . LEU A 1 714 ? -9.793 -29.122 -4.170 1.00 90.50 714 LEU A C 1
ATOM 5794 O O . LEU A 1 714 ? -10.473 -28.898 -3.163 1.00 90.50 714 LEU A O 1
ATOM 5798 N N . TRP A 1 715 ? -8.623 -29.760 -4.101 1.00 86.62 715 TRP A N 1
ATOM 5799 C CA . TRP A 1 715 ? -8.037 -30.156 -2.825 1.00 86.62 715 TRP A CA 1
ATOM 5800 C C . TRP A 1 715 ? -7.596 -28.962 -1.986 1.00 86.62 715 TRP A C 1
ATOM 5802 O O . TRP A 1 715 ? -7.939 -28.912 -0.805 1.00 86.62 715 TRP A O 1
ATOM 5812 N N . ALA A 1 716 ? -6.893 -27.997 -2.584 1.00 86.19 716 ALA A N 1
ATOM 5813 C CA . ALA A 1 716 ? -6.449 -26.791 -1.897 1.00 86.19 716 ALA A CA 1
ATOM 5814 C C . ALA A 1 716 ? -7.644 -26.027 -1.306 1.00 86.19 716 ALA A C 1
ATOM 5816 O O . ALA A 1 716 ? -7.605 -25.629 -0.143 1.00 86.19 716 ALA A O 1
ATOM 5817 N N . CYS A 1 717 ? -8.754 -25.929 -2.049 1.00 90.81 717 CYS A N 1
ATOM 5818 C CA . CYS A 1 717 ? -9.998 -25.330 -1.559 1.00 90.81 717 CYS A CA 1
ATOM 5819 C C . CYS A 1 717 ? -10.559 -26.068 -0.334 1.00 90.81 717 CYS A C 1
ATOM 5821 O O . CYS A 1 717 ? -10.891 -25.447 0.676 1.00 90.81 717 CYS A O 1
ATOM 5823 N N . LYS A 1 718 ? -10.632 -27.404 -0.389 1.00 88.44 718 LYS A N 1
ATOM 5824 C CA . LYS A 1 718 ? -11.108 -28.231 0.734 1.00 88.44 718 LYS A CA 1
ATOM 5825 C C . LYS A 1 718 ? -10.188 -28.128 1.956 1.00 88.44 718 LYS A C 1
ATOM 5827 O O . LYS A 1 718 ? -10.668 -28.072 3.090 1.00 88.44 718 LYS A O 1
ATOM 5832 N N . ALA A 1 719 ? -8.876 -28.126 1.736 1.00 83.06 719 ALA A N 1
ATOM 5833 C CA . ALA A 1 719 ? -7.866 -28.031 2.782 1.00 83.06 719 ALA A CA 1
ATOM 5834 C C . ALA A 1 719 ? -7.899 -26.664 3.479 1.00 83.06 719 ALA A C 1
ATOM 5836 O O . ALA A 1 719 ? -7.966 -26.616 4.709 1.00 83.06 719 ALA A O 1
ATOM 5837 N N . ALA A 1 720 ? -7.929 -25.576 2.701 1.00 86.38 720 ALA A N 1
ATOM 5838 C CA . ALA A 1 720 ? -8.027 -24.213 3.208 1.00 86.38 720 ALA A CA 1
ATOM 5839 C C . ALA A 1 720 ? -9.317 -24.010 4.014 1.00 86.38 720 ALA A C 1
ATOM 5841 O O . ALA A 1 720 ? -9.243 -23.577 5.159 1.00 86.38 720 ALA A O 1
ATOM 5842 N N . ALA A 1 721 ? -10.475 -24.436 3.494 1.00 88.00 721 ALA A N 1
ATOM 5843 C CA . ALA A 1 721 ? -11.756 -24.290 4.191 1.00 88.00 721 ALA A CA 1
ATOM 5844 C C . ALA A 1 721 ? -11.765 -24.986 5.563 1.00 88.00 721 ALA A C 1
ATOM 5846 O O . ALA A 1 721 ? -12.249 -24.435 6.557 1.00 88.00 721 ALA A O 1
ATOM 5847 N N . LYS A 1 722 ? -11.200 -26.200 5.640 1.00 85.19 722 LYS A N 1
ATOM 5848 C CA . LYS A 1 722 ? -11.086 -26.947 6.899 1.00 85.19 722 LYS A CA 1
ATOM 5849 C C . LYS A 1 722 ? -10.129 -26.260 7.877 1.00 85.19 722 LYS A C 1
ATOM 5851 O O . LYS A 1 722 ? -10.450 -26.146 9.058 1.00 85.19 722 LYS A O 1
ATOM 5856 N N . ALA A 1 723 ? -8.976 -25.803 7.394 1.00 82.94 723 ALA A N 1
ATOM 5857 C CA . ALA A 1 723 ? -7.978 -25.130 8.215 1.00 82.94 723 ALA A CA 1
ATOM 5858 C C . ALA A 1 723 ? -8.486 -23.786 8.764 1.00 82.94 723 ALA A C 1
ATOM 5860 O O . ALA A 1 723 ? -8.357 -23.522 9.958 1.00 82.94 723 ALA A O 1
ATOM 5861 N N . THR A 1 724 ? -9.145 -22.979 7.929 1.00 84.75 724 THR A N 1
ATOM 5862 C CA . THR A 1 724 ? -9.781 -21.722 8.340 1.00 84.75 724 THR A CA 1
ATOM 5863 C C . THR A 1 724 ? -10.835 -21.960 9.417 1.00 84.75 724 THR A C 1
ATOM 5865 O O . THR A 1 724 ? -10.882 -21.209 10.387 1.00 84.75 724 THR A O 1
ATOM 5868 N N . GLY A 1 725 ? -11.637 -23.026 9.302 1.00 83.38 725 GLY A N 1
ATOM 5869 C CA . GLY A 1 725 ? -12.599 -23.408 10.340 1.00 83.38 725 GLY A CA 1
ATOM 5870 C C . GLY A 1 725 ? -11.946 -23.640 11.707 1.00 83.38 725 GLY A C 1
ATOM 5871 O O . GLY A 1 725 ? -12.379 -23.057 12.694 1.00 83.38 725 GLY A O 1
ATOM 5872 N N . ILE A 1 726 ? -10.857 -24.412 11.750 1.00 82.38 726 ILE A N 1
ATOM 5873 C CA . ILE A 1 726 ? -10.138 -24.742 12.995 1.00 82.38 726 ILE A CA 1
ATOM 5874 C C . ILE A 1 726 ? -9.479 -23.505 13.618 1.00 82.38 726 ILE A C 1
ATOM 5876 O O . ILE A 1 726 ? -9.508 -23.331 14.834 1.00 82.38 726 ILE A O 1
ATOM 5880 N N . ILE A 1 727 ? -8.905 -22.621 12.797 1.00 80.88 727 ILE A N 1
ATOM 5881 C CA . ILE A 1 727 ? -8.303 -21.368 13.277 1.00 80.88 727 ILE A CA 1
ATOM 5882 C C . ILE A 1 727 ? -9.375 -20.455 13.879 1.00 80.88 727 ILE A C 1
ATOM 5884 O O . ILE A 1 727 ? -9.170 -19.890 14.953 1.00 80.88 727 ILE A O 1
ATOM 5888 N N . VAL A 1 728 ? -10.535 -20.345 13.227 1.00 81.25 728 VAL A N 1
ATOM 5889 C CA . VAL A 1 728 ? -11.670 -19.566 13.738 1.00 81.25 728 VAL A CA 1
ATOM 5890 C C . VAL A 1 728 ? -12.176 -20.140 15.059 1.00 81.25 728 VAL A C 1
ATOM 5892 O O . VAL A 1 728 ? -12.355 -19.375 16.005 1.00 81.25 728 VAL A O 1
ATOM 5895 N N . ASP A 1 729 ? -12.334 -21.462 15.158 1.00 80.31 729 ASP A N 1
ATOM 5896 C CA . ASP A 1 729 ? -12.753 -22.126 16.398 1.00 80.31 729 ASP A CA 1
ATOM 5897 C C . ASP A 1 729 ? -11.713 -21.943 17.528 1.00 80.31 729 ASP A C 1
ATOM 5899 O O . ASP A 1 729 ? -12.080 -21.877 18.695 1.00 80.31 729 ASP A O 1
ATOM 5903 N N . SER A 1 730 ? -10.423 -21.773 17.218 1.00 77.56 730 SER A N 1
ATOM 5904 C CA . SER A 1 730 ? -9.400 -21.445 18.225 1.00 77.56 730 SER A CA 1
ATOM 5905 C C . SER A 1 730 ? -9.436 -19.983 18.691 1.00 77.56 730 SER A C 1
ATOM 5907 O O . SER A 1 730 ? -9.066 -19.692 19.833 1.00 77.56 730 SER A O 1
ATOM 5909 N N . ILE A 1 731 ? -9.811 -19.050 17.811 1.00 69.69 731 ILE A N 1
ATOM 5910 C CA . ILE A 1 731 ? -9.892 -17.612 18.120 1.00 69.69 731 ILE A CA 1
ATOM 5911 C C . ILE A 1 731 ? -11.182 -17.308 18.886 1.00 69.69 731 ILE A C 1
ATOM 5913 O O . ILE A 1 731 ? -11.165 -16.550 19.855 1.00 69.69 731 ILE A O 1
ATOM 5917 N N . ALA A 1 732 ? -12.282 -17.924 18.460 1.00 69.25 732 ALA A N 1
ATOM 5918 C CA . ALA A 1 732 ? -13.621 -17.749 18.998 1.00 69.25 732 ALA A CA 1
ATOM 5919 C C . ALA A 1 732 ? -14.231 -19.120 19.358 1.00 69.25 732 ALA A C 1
ATOM 5921 O O . ALA A 1 732 ? -15.159 -19.571 18.674 1.00 69.25 732 ALA A O 1
ATOM 5922 N N . PRO A 1 733 ? -13.730 -19.790 20.417 1.00 67.69 733 PRO A N 1
ATOM 5923 C CA . PRO A 1 733 ? -14.206 -21.112 20.814 1.00 67.69 733 PRO A CA 1
ATOM 5924 C C . PRO A 1 733 ? -15.720 -21.132 21.013 1.00 67.69 733 PRO A C 1
ATOM 5926 O O . PRO A 1 733 ? -16.336 -20.159 21.457 1.00 67.69 733 PRO A O 1
ATOM 5929 N N . LYS A 1 734 ? -16.346 -22.238 20.606 1.00 61.91 734 LYS A N 1
ATOM 5930 C CA . LYS A 1 734 ? -17.748 -22.514 20.923 1.00 61.91 734 LYS A CA 1
ATOM 5931 C C . LYS A 1 734 ? -17.800 -22.951 22.381 1.00 61.91 734 LYS A C 1
ATOM 5933 O O . LYS A 1 734 ? -17.117 -23.904 22.736 1.00 61.91 734 LYS A O 1
ATOM 5938 N N . GLN A 1 735 ? -18.580 -22.258 23.207 1.00 51.22 735 GLN A N 1
ATOM 5939 C CA . GLN A 1 735 ? -18.972 -22.822 24.492 1.00 51.22 735 GLN A CA 1
ATOM 5940 C C . GLN A 1 735 ? -19.845 -24.041 24.197 1.00 51.22 735 GLN A C 1
ATOM 5942 O O . GLN A 1 735 ? -20.821 -23.945 23.451 1.00 51.22 735 GLN A O 1
ATOM 5947 N N . VAL A 1 736 ? -19.405 -25.196 24.681 1.00 43.19 736 VAL A N 1
ATOM 5948 C CA . VAL A 1 736 ? -20.182 -26.428 24.666 1.00 43.19 736 VAL A CA 1
ATOM 5949 C C . VAL A 1 736 ? -20.818 -26.504 26.043 1.00 43.19 736 VAL A C 1
ATOM 5951 O O . VAL A 1 736 ? -20.127 -26.810 27.008 1.00 43.19 736 VAL A O 1
ATOM 5954 N N . ASP A 1 737 ? -22.106 -26.191 26.140 1.00 36.34 737 ASP A N 1
ATOM 5955 C CA . ASP A 1 737 ? -22.886 -26.643 27.289 1.00 36.34 737 ASP A CA 1
ATOM 5956 C C . ASP A 1 737 ? -23.103 -28.150 27.107 1.00 36.34 737 ASP A C 1
ATOM 5958 O O . ASP A 1 737 ? -23.634 -28.572 26.077 1.00 36.34 737 ASP A O 1
ATOM 5962 N N . GLU A 1 738 ? -22.708 -28.972 28.084 1.00 33.97 738 GLU A N 1
ATOM 5963 C CA . GLU A 1 738 ? -22.759 -30.451 28.042 1.00 33.97 738 GLU A CA 1
ATOM 5964 C C . GLU A 1 738 ? -24.179 -31.065 27.921 1.00 33.97 738 GLU A C 1
ATOM 5966 O O . GLU A 1 738 ? -24.358 -32.271 28.053 1.00 33.97 738 GLU A O 1
ATOM 5971 N N . GLY A 1 739 ? -25.204 -30.275 27.594 1.00 33.53 739 GLY A N 1
ATOM 5972 C CA . GLY A 1 739 ? -26.559 -30.747 27.284 1.00 33.53 739 GLY A CA 1
ATOM 5973 C C . GLY A 1 739 ? -27.229 -30.063 26.087 1.00 33.53 739 GLY A C 1
ATOM 5974 O O . GLY A 1 739 ? -28.375 -30.387 25.778 1.00 33.53 739 GLY A O 1
ATOM 5975 N N . TRP A 1 740 ? -26.562 -29.121 25.405 1.00 37.06 740 TRP A N 1
ATOM 5976 C CA . TRP A 1 740 ? -27.155 -28.340 24.314 1.00 37.06 740 TRP A CA 1
ATOM 5977 C C . TRP A 1 740 ? -26.456 -28.630 22.984 1.00 37.06 740 TRP A C 1
ATOM 5979 O O . TRP A 1 740 ? -25.400 -28.081 22.681 1.00 37.06 740 TRP A O 1
ATOM 5989 N N . ASP A 1 741 ? -27.068 -29.498 22.176 1.00 35.00 741 ASP A N 1
ATOM 5990 C CA . ASP A 1 741 ? -26.594 -29.827 20.832 1.00 35.00 741 ASP A CA 1
ATOM 5991 C C . ASP A 1 741 ? -27.189 -28.820 19.819 1.00 35.00 741 ASP A C 1
ATOM 5993 O O . ASP A 1 741 ? -28.398 -28.859 19.549 1.00 35.00 741 ASP A O 1
ATOM 5997 N N . PRO A 1 742 ? -26.396 -27.873 19.272 1.00 39.03 742 PRO A N 1
ATOM 5998 C CA . PRO A 1 742 ? -26.914 -26.777 18.453 1.00 39.03 742 PRO A CA 1
ATOM 5999 C C . PRO A 1 742 ? -27.603 -27.281 17.183 1.00 39.03 742 PRO A C 1
ATOM 6001 O O . PRO A 1 742 ? -28.548 -26.660 16.710 1.00 39.03 742 PRO A O 1
ATOM 6004 N N . GLU A 1 743 ? -27.145 -28.407 16.628 1.00 36.16 743 GLU A N 1
ATOM 6005 C CA . GLU A 1 743 ? -27.696 -28.976 15.394 1.00 36.16 743 GLU A CA 1
ATOM 6006 C C . GLU A 1 743 ? -29.061 -29.645 15.621 1.00 36.16 743 GLU A C 1
ATOM 6008 O O . GLU A 1 743 ? -29.930 -29.545 14.755 1.00 36.16 743 GLU A O 1
ATOM 6013 N N . LYS A 1 744 ? -29.306 -30.219 16.808 1.00 35.25 744 LYS A N 1
ATOM 6014 C CA . LYS A 1 744 ? -30.609 -30.802 17.182 1.00 35.25 744 LYS A CA 1
ATOM 6015 C C . LYS A 1 744 ? -31.620 -29.754 17.648 1.00 35.25 744 LYS A C 1
ATOM 6017 O O . LYS A 1 744 ? -32.804 -29.861 17.340 1.00 35.25 744 LYS A O 1
ATOM 6022 N N . ASN A 1 745 ? -31.161 -28.714 18.344 1.00 36.84 745 ASN A N 1
ATOM 6023 C CA . ASN A 1 745 ? -32.033 -27.691 18.934 1.00 36.84 745 ASN A CA 1
ATOM 6024 C C . ASN A 1 745 ? -32.383 -26.540 17.968 1.00 36.84 745 ASN A C 1
ATOM 6026 O O . ASN A 1 745 ? -33.361 -25.831 18.188 1.00 36.84 745 ASN A O 1
ATOM 6030 N N . MET A 1 746 ? -31.651 -26.374 16.859 1.00 39.09 746 MET A N 1
ATOM 6031 C CA . MET A 1 746 ? -31.963 -25.406 15.788 1.00 39.09 746 MET A CA 1
ATOM 6032 C C . MET A 1 746 ? -33.202 -25.756 14.943 1.00 39.09 746 MET A C 1
ATOM 6034 O O . MET A 1 746 ? -33.582 -24.974 14.065 1.00 39.09 746 MET A O 1
ATOM 6038 N N . ALA A 1 747 ? -33.810 -26.919 15.174 1.00 38.25 747 ALA A N 1
ATOM 6039 C CA . ALA A 1 747 ? -34.881 -27.471 14.351 1.00 38.25 747 ALA A CA 1
ATOM 6040 C C . ALA A 1 747 ? -36.263 -27.529 15.027 1.00 38.25 747 ALA A C 1
ATOM 6042 O O . ALA A 1 747 ? -37.221 -27.986 14.403 1.00 38.25 747 ALA A O 1
ATOM 6043 N N . GLN A 1 748 ? -36.400 -27.054 16.270 1.00 35.09 748 GLN A N 1
ATOM 6044 C CA . GLN A 1 748 ? -37.707 -26.947 16.925 1.00 35.09 748 GLN A CA 1
ATOM 6045 C C . GLN A 1 748 ? -38.482 -25.697 16.452 1.00 35.09 748 GLN A C 1
ATOM 6047 O O . GLN A 1 748 ? -37.874 -24.649 16.207 1.00 35.09 748 GLN A O 1
ATOM 6052 N N . PRO A 1 749 ? -39.821 -25.775 16.306 1.00 36.53 749 PRO A N 1
ATOM 6053 C CA . PRO A 1 749 ? -40.652 -24.617 15.995 1.00 36.53 749 PRO A CA 1
ATOM 6054 C C . PRO A 1 749 ? -40.604 -23.566 17.120 1.00 36.53 749 PRO A C 1
ATOM 6056 O O . PRO A 1 749 ? -40.586 -23.879 18.305 1.00 36.53 749 PRO A O 1
ATOM 6059 N N . VAL A 1 750 ? -40.583 -22.301 16.701 1.00 42.53 750 VAL A N 1
ATOM 6060 C CA . VAL A 1 750 ? -39.972 -21.140 17.381 1.00 42.53 750 VAL A CA 1
ATOM 6061 C C . VAL A 1 750 ? -40.753 -20.565 18.582 1.00 42.53 750 VAL A C 1
ATOM 6063 O O . VAL A 1 750 ? -40.260 -19.648 19.225 1.00 42.53 750 VAL A O 1
ATOM 6066 N N . TRP A 1 751 ? -41.928 -21.077 18.955 1.00 39.81 751 TRP A N 1
ATOM 6067 C CA . TRP A 1 751 ? -42.822 -20.344 19.877 1.00 39.81 751 TRP A CA 1
ATOM 6068 C C . TRP A 1 751 ? -43.377 -21.165 21.047 1.00 39.81 751 TRP A C 1
ATOM 6070 O O . TRP A 1 751 ? -44.532 -21.016 21.434 1.00 39.81 751 TRP A O 1
ATOM 6080 N N . GLY A 1 752 ? -42.533 -22.006 21.645 1.00 35.53 752 GLY A N 1
ATOM 6081 C CA . GLY A 1 752 ? -42.667 -22.397 23.050 1.00 35.53 752 GLY A CA 1
ATOM 6082 C C . GLY A 1 752 ? -41.657 -21.599 23.871 1.00 35.53 752 GLY A C 1
ATOM 6083 O O . GLY A 1 752 ? -40.497 -21.512 23.475 1.00 35.53 752 GLY A O 1
ATOM 6084 N N . SER A 1 753 ? -42.086 -20.981 24.973 1.00 33.53 753 SER A N 1
ATOM 6085 C CA . SER A 1 753 ? -41.226 -20.202 25.874 1.00 33.53 753 SER A CA 1
ATOM 6086 C C . SER A 1 753 ? -39.892 -20.911 26.131 1.00 33.53 753 SER A C 1
ATOM 6088 O O . SER A 1 753 ? -39.876 -22.021 26.663 1.00 33.53 753 SER A O 1
ATOM 6090 N N . MET A 1 754 ? -38.780 -20.263 25.776 1.00 36.75 754 MET A N 1
ATOM 6091 C CA . MET A 1 754 ? -37.443 -20.719 26.151 1.00 36.75 754 MET A CA 1
ATOM 6092 C C . MET A 1 754 ? -37.414 -20.882 27.682 1.00 36.75 754 MET A C 1
ATOM 6094 O O . MET A 1 754 ? -37.700 -19.898 28.372 1.00 36.75 754 MET A O 1
ATOM 6098 N N . PRO A 1 755 ? -37.132 -22.081 28.231 1.00 39.81 755 PRO A N 1
ATOM 6099 C CA . PRO A 1 755 ? -37.151 -22.293 29.674 1.00 39.81 755 PRO A CA 1
ATOM 6100 C C . PRO A 1 755 ? -36.231 -21.282 30.364 1.00 39.81 755 PRO A C 1
ATOM 6102 O O . PRO A 1 755 ? -35.073 -21.129 29.968 1.00 39.81 755 PRO A O 1
ATOM 6105 N N . GLU A 1 756 ? -36.725 -20.602 31.401 1.00 38.12 756 GLU A N 1
ATOM 6106 C CA . GLU A 1 756 ? -35.979 -19.595 32.181 1.00 38.12 756 GLU A CA 1
ATOM 6107 C C . GLU A 1 756 ? -34.599 -20.086 32.655 1.00 38.12 756 GLU A C 1
ATOM 6109 O O . GLU A 1 756 ? -33.673 -19.288 32.809 1.00 38.12 756 GLU A O 1
ATOM 6114 N N . ALA A 1 757 ? -34.437 -21.404 32.808 1.00 36.28 757 ALA A N 1
ATOM 6115 C CA . ALA A 1 757 ? -33.178 -22.064 33.138 1.00 36.28 757 ALA A CA 1
ATOM 6116 C C . ALA A 1 757 ? -32.055 -21.818 32.108 1.00 36.28 757 ALA A C 1
ATOM 6118 O O . ALA A 1 757 ? -30.900 -21.691 32.498 1.00 36.28 757 ALA A O 1
ATOM 6119 N N . ILE A 1 758 ? -32.369 -21.683 30.813 1.00 41.12 758 ILE A N 1
ATOM 6120 C CA . ILE A 1 758 ? -31.362 -21.449 29.759 1.00 41.12 758 ILE A CA 1
ATOM 6121 C C . ILE A 1 758 ? -30.982 -19.962 29.691 1.00 41.12 758 ILE A C 1
ATOM 6123 O O . ILE A 1 758 ? -29.827 -19.621 29.451 1.00 41.12 758 ILE A O 1
ATOM 6127 N N . ARG A 1 759 ? -31.925 -19.053 29.983 1.00 40.06 759 ARG A N 1
ATOM 6128 C CA . ARG A 1 759 ? -31.656 -17.603 30.030 1.00 40.06 759 ARG A CA 1
ATOM 6129 C C . ARG A 1 759 ? -30.676 -17.237 31.153 1.00 40.06 759 ARG A C 1
ATOM 6131 O O . ARG A 1 759 ? -29.895 -16.307 30.982 1.00 40.06 759 ARG A O 1
ATOM 6138 N N . LYS A 1 760 ? -30.697 -17.971 32.272 1.00 39.22 760 LYS A N 1
ATOM 6139 C CA . LYS A 1 760 ? -29.752 -17.794 33.390 1.00 39.22 760 LYS A CA 1
ATOM 6140 C C . LYS A 1 760 ? -28.349 -18.358 33.131 1.00 39.22 760 LYS A C 1
ATOM 6142 O O . LYS A 1 760 ? -27.430 -17.953 33.828 1.00 39.22 760 LYS A O 1
ATOM 6147 N N . ASN A 1 761 ? -28.183 -19.226 32.131 1.00 37.75 761 ASN A N 1
ATOM 6148 C CA . ASN A 1 761 ? -26.896 -19.843 31.789 1.00 37.75 761 ASN A CA 1
ATOM 6149 C C . ASN A 1 761 ? -26.179 -19.156 30.614 1.00 37.75 761 ASN A C 1
ATOM 6151 O O . ASN A 1 761 ? -25.137 -19.630 30.172 1.00 37.75 761 ASN A O 1
ATOM 6155 N N . LEU A 1 762 ? -26.700 -18.032 30.105 1.00 39.75 762 LEU A N 1
ATOM 6156 C CA . LEU A 1 762 ? -25.944 -17.198 29.170 1.00 39.75 762 LEU A CA 1
ATOM 6157 C C . LEU A 1 762 ? -24.683 -16.684 29.886 1.00 39.75 762 LEU A C 1
ATOM 6159 O O . LEU A 1 762 ? -24.806 -16.111 30.970 1.00 39.75 762 LEU A O 1
ATOM 6163 N N . PRO A 1 763 ? -23.484 -16.886 29.315 1.00 36.34 763 PRO A N 1
ATOM 6164 C CA . PRO A 1 763 ? -22.229 -16.598 29.997 1.00 36.34 763 PRO A CA 1
ATOM 6165 C C . PRO A 1 763 ? -22.162 -15.131 30.430 1.00 36.34 763 PRO A C 1
ATOM 6167 O O . PRO A 1 763 ? -22.346 -14.216 29.624 1.00 36.34 763 PRO A O 1
ATOM 6170 N N . GLU A 1 764 ? -21.870 -14.915 31.713 1.00 38.41 764 GLU A N 1
ATOM 6171 C CA . GLU A 1 764 ? -21.555 -13.600 32.261 1.00 38.41 764 GLU A CA 1
ATOM 6172 C C . GLU A 1 764 ? -20.359 -12.961 31.534 1.00 38.41 764 GLU A C 1
ATOM 6174 O O . GLU A 1 764 ? -19.399 -13.624 31.135 1.00 38.41 764 GLU A O 1
ATOM 6179 N N . VAL A 1 765 ? -20.413 -11.629 31.451 1.00 41.88 765 VAL A N 1
ATOM 6180 C CA . VAL A 1 765 ? -19.553 -10.633 30.771 1.00 41.88 765 VAL A CA 1
ATOM 6181 C C . VAL A 1 765 ? -18.039 -10.709 31.124 1.00 41.88 765 VAL A C 1
ATOM 6183 O O . VAL A 1 765 ? -17.256 -9.826 30.776 1.00 41.88 765 VAL A O 1
ATOM 6186 N N . SER A 1 766 ? -17.557 -11.746 31.816 1.00 37.91 766 SER A N 1
ATOM 6187 C CA . SER A 1 766 ? -16.168 -11.833 32.295 1.00 37.91 766 SER A CA 1
ATOM 6188 C C . SER A 1 766 ? -15.147 -12.285 31.230 1.00 37.91 766 SER A C 1
ATOM 6190 O O . SER A 1 766 ? -13.993 -11.845 31.274 1.00 37.91 766 SER A O 1
ATOM 6192 N N . GLU A 1 767 ? -15.541 -13.078 30.220 1.00 45.44 767 GLU A N 1
ATOM 6193 C CA . GLU A 1 767 ? -14.627 -13.547 29.154 1.00 45.44 767 GLU A CA 1
ATOM 6194 C C . GLU A 1 767 ? -14.396 -12.537 28.013 1.00 45.44 767 GLU A C 1
ATOM 6196 O O . GLU A 1 767 ? -13.420 -12.670 27.262 1.00 45.44 767 GLU A O 1
ATOM 6201 N N . ASP A 1 768 ? -15.213 -11.480 27.919 1.00 49.16 768 ASP A N 1
ATOM 6202 C CA . ASP A 1 768 ? -15.127 -10.473 26.851 1.00 49.16 768 ASP A CA 1
ATOM 6203 C C . ASP A 1 768 ? -13.753 -9.787 26.805 1.00 49.16 768 ASP A C 1
ATOM 6205 O O . ASP A 1 768 ? -13.240 -9.493 25.725 1.00 49.16 768 ASP A O 1
ATOM 6209 N N . ARG A 1 769 ? -13.077 -9.634 27.953 1.00 49.72 769 ARG A N 1
ATOM 6210 C CA . ARG A 1 769 ? -11.725 -9.050 28.027 1.00 49.72 769 ARG A CA 1
ATOM 6211 C C . ARG A 1 769 ? -10.651 -9.910 27.349 1.00 49.72 769 ARG A C 1
ATOM 6213 O O . ARG A 1 769 ? -9.764 -9.364 26.692 1.00 49.72 769 ARG A O 1
ATOM 6220 N N . LYS A 1 770 ? -10.724 -11.244 27.461 1.00 51.75 770 LYS A N 1
ATOM 6221 C CA . LYS A 1 770 ? -9.762 -12.161 26.811 1.00 51.75 770 LYS A CA 1
ATOM 6222 C C . LYS A 1 770 ? -9.997 -12.229 25.303 1.00 51.75 770 LYS A C 1
ATOM 6224 O O . LYS A 1 770 ? -9.029 -12.269 24.541 1.00 51.75 770 LYS A O 1
ATOM 6229 N N . LEU A 1 771 ? -11.261 -12.199 24.874 1.00 50.88 771 LEU A N 1
ATOM 6230 C CA . LEU A 1 771 ? -11.624 -12.118 23.460 1.00 50.88 771 LEU A CA 1
ATOM 6231 C C . LEU A 1 771 ? -11.187 -10.775 22.863 1.00 50.88 771 LEU A C 1
ATOM 6233 O O . LEU A 1 771 ? -10.542 -10.769 21.820 1.00 50.88 771 LEU A O 1
ATOM 6237 N N . HIS A 1 772 ? -11.425 -9.658 23.558 1.00 52.97 772 HIS A N 1
ATOM 6238 C CA . HIS A 1 772 ? -10.952 -8.334 23.143 1.00 52.97 772 HIS A CA 1
ATOM 6239 C C . HIS A 1 772 ? -9.430 -8.303 23.011 1.00 52.97 772 HIS A C 1
ATOM 6241 O O . HIS A 1 772 ? -8.933 -7.809 22.006 1.00 52.97 772 HIS A O 1
ATOM 6247 N N . GLY A 1 773 ? -8.681 -8.896 23.947 1.00 53.66 773 GLY A N 1
ATOM 6248 C CA . GLY A 1 773 ? -7.224 -9.020 23.843 1.00 53.66 773 GLY A CA 1
ATOM 6249 C C . GLY A 1 773 ? -6.776 -9.803 22.603 1.00 53.66 773 GLY A C 1
ATOM 6250 O O . GLY A 1 773 ? -5.956 -9.313 21.832 1.00 53.66 773 GLY A O 1
ATOM 6251 N N . LYS A 1 774 ? -7.357 -10.983 22.347 1.00 53.41 774 LYS A N 1
ATOM 6252 C CA . LYS A 1 774 ? -7.025 -11.812 21.170 1.00 53.41 774 LYS A CA 1
ATOM 6253 C C . LYS A 1 774 ? -7.416 -11.148 19.847 1.00 53.41 774 LYS A C 1
ATOM 6255 O O . LYS A 1 774 ? -6.653 -11.203 18.888 1.00 53.41 774 LYS A O 1
ATOM 6260 N N . VAL A 1 775 ? -8.580 -10.504 19.801 1.00 50.38 775 VAL A N 1
ATOM 6261 C CA . VAL A 1 775 ? -9.092 -9.787 18.625 1.00 50.38 775 VAL A CA 1
ATOM 6262 C C . VAL A 1 775 ? -8.273 -8.529 18.356 1.00 50.38 775 VAL A C 1
ATOM 6264 O O . VAL A 1 775 ? -7.909 -8.275 17.214 1.00 50.38 775 VAL A O 1
ATOM 6267 N N . THR A 1 776 ? -7.896 -7.791 19.398 1.00 50.19 776 THR A N 1
ATOM 6268 C CA . THR A 1 776 ? -7.015 -6.620 19.289 1.00 50.19 776 THR A CA 1
ATOM 6269 C C . THR A 1 776 ? -5.631 -7.033 18.800 1.00 50.19 776 THR A C 1
ATOM 6271 O O . THR A 1 776 ? -5.118 -6.430 17.866 1.00 50.19 776 THR A O 1
ATOM 6274 N N . VAL A 1 777 ? -5.053 -8.114 19.334 1.00 53.19 777 VAL A N 1
ATOM 6275 C CA . VAL A 1 777 ? -3.782 -8.671 18.838 1.00 53.19 777 VAL A CA 1
ATOM 6276 C C . VAL A 1 777 ? -3.905 -9.139 17.386 1.00 53.19 777 VAL A C 1
ATOM 6278 O O . VAL A 1 777 ? -2.987 -8.912 16.602 1.00 53.19 777 VAL A O 1
ATOM 6281 N N . LEU A 1 778 ? -5.030 -9.739 16.986 1.00 50.00 778 LEU A N 1
ATOM 6282 C CA . LEU A 1 778 ? -5.277 -10.148 15.601 1.00 50.00 778 LEU A CA 1
ATOM 6283 C C . LEU A 1 778 ? -5.402 -8.942 14.657 1.00 50.00 778 LEU A C 1
ATOM 6285 O O . LEU A 1 778 ? -4.793 -8.937 13.596 1.00 50.00 778 LEU A O 1
ATOM 6289 N N . PHE A 1 779 ? -6.146 -7.901 15.033 1.00 50.94 779 PHE A N 1
ATOM 6290 C CA . PHE A 1 779 ? -6.267 -6.688 14.221 1.00 50.94 779 PHE A CA 1
ATOM 6291 C C . PHE A 1 779 ? -4.956 -5.903 14.162 1.00 50.94 779 PHE A C 1
ATOM 6293 O O . PHE A 1 779 ? -4.603 -5.429 13.090 1.00 50.94 779 PHE A O 1
ATOM 6300 N N . ILE A 1 780 ? -4.198 -5.828 15.260 1.00 48.09 780 ILE A N 1
ATOM 6301 C CA . ILE A 1 780 ? -2.863 -5.215 15.284 1.00 48.09 780 ILE A CA 1
ATOM 6302 C C . ILE A 1 780 ? -1.875 -6.035 14.450 1.00 48.09 780 ILE A C 1
ATOM 6304 O O . ILE A 1 780 ? -1.083 -5.460 13.715 1.00 48.09 780 ILE A O 1
ATOM 6308 N N . SER A 1 781 ? -1.917 -7.367 14.508 1.00 47.22 781 SER A N 1
ATOM 6309 C CA . SER A 1 781 ? -1.050 -8.207 13.673 1.00 47.22 781 SER A CA 1
ATOM 6310 C C . SER A 1 781 ? -1.436 -8.117 12.199 1.00 47.22 781 SER A C 1
ATOM 6312 O O . SER A 1 781 ? -0.554 -7.896 11.382 1.00 47.22 781 SER A O 1
ATOM 6314 N N . LEU A 1 782 ? -2.723 -8.165 11.845 1.00 44.56 782 LEU A N 1
ATOM 6315 C CA . LEU A 1 782 ? -3.198 -7.906 10.479 1.00 44.56 782 LEU A CA 1
ATOM 6316 C C . LEU A 1 782 ? -2.833 -6.491 10.002 1.00 44.56 782 LEU A C 1
ATOM 6318 O O . LEU A 1 782 ? -2.471 -6.315 8.841 1.00 44.56 782 LEU A O 1
ATOM 6322 N N . TRP A 1 783 ? -2.864 -5.500 10.896 1.00 45.72 783 TRP A N 1
ATOM 6323 C CA . TRP A 1 783 ? -2.423 -4.135 10.618 1.00 45.72 783 TRP A CA 1
ATOM 6324 C C . TRP A 1 783 ? -0.919 -4.047 10.345 1.00 45.72 783 TRP A C 1
ATOM 6326 O O . TRP A 1 783 ? -0.518 -3.504 9.316 1.00 45.72 783 TRP A O 1
ATOM 6336 N N . LEU A 1 784 ? -0.087 -4.624 11.219 1.00 42.00 784 LEU A N 1
ATOM 6337 C CA . LEU A 1 784 ? 1.366 -4.689 11.050 1.00 42.00 784 LEU A CA 1
ATOM 6338 C C . LEU A 1 784 ? 1.731 -5.441 9.764 1.00 42.00 784 LEU A C 1
ATOM 6340 O O . LEU A 1 784 ? 2.562 -4.973 8.996 1.00 42.00 784 LEU A O 1
ATOM 6344 N N . ILE A 1 785 ? 1.064 -6.561 9.488 1.00 43.16 785 ILE A N 1
ATOM 6345 C CA . ILE A 1 785 ? 1.249 -7.376 8.280 1.00 43.16 785 ILE A CA 1
ATOM 6346 C C . ILE A 1 785 ? 0.903 -6.574 7.018 1.00 43.16 785 ILE A C 1
ATOM 6348 O O . ILE A 1 785 ? 1.604 -6.651 6.016 1.00 43.16 785 ILE A O 1
ATOM 6352 N N . ASN A 1 786 ? -0.134 -5.745 7.055 1.00 41.12 786 ASN A N 1
ATOM 6353 C CA . ASN A 1 786 ? -0.531 -4.946 5.902 1.00 41.12 786 ASN A CA 1
ATOM 6354 C C . ASN A 1 786 ? 0.314 -3.666 5.717 1.00 41.12 786 ASN A C 1
ATOM 6356 O O . ASN A 1 786 ? 0.558 -3.232 4.591 1.00 41.12 786 ASN A O 1
ATOM 6360 N N . ALA A 1 787 ? 0.857 -3.101 6.802 1.00 40.03 787 ALA A N 1
ATOM 6361 C CA . ALA A 1 787 ? 1.843 -2.020 6.733 1.00 40.03 787 ALA A CA 1
ATOM 6362 C C . ALA A 1 787 ? 3.123 -2.436 5.972 1.00 40.03 787 ALA A C 1
ATOM 6364 O O . ALA A 1 787 ? 3.785 -1.582 5.383 1.00 40.03 787 ALA A O 1
ATOM 6365 N N . TRP A 1 788 ? 3.432 -3.742 5.922 1.00 42.03 788 TRP A N 1
ATOM 6366 C CA . TRP A 1 788 ? 4.591 -4.358 5.243 1.00 42.03 788 TRP A CA 1
ATOM 6367 C C . TRP A 1 788 ? 4.525 -4.410 3.712 1.00 42.03 788 TRP A C 1
ATOM 6369 O O . TRP A 1 788 ? 5.445 -4.914 3.065 1.00 42.03 788 TRP A O 1
ATOM 6379 N N . TRP A 1 789 ? 3.497 -3.819 3.109 1.00 42.09 789 TRP A N 1
ATOM 6380 C CA . TRP A 1 789 ? 3.341 -3.726 1.662 1.00 42.09 789 TRP A CA 1
ATOM 6381 C C . TRP A 1 789 ? 4.347 -2.766 0.971 1.00 42.09 789 TRP A C 1
ATOM 6383 O O . TRP A 1 789 ? 4.532 -1.644 1.441 1.00 42.09 789 TRP A O 1
ATOM 6393 N N . PRO A 1 790 ? 4.924 -3.086 -0.210 1.00 41.84 790 PRO A N 1
ATOM 6394 C CA . PRO A 1 790 ? 5.932 -2.246 -0.882 1.00 41.84 790 PRO A CA 1
ATOM 6395 C C . PRO A 1 790 ? 5.461 -0.839 -1.307 1.00 41.84 790 PRO A C 1
ATOM 6397 O O . PRO A 1 790 ? 6.248 0.102 -1.241 1.00 41.84 790 PRO A O 1
ATOM 6400 N N . LYS A 1 791 ? 4.179 -0.637 -1.665 1.00 45.47 791 LYS A N 1
ATOM 6401 C CA . LYS A 1 791 ? 3.605 0.719 -1.890 1.00 45.47 791 LYS A CA 1
ATOM 6402 C C . LYS A 1 791 ? 3.304 1.484 -0.584 1.00 45.47 791 LYS A C 1
ATOM 6404 O O . LYS A 1 791 ? 3.035 2.680 -0.635 1.00 45.47 791 LYS A O 1
ATOM 6409 N N . GLY A 1 792 ? 3.336 0.804 0.566 1.00 54.78 792 GLY A N 1
ATOM 6410 C CA . GLY A 1 792 ? 3.079 1.342 1.905 1.00 54.78 792 GLY A CA 1
ATOM 6411 C C . GLY A 1 792 ? 4.315 1.379 2.810 1.00 54.78 792 GLY A C 1
ATOM 6412 O O . GLY A 1 792 ? 4.235 1.955 3.889 1.00 54.78 792 GLY A O 1
ATOM 6413 N N . TYR A 1 793 ? 5.461 0.847 2.368 1.00 63.88 793 TYR A N 1
ATOM 6414 C CA . TYR A 1 793 ? 6.691 0.743 3.164 1.00 63.88 793 TYR A CA 1
ATOM 6415 C C . TYR A 1 793 ? 7.198 2.099 3.668 1.00 63.88 793 TYR A C 1
ATOM 6417 O O . TYR A 1 793 ? 7.826 2.177 4.721 1.00 63.88 793 TYR A O 1
ATOM 6425 N N . GLY A 1 794 ? 6.854 3.191 2.975 1.00 72.81 794 GLY A N 1
ATOM 6426 C CA . GLY A 1 794 ? 7.079 4.547 3.473 1.00 72.81 794 GLY A CA 1
ATOM 6427 C C . GLY A 1 794 ? 6.496 4.777 4.871 1.00 72.81 794 GLY A C 1
ATOM 6428 O O . GLY A 1 794 ? 7.116 5.449 5.687 1.00 72.81 794 GLY A O 1
ATOM 6429 N N . TRP A 1 795 ? 5.357 4.165 5.196 1.00 75.75 795 TRP A N 1
ATOM 6430 C CA . TRP A 1 795 ? 4.747 4.230 6.523 1.00 75.75 795 TRP A CA 1
ATOM 6431 C C . TRP A 1 795 ? 5.412 3.307 7.545 1.00 75.75 795 TRP A C 1
ATOM 6433 O O . TRP A 1 795 ? 5.429 3.651 8.719 1.00 75.75 795 TRP A O 1
ATOM 6443 N N . ILE A 1 796 ? 6.037 2.200 7.131 1.00 72.06 796 ILE A N 1
ATOM 6444 C CA . ILE A 1 796 ? 6.948 1.461 8.023 1.00 72.06 796 ILE A CA 1
ATOM 6445 C C . ILE A 1 796 ? 8.157 2.309 8.332 1.00 72.06 796 ILE A C 1
ATOM 6447 O O . ILE A 1 796 ? 8.482 2.472 9.496 1.00 72.06 796 ILE A O 1
ATOM 6451 N N . CYS A 1 797 ? 8.780 2.909 7.318 1.00 81.50 797 CYS A N 1
ATOM 6452 C CA . CYS A 1 797 ? 9.862 3.858 7.543 1.00 81.50 797 CYS A CA 1
ATOM 6453 C C . CYS A 1 797 ? 9.399 5.009 8.447 1.00 81.50 797 CYS A C 1
ATOM 6455 O O . CYS A 1 797 ? 10.165 5.439 9.301 1.00 81.50 797 CYS A O 1
ATOM 6457 N N . CYS A 1 798 ? 8.141 5.450 8.327 1.00 84.00 798 CYS A N 1
ATOM 6458 C CA . CYS A 1 798 ? 7.536 6.416 9.239 1.00 84.00 798 CYS A CA 1
ATOM 6459 C C . CYS A 1 798 ? 7.467 5.878 10.672 1.00 84.00 798 CYS A C 1
ATOM 6461 O O . CYS A 1 798 ? 7.967 6.551 11.559 1.00 84.00 798 CYS A O 1
ATOM 6463 N N . ILE A 1 799 ? 6.913 4.681 10.905 1.00 81.88 799 ILE A N 1
ATOM 6464 C CA . ILE A 1 799 ? 6.797 4.061 12.239 1.00 81.88 799 ILE A CA 1
ATOM 6465 C C . ILE A 1 799 ? 8.178 3.776 12.837 1.00 81.88 799 ILE A C 1
ATOM 6467 O O . ILE A 1 799 ? 8.434 4.130 13.983 1.00 81.88 799 ILE A O 1
ATOM 6471 N N . SER A 1 800 ? 9.093 3.180 12.073 1.00 84.19 800 SER A N 1
ATOM 6472 C CA . SER A 1 800 ? 10.478 2.947 12.485 1.00 84.19 800 SER A CA 1
ATOM 6473 C C . SER A 1 800 ? 11.155 4.261 12.856 1.00 84.19 800 SER A C 1
ATOM 6475 O O . SER A 1 800 ? 11.807 4.341 13.892 1.00 84.19 800 SER A O 1
ATOM 6477 N N . PHE A 1 801 ? 10.948 5.323 12.074 1.00 89.94 801 PHE A N 1
ATOM 6478 C CA . PHE A 1 801 ? 11.481 6.634 12.418 1.00 89.94 801 PHE A CA 1
ATOM 6479 C C . PHE A 1 801 ? 10.751 7.268 13.616 1.00 89.94 801 PHE A C 1
ATOM 6481 O O . PHE A 1 801 ? 11.402 7.932 14.418 1.00 89.94 801 PHE A O 1
ATOM 6488 N N . THR A 1 802 ? 9.453 7.017 13.823 1.00 88.56 802 THR A N 1
ATOM 6489 C CA . THR A 1 802 ? 8.719 7.385 15.049 1.00 88.56 802 THR A CA 1
ATOM 6490 C C . THR A 1 802 ? 9.346 6.735 16.277 1.00 88.56 802 THR A C 1
ATOM 6492 O O . THR A 1 802 ? 9.607 7.419 17.264 1.00 88.56 802 THR A O 1
ATOM 6495 N N . LEU A 1 803 ? 9.633 5.434 16.214 1.00 86.56 803 LEU A N 1
ATOM 6496 C CA . LEU A 1 803 ? 10.259 4.685 17.302 1.00 86.56 803 LEU A CA 1
ATOM 6497 C C . LEU A 1 803 ? 11.699 5.142 17.549 1.00 86.56 803 LEU A C 1
ATOM 6499 O O . LEU A 1 803 ? 12.076 5.307 18.706 1.00 86.56 803 LEU A O 1
ATOM 6503 N N . ILE A 1 804 ? 12.471 5.432 16.493 1.00 92.62 804 ILE A N 1
ATOM 6504 C CA . ILE A 1 804 ? 13.803 6.044 16.616 1.00 92.62 804 ILE A CA 1
ATOM 6505 C C . ILE A 1 804 ? 13.698 7.386 17.346 1.00 92.62 804 ILE A C 1
ATOM 6507 O O . ILE A 1 804 ? 14.367 7.566 18.357 1.00 92.62 804 ILE A O 1
ATOM 6511 N N . ASN A 1 805 ? 12.822 8.296 16.900 1.00 91.44 805 ASN A N 1
ATOM 6512 C CA . ASN A 1 805 ? 12.613 9.591 17.559 1.00 91.44 805 ASN A CA 1
ATOM 6513 C C . ASN A 1 805 ? 12.124 9.438 19.010 1.00 91.44 805 ASN A C 1
ATOM 6515 O O . ASN A 1 805 ? 12.465 10.252 19.864 1.00 91.44 805 ASN A O 1
ATOM 6519 N N . GLY A 1 806 ? 11.328 8.410 19.301 1.00 89.19 806 GLY A N 1
ATOM 6520 C CA . GLY A 1 806 ? 10.868 8.104 20.650 1.00 89.19 806 GLY A CA 1
ATOM 6521 C C . GLY A 1 806 ? 11.983 7.613 21.573 1.00 89.19 806 GLY A C 1
ATOM 6522 O O . GLY A 1 806 ? 12.155 8.159 22.661 1.00 89.19 806 GLY A O 1
ATOM 6523 N N . ALA A 1 807 ? 12.759 6.616 21.138 1.00 88.62 807 ALA A N 1
ATOM 6524 C CA . ALA A 1 807 ? 13.853 6.042 21.925 1.00 88.62 807 ALA A CA 1
ATOM 6525 C C . ALA A 1 807 ? 15.020 7.008 22.123 1.00 88.62 807 ALA A C 1
ATOM 6527 O O . ALA A 1 807 ? 15.655 6.944 23.172 1.00 88.62 807 ALA A O 1
ATOM 6528 N N . THR A 1 808 ? 15.317 7.861 21.137 1.00 91.81 808 THR A N 1
ATOM 6529 C CA . THR A 1 808 ? 16.371 8.871 21.264 1.00 91.81 808 THR A CA 1
ATOM 6530 C C . THR A 1 808 ? 15.814 10.127 21.925 1.00 91.81 808 THR A C 1
ATOM 6532 O O . THR A 1 808 ? 15.971 10.322 23.126 1.00 91.81 808 THR A O 1
ATOM 6535 N N . TRP A 1 809 ? 15.103 10.965 21.173 1.00 88.69 809 TRP A N 1
ATOM 6536 C CA . TRP A 1 809 ? 14.683 12.291 21.621 1.00 88.69 809 TRP A CA 1
ATOM 6537 C C . TRP A 1 809 ? 13.625 12.260 22.714 1.00 88.69 809 TRP A C 1
ATOM 6539 O O . TRP A 1 809 ? 13.641 13.135 23.571 1.00 88.69 809 TRP A O 1
ATOM 6549 N N . GLY A 1 810 ? 12.721 11.279 22.717 1.00 85.44 810 GLY A N 1
ATOM 6550 C CA . GLY A 1 810 ? 11.744 11.144 23.800 1.00 85.44 810 GLY A CA 1
ATOM 6551 C C . GLY A 1 810 ? 12.400 10.791 25.130 1.00 85.44 810 GLY A C 1
ATOM 6552 O O . GLY A 1 810 ? 12.077 11.378 26.160 1.00 85.44 810 GLY A O 1
ATOM 6553 N N . ASN A 1 811 ? 13.391 9.905 25.096 1.00 84.56 811 ASN A N 1
ATOM 6554 C CA . ASN A 1 811 ? 14.208 9.598 26.262 1.00 84.56 811 ASN A CA 1
ATOM 6555 C C . ASN A 1 811 ? 15.018 10.825 26.717 1.00 84.56 811 ASN A C 1
ATOM 6557 O O . ASN A 1 811 ? 14.948 11.213 27.881 1.00 84.56 811 ASN A O 1
ATOM 6561 N N . LEU A 1 812 ? 15.679 11.525 25.792 1.00 83.25 812 LEU A N 1
ATOM 6562 C CA . LEU A 1 812 ? 16.422 12.752 26.106 1.00 83.25 812 LEU A CA 1
ATOM 6563 C C . LEU A 1 812 ? 15.528 13.868 26.662 1.00 83.25 812 LEU A C 1
ATOM 6565 O O . LEU A 1 812 ? 15.930 14.573 27.582 1.00 83.25 812 LEU A O 1
ATOM 6569 N N . ALA A 1 813 ? 14.290 13.996 26.180 1.00 77.81 813 ALA A N 1
ATOM 6570 C CA . ALA A 1 813 ? 13.318 14.946 26.720 1.00 77.81 813 ALA A CA 1
ATOM 6571 C C . ALA A 1 813 ? 12.929 14.634 28.179 1.00 77.81 813 ALA A C 1
ATOM 6573 O O . ALA A 1 813 ? 12.528 15.534 28.915 1.00 77.81 813 ALA A O 1
ATOM 6574 N N . SER A 1 814 ? 13.083 13.381 28.625 1.00 76.19 814 SER A N 1
ATOM 6575 C CA . SER A 1 814 ? 12.880 12.987 30.025 1.00 76.19 814 SER A CA 1
ATOM 6576 C C . SER A 1 814 ? 14.069 13.316 30.943 1.00 76.19 814 SER A C 1
ATOM 6578 O O . SER A 1 814 ? 13.947 13.176 32.161 1.00 76.19 814 SER A O 1
ATOM 6580 N N . TYR A 1 815 ? 15.184 13.839 30.404 1.00 78.75 815 TYR A N 1
ATOM 6581 C CA . TYR A 1 815 ? 16.364 14.239 31.184 1.00 78.75 815 TYR A CA 1
ATOM 6582 C C . TYR A 1 815 ? 16.038 15.217 32.320 1.00 78.75 815 TYR A C 1
ATOM 6584 O O . TYR A 1 815 ? 16.673 15.158 33.368 1.00 78.75 815 TYR A O 1
ATOM 6592 N N . GLY A 1 816 ? 15.006 16.057 32.173 1.00 72.69 816 GLY A N 1
ATOM 6593 C CA . GLY A 1 816 ? 14.554 16.959 33.239 1.00 72.69 816 GLY A CA 1
ATOM 6594 C C . GLY A 1 816 ? 14.249 16.251 34.572 1.00 72.69 816 GLY A C 1
ATOM 6595 O O . GLY A 1 816 ? 14.471 16.833 35.632 1.00 72.69 816 GLY A O 1
ATOM 6596 N N . VAL A 1 817 ? 13.818 14.983 34.534 1.00 76.94 817 VAL A N 1
ATOM 6597 C CA . VAL A 1 817 ? 13.587 14.155 35.732 1.00 76.94 817 VAL A CA 1
ATOM 6598 C C . VAL A 1 817 ? 14.913 13.762 36.394 1.00 76.94 817 VAL A C 1
ATOM 6600 O O . VAL A 1 817 ? 15.060 13.904 37.607 1.00 76.94 817 VAL A O 1
ATOM 6603 N N . TYR A 1 818 ? 15.903 13.328 35.607 1.00 80.25 818 TYR A N 1
ATOM 6604 C CA . TYR A 1 818 ? 17.241 12.998 36.112 1.00 80.25 818 TYR A CA 1
ATOM 6605 C C . TYR A 1 818 ? 17.973 14.242 36.634 1.00 80.25 818 TYR A C 1
ATOM 6607 O O . TYR A 1 818 ? 18.542 14.199 37.721 1.00 80.25 818 TYR A O 1
ATOM 6615 N N . LEU A 1 819 ? 17.881 15.373 35.923 1.00 79.00 819 LEU A N 1
ATOM 6616 C CA . LEU A 1 819 ? 18.430 16.664 36.348 1.00 79.00 819 LEU A CA 1
ATOM 6617 C C . LEU A 1 819 ? 17.892 17.081 37.719 1.00 79.00 819 LEU A C 1
ATOM 6619 O O . LEU A 1 819 ? 18.658 17.485 38.589 1.00 79.00 819 LEU A O 1
ATOM 6623 N N . SER A 1 820 ? 16.579 16.951 37.922 1.00 74.69 820 SER A N 1
ATOM 6624 C CA . SER A 1 820 ? 15.945 17.227 39.208 1.00 74.69 820 SER A CA 1
ATOM 6625 C C . SER A 1 820 ? 16.525 16.371 40.332 1.00 74.69 820 SER A C 1
ATOM 6627 O O . SER A 1 820 ? 16.820 16.895 41.400 1.00 74.69 820 SER A O 1
ATOM 6629 N N . TYR A 1 821 ? 16.683 15.067 40.096 1.00 78.75 821 TYR A N 1
ATOM 6630 C CA . TYR A 1 821 ? 17.244 14.148 41.084 1.00 78.75 821 TYR A CA 1
ATOM 6631 C C . TYR A 1 821 ? 18.710 14.489 41.406 1.00 78.75 821 TYR A C 1
ATOM 6633 O O . TYR A 1 821 ? 19.107 14.480 42.569 1.00 78.75 821 TYR A O 1
ATOM 6641 N N . TYR A 1 822 ? 19.510 14.852 40.396 1.00 83.44 822 TYR A N 1
ATOM 6642 C CA . TYR A 1 822 ? 20.915 15.240 40.576 1.00 83.44 822 TYR A CA 1
ATOM 6643 C C . TYR A 1 822 ? 21.089 16.530 41.380 1.00 83.44 822 TYR A C 1
ATOM 6645 O O . TYR A 1 822 ? 22.010 16.612 42.193 1.00 83.44 822 TYR A O 1
ATOM 6653 N N . ILE A 1 823 ? 20.207 17.514 41.177 1.00 77.94 823 ILE A N 1
ATOM 6654 C CA . ILE A 1 823 ? 20.214 18.768 41.943 1.00 77.94 823 ILE A CA 1
ATOM 6655 C C . ILE A 1 823 ? 19.808 18.518 43.401 1.00 77.94 823 ILE A C 1
ATOM 6657 O O . ILE A 1 823 ? 20.431 19.074 44.298 1.00 77.94 823 ILE A O 1
ATOM 6661 N N . ASP A 1 824 ? 18.798 17.677 43.631 1.00 75.00 824 ASP A N 1
ATOM 6662 C CA . ASP A 1 824 ? 18.229 17.425 44.960 1.00 75.00 824 ASP A CA 1
ATOM 6663 C C . ASP A 1 824 ? 19.147 16.572 45.855 1.00 75.00 824 ASP A C 1
ATOM 6665 O O . ASP A 1 824 ? 19.354 16.886 47.022 1.00 75.00 824 ASP A O 1
ATOM 6669 N N . HIS A 1 825 ? 19.759 15.518 45.303 1.00 73.88 825 HIS A N 1
ATOM 6670 C CA . HIS A 1 825 ? 20.579 14.583 46.084 1.00 73.88 825 HIS A CA 1
ATOM 6671 C C . HIS A 1 825 ? 22.068 14.964 46.154 1.00 73.88 825 HIS A C 1
ATOM 6673 O O . HIS A 1 825 ? 22.807 14.379 46.942 1.00 73.88 825 HIS A O 1
ATOM 6679 N N . GLY A 1 826 ? 22.546 15.897 45.319 1.00 64.38 826 GLY A N 1
ATOM 6680 C CA . GLY A 1 826 ? 23.899 16.476 45.400 1.00 64.38 826 GLY A CA 1
ATOM 6681 C C . GLY A 1 826 ? 25.090 15.507 45.257 1.00 64.38 826 GLY A C 1
ATOM 6682 O O . GLY A 1 826 ? 26.237 15.932 45.376 1.00 64.38 826 GLY A O 1
ATOM 6683 N N . GLY A 1 827 ? 24.857 14.221 44.973 1.00 66.25 827 GLY A N 1
ATOM 6684 C CA . GLY A 1 827 ? 25.838 13.143 45.171 1.00 66.25 827 GLY A CA 1
ATOM 6685 C C . GLY A 1 827 ? 27.049 13.105 44.227 1.00 66.25 827 GLY A C 1
ATOM 6686 O O . GLY A 1 827 ? 27.965 12.331 44.477 1.00 66.25 827 GLY A O 1
ATOM 6687 N N . TYR A 1 828 ? 27.083 13.917 43.163 1.00 79.81 828 TYR A N 1
ATOM 6688 C CA . TYR A 1 828 ? 28.121 13.856 42.116 1.00 79.81 828 TYR A CA 1
ATOM 6689 C C . TYR A 1 828 ? 29.092 15.051 42.099 1.00 79.81 828 TYR A C 1
ATOM 6691 O O . TYR A 1 828 ? 29.967 15.114 41.230 1.00 79.81 828 TYR A O 1
ATOM 6699 N N . GLY A 1 829 ? 28.951 16.001 43.035 1.00 76.50 829 GLY A N 1
ATOM 6700 C CA . GLY A 1 829 ? 29.860 17.147 43.201 1.00 76.50 829 GLY A CA 1
ATOM 6701 C C . GLY A 1 829 ? 29.714 18.285 42.177 1.00 76.50 829 GLY A C 1
ATOM 6702 O O . GLY A 1 829 ? 30.580 19.153 42.115 1.00 76.50 829 GLY A O 1
ATOM 6703 N N . GLY A 1 830 ? 28.655 18.294 41.357 1.00 78.50 830 GLY A N 1
ATOM 6704 C CA . GLY A 1 830 ? 28.359 19.369 40.399 1.00 78.50 830 GLY A CA 1
ATOM 6705 C C . GLY A 1 830 ? 27.420 20.446 40.960 1.00 78.50 830 GLY A C 1
ATOM 6706 O O . GLY A 1 830 ? 26.570 20.158 41.800 1.00 78.50 830 GLY A O 1
ATOM 6707 N N . ASN A 1 831 ? 27.538 21.684 40.465 1.00 80.12 831 ASN A N 1
ATOM 6708 C CA . ASN A 1 831 ? 26.559 22.746 40.725 1.00 80.12 831 ASN A CA 1
ATOM 6709 C C . ASN A 1 831 ? 25.362 22.651 39.738 1.00 80.12 831 ASN A C 1
ATOM 6711 O O . ASN A 1 831 ? 25.465 21.976 38.708 1.00 80.12 831 ASN A O 1
ATOM 6715 N N . PRO A 1 832 ? 24.213 23.309 40.005 1.00 71.94 832 PRO A N 1
ATOM 6716 C CA . PRO A 1 832 ? 23.037 23.236 39.127 1.00 71.94 832 PRO A CA 1
ATOM 6717 C C . PRO A 1 832 ? 23.316 23.646 37.673 1.00 71.94 832 PRO A C 1
ATOM 6719 O O . PRO A 1 832 ? 22.772 23.046 36.743 1.00 71.94 832 PRO A O 1
ATOM 6722 N N . LEU A 1 833 ? 24.210 24.621 37.471 1.00 77.38 833 LEU A N 1
ATOM 6723 C CA . LEU A 1 833 ? 24.666 25.040 36.146 1.00 77.38 833 LEU A CA 1
ATOM 6724 C C . LEU A 1 833 ? 25.402 23.898 35.423 1.00 77.38 833 LEU A C 1
ATOM 6726 O O . LEU A 1 833 ? 25.080 23.594 34.277 1.00 77.38 833 LEU A O 1
ATOM 6730 N N . ALA A 1 834 ? 26.318 23.202 36.098 1.00 81.38 834 ALA A N 1
ATOM 6731 C CA . ALA A 1 834 ? 27.065 22.068 35.561 1.00 81.38 834 ALA A CA 1
ATOM 6732 C C . ALA A 1 834 ? 26.137 20.910 35.158 1.00 81.38 834 ALA A C 1
ATOM 6734 O O . ALA A 1 834 ? 26.243 20.398 34.046 1.00 81.38 834 ALA A O 1
ATOM 6735 N N . TYR A 1 835 ? 25.155 20.537 35.986 1.00 80.69 835 TYR A N 1
ATOM 6736 C CA . TYR A 1 835 ? 24.202 19.484 35.604 1.00 80.69 835 TYR A CA 1
ATOM 6737 C C . TYR A 1 835 ? 23.318 19.870 34.407 1.00 80.69 835 TYR A C 1
ATOM 6739 O O . TYR A 1 835 ? 22.916 18.994 33.634 1.00 80.69 835 TYR A O 1
ATOM 6747 N N . SER A 1 836 ? 23.042 21.164 34.208 1.00 75.38 836 SER A N 1
ATOM 6748 C CA . SER A 1 836 ? 22.297 21.640 33.034 1.00 75.38 836 SER A CA 1
ATOM 6749 C C . SER A 1 836 ? 23.079 21.458 31.722 1.00 75.38 836 SER A C 1
ATOM 6751 O O . SER A 1 836 ? 22.481 21.150 30.688 1.00 75.38 836 SER A O 1
ATOM 6753 N N . PHE A 1 837 ? 24.418 21.535 31.770 1.00 82.25 837 PHE A N 1
ATOM 6754 C CA . PHE A 1 837 ? 25.277 21.332 30.600 1.00 82.25 837 PHE A CA 1
ATOM 6755 C C . PHE A 1 837 ? 25.246 19.899 30.066 1.00 82.25 837 PHE A C 1
ATOM 6757 O O . PHE A 1 837 ? 25.446 19.716 28.870 1.00 82.25 837 PHE A O 1
ATOM 6764 N N . ILE A 1 838 ? 24.951 18.886 30.887 1.00 84.81 838 ILE A N 1
ATOM 6765 C CA . ILE A 1 838 ? 24.892 17.484 30.433 1.00 84.81 838 ILE A CA 1
ATOM 6766 C C . ILE A 1 838 ? 23.838 17.313 29.324 1.00 84.81 838 ILE A C 1
ATOM 6768 O O . ILE A 1 838 ? 24.130 16.720 28.284 1.00 84.81 838 ILE A O 1
ATOM 6772 N N . GLY A 1 839 ? 22.642 17.891 29.497 1.00 78.31 839 GLY A N 1
ATOM 6773 C CA . GLY A 1 839 ? 21.576 17.846 28.488 1.00 78.31 839 GLY A CA 1
ATOM 6774 C C . GLY A 1 839 ? 21.924 18.621 27.210 1.00 78.31 839 GLY A C 1
ATOM 6775 O O . GLY A 1 839 ? 21.674 18.139 26.104 1.00 78.31 839 GLY A O 1
ATOM 6776 N N . GLY A 1 840 ? 22.565 19.788 27.345 1.00 80.69 840 GLY A N 1
ATOM 6777 C CA . GLY A 1 840 ? 23.034 20.591 26.207 1.00 80.69 840 GLY A CA 1
ATOM 6778 C C . GLY A 1 840 ? 24.171 19.921 25.423 1.00 80.69 840 GLY A C 1
ATOM 6779 O O . GLY A 1 840 ? 24.145 19.890 24.193 1.00 80.69 840 GLY A O 1
ATOM 6780 N N . VAL A 1 841 ? 25.141 19.322 26.122 1.00 87.44 841 VAL A N 1
ATOM 6781 C CA . VAL A 1 841 ? 26.257 18.563 25.529 1.00 87.44 841 VAL A CA 1
ATOM 6782 C C . VAL A 1 841 ? 25.740 17.343 24.783 1.00 87.44 841 VAL A C 1
ATOM 6784 O O . VAL A 1 841 ? 26.236 17.059 23.697 1.00 87.44 841 VAL A O 1
ATOM 6787 N N . ASN A 1 842 ? 24.718 16.663 25.307 1.00 88.25 842 ASN A N 1
ATOM 6788 C CA . ASN A 1 842 ? 24.086 15.547 24.612 1.00 88.25 842 ASN A CA 1
ATOM 6789 C C . ASN A 1 842 ? 23.529 15.956 23.243 1.00 88.25 842 ASN A C 1
ATOM 6791 O O . ASN A 1 842 ? 23.894 15.370 22.220 1.00 88.25 842 ASN A O 1
ATOM 6795 N N . PHE A 1 843 ? 22.711 17.010 23.215 1.00 86.12 843 PHE A N 1
ATOM 6796 C CA . PHE A 1 843 ? 22.106 17.506 21.981 1.00 86.12 843 PHE A CA 1
ATOM 6797 C C . PHE A 1 843 ? 23.167 18.008 20.989 1.00 86.12 843 PHE A C 1
ATOM 6799 O O . PHE A 1 843 ? 23.115 17.699 19.795 1.00 86.12 843 PHE A O 1
ATOM 6806 N N . CYS A 1 844 ? 24.171 18.730 21.494 1.00 89.44 844 CYS A N 1
ATOM 6807 C CA . CYS A 1 844 ? 25.283 19.240 20.701 1.00 89.44 844 CYS A CA 1
ATOM 6808 C C . CYS A 1 844 ? 26.109 18.103 20.084 1.00 89.44 844 CYS A C 1
ATOM 6810 O O . CYS A 1 844 ? 26.328 18.100 18.874 1.00 89.44 844 CYS A O 1
ATOM 6812 N N . ALA A 1 845 ? 26.503 17.102 20.877 1.00 91.25 845 ALA A N 1
ATOM 6813 C CA . ALA A 1 845 ? 27.274 15.955 20.407 1.00 91.25 845 ALA A CA 1
ATOM 6814 C C . ALA A 1 845 ? 26.519 15.155 19.333 1.00 91.25 845 ALA A C 1
ATOM 6816 O O . ALA A 1 845 ? 27.119 14.761 18.331 1.00 91.25 845 ALA A O 1
ATOM 6817 N N . ALA A 1 846 ? 25.201 14.983 19.490 1.00 91.12 846 ALA A N 1
ATOM 6818 C CA . ALA A 1 846 ? 24.363 14.317 18.495 1.00 91.12 846 ALA A CA 1
ATOM 6819 C C . ALA A 1 846 ? 24.362 15.043 17.142 1.00 91.12 846 ALA A C 1
ATOM 6821 O O . ALA A 1 846 ? 24.479 14.406 16.096 1.00 91.12 846 ALA A O 1
ATOM 6822 N N . MET A 1 847 ? 24.255 16.373 17.157 1.00 90.31 847 MET A N 1
ATOM 6823 C CA . MET A 1 847 ? 24.200 17.188 15.942 1.00 90.31 847 MET A CA 1
ATOM 6824 C C . MET A 1 847 ? 25.576 17.409 15.300 1.00 90.31 847 MET A C 1
ATOM 6826 O O . MET A 1 847 ? 25.702 17.390 14.076 1.00 90.31 847 MET A O 1
ATOM 6830 N N . LEU A 1 848 ? 26.625 17.578 16.109 1.00 91.31 848 LEU A N 1
ATOM 6831 C CA . LEU A 1 848 ? 27.989 17.849 15.644 1.00 91.31 848 LEU A CA 1
ATOM 6832 C C . LEU A 1 848 ? 28.588 16.668 14.864 1.00 91.31 848 LEU A C 1
ATOM 6834 O O . LEU A 1 848 ? 29.439 16.863 13.998 1.00 91.31 848 LEU A O 1
ATOM 6838 N N . CYS A 1 849 ? 28.102 15.447 15.109 1.00 91.06 849 CYS A N 1
ATOM 6839 C CA . CYS A 1 849 ? 28.518 14.252 14.374 1.00 91.06 849 CYS A CA 1
ATOM 6840 C C . CYS A 1 849 ? 28.044 14.219 12.907 1.00 91.06 849 CYS A C 1
ATOM 6842 O O . CYS A 1 849 ? 28.494 13.347 12.162 1.00 91.06 849 CYS A O 1
ATOM 6844 N N . ALA A 1 850 ? 27.179 15.139 12.456 1.00 89.06 850 ALA A N 1
ATOM 6845 C CA . ALA A 1 850 ? 26.576 15.113 11.115 1.00 89.06 850 ALA A CA 1
ATOM 6846 C C . ALA A 1 850 ? 27.571 14.932 9.945 1.00 89.06 850 ALA A C 1
ATOM 6848 O O . ALA A 1 850 ? 27.341 14.041 9.120 1.00 89.06 850 ALA A O 1
ATOM 6849 N N . PRO A 1 851 ? 28.712 15.649 9.875 1.00 90.06 851 PRO A N 1
ATOM 6850 C CA . PRO A 1 851 ? 29.681 15.451 8.795 1.00 90.06 851 PRO A CA 1
ATOM 6851 C C . PRO A 1 851 ? 30.328 14.063 8.824 1.00 90.06 851 PRO A C 1
ATOM 6853 O O . PRO A 1 851 ? 30.495 13.434 7.779 1.00 90.06 851 PRO A O 1
ATOM 6856 N N . VAL A 1 852 ? 30.657 13.562 10.020 1.00 90.44 852 VAL A N 1
ATOM 6857 C CA . VAL A 1 852 ? 31.256 12.231 10.212 1.00 90.44 852 VAL A CA 1
ATOM 6858 C C . VAL A 1 852 ? 30.276 11.149 9.770 1.00 90.44 852 VAL A C 1
ATOM 6860 O O . VAL A 1 852 ? 30.652 10.231 9.043 1.00 90.44 852 VAL A O 1
ATOM 6863 N N . VAL A 1 853 ? 29.001 11.290 10.135 1.00 90.25 853 VAL A N 1
ATOM 6864 C CA . VAL A 1 853 ? 27.944 10.371 9.711 1.00 90.25 853 VAL A CA 1
ATOM 6865 C C . VAL A 1 853 ? 27.810 10.342 8.188 1.00 90.25 853 VAL A C 1
ATOM 6867 O O . VAL A 1 853 ? 27.761 9.258 7.613 1.00 90.25 853 VAL A O 1
ATOM 6870 N N . ASN A 1 854 ? 27.832 11.494 7.510 1.00 88.38 854 ASN A N 1
ATOM 6871 C CA . ASN A 1 854 ? 27.777 11.538 6.045 1.00 88.38 854 ASN A CA 1
ATOM 6872 C C . ASN A 1 854 ? 28.960 10.801 5.387 1.00 88.38 854 ASN A C 1
ATOM 6874 O O . ASN A 1 854 ? 28.766 10.103 4.390 1.00 88.38 854 ASN A O 1
ATOM 6878 N N . ILE A 1 855 ? 30.168 10.897 5.957 1.00 88.69 855 ILE A N 1
ATOM 6879 C CA . ILE A 1 855 ? 31.341 10.132 5.492 1.00 88.69 855 ILE A CA 1
ATOM 6880 C C . ILE A 1 855 ? 31.106 8.624 5.664 1.00 88.69 855 ILE A C 1
ATOM 6882 O O . ILE A 1 855 ? 31.384 7.847 4.747 1.00 88.69 855 ILE A O 1
ATOM 6886 N N . LEU A 1 856 ? 30.570 8.207 6.814 1.00 88.44 856 LEU A N 1
ATOM 6887 C CA . LEU A 1 856 ? 30.277 6.800 7.095 1.00 88.44 856 LEU A CA 1
ATOM 6888 C C . LEU A 1 856 ? 29.196 6.240 6.166 1.00 88.44 856 LEU A C 1
ATOM 6890 O O . LEU A 1 856 ? 29.382 5.150 5.630 1.00 88.44 856 LEU A O 1
ATOM 6894 N N . ILE A 1 857 ? 28.124 6.996 5.907 1.00 86.62 857 ILE A N 1
ATOM 6895 C CA . ILE A 1 857 ? 27.063 6.601 4.967 1.00 86.62 857 ILE A CA 1
ATOM 6896 C C . ILE A 1 857 ? 27.641 6.412 3.563 1.00 86.62 857 ILE A C 1
ATOM 6898 O O . ILE A 1 857 ? 27.355 5.410 2.910 1.00 86.62 857 ILE A O 1
ATOM 6902 N N . LYS A 1 858 ? 28.497 7.336 3.108 1.00 83.19 858 LYS A N 1
ATOM 6903 C CA . LYS A 1 858 ? 29.123 7.257 1.782 1.00 83.19 858 LYS A CA 1
ATOM 6904 C C . LYS A 1 858 ? 30.015 6.021 1.620 1.00 83.19 858 LYS A C 1
ATOM 6906 O O . LYS A 1 858 ? 30.103 5.487 0.519 1.00 83.19 858 LYS A O 1
ATOM 6911 N N . ARG A 1 859 ? 30.684 5.570 2.689 1.00 83.38 859 ARG A N 1
ATOM 6912 C CA . ARG A 1 859 ? 31.645 4.453 2.637 1.00 83.38 859 ARG A CA 1
ATOM 6913 C C . ARG A 1 859 ? 31.035 3.085 2.948 1.00 83.38 859 ARG A C 1
ATOM 6915 O O . ARG A 1 859 ? 31.459 2.100 2.355 1.00 83.38 859 ARG A O 1
ATOM 6922 N N . PHE A 1 860 ? 30.080 3.016 3.874 1.00 82.62 860 PHE A N 1
ATOM 6923 C CA . PHE A 1 860 ? 29.557 1.759 4.429 1.00 82.62 860 PHE A CA 1
ATOM 6924 C C . PHE A 1 860 ? 28.034 1.600 4.283 1.00 82.62 860 PHE A C 1
ATOM 6926 O O . PHE A 1 860 ? 27.472 0.610 4.753 1.00 82.62 860 PHE A O 1
ATOM 6933 N N . GLY A 1 861 ? 27.355 2.551 3.634 1.00 83.50 861 GLY A N 1
ATOM 6934 C CA . GLY A 1 861 ? 25.898 2.579 3.518 1.00 83.50 861 GLY A CA 1
ATOM 6935 C C . GLY A 1 861 ? 25.199 3.069 4.791 1.00 83.50 861 GLY A C 1
ATOM 6936 O O . GLY A 1 861 ? 25.826 3.365 5.805 1.00 83.50 861 GLY A O 1
ATOM 6937 N N . THR A 1 862 ? 23.870 3.171 4.741 1.00 86.12 862 THR A N 1
ATOM 6938 C CA . THR A 1 862 ? 23.055 3.795 5.798 1.00 86.12 862 THR A CA 1
ATOM 6939 C C . THR A 1 862 ? 22.964 2.964 7.085 1.00 86.12 862 THR A C 1
ATOM 6941 O O . THR A 1 862 ? 22.992 3.525 8.176 1.00 86.12 862 THR A O 1
ATOM 6944 N N . HIS A 1 863 ? 22.896 1.633 6.992 1.00 87.00 863 HIS A N 1
ATOM 6945 C CA . HIS A 1 863 ? 22.651 0.770 8.157 1.00 87.00 863 HIS A CA 1
ATOM 6946 C C . HIS A 1 863 ? 23.861 0.600 9.086 1.00 87.00 863 HIS A C 1
ATOM 6948 O O . HIS A 1 863 ? 23.688 0.500 10.300 1.00 87.00 863 HIS A O 1
ATOM 6954 N N . ALA A 1 864 ? 25.080 0.581 8.543 1.00 88.44 864 ALA A N 1
ATOM 6955 C CA . ALA A 1 864 ? 26.301 0.394 9.327 1.00 88.44 864 ALA A CA 1
ATOM 6956 C C . ALA A 1 864 ? 26.479 1.444 10.452 1.00 88.44 864 ALA A C 1
ATOM 6958 O O . ALA A 1 864 ? 26.629 1.035 11.608 1.00 88.44 864 ALA A O 1
ATOM 6959 N N . PRO A 1 865 ? 26.406 2.770 10.188 1.00 91.62 865 PRO A N 1
ATOM 6960 C CA . PRO A 1 865 ? 26.498 3.774 11.249 1.00 91.62 865 PRO A CA 1
ATOM 6961 C C . PRO A 1 865 ? 25.333 3.689 12.247 1.00 91.62 865 PRO A C 1
ATOM 6963 O O . PRO A 1 865 ? 25.557 3.864 13.442 1.00 91.62 865 PRO A O 1
ATOM 6966 N N . MET A 1 866 ? 24.120 3.343 11.799 1.00 92.44 866 MET A N 1
ATOM 6967 C CA . MET A 1 866 ? 22.954 3.216 12.684 1.00 92.44 866 MET A CA 1
ATOM 6968 C C . MET A 1 866 ? 23.106 2.070 13.692 1.00 92.44 866 MET A C 1
ATOM 6970 O O . MET A 1 866 ? 22.824 2.245 14.879 1.00 92.44 866 MET A O 1
ATOM 6974 N N . ILE A 1 867 ? 23.580 0.902 13.247 1.00 91.31 867 ILE A N 1
ATOM 6975 C CA . ILE A 1 867 ? 23.812 -0.250 14.131 1.00 91.31 867 ILE A CA 1
ATOM 6976 C C . ILE A 1 867 ? 24.937 0.062 15.124 1.00 91.31 867 ILE A C 1
ATOM 6978 O O . ILE A 1 867 ? 24.782 -0.195 16.317 1.00 91.31 867 ILE A O 1
ATOM 6982 N N . ALA A 1 868 ? 26.031 0.682 14.667 1.00 93.31 868 ALA A N 1
ATOM 6983 C CA . ALA A 1 868 ? 27.108 1.132 15.551 1.00 93.31 868 ALA A CA 1
ATOM 6984 C C . ALA A 1 868 ? 26.600 2.126 16.614 1.00 93.31 868 ALA A C 1
ATOM 6986 O O . ALA A 1 868 ? 26.925 1.998 17.796 1.00 93.31 868 ALA A O 1
ATOM 6987 N N . GLY A 1 869 ? 25.736 3.063 16.213 1.00 94.56 869 GLY A N 1
ATOM 6988 C CA . GLY A 1 869 ? 25.076 3.999 17.119 1.00 94.56 869 GLY A CA 1
ATOM 6989 C C . GLY A 1 869 ? 24.219 3.314 18.188 1.00 94.56 869 GLY A C 1
ATOM 6990 O O . GLY A 1 869 ? 24.247 3.744 19.338 1.00 94.56 869 GLY A O 1
ATOM 6991 N N . CYS A 1 870 ? 23.523 2.215 17.865 1.00 93.06 870 CYS A N 1
ATOM 6992 C CA . CYS A 1 870 ? 22.729 1.452 18.842 1.00 93.06 870 CYS A CA 1
ATOM 6993 C C . CYS A 1 870 ? 23.601 0.887 19.973 1.00 93.06 870 CYS A C 1
ATOM 6995 O O . CYS A 1 870 ? 23.239 0.987 21.146 1.00 93.06 870 CYS A O 1
ATOM 6997 N N . PHE A 1 871 ? 24.767 0.329 19.641 1.00 94.62 871 PHE A N 1
ATOM 6998 C CA . PHE A 1 871 ? 25.696 -0.190 20.647 1.00 94.62 871 PHE A CA 1
ATOM 6999 C C . PHE A 1 871 ? 26.328 0.927 21.485 1.00 94.62 871 PHE A C 1
ATOM 7001 O O . PHE A 1 871 ? 26.426 0.784 22.703 1.00 94.62 871 PHE A O 1
ATOM 7008 N N . LEU A 1 872 ? 26.693 2.056 20.867 1.00 94.81 872 LEU A N 1
ATOM 7009 C CA . LEU A 1 872 ? 27.204 3.229 21.590 1.00 94.81 872 LEU A CA 1
ATOM 7010 C C . LEU A 1 872 ? 26.156 3.831 22.533 1.00 94.81 872 LEU A C 1
ATOM 7012 O O . LEU A 1 872 ? 26.482 4.200 23.659 1.00 94.81 872 LEU A O 1
ATOM 7016 N N . TRP A 1 873 ? 24.893 3.870 22.106 1.00 94.12 873 TRP A N 1
ATOM 7017 C CA . TRP A 1 873 ? 23.768 4.302 22.930 1.00 94.12 873 TRP A CA 1
ATOM 7018 C C . TRP A 1 873 ? 23.608 3.422 24.178 1.00 94.12 873 TRP A C 1
ATOM 7020 O O . TRP A 1 873 ? 23.541 3.940 25.293 1.00 94.12 873 TRP A O 1
ATOM 7030 N N . LEU A 1 874 ? 23.611 2.093 24.012 1.00 93.81 874 LEU A N 1
ATOM 7031 C CA . LEU A 1 874 ? 23.545 1.149 25.133 1.00 93.81 874 LEU A CA 1
ATOM 7032 C C . LEU A 1 874 ? 24.743 1.312 26.078 1.00 93.81 874 LEU A C 1
ATOM 7034 O O . LEU A 1 874 ? 24.560 1.388 27.293 1.00 93.81 874 LEU A O 1
ATOM 7038 N N . ALA A 1 875 ? 25.955 1.408 25.526 1.00 94.38 875 ALA A N 1
ATOM 7039 C CA . ALA A 1 875 ? 27.172 1.614 26.305 1.00 94.38 875 ALA A CA 1
ATOM 7040 C C . ALA A 1 875 ? 27.109 2.910 27.131 1.00 94.38 875 ALA A C 1
ATOM 7042 O O . ALA A 1 875 ? 27.432 2.889 28.315 1.00 94.38 875 ALA A O 1
ATOM 7043 N N . GLY A 1 876 ? 26.614 4.009 26.550 1.00 94.38 876 GLY A N 1
ATOM 7044 C CA . GLY A 1 876 ? 26.434 5.289 27.240 1.00 94.38 876 GLY A CA 1
ATOM 7045 C C . GLY A 1 876 ? 25.554 5.194 28.486 1.00 94.38 876 GLY A C 1
ATOM 7046 O O . GLY A 1 876 ? 25.964 5.637 29.560 1.00 94.38 876 GLY A O 1
ATOM 7047 N N . TRP A 1 877 ? 24.386 4.556 28.380 1.00 92.75 877 TRP A N 1
ATOM 7048 C CA . TRP A 1 877 ? 23.486 4.357 29.525 1.00 92.75 877 TRP A CA 1
ATOM 7049 C C . TRP A 1 877 ? 24.065 3.419 30.592 1.00 92.75 877 TRP A C 1
ATOM 7051 O O . TRP A 1 877 ? 23.902 3.667 31.789 1.00 92.75 877 TRP A O 1
ATOM 7061 N N . LEU A 1 878 ? 24.771 2.359 30.187 1.00 93.44 878 LEU A N 1
ATOM 7062 C CA . LEU A 1 878 ? 25.424 1.442 31.126 1.00 93.44 878 LEU A CA 1
ATOM 7063 C C . LEU A 1 878 ? 26.558 2.137 31.892 1.00 93.44 878 LEU A C 1
ATOM 7065 O O . LEU A 1 878 ? 26.596 2.053 33.120 1.00 93.44 878 LEU A O 1
ATOM 7069 N N . CYS A 1 879 ? 27.414 2.890 31.197 1.00 93.12 879 CYS A N 1
ATOM 7070 C CA . CYS A 1 879 ? 28.479 3.687 31.808 1.00 93.12 879 CYS A CA 1
ATOM 7071 C C . CYS A 1 879 ? 27.930 4.759 32.760 1.00 93.12 879 CYS A C 1
ATOM 7073 O O . CYS A 1 879 ? 28.482 4.965 33.841 1.00 93.12 879 CYS A O 1
ATOM 7075 N N . ALA A 1 880 ? 26.806 5.392 32.410 1.00 90.94 880 ALA A N 1
ATOM 7076 C CA . ALA A 1 880 ? 26.132 6.337 33.295 1.00 90.94 880 ALA A CA 1
ATOM 7077 C C . ALA A 1 880 ? 25.686 5.680 34.614 1.00 90.94 880 ALA A C 1
ATOM 7079 O O . ALA A 1 880 ? 25.787 6.295 35.672 1.00 90.94 880 ALA A O 1
ATOM 7080 N N . SER A 1 881 ? 25.257 4.411 34.577 1.00 91.81 881 SER A N 1
ATOM 7081 C CA . SER A 1 881 ? 24.834 3.674 35.779 1.00 91.81 881 SER A CA 1
ATOM 7082 C C . SER A 1 881 ? 25.962 3.389 36.779 1.00 91.81 881 SER A C 1
ATOM 7084 O O . SER A 1 881 ? 25.680 3.105 37.941 1.00 91.81 881 SER A O 1
ATOM 7086 N N . TRP A 1 882 ? 27.222 3.462 36.340 1.00 90.75 882 TRP A N 1
ATOM 7087 C CA . TRP A 1 882 ? 28.412 3.267 37.176 1.00 90.75 882 TRP A CA 1
ATOM 7088 C C . TRP A 1 882 ? 29.109 4.575 37.556 1.00 90.75 882 TRP A C 1
ATOM 7090 O O . TRP A 1 882 ? 30.153 4.544 38.203 1.00 90.75 882 TRP A O 1
ATOM 7100 N N . SER A 1 883 ? 28.565 5.718 37.140 1.00 90.31 883 SER A N 1
ATOM 7101 C CA . SER A 1 883 ? 29.187 7.010 37.409 1.00 90.31 883 SER A CA 1
ATOM 7102 C C . SER A 1 883 ? 29.077 7.370 38.891 1.00 90.31 883 SER A C 1
ATOM 7104 O O . SER A 1 883 ? 28.030 7.172 39.502 1.00 90.31 883 SER A O 1
ATOM 7106 N N . THR A 1 884 ? 30.153 7.923 39.446 1.00 87.25 884 THR A N 1
ATOM 7107 C CA . THR A 1 884 ? 30.260 8.447 40.819 1.00 87.25 884 THR A CA 1
ATOM 7108 C C . THR A 1 884 ? 30.671 9.919 40.857 1.00 87.25 884 THR A C 1
ATOM 7110 O O . THR A 1 884 ? 30.470 10.582 41.868 1.00 87.25 884 THR A O 1
ATOM 7113 N N . LEU A 1 885 ? 31.196 10.462 39.751 1.00 89.56 885 LEU A N 1
ATOM 7114 C CA . LEU A 1 885 ? 31.661 11.850 39.638 1.00 89.56 885 LEU A CA 1
ATOM 7115 C C . LEU A 1 885 ? 30.960 12.583 38.486 1.00 89.56 885 LEU A C 1
ATOM 7117 O O . LEU A 1 885 ? 30.637 11.980 37.461 1.00 89.56 885 LEU A O 1
ATOM 7121 N N . TYR A 1 886 ? 30.789 13.903 38.612 1.00 88.62 886 TYR A N 1
ATOM 7122 C CA . TYR A 1 886 ? 30.139 14.743 37.596 1.00 88.62 886 TYR A CA 1
ATOM 7123 C C . TYR A 1 886 ? 30.715 14.563 36.178 1.00 88.62 886 TYR A C 1
ATOM 7125 O O . TYR A 1 886 ? 29.959 14.378 35.225 1.00 88.62 886 TYR A O 1
ATOM 7133 N N . TYR A 1 887 ? 32.045 14.558 36.014 1.00 88.44 887 TYR A N 1
ATOM 7134 C CA . TYR A 1 887 ? 32.652 14.423 34.681 1.00 88.44 887 TYR A CA 1
ATOM 7135 C C . TYR A 1 887 ? 32.344 13.063 34.030 1.00 88.44 887 TYR A C 1
ATOM 7137 O O . TYR A 1 887 ? 32.284 12.967 32.806 1.00 88.44 887 TYR A O 1
ATOM 7145 N N . GLN A 1 888 ? 32.112 12.014 34.829 1.00 92.38 888 GLN A N 1
ATOM 7146 C CA . GLN A 1 888 ? 31.746 10.690 34.320 1.00 92.38 888 GLN A CA 1
ATOM 7147 C C . GLN A 1 888 ? 30.324 10.708 33.751 1.00 92.38 888 GLN A C 1
ATOM 7149 O O . GLN A 1 888 ? 30.091 10.143 32.683 1.00 92.38 888 GLN A O 1
ATOM 7154 N N . LEU A 1 889 ? 29.399 11.432 34.394 1.00 89.31 889 LEU A N 1
ATOM 7155 C CA . LEU A 1 889 ? 28.055 11.682 33.863 1.00 89.31 889 LEU A CA 1
ATOM 7156 C C . LEU A 1 889 ? 28.097 12.550 32.599 1.00 89.31 889 LEU A C 1
ATOM 7158 O O . LEU A 1 889 ? 27.399 12.259 31.632 1.00 89.31 889 LEU A O 1
ATOM 7162 N N . LEU A 1 890 ? 28.957 13.570 32.560 1.00 91.00 890 LEU A N 1
ATOM 7163 C CA . LEU A 1 890 ? 29.129 14.417 31.378 1.00 91.00 890 LEU A CA 1
ATOM 7164 C C . LEU A 1 890 ? 29.650 13.626 30.165 1.00 91.00 890 LEU A C 1
ATOM 7166 O O . LEU A 1 890 ? 29.149 13.795 29.054 1.00 91.00 890 LEU A O 1
ATOM 7170 N N . LEU A 1 891 ? 30.630 12.740 30.364 1.00 93.12 891 LEU A N 1
ATOM 7171 C CA . LEU A 1 891 ? 31.182 11.908 29.290 1.00 93.12 891 LEU A CA 1
ATOM 7172 C C . LEU A 1 891 ? 30.218 10.798 28.853 1.00 93.12 891 LEU A C 1
ATOM 7174 O O . LEU A 1 891 ? 30.100 10.533 27.658 1.00 93.12 891 LEU A O 1
ATOM 7178 N N . SER A 1 892 ? 29.519 10.163 29.795 1.00 94.00 892 SER A N 1
ATOM 7179 C CA . SER A 1 892 ? 28.568 9.090 29.492 1.00 94.00 892 SER A CA 1
ATOM 7180 C C . SER A 1 892 ? 27.236 9.640 28.974 1.00 94.00 892 SER A C 1
ATOM 7182 O O . SER A 1 892 ? 26.928 9.478 27.793 1.00 94.00 892 SER A O 1
ATOM 7184 N N . GLN A 1 893 ? 26.462 10.329 29.816 1.00 90.62 893 GLN A N 1
ATOM 7185 C CA . GLN A 1 893 ? 25.141 10.849 29.458 1.00 90.62 893 GLN A CA 1
ATOM 7186 C C . GLN A 1 893 ? 25.181 12.044 28.517 1.00 90.62 893 GLN A C 1
ATOM 7188 O O . GLN A 1 893 ? 24.280 12.183 27.697 1.00 90.62 893 GLN A O 1
ATOM 7193 N N . GLY A 1 894 ? 26.199 12.898 28.612 1.00 89.25 894 GLY A N 1
ATOM 7194 C CA . GLY A 1 894 ? 26.388 13.994 27.666 1.00 89.25 894 GLY A CA 1
ATOM 7195 C C . GLY A 1 894 ? 26.928 13.465 26.339 1.00 89.25 894 GLY A C 1
ATOM 7196 O O . GLY A 1 894 ? 26.185 13.275 25.381 1.00 89.25 894 GLY A O 1
ATOM 7197 N N . ALA A 1 895 ? 28.231 13.201 26.274 1.00 92.75 895 ALA A N 1
ATOM 7198 C CA . ALA A 1 895 ? 28.903 12.926 25.005 1.00 92.75 895 ALA A CA 1
ATOM 7199 C C . ALA A 1 895 ? 28.531 11.568 24.380 1.00 92.75 895 ALA A C 1
ATOM 7201 O O . ALA A 1 895 ? 28.105 11.528 23.227 1.00 92.75 895 ALA A O 1
ATOM 7202 N N . LEU A 1 896 ? 28.677 10.453 25.105 1.00 94.44 896 LEU A N 1
ATOM 7203 C CA . LEU A 1 896 ? 28.563 9.109 24.522 1.00 94.44 896 LEU A CA 1
ATOM 7204 C C . LEU A 1 896 ? 27.132 8.782 24.065 1.00 94.44 896 LEU A C 1
ATOM 7206 O O . LEU A 1 896 ? 26.936 8.319 22.939 1.00 94.44 896 LEU A O 1
ATOM 7210 N N . ILE A 1 897 ? 26.128 9.087 24.896 1.00 94.44 897 ILE A N 1
ATOM 7211 C CA . ILE A 1 897 ? 24.711 8.956 24.519 1.00 94.44 897 ILE A CA 1
ATOM 7212 C C . ILE A 1 897 ? 24.366 9.905 23.359 1.00 94.44 897 ILE A C 1
ATOM 7214 O O . ILE A 1 897 ? 23.673 9.490 22.428 1.00 94.44 897 ILE A O 1
ATOM 7218 N N . GLY A 1 898 ? 24.881 11.141 23.366 1.00 92.94 898 GLY A N 1
ATOM 7219 C CA . GLY A 1 898 ? 24.679 12.105 22.280 1.00 92.94 898 GLY A CA 1
ATOM 7220 C C . GLY A 1 898 ? 25.225 11.605 20.938 1.00 92.94 898 GLY A C 1
ATOM 7221 O O . GLY A 1 898 ? 24.493 11.554 19.952 1.00 92.94 898 GLY A O 1
ATOM 7222 N N . ILE A 1 899 ? 26.478 11.140 20.900 1.00 95.06 899 ILE A N 1
ATOM 7223 C CA . ILE A 1 899 ? 27.099 10.552 19.697 1.00 95.06 899 ILE A CA 1
ATOM 7224 C C . ILE A 1 899 ? 26.301 9.331 19.215 1.00 95.06 899 ILE A C 1
ATOM 7226 O O . ILE A 1 899 ? 26.047 9.194 18.016 1.00 95.06 899 ILE A O 1
ATOM 7230 N N . GLY A 1 900 ? 25.858 8.471 20.141 1.00 95.25 900 GLY A N 1
ATOM 7231 C CA . GLY A 1 900 ? 24.988 7.334 19.838 1.00 95.25 900 GLY A CA 1
ATOM 7232 C C . GLY A 1 900 ? 23.680 7.762 19.164 1.00 95.25 900 GLY A C 1
ATOM 7233 O O . GLY A 1 900 ? 23.341 7.242 18.102 1.00 95.25 900 GLY A O 1
ATOM 7234 N N . ALA A 1 901 ? 22.980 8.760 19.715 1.00 93.50 901 ALA A N 1
ATOM 7235 C CA . ALA A 1 901 ? 21.773 9.320 19.099 1.00 93.50 901 ALA A CA 1
ATOM 7236 C C . ALA A 1 901 ? 22.045 9.921 17.716 1.00 93.50 901 ALA A C 1
ATOM 7238 O O . ALA A 1 901 ? 21.257 9.695 16.797 1.00 93.50 901 ALA A O 1
ATOM 7239 N N . GLY A 1 902 ? 23.156 10.643 17.550 1.00 92.50 902 GLY A N 1
ATOM 7240 C CA . GLY A 1 902 ? 23.569 11.213 16.269 1.00 92.50 902 GLY A CA 1
ATOM 7241 C C . GLY A 1 902 ? 23.758 10.142 15.194 1.00 92.50 902 GLY A C 1
ATOM 7242 O O . GLY A 1 902 ? 23.159 10.228 14.123 1.00 92.50 902 GLY A O 1
ATOM 7243 N N . LEU A 1 903 ? 24.518 9.086 15.499 1.00 94.62 903 LEU A N 1
ATOM 7244 C CA . LEU A 1 903 ? 24.784 7.972 14.581 1.00 94.62 903 LEU A CA 1
ATOM 7245 C C . LEU A 1 903 ? 23.524 7.202 14.160 1.00 94.62 903 LEU A C 1
ATOM 7247 O O . LEU A 1 903 ? 23.507 6.622 13.077 1.00 94.62 903 LEU A O 1
ATOM 7251 N N . ILE A 1 904 ? 22.470 7.209 14.980 1.00 94.31 904 ILE A N 1
ATOM 7252 C CA . ILE A 1 904 ? 21.192 6.561 14.654 1.00 94.31 904 ILE A CA 1
ATOM 7253 C C . ILE A 1 904 ? 20.259 7.505 13.891 1.00 94.31 904 ILE A C 1
ATOM 7255 O O . ILE A 1 904 ? 19.659 7.119 12.888 1.00 94.31 904 ILE A O 1
ATOM 7259 N N . TRP A 1 905 ? 20.094 8.736 14.374 1.00 92.00 905 TRP A N 1
ATOM 7260 C CA . TRP A 1 905 ? 19.059 9.643 13.886 1.00 92.00 905 TRP A CA 1
ATOM 7261 C C . TRP A 1 905 ? 19.460 10.374 12.601 1.00 92.00 905 TRP A C 1
ATOM 7263 O O . TRP A 1 905 ? 18.629 10.524 11.705 1.00 92.00 905 TRP A O 1
ATOM 7273 N N . LEU A 1 906 ? 20.727 10.786 12.471 1.00 90.62 906 LEU A N 1
ATOM 7274 C CA . LEU A 1 906 ? 21.210 11.538 11.308 1.00 90.62 906 LEU A CA 1
ATOM 7275 C C . LEU A 1 906 ? 21.078 10.755 9.984 1.00 90.62 906 LEU A C 1
ATOM 7277 O O . LEU A 1 906 ? 20.610 11.355 9.014 1.00 90.62 906 LEU A O 1
ATOM 7281 N N . PRO A 1 907 ? 21.389 9.439 9.908 1.00 88.94 907 PRO A N 1
ATOM 7282 C CA . PRO A 1 907 ? 21.130 8.649 8.701 1.00 88.94 907 PRO A CA 1
ATOM 7283 C C . PRO A 1 907 ? 19.640 8.420 8.425 1.00 88.94 907 PRO A C 1
ATOM 7285 O O . PRO A 1 907 ? 19.254 8.275 7.268 1.00 88.94 907 PRO A O 1
ATOM 7288 N N . ALA A 1 908 ? 18.803 8.383 9.468 1.00 89.25 908 ALA A N 1
ATOM 7289 C CA . ALA A 1 908 ? 17.372 8.105 9.350 1.00 89.25 908 ALA A CA 1
ATOM 7290 C C . ALA A 1 908 ? 16.559 9.323 8.874 1.00 89.25 908 ALA A C 1
ATOM 7292 O O . ALA A 1 908 ? 15.612 9.172 8.099 1.00 89.25 908 ALA A O 1
ATOM 7293 N N . ALA A 1 909 ? 16.948 10.533 9.288 1.00 85.19 909 ALA A N 1
ATOM 7294 C CA . ALA A 1 909 ? 16.264 11.784 8.958 1.00 85.19 909 ALA A CA 1
ATOM 7295 C C . ALA A 1 909 ? 16.009 12.020 7.448 1.00 85.19 909 ALA A C 1
ATOM 7297 O O . ALA A 1 909 ? 14.882 12.382 7.097 1.00 85.19 909 ALA A O 1
ATOM 7298 N N . PRO A 1 910 ? 16.974 11.806 6.527 1.00 82.75 910 PRO A N 1
ATOM 7299 C CA . PRO A 1 910 ? 16.747 12.014 5.097 1.00 82.75 910 PRO A CA 1
ATOM 7300 C C . PRO A 1 910 ? 15.929 10.904 4.425 1.00 82.75 910 PRO A C 1
ATOM 7302 O O . PRO A 1 910 ? 15.487 11.109 3.297 1.00 82.75 910 PRO A O 1
ATOM 7305 N N . ILE A 1 911 ? 15.707 9.750 5.066 1.00 85.19 911 ILE A N 1
ATOM 7306 C CA . ILE A 1 911 ? 15.016 8.609 4.442 1.00 85.19 911 ILE A CA 1
ATOM 7307 C C . ILE A 1 911 ? 13.530 8.912 4.251 1.00 85.19 911 ILE A C 1
ATOM 7309 O O . ILE A 1 911 ? 12.973 8.651 3.186 1.00 85.19 911 ILE A O 1
ATOM 7313 N N . LEU A 1 912 ? 12.868 9.489 5.256 1.00 83.06 912 LEU A N 1
ATOM 7314 C CA . LEU A 1 912 ? 11.414 9.651 5.231 1.00 83.06 912 LEU A CA 1
ATOM 7315 C C . LEU A 1 912 ? 10.910 10.565 4.090 1.00 83.06 912 LEU A C 1
ATOM 7317 O O . LEU A 1 912 ? 9.976 10.164 3.387 1.00 83.06 912 LEU A O 1
ATOM 7321 N N . PRO A 1 913 ? 11.538 11.725 3.798 1.00 79.88 913 PRO A N 1
ATOM 7322 C CA . PRO A 1 913 ? 11.177 12.549 2.642 1.00 79.88 913 PRO A CA 1
ATOM 7323 C C . PRO A 1 913 ? 11.306 11.852 1.277 1.00 79.88 913 PRO A C 1
ATOM 7325 O O . PRO A 1 913 ? 10.619 12.252 0.337 1.00 79.88 913 PRO A O 1
ATOM 7328 N N . GLN A 1 914 ? 12.144 10.811 1.152 1.00 80.25 914 GLN A N 1
ATOM 7329 C CA . GLN A 1 914 ? 12.310 10.037 -0.092 1.00 80.25 914 GLN A CA 1
ATOM 7330 C C . GLN A 1 914 ? 11.097 9.142 -0.397 1.00 80.25 914 GLN A C 1
ATOM 7332 O O . GLN A 1 914 ? 10.864 8.752 -1.547 1.00 80.25 914 GLN A O 1
ATOM 7337 N N . TRP A 1 915 ? 10.319 8.788 0.628 1.00 77.50 915 TRP A N 1
ATOM 7338 C CA . TRP A 1 915 ? 9.142 7.931 0.491 1.00 77.50 915 TRP A CA 1
ATOM 7339 C C . TRP A 1 915 ? 7.859 8.712 0.186 1.00 77.50 915 TRP A C 1
ATOM 7341 O O . TRP A 1 915 ? 6.935 8.148 -0.401 1.00 77.50 915 TRP A O 1
ATOM 7351 N N . PHE A 1 916 ? 7.799 10.005 0.527 1.00 77.06 916 PHE A N 1
ATOM 7352 C CA . PHE A 1 916 ? 6.585 10.816 0.415 1.00 77.06 916 PHE A CA 1
ATOM 7353 C C . PHE A 1 916 ? 6.780 12.066 -0.455 1.00 77.06 916 PHE A C 1
ATOM 7355 O O . PHE A 1 916 ? 7.633 12.912 -0.187 1.00 77.06 916 PHE A O 1
ATOM 7362 N N . LEU A 1 917 ? 5.921 12.207 -1.472 1.00 68.75 917 LEU A N 1
ATOM 7363 C CA . LEU A 1 917 ? 5.812 13.410 -2.310 1.00 68.75 917 LEU A CA 1
ATOM 7364 C C . LEU A 1 917 ? 4.672 14.324 -1.819 1.00 68.75 917 LEU A C 1
ATOM 7366 O O . LEU A 1 917 ? 4.930 15.410 -1.312 1.00 68.75 917 LEU A O 1
ATOM 7370 N N . LYS A 1 918 ? 3.414 13.852 -1.886 1.00 67.94 918 LYS A N 1
ATOM 7371 C CA . LYS A 1 918 ? 2.210 14.643 -1.540 1.00 67.94 918 LYS A CA 1
ATOM 7372 C C . LYS A 1 918 ? 1.942 14.820 -0.038 1.00 67.94 918 LYS A C 1
ATOM 7374 O O . LYS A 1 918 ? 1.270 15.768 0.333 1.00 67.94 918 LYS A O 1
ATOM 7379 N N . LYS A 1 919 ? 2.399 13.889 0.808 1.00 73.81 919 LYS A N 1
ATOM 7380 C CA . LYS A 1 919 ? 2.115 13.847 2.263 1.00 73.81 919 LYS A CA 1
ATOM 7381 C C . LYS A 1 919 ? 3.395 13.947 3.101 1.00 73.81 919 LYS A C 1
ATOM 7383 O O . LYS A 1 919 ? 3.580 13.207 4.068 1.00 73.81 919 LYS A O 1
ATOM 7388 N N . ARG A 1 920 ? 4.352 14.751 2.631 1.00 82.06 920 ARG A N 1
ATOM 7389 C CA . ARG A 1 920 ? 5.721 14.767 3.161 1.00 82.06 920 ARG A CA 1
ATOM 7390 C C . ARG A 1 920 ? 5.770 15.369 4.566 1.00 82.06 920 ARG A C 1
ATOM 7392 O O . ARG A 1 920 ? 6.435 14.795 5.427 1.00 82.06 920 ARG A O 1
ATOM 7399 N N . SER A 1 921 ? 5.051 16.467 4.814 1.00 82.50 921 SER A N 1
ATOM 7400 C CA . SER A 1 921 ? 5.013 17.095 6.139 1.00 82.50 921 SER A CA 1
ATOM 7401 C C . SER A 1 921 ? 4.188 16.283 7.135 1.00 82.50 921 SER A C 1
ATOM 7403 O O . SER A 1 921 ? 4.574 16.191 8.296 1.00 82.50 921 SER A O 1
ATOM 7405 N N . LEU A 1 922 ? 3.103 15.627 6.704 1.00 80.94 922 LEU A N 1
ATOM 7406 C CA . LEU A 1 922 ? 2.343 14.711 7.559 1.00 80.94 922 LEU A CA 1
ATOM 7407 C C . LEU A 1 922 ? 3.196 13.531 8.042 1.00 80.94 922 LEU A C 1
ATOM 7409 O O . LEU A 1 922 ? 3.220 13.244 9.238 1.00 80.94 922 LEU A O 1
ATOM 7413 N N . ALA A 1 923 ? 3.914 12.866 7.132 1.00 82.88 923 ALA A N 1
ATOM 7414 C CA . ALA A 1 923 ? 4.792 11.757 7.497 1.00 82.88 923 ALA A CA 1
ATOM 7415 C C . ALA A 1 923 ? 5.871 12.212 8.494 1.00 82.88 923 ALA A C 1
ATOM 7417 O O . ALA A 1 923 ? 6.059 11.586 9.536 1.00 82.88 923 ALA A O 1
ATOM 7418 N N . GLN A 1 924 ? 6.524 13.350 8.231 1.00 86.44 924 GLN A N 1
ATOM 7419 C CA . GLN A 1 924 ? 7.519 13.919 9.144 1.00 86.44 924 GLN A CA 1
ATOM 7420 C C . GLN A 1 924 ? 6.911 14.325 10.499 1.00 86.44 924 GLN A C 1
ATOM 7422 O O . GLN A 1 924 ? 7.529 14.115 11.544 1.00 86.44 924 GLN A O 1
ATOM 7427 N N . GLY A 1 925 ? 5.688 14.859 10.511 1.00 85.44 925 GLY A N 1
ATOM 7428 C CA . GLY A 1 925 ? 4.938 15.185 11.725 1.00 85.44 925 GLY A CA 1
ATOM 7429 C C . GLY A 1 925 ? 4.636 13.954 12.585 1.00 85.44 925 GLY A C 1
ATOM 7430 O O . GLY A 1 925 ? 4.847 13.983 13.795 1.00 85.44 925 GLY A O 1
ATOM 7431 N N . ILE A 1 926 ? 4.219 12.843 11.971 1.00 85.81 926 ILE A N 1
ATOM 7432 C CA . ILE A 1 926 ? 3.981 11.565 12.666 1.00 85.81 926 ILE A CA 1
ATOM 7433 C C . ILE A 1 926 ? 5.297 10.969 13.176 1.00 85.81 926 ILE A C 1
ATOM 7435 O O . ILE A 1 926 ? 5.373 10.549 14.331 1.00 85.81 926 ILE A O 1
ATOM 7439 N N . ALA A 1 927 ? 6.360 10.980 12.374 1.00 87.88 927 ALA A N 1
ATOM 7440 C CA . ALA A 1 927 ? 7.666 10.496 12.811 1.00 87.88 927 ALA A CA 1
ATOM 7441 C C . ALA A 1 927 ? 8.212 11.298 13.998 1.00 87.88 927 ALA A C 1
ATOM 7443 O O . ALA A 1 927 ? 8.600 10.743 15.024 1.00 87.88 927 ALA A O 1
ATOM 7444 N N . SER A 1 928 ? 8.162 12.622 13.903 1.00 87.88 928 SER A N 1
ATOM 7445 C CA . SER A 1 928 ? 8.624 13.499 14.975 1.00 87.88 928 SER A CA 1
ATOM 7446 C C . SER A 1 928 ? 7.721 13.460 16.215 1.00 87.88 928 SER A C 1
ATOM 7448 O O . SER A 1 928 ? 8.217 13.698 17.313 1.00 87.88 928 SER A O 1
ATOM 7450 N N . SER A 1 929 ? 6.432 13.116 16.105 1.00 88.44 929 SER A N 1
ATOM 7451 C CA . SER A 1 929 ? 5.540 12.957 17.271 1.00 88.44 929 SER A CA 1
ATOM 7452 C C . SER A 1 929 ? 5.994 11.871 18.255 1.00 88.44 929 SER A C 1
ATOM 7454 O O . SER A 1 929 ? 5.686 11.949 19.447 1.00 88.44 929 SER A O 1
ATOM 7456 N N . GLY A 1 930 ? 6.791 10.903 17.780 1.00 85.50 930 GLY A N 1
ATOM 7457 C CA . GLY A 1 930 ? 7.327 9.817 18.597 1.00 85.50 930 GLY A CA 1
ATOM 7458 C C . GLY A 1 930 ? 8.114 10.305 19.808 1.00 85.50 930 GLY A C 1
ATOM 7459 O O . GLY A 1 930 ? 7.996 9.710 20.877 1.00 85.50 930 GLY A O 1
ATOM 7460 N N . SER A 1 931 ? 8.834 11.431 19.690 1.00 88.75 931 SER A N 1
ATOM 7461 C CA . SER A 1 931 ? 9.580 11.993 20.824 1.00 88.75 931 SER A CA 1
ATOM 7462 C C . SER A 1 931 ? 8.659 12.455 21.957 1.00 88.75 931 SER A C 1
ATOM 7464 O O . SER A 1 931 ? 9.019 12.340 23.119 1.00 88.75 931 SER A O 1
ATOM 7466 N N . GLY A 1 932 ? 7.460 12.953 21.638 1.00 83.88 932 GLY A N 1
ATOM 7467 C CA . GLY A 1 932 ? 6.474 13.346 22.643 1.00 83.88 932 GLY A CA 1
ATOM 7468 C C . GLY A 1 932 ? 5.830 12.128 23.299 1.00 83.88 932 GLY A C 1
ATOM 7469 O O . GLY A 1 932 ? 5.915 11.963 24.512 1.00 83.88 932 GLY A O 1
ATOM 7470 N N . ILE A 1 933 ? 5.244 11.236 22.491 1.00 83.50 933 ILE A N 1
ATOM 7471 C CA . ILE A 1 933 ? 4.469 10.078 22.975 1.00 83.50 933 ILE A CA 1
ATOM 7472 C C . ILE A 1 933 ? 5.333 9.153 23.838 1.00 83.50 933 ILE A C 1
ATOM 7474 O O . ILE A 1 933 ? 4.969 8.829 24.965 1.00 83.50 933 ILE A O 1
ATOM 7478 N N . VAL A 1 934 ? 6.500 8.751 23.329 1.00 81.44 934 VAL A N 1
ATOM 7479 C CA . VAL A 1 934 ? 7.411 7.858 24.057 1.00 81.44 934 VAL A CA 1
ATOM 7480 C C . VAL A 1 934 ? 8.109 8.602 25.201 1.00 81.44 934 VAL A C 1
ATOM 7482 O O . VAL A 1 934 ? 8.367 8.014 26.249 1.00 81.44 934 VAL A O 1
ATOM 7485 N N . GLY A 1 935 ? 8.350 9.910 25.053 1.00 79.94 935 GLY A N 1
ATOM 7486 C CA . GLY A 1 935 ? 8.906 10.743 26.120 1.00 79.94 935 GLY A CA 1
ATOM 7487 C C . GLY A 1 935 ? 8.001 10.840 27.349 1.00 79.94 935 GLY A C 1
ATOM 7488 O O . GLY A 1 935 ? 8.506 10.804 28.468 1.00 79.94 935 GLY A O 1
ATOM 7489 N N . VAL A 1 936 ? 6.672 10.875 27.175 1.00 81.19 936 VAL A N 1
ATOM 7490 C CA . VAL A 1 936 ? 5.717 10.788 28.299 1.00 81.19 936 VAL A CA 1
ATOM 7491 C C . VAL A 1 936 ? 5.872 9.463 29.042 1.00 81.19 936 VAL A C 1
ATOM 7493 O O . VAL A 1 936 ? 5.924 9.459 30.270 1.00 81.19 936 VAL A O 1
ATOM 7496 N N . VAL A 1 937 ? 5.991 8.349 28.311 1.00 84.44 937 VAL A N 1
ATOM 7497 C CA . VAL A 1 937 ? 6.165 7.019 28.915 1.00 84.44 937 VAL A CA 1
ATOM 7498 C C . VAL A 1 937 ? 7.431 6.980 29.771 1.00 84.44 937 VAL A C 1
ATOM 7500 O O . VAL A 1 937 ? 7.356 6.581 30.931 1.00 84.44 937 VAL A O 1
ATOM 7503 N N . TYR A 1 938 ? 8.568 7.456 29.251 1.00 80.00 938 TYR A N 1
ATOM 7504 C CA . TYR A 1 938 ? 9.815 7.514 30.022 1.00 80.00 938 TYR A CA 1
ATOM 7505 C C . TYR A 1 938 ? 9.736 8.490 31.202 1.00 80.00 938 TYR A C 1
ATOM 7507 O O . TYR A 1 938 ? 10.139 8.133 32.305 1.00 80.00 938 TYR A O 1
ATOM 7515 N N . ALA A 1 939 ? 9.182 9.692 31.022 1.00 75.06 939 ALA A N 1
ATOM 7516 C CA . ALA A 1 939 ? 9.076 10.676 32.101 1.00 75.06 939 ALA A CA 1
ATOM 7517 C C . ALA A 1 939 ? 8.222 10.170 33.278 1.00 75.06 939 ALA A C 1
ATOM 7519 O O . ALA A 1 939 ? 8.597 10.361 34.434 1.00 75.06 939 ALA A O 1
ATOM 7520 N N . VAL A 1 940 ? 7.107 9.487 32.991 1.00 79.75 940 VAL A N 1
ATOM 7521 C CA . VAL A 1 940 ? 6.219 8.916 34.018 1.00 79.75 940 VAL A CA 1
ATOM 7522 C C . VAL A 1 940 ? 6.821 7.662 34.652 1.00 79.75 940 VAL A C 1
ATOM 7524 O O . VAL A 1 940 ? 6.685 7.474 35.857 1.00 79.75 940 VAL A O 1
ATOM 7527 N N . ALA A 1 941 ? 7.500 6.813 33.876 1.00 81.88 941 ALA A N 1
ATOM 7528 C CA . ALA A 1 941 ? 8.092 5.578 34.389 1.00 81.88 941 ALA A CA 1
ATOM 7529 C C . ALA A 1 941 ? 9.346 5.823 35.245 1.00 81.88 941 ALA A C 1
ATOM 7531 O O . ALA A 1 941 ? 9.592 5.079 36.192 1.00 81.88 941 ALA A O 1
ATOM 7532 N N . THR A 1 942 ? 10.146 6.848 34.935 1.00 81.94 942 THR A N 1
ATOM 7533 C CA . THR A 1 942 ? 11.449 7.070 35.582 1.00 81.94 942 THR A CA 1
ATOM 7534 C C . THR A 1 942 ? 11.342 7.381 37.071 1.00 81.94 942 THR A C 1
ATOM 7536 O O . THR A 1 942 ? 12.140 6.854 37.841 1.00 81.94 942 THR A O 1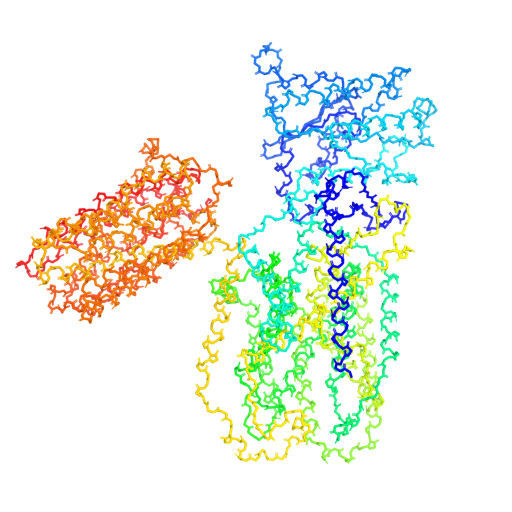
ATOM 7539 N N . ILE A 1 943 ? 10.345 8.161 37.501 1.00 79.38 943 ILE A N 1
ATOM 7540 C CA . ILE A 1 943 ? 10.183 8.525 38.920 1.00 79.38 943 ILE A CA 1
ATOM 7541 C C . ILE A 1 943 ? 9.945 7.270 39.792 1.00 79.38 943 ILE A C 1
ATOM 7543 O O . ILE A 1 943 ? 10.770 7.009 40.669 1.00 79.38 943 ILE A O 1
ATOM 7547 N N . PRO A 1 944 ? 8.935 6.413 39.515 1.00 80.50 944 PRO A N 1
ATOM 7548 C CA . PRO A 1 944 ? 8.745 5.167 40.260 1.00 80.50 944 PRO A CA 1
ATOM 7549 C C . PRO A 1 944 ? 9.928 4.197 40.181 1.00 80.50 944 PRO A C 1
ATOM 7551 O O . PRO A 1 944 ? 10.162 3.453 41.132 1.00 80.50 944 PRO A O 1
ATOM 7554 N N . MET A 1 945 ? 10.661 4.160 39.060 1.00 83.62 945 MET A N 1
ATOM 7555 C CA . MET A 1 945 ? 11.844 3.300 38.921 1.00 83.62 945 MET A CA 1
ATOM 7556 C C . MET A 1 945 ? 12.974 3.735 39.857 1.00 83.62 945 MET A C 1
ATOM 7558 O O . MET A 1 945 ? 13.643 2.886 40.447 1.00 83.62 945 MET A O 1
ATOM 7562 N N . ILE A 1 946 ? 13.181 5.045 40.010 1.00 84.44 946 ILE A N 1
ATOM 7563 C CA . ILE A 1 946 ? 14.183 5.584 40.932 1.00 84.44 946 ILE A CA 1
ATOM 7564 C C . ILE A 1 946 ? 13.770 5.307 42.382 1.00 84.44 946 ILE A C 1
ATOM 7566 O O . ILE A 1 946 ? 14.597 4.817 43.146 1.00 84.44 946 ILE A O 1
ATOM 7570 N N . GLU A 1 947 ? 12.504 5.558 42.735 1.00 84.12 947 GLU A N 1
ATOM 7571 C CA . GLU A 1 947 ? 11.989 5.402 44.105 1.00 84.12 947 GLU A CA 1
ATOM 7572 C C . GLU A 1 947 ? 11.962 3.939 44.584 1.00 84.12 947 GLU A C 1
ATOM 7574 O O . GLU A 1 947 ? 12.313 3.669 45.729 1.00 84.12 947 GLU A O 1
ATOM 7579 N N . ASN A 1 948 ? 11.567 2.985 43.727 1.00 87.25 948 ASN A N 1
ATOM 7580 C CA . ASN A 1 948 ? 11.368 1.585 44.137 1.00 87.25 948 ASN A CA 1
ATOM 7581 C C . ASN A 1 948 ? 12.576 0.665 43.893 1.00 87.25 948 ASN A C 1
ATOM 7583 O O . ASN A 1 948 ? 12.655 -0.395 44.511 1.00 87.25 948 ASN A O 1
ATOM 7587 N N . LEU A 1 949 ? 13.479 1.004 42.963 1.00 87.69 949 LEU A N 1
ATOM 7588 C CA . LEU A 1 949 ? 14.625 0.150 42.610 1.00 87.69 949 LEU A CA 1
ATOM 7589 C C . LEU A 1 949 ? 15.959 0.814 42.947 1.00 87.69 949 LEU A C 1
ATOM 7591 O O . LEU A 1 949 ? 16.733 0.279 43.734 1.00 87.69 949 LEU A O 1
ATOM 7595 N N . SER A 1 950 ? 16.278 1.904 42.248 1.00 88.50 950 SER A N 1
ATOM 7596 C CA . SER A 1 950 ? 17.455 2.778 42.408 1.00 88.50 950 SER A CA 1
ATOM 7597 C C . SER A 1 950 ? 17.715 3.529 41.102 1.00 88.50 950 SER A C 1
ATOM 7599 O O . SER A 1 950 ? 17.363 3.067 40.011 1.00 88.50 950 SER A O 1
ATOM 7601 N N . LEU A 1 951 ? 18.443 4.645 41.190 1.00 86.94 951 LEU A N 1
ATOM 7602 C CA . LEU A 1 951 ? 18.925 5.387 40.023 1.00 86.94 951 LEU A CA 1
ATOM 7603 C C . LEU A 1 951 ? 19.722 4.500 39.045 1.00 86.94 951 LEU A C 1
ATOM 7605 O O . LEU A 1 951 ? 19.500 4.562 37.836 1.00 86.94 951 LEU A O 1
ATOM 7609 N N . ALA A 1 952 ? 20.624 3.650 39.548 1.00 87.44 952 ALA A N 1
ATOM 7610 C CA . ALA A 1 952 ? 21.465 2.802 38.700 1.00 87.44 952 ALA A CA 1
ATOM 7611 C C . ALA A 1 952 ? 20.637 1.806 37.868 1.00 87.44 952 ALA A C 1
ATOM 7613 O O . ALA A 1 952 ? 20.889 1.639 36.672 1.00 87.44 952 ALA A O 1
ATOM 7614 N N . TRP A 1 953 ? 19.622 1.173 38.466 1.00 89.12 953 TRP A N 1
ATOM 7615 C CA . TRP A 1 953 ? 18.726 0.272 37.740 1.00 89.12 953 TRP A CA 1
ATOM 7616 C C . TRP A 1 953 ? 17.791 1.014 36.786 1.00 89.12 953 TRP A C 1
ATOM 7618 O O . TRP A 1 953 ? 17.581 0.529 35.674 1.00 89.12 953 TRP A O 1
ATOM 7628 N N . ALA A 1 954 ? 17.316 2.208 37.152 1.00 87.44 954 ALA A N 1
ATOM 7629 C CA . ALA A 1 954 ? 16.532 3.050 36.251 1.00 87.44 954 ALA A CA 1
ATOM 7630 C C . ALA A 1 954 ? 17.311 3.368 34.957 1.00 87.44 954 ALA A C 1
ATOM 7632 O O . ALA A 1 954 ? 16.783 3.185 33.863 1.00 87.44 954 ALA A O 1
ATOM 7633 N N . LEU A 1 955 ? 18.593 3.745 35.059 1.00 89.94 955 LEU A N 1
ATOM 7634 C CA . LEU A 1 955 ? 19.454 4.019 33.897 1.00 89.94 955 LEU A CA 1
ATOM 7635 C C . LEU A 1 955 ? 19.674 2.776 33.012 1.00 89.94 955 LEU A C 1
ATOM 7637 O O . LEU A 1 955 ? 19.610 2.869 31.784 1.00 89.94 955 LEU A O 1
ATOM 7641 N N . ARG A 1 956 ? 19.882 1.596 33.616 1.00 90.12 956 ARG A N 1
ATOM 7642 C CA . ARG A 1 956 ? 20.069 0.327 32.882 1.00 90.12 956 ARG A CA 1
ATOM 7643 C C . ARG A 1 956 ? 18.810 -0.102 32.133 1.00 90.12 956 ARG A C 1
ATOM 7645 O O . ARG A 1 956 ? 18.898 -0.470 30.963 1.00 90.12 956 ARG A O 1
ATOM 7652 N N . ILE A 1 957 ? 17.647 -0.041 32.783 1.00 86.81 957 ILE A N 1
ATOM 7653 C CA . ILE A 1 957 ? 16.357 -0.400 32.171 1.00 86.81 957 ILE A CA 1
ATOM 7654 C C . ILE A 1 957 ? 16.063 0.536 30.995 1.00 86.81 957 ILE A C 1
ATOM 7656 O O . ILE A 1 957 ? 15.716 0.074 29.905 1.00 86.81 957 ILE A O 1
ATOM 7660 N N . THR A 1 958 ? 16.277 1.838 31.180 1.00 88.00 958 THR A N 1
ATOM 7661 C CA . THR A 1 958 ? 16.135 2.842 30.122 1.00 88.00 958 THR A CA 1
ATOM 7662 C C . THR A 1 958 ? 17.051 2.542 28.927 1.00 88.00 958 THR A C 1
ATOM 7664 O O . THR A 1 958 ? 16.584 2.541 27.786 1.00 88.00 958 THR A O 1
ATOM 7667 N N . GLY A 1 959 ? 18.323 2.197 29.160 1.00 87.50 959 GLY A N 1
ATOM 7668 C CA . GLY A 1 959 ? 19.274 1.828 28.103 1.00 87.50 959 GLY A CA 1
ATOM 7669 C C . GLY A 1 959 ? 18.918 0.540 27.349 1.00 87.50 959 GLY A C 1
ATOM 7670 O O . GLY A 1 959 ? 18.949 0.517 26.120 1.00 87.50 959 GLY A O 1
ATOM 7671 N N . ILE A 1 960 ? 18.530 -0.526 28.058 1.00 87.25 960 ILE A N 1
ATOM 7672 C CA . ILE A 1 960 ? 18.198 -1.829 27.450 1.00 87.25 960 ILE A CA 1
ATOM 7673 C C . ILE A 1 960 ? 16.907 -1.742 26.626 1.00 87.25 960 ILE A C 1
ATOM 7675 O O . ILE A 1 960 ? 16.858 -2.217 25.491 1.00 87.25 960 ILE A O 1
ATOM 7679 N N . THR A 1 961 ? 15.863 -1.114 27.173 1.00 86.44 961 THR A N 1
ATOM 7680 C CA . THR A 1 961 ? 14.569 -0.981 26.479 1.00 86.44 961 THR A CA 1
ATOM 7681 C C . THR A 1 961 ? 14.688 -0.127 25.219 1.00 86.44 961 THR A C 1
ATOM 7683 O O . THR A 1 961 ? 14.180 -0.509 24.162 1.00 86.44 961 THR A O 1
ATOM 7686 N N . SER A 1 962 ? 15.418 0.990 25.297 1.00 87.94 962 SER A N 1
ATOM 7687 C CA . SER A 1 962 ? 15.680 1.836 24.132 1.00 87.94 962 SER A CA 1
ATOM 7688 C C . SER A 1 962 ? 16.568 1.135 23.100 1.00 87.94 962 SER A C 1
ATOM 7690 O O . SER A 1 962 ? 16.269 1.230 21.914 1.00 87.94 962 SER A O 1
ATOM 7692 N N . PHE A 1 963 ? 17.578 0.354 23.506 1.00 88.56 963 PHE A N 1
ATOM 7693 C CA . PHE A 1 963 ? 18.405 -0.435 22.582 1.00 88.56 963 PHE A CA 1
ATOM 7694 C C . PHE A 1 963 ? 17.583 -1.419 21.744 1.00 88.56 963 PHE A C 1
ATOM 7696 O O . PHE A 1 963 ? 17.717 -1.431 20.523 1.00 88.56 963 PHE A O 1
ATOM 7703 N N . VAL A 1 964 ? 16.706 -2.212 22.371 1.00 82.00 964 VAL A N 1
ATOM 7704 C CA . VAL A 1 964 ? 15.866 -3.184 21.647 1.00 82.00 964 VAL A CA 1
ATOM 7705 C C . VAL A 1 964 ? 14.967 -2.470 20.635 1.00 82.00 964 VAL A C 1
ATOM 7707 O O . VAL A 1 964 ? 14.875 -2.887 19.479 1.00 82.00 964 VAL A O 1
ATOM 7710 N N . MET A 1 965 ? 14.349 -1.358 21.043 1.00 83.81 965 MET A N 1
ATOM 7711 C CA . MET A 1 965 ? 13.488 -0.563 20.168 1.00 83.81 965 MET A CA 1
ATOM 7712 C C . MET A 1 965 ? 14.262 0.063 18.997 1.00 83.81 965 MET A C 1
ATOM 7714 O O . MET A 1 965 ? 13.785 0.030 17.858 1.00 83.81 965 MET A O 1
ATOM 7718 N N . LEU A 1 966 ? 15.463 0.595 19.250 1.00 86.19 966 LEU A N 1
ATOM 7719 C CA . LEU A 1 966 ? 16.331 1.187 18.230 1.00 86.19 966 LEU A CA 1
ATOM 7720 C C . LEU A 1 966 ? 16.846 0.129 17.257 1.00 86.19 966 LEU A C 1
ATOM 7722 O O . LEU A 1 966 ? 16.728 0.322 16.053 1.00 86.19 966 LEU A O 1
ATOM 7726 N N . PHE A 1 967 ? 17.333 -1.010 17.749 1.00 82.88 967 PHE A N 1
ATOM 7727 C CA . PHE A 1 967 ? 17.878 -2.080 16.915 1.00 82.88 967 PHE A CA 1
ATOM 7728 C C . PHE A 1 967 ? 16.833 -2.626 15.934 1.00 82.88 967 PHE A C 1
ATOM 7730 O O . PHE A 1 967 ? 17.084 -2.676 14.730 1.00 82.88 967 PHE A O 1
ATOM 7737 N N . ILE A 1 968 ? 15.623 -2.934 16.422 1.00 77.44 968 ILE A N 1
ATOM 7738 C CA . ILE A 1 968 ? 14.508 -3.372 15.567 1.00 77.44 968 ILE A CA 1
ATOM 7739 C C . ILE A 1 968 ? 14.181 -2.294 14.525 1.00 77.44 968 ILE A C 1
ATOM 7741 O O . ILE A 1 968 ? 14.047 -2.596 13.341 1.00 77.44 968 ILE A O 1
ATOM 7745 N N . SER A 1 969 ? 14.101 -1.026 14.933 1.00 83.31 969 SER A N 1
ATOM 7746 C CA . SER A 1 969 ? 13.772 0.077 14.021 1.00 83.31 969 SER A CA 1
ATOM 7747 C C . SER A 1 969 ? 14.845 0.303 12.949 1.00 83.31 969 SER A C 1
ATOM 7749 O O . SER A 1 969 ? 14.508 0.549 11.792 1.00 83.31 969 SER A O 1
ATOM 7751 N N . CYS A 1 970 ? 16.125 0.159 13.301 1.00 83.81 970 CYS A N 1
ATOM 7752 C CA . CYS A 1 970 ? 17.261 0.250 12.382 1.00 83.81 970 CYS A CA 1
ATOM 7753 C C . CYS A 1 970 ? 17.298 -0.902 11.368 1.00 83.81 970 CYS A C 1
ATOM 7755 O O . CYS A 1 970 ? 17.737 -0.697 10.239 1.00 83.81 970 CYS A O 1
ATOM 7757 N N . CYS A 1 971 ? 16.832 -2.098 11.738 1.00 79.38 971 CYS A N 1
ATOM 7758 C CA . CYS A 1 971 ? 16.691 -3.218 10.804 1.00 79.38 971 CYS A CA 1
ATOM 7759 C C . CYS A 1 971 ? 15.498 -3.047 9.848 1.00 79.38 971 CYS A C 1
ATOM 7761 O O . CYS A 1 971 ? 15.529 -3.572 8.739 1.00 79.38 971 CYS A O 1
ATOM 7763 N N . LEU A 1 972 ? 14.448 -2.335 10.274 1.00 78.50 972 LEU A N 1
ATOM 7764 C CA . LEU A 1 972 ? 13.220 -2.143 9.496 1.00 78.50 972 LEU A CA 1
ATOM 7765 C C . LEU A 1 972 ? 13.259 -0.933 8.555 1.00 78.50 972 LEU A C 1
ATOM 7767 O O . LEU A 1 972 ? 12.531 -0.910 7.564 1.00 78.50 972 LEU A O 1
ATOM 7771 N N . ILE A 1 973 ? 14.055 0.095 8.838 1.00 81.12 973 ILE A N 1
ATOM 7772 C CA . ILE A 1 973 ? 14.127 1.269 7.960 1.00 81.12 973 ILE A CA 1
ATOM 7773 C C . ILE A 1 973 ? 14.759 0.893 6.607 1.00 81.12 973 ILE A C 1
ATOM 7775 O O . ILE A 1 973 ? 15.633 0.039 6.554 1.00 81.12 973 ILE A O 1
ATOM 7779 N N . ARG A 1 974 ? 14.322 1.499 5.497 1.00 81.25 974 ARG A N 1
ATOM 7780 C CA . ARG A 1 974 ? 14.895 1.243 4.162 1.00 81.25 974 ARG A CA 1
ATOM 7781 C C . ARG A 1 974 ? 15.092 2.549 3.418 1.00 81.25 974 ARG A C 1
ATOM 7783 O O . ARG A 1 974 ? 14.142 3.314 3.249 1.00 81.25 974 ARG A O 1
ATOM 7790 N N . ASP A 1 975 ? 16.305 2.788 2.945 1.00 79.00 975 ASP A N 1
ATOM 7791 C CA . ASP A 1 975 ? 16.601 3.924 2.080 1.00 79.00 975 ASP A CA 1
ATOM 7792 C C . ASP A 1 975 ? 16.221 3.642 0.613 1.00 79.00 975 ASP A C 1
ATOM 7794 O O . ASP A 1 975 ? 16.074 2.493 0.185 1.00 79.00 975 ASP A O 1
ATOM 7798 N N . ARG A 1 976 ? 16.023 4.709 -0.172 1.00 73.69 976 ARG A N 1
ATOM 7799 C CA . ARG A 1 976 ? 15.794 4.639 -1.626 1.00 73.69 976 ARG A CA 1
ATOM 7800 C C . ARG A 1 976 ? 16.976 5.226 -2.398 1.00 73.69 976 ARG A C 1
ATOM 7802 O O . ARG A 1 976 ? 16.793 5.753 -3.498 1.00 73.69 976 ARG A O 1
ATOM 7809 N N . ASN A 1 977 ? 18.189 5.132 -1.849 1.00 71.50 977 ASN A N 1
ATOM 7810 C CA . ASN A 1 977 ? 19.362 5.790 -2.423 1.00 71.50 977 ASN A CA 1
ATOM 7811 C C . ASN A 1 977 ? 19.714 5.252 -3.822 1.00 71.50 977 ASN A C 1
ATOM 7813 O O . ASN A 1 977 ? 20.242 6.003 -4.634 1.00 71.50 977 ASN A O 1
ATOM 7817 N N . THR A 1 978 ? 19.342 4.010 -4.156 1.00 60.12 978 THR A N 1
ATOM 7818 C CA . THR A 1 978 ? 19.503 3.439 -5.509 1.00 60.12 978 THR A CA 1
ATOM 7819 C C . THR A 1 978 ? 18.656 4.134 -6.579 1.00 60.12 978 THR A C 1
ATOM 7821 O O . THR A 1 978 ? 19.051 4.161 -7.741 1.00 60.12 978 THR A O 1
ATOM 7824 N N . HIS A 1 979 ? 17.507 4.705 -6.201 1.00 56.91 979 HIS A N 1
ATOM 7825 C CA . HIS A 1 979 ? 16.616 5.439 -7.106 1.00 56.91 979 HIS A CA 1
ATOM 7826 C C . HIS A 1 979 ? 16.881 6.945 -7.104 1.00 56.91 979 HIS A C 1
ATOM 7828 O O . HIS A 1 979 ? 16.719 7.589 -8.132 1.00 56.91 979 HIS A O 1
ATOM 7834 N N . VAL A 1 980 ? 17.231 7.511 -5.944 1.00 58.84 980 VAL A N 1
ATOM 7835 C CA . VAL A 1 980 ? 17.420 8.962 -5.771 1.00 58.84 980 VAL A CA 1
ATOM 7836 C C . VAL A 1 980 ? 18.846 9.401 -6.124 1.00 58.84 980 VAL A C 1
ATOM 7838 O O . VAL A 1 980 ? 19.038 10.556 -6.483 1.00 58.84 980 VAL A O 1
ATOM 7841 N N . GLN A 1 981 ? 19.829 8.495 -6.020 1.00 62.97 981 GLN A N 1
ATOM 7842 C CA . GLN A 1 981 ? 21.263 8.751 -6.228 1.00 62.97 981 GLN A CA 1
ATOM 7843 C C . GLN A 1 981 ? 21.747 10.060 -5.562 1.00 62.97 981 GLN A C 1
ATOM 7845 O O . GLN A 1 981 ? 22.209 10.976 -6.243 1.00 62.97 981 GLN A O 1
ATOM 7850 N N . PRO A 1 982 ? 21.603 10.202 -4.228 1.00 61.91 982 PRO A N 1
ATOM 7851 C CA . PRO A 1 982 ? 21.944 11.446 -3.542 1.00 61.91 982 PRO A CA 1
ATOM 7852 C C . PRO A 1 982 ? 23.454 11.732 -3.583 1.00 61.91 982 PRO A C 1
ATOM 7854 O O . PRO A 1 982 ? 24.267 10.855 -3.284 1.00 61.91 982 PRO A O 1
ATOM 7857 N N . ASP A 1 983 ? 23.834 12.982 -3.872 1.00 69.56 983 ASP A N 1
ATOM 7858 C CA . ASP A 1 983 ? 25.226 13.445 -3.780 1.00 69.56 983 ASP A CA 1
ATOM 7859 C C . ASP A 1 983 ? 25.525 13.844 -2.326 1.00 69.56 983 ASP A C 1
ATOM 7861 O O . ASP A 1 983 ? 25.391 15.001 -1.912 1.00 69.56 983 ASP A O 1
ATOM 7865 N N . ILE A 1 984 ? 25.851 12.836 -1.512 1.00 71.75 984 ILE A N 1
ATOM 7866 C CA . ILE A 1 984 ? 26.106 13.000 -0.078 1.00 71.75 984 ILE A CA 1
ATOM 7867 C C . ILE A 1 984 ? 27.500 13.600 0.115 1.00 71.75 984 ILE A C 1
ATOM 7869 O O . ILE A 1 984 ? 28.525 12.908 0.035 1.00 71.75 984 ILE A O 1
ATOM 7873 N N . ARG A 1 985 ? 27.534 14.900 0.418 1.00 77.12 985 ARG A N 1
ATOM 7874 C CA . ARG A 1 985 ? 28.754 15.629 0.768 1.00 77.12 985 ARG A CA 1
ATOM 7875 C C . ARG A 1 985 ? 28.780 15.896 2.278 1.00 77.12 985 ARG A C 1
ATOM 7877 O O . ARG A 1 985 ? 27.758 16.283 2.847 1.00 77.12 985 ARG A O 1
ATOM 7884 N N . PRO A 1 986 ? 29.924 15.702 2.959 1.00 73.31 986 PRO A N 1
ATOM 7885 C CA . PRO A 1 986 ? 30.039 16.010 4.387 1.00 73.31 986 PRO A CA 1
ATOM 7886 C C . PRO A 1 986 ? 29.842 17.503 4.676 1.00 73.31 986 PRO A C 1
ATOM 7888 O O . PRO A 1 986 ? 29.203 17.861 5.660 1.00 73.31 986 PRO A O 1
ATOM 7891 N N . PHE A 1 987 ? 30.362 18.357 3.790 1.00 76.44 987 PHE A N 1
ATOM 7892 C CA . PHE A 1 987 ? 30.257 19.810 3.860 1.00 76.44 987 PHE A CA 1
ATOM 7893 C C . PHE A 1 987 ? 30.240 20.379 2.434 1.00 76.44 987 PHE A C 1
ATOM 7895 O O . PHE A 1 987 ? 31.192 20.163 1.685 1.00 76.44 987 PHE A O 1
ATOM 7902 N N . ASP A 1 988 ? 29.164 21.071 2.041 1.00 78.00 988 ASP A N 1
ATOM 7903 C CA . ASP A 1 988 ? 29.077 21.732 0.731 1.00 78.00 988 ASP A CA 1
ATOM 7904 C C . ASP A 1 988 ? 29.186 23.253 0.895 1.00 78.00 988 ASP A C 1
ATOM 7906 O O . ASP A 1 988 ? 28.266 23.930 1.359 1.00 78.00 988 ASP A O 1
ATOM 7910 N N . THR A 1 989 ? 30.338 23.794 0.505 1.00 79.75 989 THR A N 1
ATOM 7911 C CA . THR A 1 989 ? 30.650 25.224 0.599 1.00 79.75 989 THR A CA 1
ATOM 7912 C C . THR A 1 989 ? 29.808 26.080 -0.345 1.00 79.75 989 THR A C 1
ATOM 7914 O O . THR A 1 989 ? 29.630 27.272 -0.087 1.00 79.75 989 THR A O 1
ATOM 7917 N N . ASN A 1 990 ? 29.244 25.500 -1.409 1.00 83.50 990 ASN A N 1
ATOM 7918 C CA . ASN A 1 990 ? 28.400 26.236 -2.347 1.00 83.50 990 ASN A CA 1
ATOM 7919 C C . ASN A 1 990 ? 27.028 26.546 -1.744 1.00 83.50 990 ASN A C 1
ATOM 7921 O O . ASN A 1 990 ? 26.490 27.625 -1.986 1.00 83.50 990 ASN A O 1
ATOM 7925 N N . LEU A 1 991 ? 26.488 25.643 -0.917 1.00 84.56 991 LEU A N 1
ATOM 7926 C CA . LEU A 1 991 ? 25.194 25.840 -0.256 1.00 84.56 991 LEU A CA 1
ATOM 7927 C C . LEU A 1 991 ? 25.231 27.016 0.725 1.00 84.56 991 LEU A C 1
ATOM 7929 O O . LEU A 1 991 ? 24.298 27.810 0.760 1.00 84.56 991 LEU A O 1
ATOM 7933 N N . ILE A 1 992 ? 26.330 27.188 1.464 1.00 84.81 992 ILE A N 1
ATOM 7934 C CA . ILE A 1 992 ? 26.480 28.266 2.460 1.00 84.81 992 ILE A CA 1
ATOM 7935 C C . ILE A 1 992 ? 26.486 29.657 1.806 1.00 84.81 992 ILE A C 1
ATOM 7937 O O . ILE A 1 992 ? 26.099 30.639 2.431 1.00 84.81 992 ILE A O 1
ATOM 7941 N N . ARG A 1 993 ? 26.880 29.763 0.531 1.00 85.19 993 ARG A N 1
ATOM 7942 C CA . ARG A 1 993 ? 26.865 31.036 -0.211 1.00 85.19 993 ARG A CA 1
ATOM 7943 C C . ARG A 1 993 ? 25.465 31.449 -0.671 1.00 85.19 993 ARG A C 1
ATOM 7945 O O . ARG A 1 993 ? 25.265 32.600 -1.050 1.00 85.19 993 ARG A O 1
ATOM 7952 N N . GLN A 1 994 ? 24.491 30.539 -0.655 1.00 87.94 994 GLN A N 1
ATOM 7953 C CA . GLN A 1 994 ? 23.133 30.833 -1.103 1.00 87.94 994 GLN A CA 1
ATOM 7954 C C . GLN A 1 994 ? 22.354 31.580 -0.016 1.00 87.94 994 GLN A C 1
ATOM 7956 O O . GLN A 1 994 ? 22.187 31.091 1.100 1.00 87.94 994 GLN A O 1
ATOM 7961 N N . THR A 1 995 ? 21.786 32.742 -0.350 1.00 88.38 995 THR A N 1
ATOM 7962 C CA . THR A 1 995 ? 21.054 33.553 0.638 1.00 88.38 995 THR A CA 1
ATOM 7963 C C . THR A 1 995 ? 19.834 32.833 1.220 1.00 88.38 995 THR A C 1
ATOM 7965 O O . THR A 1 995 ? 19.539 32.997 2.400 1.00 88.38 995 THR A O 1
ATOM 7968 N N . ASN A 1 996 ? 19.151 31.993 0.434 1.00 89.88 996 ASN A N 1
ATOM 7969 C CA . ASN A 1 996 ? 18.012 31.198 0.912 1.00 89.88 996 ASN A CA 1
ATOM 7970 C C . ASN A 1 996 ? 18.433 30.195 2.000 1.00 89.88 996 ASN A C 1
ATOM 7972 O O . ASN A 1 996 ? 17.711 29.994 2.974 1.00 89.88 996 ASN A O 1
ATOM 7976 N N . VAL A 1 997 ? 19.625 29.608 1.863 1.00 90.69 997 VAL A N 1
ATOM 7977 C CA . VAL A 1 997 ? 20.196 28.681 2.848 1.00 90.69 997 VAL A CA 1
ATOM 7978 C C . VAL A 1 997 ? 20.622 29.431 4.110 1.00 90.69 997 VAL A C 1
ATOM 7980 O O . VAL A 1 997 ? 20.325 28.970 5.208 1.00 90.69 997 VAL A O 1
ATOM 7983 N N . LEU A 1 998 ? 21.234 30.614 3.976 1.00 91.81 998 LEU A N 1
ATOM 7984 C CA . LEU A 1 998 ? 21.611 31.457 5.119 1.00 91.81 998 LEU A CA 1
ATOM 7985 C C . LEU A 1 998 ? 20.396 31.912 5.941 1.00 91.81 998 LEU A C 1
ATOM 7987 O O . LEU A 1 998 ? 20.434 31.848 7.169 1.00 91.81 998 LEU A O 1
ATOM 7991 N N . LEU A 1 999 ? 19.306 32.319 5.282 1.00 92.81 999 LEU A N 1
ATOM 7992 C CA . LEU A 1 999 ? 18.047 32.666 5.954 1.00 92.81 999 LEU A CA 1
ATOM 7993 C C . LEU A 1 999 ? 17.461 31.467 6.710 1.00 92.81 999 LEU A C 1
ATOM 7995 O O . LEU A 1 999 ? 17.005 31.618 7.843 1.00 92.81 999 LEU A O 1
ATOM 7999 N N . LEU A 1 1000 ? 17.514 30.274 6.109 1.00 93.12 1000 LEU A N 1
ATOM 8000 C CA . LEU A 1 1000 ? 17.054 29.045 6.751 1.00 93.12 1000 LEU A CA 1
ATOM 8001 C C . LEU A 1 1000 ? 17.928 28.667 7.960 1.00 93.12 1000 LEU A C 1
ATOM 8003 O O . LEU A 1 1000 ? 17.389 28.330 9.008 1.00 93.12 1000 LEU A O 1
ATOM 8007 N N . CYS A 1 1001 ? 19.255 28.791 7.857 1.00 93.19 1001 CYS A N 1
ATOM 8008 C CA . CYS A 1 1001 ? 20.176 28.603 8.984 1.00 93.19 1001 CYS A CA 1
ATOM 8009 C C . CYS A 1 1001 ? 19.900 29.597 10.124 1.00 93.19 1001 CYS A C 1
ATOM 8011 O O . CYS A 1 1001 ? 19.853 29.200 11.286 1.00 93.19 1001 CYS A O 1
ATOM 8013 N N . GLY A 1 1002 ? 19.669 30.873 9.808 1.00 93.81 1002 GLY A N 1
ATOM 8014 C CA . GLY A 1 1002 ? 19.311 31.879 10.809 1.00 93.81 1002 GLY A CA 1
ATOM 8015 C C . GLY A 1 1002 ? 18.004 31.547 11.538 1.00 93.81 1002 GLY A C 1
ATOM 8016 O O . GLY A 1 1002 ? 17.965 31.553 12.769 1.00 93.81 1002 GLY A O 1
ATOM 8017 N N . TYR A 1 1003 ? 16.963 31.150 10.794 1.00 94.88 1003 TYR A N 1
ATOM 8018 C CA . TYR A 1 1003 ? 15.712 30.643 11.368 1.00 94.88 1003 TYR A CA 1
ATOM 8019 C C . TYR A 1 1003 ? 15.954 29.463 12.320 1.00 94.88 1003 TYR A C 1
ATOM 8021 O O . TYR A 1 1003 ? 15.443 29.461 13.445 1.00 94.88 1003 TYR A O 1
ATOM 8029 N N . THR A 1 1004 ? 16.746 28.483 11.884 1.00 93.50 1004 THR A N 1
ATOM 8030 C CA . THR A 1 1004 ? 17.100 27.295 12.666 1.00 93.50 1004 THR A CA 1
ATOM 8031 C C . THR A 1 1004 ? 17.805 27.669 13.966 1.00 93.50 1004 THR A C 1
ATOM 8033 O O . THR A 1 1004 ? 17.422 27.176 15.029 1.00 93.50 1004 THR A O 1
ATOM 8036 N N . ALA A 1 1005 ? 18.782 28.577 13.916 1.00 94.44 1005 ALA A N 1
ATOM 8037 C CA . ALA A 1 1005 ? 19.512 29.020 15.098 1.00 94.44 1005 ALA A CA 1
ATOM 8038 C C . ALA A 1 1005 ? 18.588 29.709 16.115 1.00 94.44 1005 ALA A C 1
ATOM 8040 O O . ALA A 1 1005 ? 18.520 29.290 17.270 1.00 94.44 1005 ALA A O 1
ATOM 8041 N N . CYS A 1 1006 ? 17.821 30.713 15.679 1.00 94.19 1006 CYS A N 1
ATOM 8042 C CA . CYS A 1 1006 ? 16.938 31.489 16.553 1.00 94.19 1006 CYS A CA 1
ATOM 8043 C C . CYS A 1 1006 ? 15.807 30.643 17.158 1.00 94.19 1006 CYS A C 1
ATOM 8045 O O . CYS A 1 1006 ? 15.531 30.729 18.354 1.00 94.19 1006 CYS A O 1
ATOM 8047 N N . THR A 1 1007 ? 15.182 29.776 16.360 1.00 93.25 1007 THR A N 1
ATOM 8048 C CA . THR A 1 1007 ? 14.088 28.910 16.829 1.00 93.25 1007 THR A CA 1
ATOM 8049 C C . THR A 1 1007 ? 14.593 27.860 17.817 1.00 93.25 1007 THR A C 1
ATOM 8051 O O . THR A 1 1007 ? 13.906 27.557 18.791 1.00 93.25 1007 THR A O 1
ATOM 8054 N N . THR A 1 1008 ? 15.812 27.344 17.622 1.00 91.12 1008 THR A N 1
ATOM 8055 C CA . THR A 1 1008 ? 16.432 26.388 18.553 1.00 91.12 1008 THR A CA 1
ATOM 8056 C C . THR A 1 1008 ? 16.709 27.024 19.916 1.00 91.12 1008 THR A C 1
ATOM 8058 O O . THR A 1 1008 ? 16.460 26.375 20.931 1.00 91.12 1008 THR A O 1
ATOM 8061 N N . LEU A 1 1009 ? 17.158 28.288 19.957 1.00 91.19 1009 LEU A N 1
ATOM 8062 C CA . LEU A 1 1009 ? 17.356 29.016 21.218 1.00 91.19 1009 LEU A CA 1
ATOM 8063 C C . LEU A 1 1009 ? 16.057 29.075 22.035 1.00 91.19 1009 LEU A C 1
ATOM 8065 O O . LEU A 1 1009 ? 16.029 28.635 23.181 1.00 91.19 1009 LEU A O 1
ATOM 8069 N N . GLY A 1 1010 ? 14.959 29.525 21.418 1.00 91.00 1010 GLY A N 1
ATOM 8070 C CA . GLY A 1 1010 ? 13.657 29.589 22.089 1.00 91.00 1010 GLY A CA 1
ATOM 8071 C C . GLY A 1 1010 ? 13.107 28.211 22.479 1.00 91.00 1010 GLY A C 1
ATOM 8072 O O . GLY A 1 1010 ? 12.545 28.043 23.560 1.00 91.00 1010 GLY A O 1
ATOM 8073 N N . TYR A 1 1011 ? 13.284 27.200 21.626 1.00 89.56 1011 TYR A N 1
ATOM 8074 C CA . TYR A 1 1011 ? 12.808 25.834 21.869 1.00 89.56 1011 TYR A CA 1
ATOM 8075 C C . TYR A 1 1011 ? 13.467 25.186 23.090 1.00 89.56 1011 TYR A C 1
ATOM 8077 O O . TYR A 1 1011 ? 12.769 24.637 23.946 1.00 89.56 1011 TYR A O 1
ATOM 8085 N N . MET A 1 1012 ? 14.794 25.283 23.201 1.00 85.62 1012 MET A N 1
ATOM 8086 C CA . MET A 1 1012 ? 15.532 24.677 24.311 1.00 85.62 1012 MET A CA 1
ATOM 8087 C C . MET A 1 1012 ? 15.227 25.360 25.644 1.00 85.62 1012 MET A C 1
ATOM 8089 O O . MET A 1 1012 ? 15.040 24.671 26.647 1.00 85.62 1012 MET A O 1
ATOM 8093 N N . THR A 1 1013 ? 15.093 26.691 25.657 1.00 86.44 1013 THR A N 1
ATOM 8094 C CA . THR A 1 1013 ? 14.712 27.426 26.870 1.00 86.44 1013 THR A CA 1
ATOM 8095 C C . THR A 1 1013 ? 13.337 27.002 27.384 1.00 86.44 1013 THR A C 1
ATOM 8097 O O . THR A 1 1013 ? 13.184 26.770 28.583 1.00 86.44 1013 THR A O 1
ATOM 8100 N N . VAL A 1 1014 ? 12.346 26.837 26.498 1.00 86.69 1014 VAL A N 1
ATOM 8101 C CA . VAL A 1 1014 ? 10.992 26.384 26.872 1.00 86.69 1014 VAL A CA 1
ATOM 8102 C C . VAL A 1 1014 ? 11.026 24.992 27.503 1.00 86.69 1014 VAL A C 1
ATOM 8104 O O . VAL A 1 1014 ? 10.515 24.810 28.608 1.00 86.69 1014 VAL A O 1
ATOM 8107 N N . ILE A 1 1015 ? 11.651 24.014 26.841 1.00 80.44 1015 ILE A N 1
ATOM 8108 C CA . ILE A 1 1015 ? 11.623 22.617 27.303 1.00 80.44 1015 ILE A CA 1
ATOM 8109 C C . ILE A 1 1015 ? 12.264 22.453 28.681 1.00 80.44 1015 ILE A C 1
ATOM 8111 O O . ILE A 1 1015 ? 11.706 21.762 29.533 1.00 80.44 1015 ILE A O 1
ATOM 8115 N N . TYR A 1 1016 ? 13.409 23.091 28.922 1.00 76.50 1016 TYR A N 1
ATOM 8116 C CA . TYR A 1 1016 ? 14.148 22.889 30.168 1.00 76.50 1016 TYR A CA 1
ATOM 8117 C C . TYR A 1 1016 ? 13.705 23.818 31.308 1.00 76.50 1016 TYR A C 1
ATOM 8119 O O . TYR A 1 1016 ? 13.882 23.470 32.476 1.00 76.50 1016 TYR A O 1
ATOM 8127 N N . SER A 1 1017 ? 13.083 24.968 31.016 1.00 82.56 1017 SER A N 1
ATOM 8128 C CA . SER A 1 1017 ? 12.723 25.952 32.051 1.00 82.56 1017 SER A CA 1
ATOM 8129 C C . SER A 1 1017 ? 11.325 25.776 32.653 1.00 82.56 1017 SER A C 1
ATOM 8131 O O . SER A 1 1017 ? 11.092 26.272 33.752 1.00 82.56 1017 SER A O 1
ATOM 8133 N N . PHE A 1 1018 ? 10.391 25.063 32.007 1.00 85.44 1018 PHE A N 1
ATOM 8134 C CA . PHE A 1 1018 ? 8.996 24.962 32.481 1.00 85.44 1018 PHE A CA 1
ATOM 8135 C C . PHE A 1 1018 ? 8.852 24.289 33.856 1.00 85.44 1018 PHE A C 1
ATOM 8137 O O . PHE A 1 1018 ? 8.072 24.754 34.688 1.00 85.44 1018 PHE A O 1
ATOM 8144 N N . SER A 1 1019 ? 9.638 23.241 34.134 1.00 82.06 1019 SER A N 1
ATOM 8145 C CA . SER A 1 1019 ? 9.643 22.602 35.460 1.00 82.06 1019 SER A CA 1
ATOM 8146 C C . SER A 1 1019 ? 10.185 23.553 36.530 1.00 82.06 1019 SER A C 1
ATOM 8148 O O . SER A 1 1019 ? 9.588 23.698 37.593 1.00 82.06 1019 SER A O 1
ATOM 8150 N N . ALA A 1 1020 ? 11.290 24.245 36.240 1.00 80.56 1020 ALA A N 1
ATOM 8151 C CA . ALA A 1 1020 ? 11.896 25.200 37.166 1.00 80.56 1020 ALA A CA 1
ATOM 8152 C C . ALA A 1 1020 ? 11.005 26.437 37.397 1.00 80.56 1020 ALA A C 1
ATOM 8154 O O . ALA A 1 1020 ? 10.977 26.982 38.500 1.00 80.56 1020 ALA A O 1
ATOM 8155 N N . PHE A 1 1021 ? 10.236 26.845 36.384 1.00 87.06 1021 PHE A N 1
ATOM 8156 C CA . PHE A 1 1021 ? 9.238 27.904 36.495 1.00 87.06 1021 PHE A CA 1
ATOM 8157 C C . PHE A 1 1021 ? 8.082 27.497 37.416 1.00 87.06 1021 PHE A C 1
ATOM 8159 O O . PHE A 1 1021 ? 7.731 28.264 38.310 1.00 87.06 1021 PHE A O 1
ATOM 8166 N N . ALA A 1 1022 ? 7.552 26.274 37.280 1.00 87.69 1022 ALA A N 1
ATOM 8167 C CA . ALA A 1 1022 ? 6.522 25.752 38.183 1.00 87.69 1022 ALA A CA 1
ATOM 8168 C C . ALA A 1 1022 ? 6.981 25.781 39.651 1.00 87.69 1022 ALA A C 1
ATOM 8170 O O . ALA A 1 1022 ? 6.245 26.233 40.525 1.00 87.69 1022 ALA A O 1
ATOM 8171 N N . VAL A 1 1023 ? 8.225 25.372 39.907 1.00 84.44 1023 VAL A N 1
ATOM 8172 C CA . VAL A 1 1023 ? 8.817 25.398 41.253 1.00 84.44 1023 VAL A CA 1
ATOM 8173 C C . VAL A 1 1023 ? 8.987 26.831 41.760 1.00 84.44 1023 VAL A C 1
ATOM 8175 O O . VAL A 1 1023 ? 8.704 27.109 42.920 1.00 84.44 1023 VAL A O 1
ATOM 8178 N N . SER A 1 1024 ? 9.362 27.778 40.891 1.00 84.94 1024 SER A N 1
ATOM 8179 C CA . SER A 1 1024 ? 9.474 29.194 41.278 1.00 84.94 1024 SER A CA 1
ATOM 8180 C C . SER A 1 1024 ? 8.144 29.858 41.647 1.00 84.94 1024 SER A C 1
ATOM 8182 O O . SER A 1 1024 ? 8.152 30.871 42.337 1.00 84.94 1024 SER A O 1
ATOM 8184 N N . LEU A 1 1025 ? 7.011 29.281 41.229 1.00 87.94 1025 LEU A N 1
ATOM 8185 C CA . LEU A 1 1025 ? 5.668 29.711 41.631 1.00 87.94 1025 LEU A CA 1
ATOM 8186 C C . LEU A 1 1025 ? 5.216 29.095 42.972 1.00 87.94 1025 LEU A C 1
ATOM 8188 O O . LEU A 1 1025 ? 4.093 29.343 43.404 1.00 87.94 1025 LEU A O 1
ATOM 8192 N N . GLY A 1 1026 ? 6.060 28.286 43.624 1.00 85.00 1026 GLY A N 1
ATOM 8193 C CA . GLY A 1 1026 ? 5.761 27.634 44.904 1.00 85.00 1026 GLY A CA 1
ATOM 8194 C C . GLY A 1 1026 ? 5.154 26.230 44.790 1.00 85.00 1026 GLY A C 1
ATOM 8195 O O . GLY A 1 1026 ? 4.668 25.699 45.786 1.00 85.00 1026 GLY A O 1
ATOM 8196 N N . TYR A 1 1027 ? 5.164 25.612 43.602 1.00 87.94 1027 TYR A N 1
ATOM 8197 C CA . TYR A 1 1027 ? 4.683 24.238 43.412 1.00 87.94 1027 TYR A CA 1
ATOM 8198 C C . TYR A 1 1027 ? 5.773 23.188 43.661 1.00 87.94 1027 TYR A C 1
ATOM 8200 O O . TYR A 1 1027 ? 6.969 23.449 43.558 1.00 87.94 1027 TYR A O 1
ATOM 8208 N N . THR A 1 1028 ? 5.345 21.962 43.962 1.00 83.31 1028 THR A N 1
ATOM 8209 C CA . THR A 1 1028 ? 6.252 20.836 44.238 1.00 83.31 1028 THR A CA 1
ATOM 8210 C C . THR A 1 1028 ? 6.994 20.360 42.985 1.00 83.31 1028 THR A C 1
ATOM 8212 O O . THR A 1 1028 ? 6.508 20.488 41.858 1.00 83.31 1028 THR A O 1
ATOM 8215 N N . GLN A 1 1029 ? 8.136 19.697 43.175 1.00 70.38 1029 GLN A N 1
ATOM 8216 C CA . GLN A 1 1029 ? 8.917 19.113 42.080 1.00 70.38 1029 GLN A CA 1
ATOM 8217 C C . GLN A 1 1029 ? 8.112 18.098 41.249 1.00 70.38 1029 GLN A C 1
ATOM 8219 O O . GLN A 1 1029 ? 8.200 18.075 40.022 1.00 70.38 1029 GLN A O 1
ATOM 8224 N N . LYS A 1 1030 ? 7.247 17.313 41.908 1.00 75.06 1030 LYS A N 1
ATOM 8225 C CA . LYS A 1 1030 ? 6.311 16.385 41.253 1.00 75.06 1030 LYS A CA 1
ATOM 8226 C C . LYS A 1 1030 ? 5.327 17.121 40.340 1.00 75.06 1030 LYS A C 1
ATOM 8228 O O . LYS A 1 1030 ? 5.079 16.690 39.216 1.00 75.06 1030 LYS A O 1
ATOM 8233 N N . GLN A 1 1031 ? 4.794 18.256 40.794 1.00 80.69 1031 GLN A N 1
ATOM 8234 C CA . GLN A 1 1031 ? 3.933 19.109 39.974 1.00 80.69 1031 GLN A CA 1
ATOM 8235 C C . GLN A 1 1031 ? 4.695 19.737 38.798 1.00 80.69 1031 GLN A C 1
ATOM 8237 O O . GLN A 1 1031 ? 4.116 19.851 37.719 1.00 80.69 1031 GLN A O 1
ATOM 8242 N N . GLY A 1 1032 ? 5.976 20.084 38.964 1.00 78.94 1032 GLY A N 1
ATOM 8243 C CA . GLY A 1 1032 ? 6.856 20.504 37.865 1.00 78.94 1032 GLY A CA 1
ATOM 8244 C C . GLY A 1 1032 ? 7.072 19.402 36.820 1.00 78.94 1032 GLY A C 1
ATOM 8245 O O . GLY A 1 1032 ? 6.919 19.645 35.623 1.00 78.94 1032 GLY A O 1
ATOM 8246 N N . GLY A 1 1033 ? 7.304 18.162 37.264 1.00 74.00 1033 GLY A N 1
ATOM 8247 C CA . GLY A 1 1033 ? 7.387 16.988 36.388 1.00 74.00 1033 GLY A CA 1
ATOM 8248 C C . GLY A 1 1033 ? 6.107 16.748 35.576 1.00 74.00 1033 GLY A C 1
ATOM 8249 O O . GLY A 1 1033 ? 6.176 16.481 34.375 1.00 74.00 1033 GLY A O 1
ATOM 8250 N N . ASN A 1 1034 ? 4.931 16.937 36.187 1.00 82.31 1034 ASN A N 1
ATOM 8251 C CA . ASN A 1 1034 ? 3.646 16.845 35.483 1.00 82.31 1034 ASN A CA 1
ATOM 8252 C C . ASN A 1 1034 ? 3.518 17.884 34.355 1.00 82.31 1034 ASN A C 1
ATOM 8254 O O . ASN A 1 1034 ? 2.989 17.566 33.292 1.00 82.31 1034 ASN A O 1
ATOM 8258 N N . VAL A 1 1035 ? 4.026 19.108 34.549 1.00 85.19 1035 VAL A N 1
ATOM 8259 C CA . VAL A 1 1035 ? 4.014 20.154 33.509 1.00 85.19 1035 VAL A CA 1
ATOM 8260 C C . VAL A 1 1035 ? 4.828 19.710 32.288 1.00 85.19 1035 VAL A C 1
ATOM 8262 O O . VAL A 1 1035 ? 4.376 19.882 31.156 1.00 85.19 1035 VAL A O 1
ATOM 8265 N N . ILE A 1 1036 ? 5.979 19.064 32.497 1.00 79.62 1036 ILE A N 1
ATOM 8266 C CA . ILE A 1 1036 ? 6.797 18.504 31.409 1.00 79.62 1036 ILE A CA 1
ATOM 8267 C C . ILE A 1 1036 ? 6.084 17.340 30.708 1.00 79.62 1036 ILE A C 1
ATOM 8269 O O . ILE A 1 1036 ? 6.095 17.261 29.479 1.00 79.62 1036 ILE A O 1
ATOM 8273 N N . ALA A 1 1037 ? 5.412 16.460 31.455 1.00 81.75 1037 ALA A N 1
ATOM 8274 C CA . ALA A 1 1037 ? 4.621 15.380 30.863 1.00 81.75 1037 ALA A CA 1
ATOM 8275 C C . ALA A 1 1037 ? 3.493 15.922 29.961 1.00 81.75 1037 ALA A C 1
ATOM 8277 O O . ALA A 1 1037 ? 3.264 15.409 28.863 1.00 81.75 1037 ALA A O 1
ATOM 8278 N N . ILE A 1 1038 ? 2.828 17.003 30.374 1.00 87.62 1038 ILE A N 1
ATOM 8279 C CA . ILE A 1 1038 ? 1.784 17.671 29.583 1.00 87.62 1038 ILE A CA 1
ATOM 8280 C C . ILE A 1 1038 ? 2.380 18.351 28.344 1.00 87.62 1038 ILE A C 1
ATOM 8282 O O . ILE A 1 1038 ? 1.814 18.243 27.256 1.00 87.62 1038 ILE A O 1
ATOM 8286 N N . LEU A 1 1039 ? 3.553 18.976 28.466 1.00 86.25 1039 LEU A N 1
ATOM 8287 C CA . LEU A 1 1039 ? 4.272 19.557 27.330 1.00 86.25 1039 LEU A CA 1
ATOM 8288 C C . LEU A 1 1039 ? 4.664 18.494 26.286 1.00 86.25 1039 LEU A C 1
ATOM 8290 O O . LEU A 1 1039 ? 4.454 18.677 25.082 1.00 86.25 1039 LEU A O 1
ATOM 8294 N N . ASN A 1 1040 ? 5.150 17.332 26.727 1.00 85.06 1040 ASN A N 1
ATOM 8295 C CA . ASN A 1 1040 ? 5.437 16.198 25.842 1.00 85.06 1040 ASN A CA 1
ATOM 8296 C C . ASN A 1 1040 ? 4.159 15.602 25.224 1.00 85.06 1040 ASN A C 1
ATOM 8298 O O . ASN A 1 1040 ? 4.165 15.203 24.058 1.00 85.06 1040 ASN A O 1
ATOM 8302 N N . THR A 1 1041 ? 3.042 15.614 25.958 1.00 86.38 1041 THR A N 1
ATOM 8303 C CA . THR A 1 1041 ? 1.724 15.220 25.431 1.00 86.38 1041 THR A CA 1
ATOM 8304 C C . THR A 1 1041 ? 1.289 16.153 24.301 1.00 86.38 1041 THR A C 1
ATOM 8306 O O . THR A 1 1041 ? 0.917 15.687 23.222 1.00 86.38 1041 THR A O 1
ATOM 8309 N N . GLY A 1 1042 ? 1.422 17.469 24.500 1.00 88.06 1042 GLY A N 1
ATOM 8310 C CA . GLY A 1 1042 ? 1.197 18.467 23.454 1.00 88.06 1042 GLY A CA 1
ATOM 8311 C C . GLY A 1 1042 ? 2.079 18.215 22.234 1.00 88.06 1042 GLY A C 1
ATOM 8312 O O . GLY A 1 1042 ? 1.591 18.231 21.109 1.00 88.06 1042 GLY A O 1
ATOM 8313 N N . THR A 1 1043 ? 3.350 17.867 22.449 1.00 87.50 1043 THR A N 1
ATOM 8314 C CA . THR A 1 1043 ? 4.304 17.533 21.377 1.00 87.50 1043 THR A CA 1
ATOM 8315 C C . THR A 1 1043 ? 3.862 16.321 20.554 1.00 87.50 1043 THR A C 1
ATOM 8317 O O . THR A 1 1043 ? 3.967 16.336 19.324 1.00 87.50 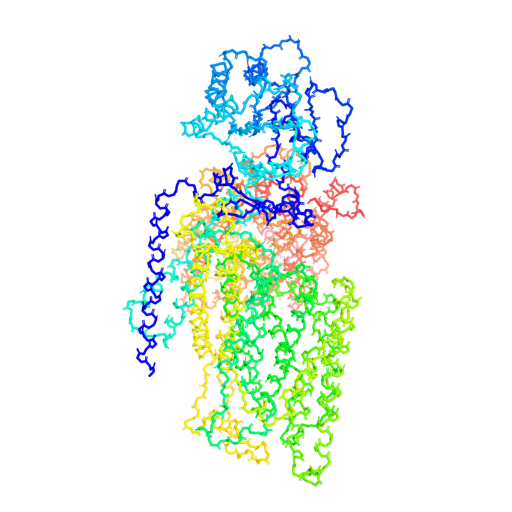1043 THR A O 1
ATOM 8320 N N . GLY A 1 1044 ? 3.337 15.283 21.209 1.00 83.62 1044 GLY A N 1
ATOM 8321 C CA . GLY A 1 1044 ? 2.809 14.093 20.541 1.00 83.62 1044 GLY A CA 1
ATOM 8322 C C . GLY A 1 1044 ? 1.585 14.387 19.666 1.00 83.62 1044 GLY A C 1
ATOM 8323 O O . GLY A 1 1044 ? 1.473 13.854 18.565 1.00 83.62 1044 GLY A O 1
ATOM 8324 N N . LEU A 1 1045 ? 0.692 15.271 20.118 1.00 87.50 1045 LEU A N 1
ATOM 8325 C CA . LEU A 1 1045 ? -0.548 15.597 19.402 1.00 87.50 1045 LEU A CA 1
ATOM 8326 C C . LEU A 1 1045 ? -0.372 16.702 18.350 1.00 87.50 1045 LEU A C 1
ATOM 8328 O O . LEU A 1 1045 ? -0.986 16.655 17.285 1.00 87.50 1045 LEU A O 1
ATOM 8332 N N . GLY A 1 1046 ? 0.469 17.697 18.628 1.00 86.31 1046 GLY A N 1
ATOM 8333 C CA . GLY A 1 1046 ? 0.634 18.879 17.787 1.00 86.31 1046 GLY A CA 1
ATOM 8334 C C . GLY A 1 1046 ? 1.427 18.619 16.513 1.00 86.31 1046 GLY A C 1
ATOM 8335 O O . GLY A 1 1046 ? 1.035 19.088 15.448 1.00 86.31 1046 GLY A O 1
ATOM 8336 N N . ARG A 1 1047 ? 2.504 17.824 16.567 1.00 87.75 1047 ARG A N 1
ATOM 8337 C CA . ARG A 1 1047 ? 3.384 17.605 15.400 1.00 87.75 1047 ARG A CA 1
ATOM 8338 C C . ARG A 1 1047 ? 2.667 16.985 14.186 1.00 87.75 1047 ARG A C 1
ATOM 8340 O O . ARG A 1 1047 ? 2.869 17.495 13.081 1.00 87.75 1047 ARG A O 1
ATOM 8347 N N . PRO A 1 1048 ? 1.789 15.970 14.330 1.00 87.12 1048 PRO A N 1
ATOM 8348 C CA . PRO A 1 1048 ? 0.990 15.470 13.210 1.00 87.12 1048 PRO A CA 1
ATOM 8349 C C . PRO A 1 1048 ? 0.014 16.520 12.665 1.00 87.12 1048 PRO A C 1
ATOM 8351 O O . PRO A 1 1048 ? -0.098 16.665 11.449 1.00 87.12 1048 PRO A O 1
ATOM 8354 N N . LEU A 1 1049 ? -0.646 17.294 13.539 1.00 85.81 1049 LEU A N 1
ATOM 8355 C CA . LEU A 1 1049 ? -1.567 18.366 13.135 1.00 85.81 1049 LEU A CA 1
ATOM 8356 C C . LEU A 1 1049 ? -0.849 19.452 12.327 1.00 85.81 1049 LEU A C 1
ATOM 8358 O O . LEU A 1 1049 ? -1.332 19.857 11.270 1.00 85.81 1049 LEU A O 1
ATOM 8362 N N . ILE A 1 1050 ? 0.338 19.866 12.773 1.00 86.88 1050 ILE A N 1
ATOM 8363 C CA . ILE A 1 1050 ? 1.202 20.801 12.044 1.00 86.88 1050 ILE A CA 1
ATOM 8364 C C . ILE A 1 1050 ? 1.576 20.233 10.675 1.00 86.88 1050 ILE A C 1
ATOM 8366 O O . ILE A 1 1050 ? 1.543 20.965 9.689 1.00 86.88 1050 ILE A O 1
ATOM 8370 N N . GLY A 1 1051 ? 1.871 18.934 10.587 1.00 82.81 1051 GLY A N 1
ATOM 8371 C CA . GLY A 1 1051 ? 2.130 18.251 9.319 1.00 82.81 1051 GLY A CA 1
ATOM 8372 C C . GLY A 1 1051 ? 0.958 18.344 8.333 1.00 82.81 1051 GLY A C 1
ATOM 8373 O O . GLY A 1 1051 ? 1.172 18.674 7.167 1.00 82.81 1051 GLY A O 1
ATOM 8374 N N . ILE A 1 1052 ? -0.282 18.137 8.803 1.00 84.06 1052 ILE A N 1
ATOM 8375 C CA . ILE A 1 1052 ? -1.508 18.274 7.987 1.00 84.06 1052 ILE A CA 1
ATOM 8376 C C . ILE A 1 1052 ? -1.689 19.716 7.499 1.00 84.06 1052 ILE A C 1
ATOM 8378 O O . ILE A 1 1052 ? -1.990 19.943 6.327 1.00 84.06 1052 ILE A O 1
ATOM 8382 N N . ILE A 1 1053 ? -1.515 20.694 8.394 1.00 83.94 1053 ILE A N 1
ATOM 8383 C CA . ILE A 1 1053 ? -1.647 22.121 8.064 1.00 83.94 1053 ILE A CA 1
ATOM 8384 C C . ILE A 1 1053 ? -0.568 22.520 7.046 1.00 83.94 1053 ILE A C 1
ATOM 8386 O O . ILE A 1 1053 ? -0.879 23.171 6.050 1.00 83.94 1053 ILE A O 1
ATOM 8390 N N . SER A 1 1054 ? 0.666 22.053 7.247 1.00 85.88 1054 SER A N 1
ATOM 8391 C CA . SER A 1 1054 ? 1.824 22.303 6.383 1.00 85.88 1054 SER A CA 1
ATOM 8392 C C . SER A 1 1054 ? 1.624 21.771 4.963 1.00 85.88 1054 SER A C 1
ATOM 8394 O O . SER A 1 1054 ? 1.862 22.500 4.001 1.00 85.88 1054 SER A O 1
ATOM 8396 N N . ASP A 1 1055 ? 1.114 20.544 4.815 1.00 81.38 1055 ASP A N 1
ATOM 8397 C CA . ASP A 1 1055 ? 0.819 19.967 3.498 1.00 81.38 1055 ASP A CA 1
ATOM 8398 C C . ASP A 1 1055 ? -0.383 20.651 2.801 1.00 81.38 1055 ASP A C 1
ATOM 8400 O O . ASP A 1 1055 ? -0.530 20.517 1.590 1.00 81.38 1055 ASP A O 1
ATOM 8404 N N . ARG A 1 1056 ? -1.248 21.392 3.518 1.00 80.69 1056 ARG A N 1
ATOM 8405 C CA . ARG A 1 1056 ? -2.433 22.068 2.941 1.00 80.69 1056 ARG A CA 1
ATOM 8406 C C . ARG A 1 1056 ? -2.209 23.542 2.597 1.00 80.69 1056 ARG A C 1
ATOM 8408 O O . ARG A 1 1056 ? -2.730 24.013 1.584 1.00 80.69 1056 ARG A O 1
ATOM 8415 N N . PHE A 1 1057 ? -1.517 24.276 3.466 1.00 80.12 1057 PHE A N 1
ATOM 8416 C CA . PHE A 1 1057 ? -1.354 25.733 3.381 1.00 80.12 1057 PHE A CA 1
ATOM 8417 C C . PHE A 1 1057 ? 0.039 26.171 2.913 1.00 80.12 1057 PHE A C 1
ATOM 8419 O O . PHE A 1 1057 ? 0.254 27.366 2.715 1.00 80.12 1057 PHE A O 1
ATOM 8426 N N . GLY A 1 1058 ? 0.953 25.221 2.700 1.00 83.56 1058 GLY A N 1
ATOM 8427 C CA . GLY A 1 1058 ? 2.333 25.483 2.304 1.00 83.56 1058 GLY A CA 1
ATOM 8428 C C . GLY A 1 1058 ? 3.303 25.377 3.481 1.00 83.56 1058 GLY A C 1
ATOM 8429 O O . GLY A 1 1058 ? 2.958 25.676 4.636 1.00 83.56 1058 GLY A O 1
ATOM 8430 N N . ARG A 1 1059 ? 4.518 24.884 3.211 1.00 86.94 1059 ARG A N 1
ATOM 8431 C CA . ARG A 1 1059 ? 5.427 24.408 4.260 1.00 86.94 1059 ARG A CA 1
ATOM 8432 C C . ARG A 1 1059 ? 6.168 25.556 4.921 1.00 86.94 1059 ARG A C 1
ATOM 8434 O O . ARG A 1 1059 ? 6.200 25.616 6.153 1.00 86.94 1059 ARG A O 1
ATOM 8441 N N . ILE A 1 1060 ? 6.686 26.488 4.121 1.00 89.00 1060 ILE A N 1
ATOM 8442 C CA . ILE A 1 1060 ? 7.391 27.677 4.615 1.00 89.00 1060 ILE A CA 1
ATOM 8443 C C . ILE A 1 1060 ? 6.413 28.572 5.376 1.00 89.00 1060 ILE A C 1
ATOM 8445 O O . ILE A 1 1060 ? 6.729 29.064 6.463 1.00 89.00 1060 ILE A O 1
ATOM 8449 N N . THR A 1 1061 ? 5.194 28.739 4.855 1.00 89.62 1061 THR A N 1
ATOM 8450 C CA . THR A 1 1061 ? 4.233 29.640 5.497 1.00 89.62 1061 THR A CA 1
ATOM 8451 C C . THR A 1 1061 ? 3.701 29.123 6.821 1.00 89.62 1061 THR A C 1
ATOM 8453 O O . THR A 1 1061 ? 3.571 29.897 7.769 1.00 89.62 1061 THR A O 1
ATOM 8456 N N . THR A 1 1062 ? 3.446 27.819 6.913 1.00 90.62 1062 THR A N 1
ATOM 8457 C CA . THR A 1 1062 ? 2.998 27.196 8.163 1.00 90.62 1062 THR A CA 1
ATOM 8458 C C . THR A 1 1062 ? 4.082 27.297 9.237 1.00 90.62 1062 THR A C 1
ATOM 8460 O O . THR A 1 1062 ? 3.785 27.665 10.374 1.00 90.62 1062 THR A O 1
ATOM 8463 N N . ALA A 1 1063 ? 5.346 27.049 8.874 1.00 91.75 1063 ALA A N 1
ATOM 8464 C CA . ALA A 1 1063 ? 6.466 27.180 9.800 1.00 91.75 1063 ALA A CA 1
ATOM 8465 C C . ALA A 1 1063 ? 6.633 28.619 10.311 1.00 91.75 1063 ALA A C 1
ATOM 8467 O O . ALA A 1 1063 ? 6.757 28.826 11.519 1.00 91.75 1063 ALA A O 1
ATOM 8468 N N . GLY A 1 1064 ? 6.561 29.617 9.424 1.00 92.38 1064 GLY A N 1
ATOM 8469 C CA . GLY A 1 1064 ? 6.654 31.030 9.805 1.00 92.38 1064 GLY A CA 1
ATOM 8470 C C . GLY A 1 1064 ? 5.514 31.471 10.727 1.00 92.38 1064 GLY A C 1
ATOM 8471 O O . GLY A 1 1064 ? 5.764 32.063 11.776 1.00 92.38 1064 GLY A O 1
ATOM 8472 N N . ALA A 1 1065 ? 4.270 31.119 10.384 1.00 93.12 1065 ALA A N 1
ATOM 8473 C CA . ALA A 1 1065 ? 3.087 31.502 11.154 1.00 93.12 1065 ALA A CA 1
ATOM 8474 C C . ALA A 1 1065 ? 3.086 30.904 12.570 1.00 93.12 1065 ALA A C 1
ATOM 8476 O O . ALA A 1 1065 ? 2.872 31.624 13.541 1.00 93.12 1065 ALA A O 1
ATOM 8477 N N . ILE A 1 1066 ? 3.377 29.607 12.716 1.00 94.12 1066 ILE A N 1
ATOM 8478 C CA . ILE A 1 1066 ? 3.404 28.958 14.037 1.00 94.12 1066 ILE A CA 1
ATOM 8479 C C . ILE A 1 1066 ? 4.589 29.460 14.874 1.00 94.12 1066 ILE A C 1
ATOM 8481 O O . ILE A 1 1066 ? 4.459 29.629 16.084 1.00 94.12 1066 ILE A O 1
ATOM 8485 N N . THR A 1 1067 ? 5.728 29.768 14.247 1.00 95.00 1067 THR A N 1
ATOM 8486 C CA . THR A 1 1067 ? 6.868 30.387 14.945 1.00 95.00 1067 THR A CA 1
ATOM 8487 C C . THR A 1 1067 ? 6.497 31.777 15.483 1.00 95.00 1067 THR A C 1
ATOM 8489 O O . THR A 1 1067 ? 6.824 32.096 16.625 1.00 95.00 1067 THR A O 1
ATOM 8492 N N . ALA A 1 1068 ? 5.733 32.576 14.727 1.00 95.19 1068 ALA A N 1
ATOM 8493 C CA . ALA A 1 1068 ? 5.193 33.848 15.214 1.00 95.19 1068 ALA A CA 1
ATOM 8494 C C . ALA A 1 1068 ? 4.192 33.654 16.370 1.00 95.19 1068 ALA A C 1
ATOM 8496 O O . ALA A 1 1068 ? 4.243 34.390 17.355 1.00 95.19 1068 ALA A O 1
ATOM 8497 N N . VAL A 1 1069 ? 3.341 32.621 16.306 1.00 95.19 1069 VAL A N 1
ATOM 8498 C CA . VAL A 1 1069 ? 2.452 32.242 17.420 1.00 95.19 1069 VAL A CA 1
ATOM 8499 C C . VAL A 1 1069 ? 3.260 31.873 18.669 1.00 95.19 1069 VAL A C 1
ATOM 8501 O O . VAL A 1 1069 ? 2.906 32.310 19.757 1.00 95.19 1069 VAL A O 1
ATOM 8504 N N . ASN A 1 1070 ? 4.379 31.153 18.542 1.00 94.62 1070 ASN A N 1
ATOM 8505 C CA . ASN A 1 1070 ? 5.258 30.839 19.677 1.00 94.62 1070 ASN A CA 1
ATOM 8506 C C . ASN A 1 1070 ? 5.880 32.088 20.320 1.00 94.62 1070 ASN A C 1
ATOM 8508 O O . ASN A 1 1070 ? 6.059 32.113 21.537 1.00 94.62 1070 ASN A O 1
ATOM 8512 N N . SER A 1 1071 ? 6.189 33.125 19.536 1.00 96.00 1071 SER A N 1
ATOM 8513 C CA . SER A 1 1071 ? 6.618 34.422 20.075 1.00 96.00 1071 SER A CA 1
ATOM 8514 C C . SER A 1 1071 ? 5.474 35.128 20.811 1.00 96.00 1071 SER A C 1
ATOM 8516 O O . SER A 1 1071 ? 5.651 35.579 21.943 1.00 96.00 1071 SER A O 1
ATOM 8518 N N . LEU A 1 1072 ? 4.271 35.143 20.225 1.00 95.25 1072 LEU A N 1
ATOM 8519 C CA . LEU A 1 1072 ? 3.087 35.728 20.857 1.00 95.25 1072 LEU A CA 1
ATOM 8520 C C . LEU A 1 1072 ? 2.742 35.029 22.177 1.00 95.25 1072 LEU A C 1
ATOM 8522 O O . LEU A 1 1072 ? 2.461 35.702 23.162 1.00 95.25 1072 LEU A O 1
ATOM 8526 N N . LEU A 1 1073 ? 2.809 33.697 22.227 1.00 94.25 1073 LEU A N 1
ATOM 8527 C CA . LEU A 1 1073 ? 2.580 32.927 23.450 1.00 94.25 1073 LEU A CA 1
ATOM 8528 C C . LEU A 1 1073 ? 3.585 33.282 24.554 1.00 94.25 1073 LEU A C 1
ATOM 8530 O O . LEU A 1 1073 ? 3.205 33.281 25.723 1.00 94.25 1073 LEU A O 1
ATOM 8534 N N . ALA A 1 1074 ? 4.826 33.644 24.211 1.00 93.50 1074 ALA A N 1
ATOM 8535 C CA . ALA A 1 1074 ? 5.833 34.023 25.202 1.00 93.50 1074 ALA A CA 1
ATOM 8536 C C . ALA A 1 1074 ? 5.443 35.349 25.856 1.00 93.50 1074 ALA A C 1
ATOM 8538 O O . ALA A 1 1074 ? 5.372 35.445 27.080 1.00 93.50 1074 ALA A O 1
ATOM 8539 N N . PHE A 1 1075 ? 5.133 36.356 25.035 1.00 93.69 1075 PHE A N 1
ATOM 8540 C CA . PHE A 1 1075 ? 4.834 37.702 25.515 1.00 93.69 1075 PHE A CA 1
ATOM 8541 C C . PHE A 1 1075 ? 3.435 37.832 26.123 1.00 93.69 1075 PHE A C 1
ATOM 8543 O O . PHE A 1 1075 ? 3.281 38.412 27.194 1.00 93.69 1075 PHE A O 1
ATOM 8550 N N . ALA A 1 1076 ? 2.417 37.296 25.450 1.00 91.88 1076 ALA A N 1
ATOM 8551 C CA . ALA A 1 1076 ? 1.019 37.497 25.812 1.00 91.88 1076 ALA A CA 1
ATOM 8552 C C . ALA A 1 1076 ? 0.495 36.468 26.820 1.00 91.88 1076 ALA A C 1
ATOM 8554 O O . ALA A 1 1076 ? -0.474 36.764 27.514 1.00 91.88 1076 ALA A O 1
ATOM 8555 N N . PHE A 1 1077 ? 1.102 35.275 26.906 1.00 92.06 1077 PHE A N 1
ATOM 8556 C CA . PHE A 1 1077 ? 0.585 34.204 27.762 1.00 92.06 1077 PHE A CA 1
ATOM 8557 C C . PHE A 1 1077 ? 1.578 33.722 28.821 1.00 92.06 1077 PHE A C 1
ATOM 8559 O O . PHE A 1 1077 ? 1.181 33.593 29.972 1.00 92.06 1077 PHE A O 1
ATOM 8566 N N . TRP A 1 1078 ? 2.865 33.539 28.515 1.00 93.38 1078 TRP A N 1
ATOM 8567 C CA . TRP A 1 1078 ? 3.829 33.052 29.510 1.00 93.38 1078 TRP A CA 1
ATOM 8568 C C . TRP A 1 1078 ? 4.175 34.096 30.584 1.00 93.38 1078 TRP A C 1
ATOM 8570 O O . TRP A 1 1078 ? 4.162 33.766 31.769 1.00 93.38 1078 TRP A O 1
ATOM 8580 N N . ILE A 1 1079 ? 4.417 35.357 30.207 1.00 92.62 1079 ILE A N 1
ATOM 8581 C CA . ILE A 1 1079 ? 4.710 36.451 31.158 1.00 92.62 1079 ILE A CA 1
ATOM 8582 C C . ILE A 1 1079 ? 3.619 36.642 32.240 1.00 92.62 1079 ILE A C 1
ATOM 8584 O O . ILE A 1 1079 ? 3.980 36.784 33.409 1.00 92.62 1079 ILE A O 1
ATOM 8588 N N . PRO A 1 1080 ? 2.306 36.662 31.922 1.00 91.81 1080 PRO A N 1
ATOM 8589 C CA . PRO A 1 1080 ? 1.263 36.869 32.933 1.00 91.81 1080 PRO A CA 1
ATOM 8590 C C . PRO A 1 1080 ? 0.897 35.624 33.763 1.00 91.81 1080 PRO A C 1
ATOM 8592 O O . PRO A 1 1080 ? 0.073 35.736 34.671 1.00 91.81 1080 PRO A O 1
ATOM 8595 N N . VAL A 1 1081 ? 1.456 34.441 33.484 1.00 92.50 1081 VAL A N 1
ATOM 8596 C CA . VAL A 1 1081 ? 1.114 33.207 34.215 1.00 92.50 1081 VAL A CA 1
ATOM 8597 C C . VAL A 1 1081 ? 1.673 33.236 35.637 1.00 92.50 1081 VAL A C 1
ATOM 8599 O O . VAL A 1 1081 ? 2.883 33.261 35.844 1.00 92.50 1081 VAL A O 1
ATOM 8602 N N . THR A 1 1082 ? 0.776 33.157 36.621 1.00 88.19 1082 THR A N 1
ATOM 8603 C CA . THR A 1 1082 ? 1.117 33.125 38.057 1.00 88.19 1082 THR A CA 1
ATOM 8604 C C . THR A 1 1082 ? 0.565 31.906 38.799 1.00 88.19 1082 THR A C 1
ATOM 8606 O O . THR A 1 1082 ? 0.909 31.689 39.956 1.00 88.19 1082 THR A O 1
ATOM 8609 N N . THR A 1 1083 ? -0.282 31.092 38.161 1.00 90.94 1083 THR A N 1
ATOM 8610 C CA . THR A 1 1083 ? -0.965 29.947 38.788 1.00 90.94 1083 THR A CA 1
ATOM 8611 C C . THR A 1 1083 ? -0.793 28.657 37.975 1.00 90.94 1083 THR A C 1
ATOM 8613 O O . THR A 1 1083 ? -0.450 28.684 36.792 1.00 90.94 1083 THR A O 1
ATOM 8616 N N . TYR A 1 1084 ? -1.039 27.501 38.601 1.00 90.88 1084 TYR A N 1
ATOM 8617 C CA . TYR A 1 1084 ? -0.802 26.182 37.994 1.00 90.88 1084 TYR A CA 1
ATOM 8618 C C . TYR A 1 1084 ? -1.694 25.868 36.785 1.00 90.88 1084 TYR A C 1
ATOM 8620 O O . TYR A 1 1084 ? -1.227 25.317 35.793 1.00 90.88 1084 TYR A O 1
ATOM 8628 N N . ALA A 1 1085 ? -2.983 26.217 36.843 1.00 89.56 1085 ALA A N 1
ATOM 8629 C CA . ALA A 1 1085 ? -3.938 25.913 35.775 1.00 89.56 1085 ALA A CA 1
ATOM 8630 C C . ALA A 1 1085 ? -3.571 26.557 34.416 1.00 89.56 1085 ALA A C 1
ATOM 8632 O O . ALA A 1 1085 ? -3.477 25.825 33.427 1.00 89.56 1085 ALA A O 1
ATOM 8633 N N . PRO A 1 1086 ? -3.300 27.876 34.319 1.00 91.31 1086 PRO A N 1
ATOM 8634 C CA . PRO A 1 1086 ? -2.855 28.476 33.065 1.00 91.31 1086 PRO A CA 1
ATOM 8635 C C . PRO A 1 1086 ? -1.461 27.986 32.648 1.00 91.31 1086 PRO A C 1
ATOM 8637 O O . PRO A 1 1086 ? -1.209 27.895 31.451 1.00 91.31 1086 PRO A O 1
ATOM 8640 N N . LEU A 1 1087 ? -0.593 27.577 33.585 1.00 91.81 1087 LEU A N 1
ATOM 8641 C CA . LEU A 1 1087 ? 0.683 26.930 33.257 1.00 91.81 1087 LEU A CA 1
ATOM 8642 C C . LEU A 1 1087 ? 0.491 25.568 32.564 1.00 91.81 1087 LEU A C 1
ATOM 8644 O O . LEU A 1 1087 ? 1.206 25.266 31.612 1.00 91.81 1087 LEU A O 1
ATOM 8648 N N . ILE A 1 1088 ? -0.490 24.764 32.987 1.00 92.94 1088 ILE A N 1
ATOM 8649 C CA . ILE A 1 1088 ? -0.845 23.498 32.321 1.00 92.94 1088 ILE A CA 1
ATOM 8650 C C . ILE A 1 1088 ? -1.320 23.748 30.886 1.00 92.94 1088 ILE A C 1
ATOM 8652 O O . ILE A 1 1088 ? -0.861 23.084 29.955 1.00 92.94 1088 ILE A O 1
ATOM 8656 N N . VAL A 1 1089 ? -2.233 24.707 30.702 1.00 93.50 1089 VAL A N 1
ATOM 8657 C CA . VAL A 1 1089 ? -2.763 25.054 29.374 1.00 93.50 1089 VAL A CA 1
ATOM 8658 C C . VAL A 1 1089 ? -1.640 25.568 28.477 1.00 93.50 1089 VAL A C 1
ATOM 8660 O O . VAL A 1 1089 ? -1.501 25.120 27.339 1.00 93.50 1089 VAL A O 1
ATOM 8663 N N . LEU A 1 1090 ? -0.793 26.449 29.013 1.00 92.69 1090 LEU A N 1
ATOM 8664 C CA . LEU A 1 1090 ? 0.392 26.955 28.333 1.00 92.69 1090 LEU A CA 1
ATOM 8665 C C . LEU A 1 1090 ? 1.324 25.813 27.914 1.00 92.69 1090 LEU A C 1
ATOM 8667 O O . LEU A 1 1090 ? 1.755 25.789 26.767 1.00 92.69 1090 LEU A O 1
ATOM 8671 N N . ALA A 1 1091 ? 1.602 24.856 28.802 1.00 90.75 1091 ALA A N 1
ATOM 8672 C CA . ALA A 1 1091 ? 2.464 23.712 28.517 1.00 90.75 1091 ALA A CA 1
ATOM 8673 C C . ALA A 1 1091 ? 1.914 22.832 27.390 1.00 90.75 1091 ALA A C 1
ATOM 8675 O O . ALA A 1 1091 ? 2.674 22.427 26.513 1.00 90.75 1091 ALA A O 1
ATOM 8676 N N . LEU A 1 1092 ? 0.601 22.585 27.361 1.00 92.00 1092 LEU A N 1
ATOM 8677 C CA . LEU A 1 1092 ? -0.035 21.809 26.296 1.00 92.00 1092 LEU A CA 1
ATOM 8678 C C . LEU A 1 1092 ? 0.055 22.524 24.939 1.00 92.00 1092 LEU A C 1
ATOM 8680 O O . LEU A 1 1092 ? 0.419 21.901 23.940 1.00 92.00 1092 LEU A O 1
ATOM 8684 N N . ILE A 1 1093 ? -0.247 23.828 24.905 1.00 93.31 1093 ILE A N 1
ATOM 8685 C CA . ILE A 1 1093 ? -0.205 24.631 23.674 1.00 93.31 1093 ILE A CA 1
ATOM 8686 C C . ILE A 1 1093 ? 1.235 24.759 23.177 1.00 93.31 1093 ILE A C 1
ATOM 8688 O O . ILE A 1 1093 ? 1.496 24.439 22.019 1.00 93.31 1093 ILE A O 1
ATOM 8692 N N . TYR A 1 1094 ? 2.178 25.148 24.044 1.00 91.06 1094 TYR A N 1
ATOM 8693 C CA . TYR A 1 1094 ? 3.589 25.227 23.670 1.00 91.06 1094 TYR A CA 1
ATOM 8694 C C . TYR A 1 1094 ? 4.129 23.876 23.232 1.00 91.06 1094 TYR A C 1
ATOM 8696 O O . TYR A 1 1094 ? 4.846 23.825 22.243 1.00 91.06 1094 TYR A O 1
ATOM 8704 N N . GLY A 1 1095 ? 3.754 22.784 23.901 1.00 88.12 1095 GLY A N 1
ATOM 8705 C CA . GLY A 1 1095 ? 4.089 21.437 23.455 1.00 88.12 1095 GLY A CA 1
ATOM 8706 C C . GLY A 1 1095 ? 3.621 21.177 22.025 1.00 88.12 1095 GLY A C 1
ATOM 8707 O O . GLY A 1 1095 ? 4.375 20.655 21.207 1.00 88.12 1095 GLY A O 1
ATOM 8708 N N . ALA A 1 1096 ? 2.399 21.596 21.689 1.00 89.44 1096 ALA A N 1
ATOM 8709 C CA . ALA A 1 1096 ? 1.858 21.421 20.350 1.00 89.44 1096 ALA A CA 1
ATOM 8710 C C . ALA A 1 1096 ? 2.564 22.278 19.285 1.00 89.44 1096 ALA A C 1
ATOM 8712 O O . ALA A 1 1096 ? 2.725 21.809 18.159 1.00 89.44 1096 ALA A O 1
ATOM 8713 N N . THR A 1 1097 ? 2.996 23.501 19.617 1.00 91.69 1097 THR A N 1
ATOM 8714 C CA . THR A 1 1097 ? 3.461 24.500 18.637 1.00 91.69 1097 THR A CA 1
ATOM 8715 C C . THR A 1 1097 ? 4.978 24.709 18.587 1.00 91.69 1097 THR A C 1
ATOM 8717 O O . THR A 1 1097 ? 5.510 25.025 17.520 1.00 91.69 1097 THR A O 1
ATOM 8720 N N . CYS A 1 1098 ? 5.719 24.510 19.682 1.00 87.88 1098 CYS A N 1
ATOM 8721 C CA . CYS A 1 1098 ? 7.175 24.727 19.729 1.00 87.88 1098 CYS A CA 1
ATOM 8722 C C . CYS A 1 1098 ? 7.941 23.737 18.839 1.00 87.88 1098 CYS A C 1
ATOM 8724 O O . CYS A 1 1098 ? 8.998 24.056 18.299 1.00 87.88 1098 CYS A O 1
ATOM 8726 N N . GLY A 1 1099 ? 7.369 22.549 18.619 1.00 83.06 1099 GLY A N 1
ATOM 8727 C CA . GLY A 1 1099 ? 7.935 21.491 17.786 1.00 83.06 1099 GLY A CA 1
ATOM 8728 C C . GLY A 1 1099 ? 7.821 21.710 16.275 1.00 83.06 1099 GLY A C 1
ATOM 8729 O O . GLY A 1 1099 ? 8.194 20.803 15.530 1.00 83.06 1099 GLY A O 1
ATOM 8730 N N . VAL A 1 1100 ? 7.316 22.863 15.810 1.00 90.44 1100 VAL A N 1
ATOM 8731 C CA . VAL A 1 1100 ? 7.113 23.142 14.376 1.00 90.44 1100 VAL A CA 1
ATOM 8732 C C . VAL A 1 1100 ? 8.386 22.942 13.556 1.00 90.44 1100 VAL A C 1
ATOM 8734 O O . VAL A 1 1100 ? 8.333 22.278 12.525 1.00 90.44 1100 VAL A O 1
ATOM 8737 N N . PHE A 1 1101 ? 9.533 23.404 14.062 1.00 90.06 1101 PHE A N 1
ATOM 8738 C CA . PHE A 1 1101 ? 10.835 23.233 13.417 1.00 90.06 1101 PHE A CA 1
ATOM 8739 C C . PHE A 1 1101 ? 11.108 21.763 13.058 1.00 90.06 1101 PHE A C 1
ATOM 8741 O O . PHE A 1 1101 ? 11.386 21.438 11.904 1.00 90.06 1101 PHE A O 1
ATOM 8748 N N . TRP A 1 1102 ? 10.942 20.852 14.020 1.00 87.69 1102 TRP A N 1
ATOM 8749 C CA . TRP A 1 1102 ? 11.210 19.422 13.841 1.00 87.69 1102 TRP A CA 1
ATOM 8750 C C . TRP A 1 1102 ? 10.229 18.735 12.883 1.00 87.69 1102 TRP A C 1
ATOM 8752 O O . TRP A 1 1102 ? 10.596 17.772 12.202 1.00 87.69 1102 TRP A O 1
ATOM 8762 N N . ALA A 1 1103 ? 8.993 19.235 12.811 1.00 86.19 1103 ALA A N 1
ATOM 8763 C CA . ALA A 1 1103 ? 7.972 18.721 11.906 1.00 86.19 1103 ALA A CA 1
ATOM 8764 C C . ALA A 1 1103 ? 8.188 19.178 10.451 1.00 86.19 1103 ALA A C 1
ATOM 8766 O O . ALA A 1 1103 ? 7.839 18.442 9.529 1.00 86.19 1103 ALA A O 1
ATOM 8767 N N . THR A 1 1104 ? 8.767 20.365 10.226 1.00 87.44 1104 THR A N 1
ATOM 8768 C CA . THR A 1 1104 ? 8.797 20.990 8.892 1.00 87.44 1104 THR A CA 1
ATOM 8769 C C . THR A 1 1104 ? 10.184 21.153 8.273 1.00 87.44 1104 THR A C 1
ATOM 8771 O O . THR A 1 1104 ? 10.253 21.320 7.059 1.00 87.44 1104 THR A O 1
ATOM 8774 N N . ILE A 1 1105 ? 11.289 21.075 9.026 1.00 89.81 1105 ILE A N 1
ATOM 8775 C CA . ILE A 1 1105 ? 12.631 21.398 8.499 1.00 89.81 1105 ILE A CA 1
ATOM 8776 C C . ILE A 1 1105 ? 13.047 20.527 7.304 1.00 89.81 1105 ILE A C 1
ATOM 8778 O O . ILE A 1 1105 ? 13.448 21.061 6.276 1.00 89.81 1105 ILE A O 1
ATOM 8782 N N . ALA A 1 1106 ? 12.884 19.201 7.375 1.00 85.31 1106 ALA A N 1
ATOM 8783 C CA . ALA A 1 1106 ? 13.245 18.314 6.266 1.00 85.31 1106 ALA A CA 1
ATOM 8784 C C . ALA A 1 1106 ? 12.364 18.518 5.012 1.00 85.31 1106 ALA A C 1
ATOM 8786 O O . ALA A 1 1106 ? 12.912 18.621 3.911 1.00 85.31 1106 ALA A O 1
ATOM 8787 N N . PRO A 1 1107 ? 11.028 18.651 5.140 1.00 84.00 1107 PRO A N 1
ATOM 8788 C CA . PRO A 1 1107 ? 10.168 19.071 4.037 1.00 84.00 1107 PRO A CA 1
ATOM 8789 C C . PRO A 1 1107 ? 10.509 20.443 3.429 1.00 84.00 1107 PRO A C 1
ATOM 8791 O O . PRO A 1 1107 ? 10.441 20.568 2.207 1.00 84.00 1107 PRO A O 1
ATOM 8794 N N . ILE A 1 1108 ? 10.882 21.440 4.245 1.00 88.81 1108 ILE A N 1
ATOM 8795 C CA . ILE A 1 1108 ? 11.293 22.783 3.789 1.00 88.81 1108 ILE A CA 1
ATOM 8796 C C . ILE A 1 1108 ? 12.625 22.708 3.040 1.00 88.81 1108 ILE A C 1
ATOM 8798 O O . ILE A 1 1108 ? 12.752 23.263 1.952 1.00 88.81 1108 ILE A O 1
ATOM 8802 N N . CYS A 1 1109 ? 13.611 21.969 3.560 1.00 88.19 1109 CYS A N 1
ATOM 8803 C CA . CYS A 1 1109 ? 14.880 21.752 2.866 1.00 88.19 1109 CYS A CA 1
ATOM 8804 C C . CYS A 1 1109 ? 14.664 21.149 1.471 1.00 88.19 1109 CYS A C 1
ATOM 8806 O O . CYS A 1 1109 ? 15.297 21.588 0.518 1.00 88.19 1109 CYS A O 1
ATOM 8808 N N . ALA A 1 1110 ? 13.729 20.206 1.335 1.00 82.06 1110 ALA A N 1
ATOM 8809 C CA . ALA A 1 1110 ? 13.399 19.580 0.056 1.00 82.06 1110 ALA A CA 1
ATOM 8810 C C . ALA A 1 1110 ? 12.627 20.489 -0.926 1.00 82.06 1110 ALA A C 1
ATOM 8812 O O . ALA A 1 1110 ? 12.419 20.088 -2.068 1.00 82.06 1110 ALA A O 1
ATOM 8813 N N . GLU A 1 1111 ? 12.163 21.667 -0.493 1.00 82.56 1111 GLU A N 1
ATOM 8814 C CA . GLU A 1 1111 ? 11.600 22.708 -1.371 1.00 82.56 1111 GLU A CA 1
ATOM 8815 C C . GLU A 1 1111 ? 12.640 23.761 -1.762 1.00 82.56 1111 GLU A C 1
ATOM 8817 O O . GLU A 1 1111 ? 12.590 24.290 -2.873 1.00 82.56 1111 GLU A O 1
ATOM 8822 N N . VAL A 1 1112 ? 13.594 24.051 -0.871 1.00 84.88 1112 VAL A N 1
ATOM 8823 C CA . VAL A 1 1112 ? 14.666 25.028 -1.116 1.00 84.88 1112 VAL A CA 1
ATOM 8824 C C . VAL A 1 1112 ? 15.730 24.471 -2.068 1.00 84.88 1112 VAL A C 1
ATOM 8826 O O . VAL A 1 1112 ? 16.229 25.217 -2.909 1.00 84.88 1112 VAL A O 1
ATOM 8829 N N . VAL A 1 1113 ? 16.064 23.177 -1.966 1.00 82.38 1113 VAL A N 1
ATOM 8830 C CA . VAL A 1 1113 ? 17.044 22.501 -2.838 1.00 82.38 1113 VAL A CA 1
ATOM 8831 C C . VAL A 1 1113 ? 16.476 21.212 -3.447 1.00 82.38 1113 VAL A C 1
ATOM 8833 O O . VAL A 1 1113 ? 15.610 20.577 -2.840 1.00 82.38 1113 VAL A O 1
ATOM 8836 N N . PRO A 1 1114 ? 16.959 20.783 -4.629 1.00 75.00 1114 PRO A N 1
ATOM 8837 C CA . PRO A 1 1114 ? 16.592 19.489 -5.201 1.00 75.00 1114 PRO A CA 1
ATOM 8838 C C . PRO A 1 1114 ? 16.992 18.304 -4.299 1.00 75.00 1114 PRO A C 1
ATOM 8840 O O . PRO A 1 1114 ? 17.931 18.380 -3.503 1.00 75.00 1114 PRO A O 1
ATOM 8843 N N . LEU A 1 1115 ? 16.271 17.179 -4.430 1.00 70.31 1115 LEU A N 1
ATOM 8844 C CA . LEU A 1 1115 ? 16.389 16.009 -3.538 1.00 70.31 1115 LEU A CA 1
ATOM 8845 C C . LEU A 1 1115 ? 17.796 15.393 -3.484 1.00 70.31 1115 LEU A C 1
ATOM 8847 O O . LEU A 1 1115 ? 18.166 14.813 -2.465 1.00 70.31 1115 LEU A O 1
ATOM 8851 N N . ASN A 1 1116 ? 18.588 15.542 -4.546 1.00 74.38 1116 ASN A N 1
ATOM 8852 C CA . ASN A 1 1116 ? 19.971 15.067 -4.604 1.00 74.38 1116 ASN A CA 1
ATOM 8853 C C . ASN A 1 1116 ? 20.903 15.796 -3.617 1.00 74.38 1116 ASN A C 1
ATOM 8855 O O . ASN A 1 1116 ? 21.846 15.184 -3.124 1.00 74.38 1116 ASN A O 1
ATOM 8859 N N . GLN A 1 1117 ? 20.624 17.064 -3.294 1.00 81.00 1117 GLN A N 1
ATOM 8860 C CA . GLN A 1 1117 ? 21.405 17.895 -2.366 1.00 81.00 1117 GLN A CA 1
ATOM 8861 C C . GLN A 1 1117 ? 20.801 17.947 -0.951 1.00 81.00 1117 GLN A C 1
ATOM 8863 O O . GLN A 1 1117 ? 21.375 18.566 -0.051 1.00 81.00 1117 GLN A O 1
ATOM 8868 N N . LEU A 1 1118 ? 19.661 17.281 -0.724 1.00 81.00 1118 LEU A N 1
ATOM 8869 C CA . LEU A 1 1118 ? 18.911 17.332 0.535 1.00 81.00 1118 LEU A CA 1
ATOM 8870 C C . LEU A 1 1118 ? 19.754 16.905 1.746 1.00 81.00 1118 LEU A C 1
ATOM 8872 O O . LEU A 1 1118 ? 19.729 17.577 2.775 1.00 81.00 1118 LEU A O 1
ATOM 8876 N N . ALA A 1 1119 ? 20.515 15.813 1.630 1.00 79.81 1119 ALA A N 1
ATOM 8877 C CA . ALA A 1 1119 ? 21.345 15.300 2.725 1.00 79.81 1119 ALA A CA 1
ATOM 8878 C C . ALA A 1 1119 ? 22.449 16.293 3.138 1.00 79.81 1119 ALA A C 1
ATOM 8880 O O . ALA A 1 1119 ? 22.720 16.470 4.327 1.00 79.81 1119 ALA A O 1
ATOM 8881 N N . SER A 1 1120 ? 23.043 16.981 2.161 1.00 84.12 1120 SER A N 1
ATOM 8882 C CA . SER A 1 1120 ? 24.084 17.990 2.377 1.00 84.12 1120 SER A CA 1
ATOM 8883 C C . SER A 1 1120 ? 23.515 19.256 3.036 1.00 84.12 1120 SER A C 1
ATOM 8885 O O . SER A 1 1120 ? 24.123 19.785 3.966 1.00 84.12 1120 SER A O 1
ATOM 8887 N N . LEU A 1 1121 ? 22.315 19.705 2.635 1.00 88.19 1121 LEU A N 1
ATOM 8888 C CA . LEU A 1 1121 ? 21.638 20.834 3.289 1.00 88.19 1121 LEU A CA 1
ATOM 8889 C C . LEU A 1 1121 ? 21.202 20.493 4.720 1.00 88.19 1121 LEU A C 1
ATOM 8891 O O . LEU A 1 1121 ? 21.384 21.306 5.624 1.00 88.19 1121 LEU A O 1
ATOM 8895 N N . LEU A 1 1122 ? 20.653 19.297 4.943 1.00 87.62 1122 LEU A N 1
ATOM 8896 C CA . LEU A 1 1122 ? 20.269 18.843 6.280 1.00 87.62 1122 LEU A CA 1
ATOM 8897 C C . LEU A 1 1122 ? 21.475 18.787 7.223 1.00 87.62 1122 LEU A C 1
ATOM 8899 O O . LEU A 1 1122 ? 21.370 19.260 8.348 1.00 87.62 1122 LEU A O 1
ATOM 8903 N N . CYS A 1 1123 ? 22.633 18.311 6.751 1.00 88.31 1123 CYS A N 1
ATOM 8904 C CA . CYS A 1 1123 ? 23.881 18.349 7.519 1.00 88.31 1123 CYS A CA 1
ATOM 8905 C C . CYS A 1 1123 ? 24.211 19.771 8.008 1.00 88.31 1123 CYS A C 1
ATOM 8907 O O . CYS A 1 1123 ? 24.499 19.973 9.187 1.00 88.31 1123 CYS A O 1
ATOM 8909 N N . LEU A 1 1124 ? 24.086 20.772 7.129 1.00 89.94 1124 LEU A N 1
ATOM 8910 C CA . LEU A 1 1124 ? 24.308 22.173 7.488 1.00 89.94 1124 LEU A CA 1
ATOM 8911 C C . LEU A 1 1124 ? 23.290 22.680 8.525 1.00 89.94 1124 LEU A C 1
ATOM 8913 O O . LEU A 1 1124 ? 23.663 23.404 9.452 1.00 89.94 1124 LEU A O 1
ATOM 8917 N N . GLN A 1 1125 ? 22.020 22.278 8.412 1.00 91.25 1125 GLN A N 1
ATOM 8918 C CA . GLN A 1 1125 ? 21.003 22.614 9.414 1.00 91.25 1125 GLN A CA 1
ATOM 8919 C C . GLN A 1 1125 ? 21.344 22.007 10.781 1.00 91.25 1125 GLN A C 1
ATOM 8921 O O . GLN A 1 1125 ? 21.295 22.714 11.783 1.00 91.25 1125 GLN A O 1
ATOM 8926 N N . TRP A 1 1126 ? 21.770 20.743 10.835 1.00 90.19 1126 TRP A N 1
ATOM 8927 C CA . TRP A 1 1126 ? 22.156 20.078 12.086 1.00 90.19 1126 TRP A CA 1
ATOM 8928 C C . TRP A 1 1126 ? 23.370 20.729 12.744 1.00 90.19 1126 TRP A C 1
ATOM 8930 O O . TRP A 1 1126 ? 23.336 21.021 13.938 1.00 90.19 1126 TRP A O 1
ATOM 8940 N N . LEU A 1 1127 ? 24.396 21.082 11.965 1.00 90.50 1127 LEU A N 1
ATOM 8941 C CA . LEU A 1 1127 ? 25.518 21.873 12.473 1.00 90.50 1127 LEU A CA 1
ATOM 8942 C C . LEU A 1 1127 ? 25.047 23.204 13.069 1.00 90.50 1127 LEU A C 1
ATOM 8944 O O . LEU A 1 1127 ? 25.511 23.595 14.137 1.00 90.50 1127 LEU A O 1
ATOM 8948 N N . THR A 1 1128 ? 24.071 23.859 12.440 1.00 91.56 1128 THR A N 1
ATOM 8949 C CA . THR A 1 1128 ? 23.513 25.126 12.934 1.00 91.56 1128 THR A CA 1
ATOM 8950 C C . THR A 1 1128 ? 22.741 24.965 14.251 1.00 91.56 1128 THR A C 1
ATOM 8952 O O . THR A 1 1128 ? 22.737 25.883 15.063 1.00 91.56 1128 THR A O 1
ATOM 8955 N N . VAL A 1 1129 ? 22.125 23.804 14.506 1.00 91.06 1129 VAL A N 1
ATOM 8956 C CA . VAL A 1 1129 ? 21.408 23.497 15.764 1.00 91.06 1129 VAL A CA 1
ATOM 8957 C C . VAL A 1 1129 ? 22.367 23.285 16.944 1.00 91.06 1129 VAL A C 1
ATOM 8959 O O . VAL A 1 1129 ? 22.011 23.594 18.083 1.00 91.06 1129 VAL A O 1
ATOM 8962 N N . SER A 1 1130 ? 23.582 22.787 16.690 1.00 89.75 1130 SER A N 1
ATOM 8963 C CA . SER A 1 1130 ? 24.525 22.349 17.733 1.00 89.75 1130 SER A CA 1
ATOM 8964 C C . SER A 1 1130 ? 24.843 23.432 18.781 1.00 89.75 1130 SER A C 1
ATOM 8966 O O . SER A 1 1130 ? 24.566 23.238 19.965 1.00 89.75 1130 SER A O 1
ATOM 8968 N N . MET A 1 1131 ? 25.343 24.600 18.362 1.00 89.12 1131 MET A N 1
ATOM 8969 C CA . MET A 1 1131 ? 25.739 25.686 19.271 1.00 89.12 1131 MET A CA 1
ATOM 8970 C C . MET A 1 1131 ? 24.553 26.309 20.031 1.00 89.12 1131 MET A C 1
ATOM 8972 O O . MET A 1 1131 ? 24.629 26.401 21.258 1.00 89.12 1131 MET A O 1
ATOM 8976 N N . PRO A 1 1132 ? 23.430 26.675 19.377 1.00 89.88 1132 PRO A N 1
ATOM 8977 C CA . PRO A 1 1132 ? 22.224 27.111 20.075 1.00 89.88 1132 PRO A CA 1
ATOM 8978 C C . PRO A 1 1132 ? 21.749 26.119 21.136 1.00 89.88 1132 PRO A C 1
ATOM 8980 O O . PRO A 1 1132 ? 21.405 26.527 22.241 1.00 89.88 1132 PRO A O 1
ATOM 8983 N N . SER A 1 1133 ? 21.771 24.816 20.834 1.00 85.19 1133 SER A N 1
ATOM 8984 C CA . SER A 1 1133 ? 21.309 23.795 21.779 1.00 85.19 1133 SER A CA 1
ATOM 8985 C C . SER A 1 1133 ? 22.177 23.671 23.034 1.00 85.19 1133 SER A C 1
ATOM 8987 O O . SER A 1 1133 ? 21.655 23.361 24.103 1.00 85.19 1133 SER A O 1
ATOM 8989 N N . LEU A 1 1134 ? 23.474 23.973 22.920 1.00 86.06 1134 LEU A N 1
ATOM 8990 C CA . LEU A 1 1134 ? 24.418 23.937 24.033 1.00 86.06 1134 LEU A CA 1
ATOM 8991 C C . LEU A 1 1134 ? 24.227 25.118 24.995 1.00 86.06 1134 LEU A C 1
ATOM 8993 O O . LEU A 1 1134 ? 24.259 24.931 26.208 1.00 86.06 1134 LEU A O 1
ATOM 8997 N N . PHE A 1 1135 ? 24.028 26.328 24.462 1.00 87.06 1135 PHE A N 1
ATOM 8998 C CA . PHE A 1 1135 ? 24.064 27.557 25.262 1.00 87.06 1135 PHE A CA 1
ATOM 8999 C C . PHE A 1 1135 ? 22.691 28.126 25.634 1.00 87.06 1135 PHE A C 1
ATOM 9001 O O . PHE A 1 1135 ? 22.613 28.888 26.592 1.00 87.06 1135 PHE A O 1
ATOM 9008 N N . ALA A 1 1136 ? 21.605 27.759 24.945 1.00 86.88 1136 ALA A N 1
ATOM 9009 C CA . ALA A 1 1136 ? 20.279 28.352 25.167 1.00 86.88 1136 ALA A CA 1
ATOM 9010 C C . ALA A 1 1136 ? 19.810 28.302 26.630 1.00 86.88 1136 ALA A C 1
ATOM 9012 O O . ALA A 1 1136 ? 19.357 29.308 27.176 1.00 86.88 1136 ALA A O 1
ATOM 9013 N N . GLN A 1 1137 ? 19.930 27.138 27.281 1.00 82.50 1137 GLN A N 1
ATOM 9014 C CA . GLN A 1 1137 ? 19.494 26.985 28.669 1.00 82.50 1137 GLN A CA 1
ATOM 9015 C C . GLN A 1 1137 ? 20.457 27.644 29.659 1.00 82.50 1137 GLN A C 1
ATOM 9017 O O . GLN A 1 1137 ? 20.002 28.217 30.644 1.00 82.50 1137 GLN A O 1
ATOM 9022 N N . ALA A 1 1138 ? 21.766 27.601 29.395 1.00 83.81 1138 ALA A N 1
ATOM 9023 C CA . ALA A 1 1138 ? 22.757 28.280 30.227 1.00 83.81 1138 ALA A CA 1
ATOM 9024 C C . ALA A 1 1138 ? 22.532 29.801 30.211 1.00 83.81 1138 ALA A C 1
ATOM 9026 O O . ALA A 1 1138 ? 22.427 30.412 31.268 1.00 83.81 1138 ALA A O 1
ATOM 9027 N N . ILE A 1 1139 ? 22.333 30.389 29.024 1.00 87.94 1139 ILE A N 1
ATOM 9028 C CA . ILE A 1 1139 ? 21.983 31.809 28.867 1.00 87.94 1139 ILE A CA 1
ATOM 9029 C C . ILE A 1 1139 ? 20.698 32.124 29.637 1.00 87.94 1139 ILE A C 1
ATOM 9031 O O . ILE A 1 1139 ? 20.664 33.094 30.387 1.00 87.94 1139 ILE A O 1
ATOM 9035 N N . ALA A 1 1140 ? 19.659 31.294 29.496 1.00 86.38 1140 ALA A N 1
ATOM 9036 C CA . ALA A 1 1140 ? 18.393 31.490 30.198 1.00 86.38 1140 ALA A CA 1
ATOM 9037 C C . ALA A 1 1140 ? 18.527 31.403 31.730 1.00 86.38 1140 ALA A C 1
ATOM 9039 O O . ALA A 1 1140 ? 17.839 32.127 32.442 1.00 86.38 1140 ALA A O 1
ATOM 9040 N N . LEU A 1 1141 ? 19.392 30.537 32.260 1.00 82.19 1141 LEU A N 1
ATOM 9041 C CA . LEU A 1 1141 ? 19.615 30.436 33.703 1.00 82.19 1141 LEU A CA 1
ATOM 9042 C C . LEU A 1 1141 ? 20.449 31.600 34.251 1.00 82.19 1141 LEU A C 1
ATOM 9044 O O . LEU A 1 1141 ? 20.134 32.076 35.334 1.00 82.19 1141 LEU A O 1
ATOM 9048 N N . GLU A 1 1142 ? 21.444 32.088 33.509 1.00 86.12 1142 GLU A N 1
ATOM 9049 C CA . GLU A 1 1142 ? 22.284 33.222 33.928 1.00 86.12 1142 GLU A CA 1
ATOM 9050 C C . GLU A 1 1142 ? 21.521 34.555 33.939 1.00 86.12 1142 GLU A C 1
ATOM 9052 O O . GLU A 1 1142 ? 21.726 35.390 34.814 1.00 86.12 1142 GLU A O 1
ATOM 9057 N N . ILE A 1 1143 ? 20.584 34.758 33.005 1.00 90.19 1143 ILE A N 1
ATOM 9058 C CA . ILE A 1 1143 ? 19.731 35.962 32.997 1.00 90.19 1143 ILE A CA 1
ATOM 9059 C C . ILE A 1 1143 ? 18.557 35.878 33.988 1.00 90.19 1143 ILE A C 1
ATOM 9061 O O . ILE A 1 1143 ? 17.792 36.836 34.129 1.00 90.19 1143 ILE A O 1
ATOM 9065 N N . ARG A 1 1144 ? 18.364 34.733 34.655 1.00 87.25 1144 ARG A N 1
ATOM 9066 C CA . ARG A 1 1144 ? 17.334 34.550 35.685 1.00 87.25 1144 ARG A CA 1
ATOM 9067 C C . ARG A 1 1144 ? 17.710 35.369 36.922 1.00 87.25 1144 ARG A C 1
ATOM 9069 O O . ARG A 1 1144 ? 18.855 35.349 37.350 1.00 87.25 1144 ARG A O 1
ATOM 9076 N N . GLN A 1 1145 ? 16.734 36.034 37.543 1.00 88.81 1145 GLN A N 1
ATOM 9077 C CA . GLN A 1 1145 ? 16.949 36.872 38.735 1.00 88.81 1145 GLN A CA 1
ATOM 9078 C C . GLN A 1 1145 ? 16.210 36.283 39.950 1.00 88.81 1145 GLN A C 1
ATOM 9080 O O . GLN A 1 1145 ? 15.047 36.635 40.168 1.00 88.81 1145 GLN A O 1
ATOM 9085 N N . PRO A 1 1146 ? 16.832 35.382 40.741 1.00 80.06 1146 PRO A N 1
ATOM 9086 C CA . PRO A 1 1146 ? 16.151 34.625 41.798 1.00 80.06 1146 PRO A CA 1
ATOM 9087 C C . PRO A 1 1146 ? 15.528 35.496 42.892 1.00 80.06 1146 PRO A C 1
ATOM 9089 O O . PRO A 1 1146 ? 14.483 35.139 43.421 1.00 80.06 1146 PRO A O 1
ATOM 9092 N N . GLU A 1 1147 ? 16.154 36.634 43.195 1.00 81.69 1147 GLU A N 1
ATOM 9093 C CA . GLU A 1 1147 ? 15.755 37.558 44.268 1.00 81.69 1147 GLU A CA 1
ATOM 9094 C C . GLU A 1 1147 ? 14.624 38.520 43.859 1.00 81.69 1147 GLU A C 1
ATOM 9096 O O . GLU A 1 1147 ? 14.092 39.257 44.686 1.00 81.69 1147 GLU A O 1
ATOM 9101 N N . SER A 1 1148 ? 14.236 38.530 42.581 1.00 85.25 1148 SER A N 1
ATOM 9102 C CA . SER A 1 1148 ? 13.163 39.393 42.082 1.00 85.25 1148 SER A CA 1
ATOM 9103 C C . SER A 1 1148 ? 11.779 38.771 42.308 1.00 85.25 1148 SER A C 1
ATOM 9105 O O . SER A 1 1148 ? 11.613 37.554 42.267 1.00 85.25 1148 SER A O 1
ATOM 9107 N N . GLY A 1 1149 ? 10.736 39.602 42.426 1.00 78.50 1149 GLY A N 1
ATOM 9108 C CA . GLY A 1 1149 ? 9.343 39.128 42.490 1.00 78.50 1149 GLY A CA 1
ATOM 9109 C C . GLY A 1 1149 ? 8.854 38.397 41.225 1.00 78.50 1149 GLY A C 1
ATOM 9110 O O . GLY A 1 1149 ? 7.768 37.823 41.230 1.00 78.50 1149 GLY A O 1
ATOM 9111 N N . ARG A 1 1150 ? 9.635 38.406 40.133 1.00 85.44 1150 ARG A N 1
ATOM 9112 C CA . ARG A 1 1150 ? 9.371 37.654 38.894 1.00 85.44 1150 ARG A CA 1
ATOM 9113 C C . ARG A 1 1150 ? 10.653 36.984 38.382 1.00 85.44 1150 ARG A C 1
ATOM 9115 O O . ARG A 1 1150 ? 11.226 37.447 37.392 1.00 85.44 1150 ARG A O 1
ATOM 9122 N N . PRO A 1 1151 ? 11.075 35.855 38.980 1.00 85.50 1151 PRO A N 1
ATOM 9123 C CA . PRO A 1 1151 ? 12.390 35.274 38.714 1.00 85.50 1151 PRO A CA 1
ATOM 9124 C C . PRO A 1 1151 ? 12.682 34.921 37.248 1.00 85.50 1151 PRO A C 1
ATOM 9126 O O . PRO A 1 1151 ? 13.840 34.936 36.838 1.00 85.50 1151 PRO A O 1
ATOM 9129 N N . PHE A 1 1152 ? 11.648 34.608 36.458 1.00 89.25 1152 PHE A N 1
ATOM 9130 C CA . PHE A 1 1152 ? 11.751 34.131 35.071 1.00 89.25 1152 PHE A CA 1
ATOM 9131 C C . PHE A 1 1152 ? 11.433 35.179 33.989 1.00 89.25 1152 PHE A C 1
ATOM 9133 O O . PHE A 1 1152 ? 11.388 34.821 32.813 1.00 89.25 1152 PHE A O 1
ATOM 9140 N N . LEU A 1 1153 ? 11.270 36.462 34.333 1.00 92.06 1153 LEU A N 1
ATOM 9141 C CA . LEU A 1 1153 ? 10.868 37.491 33.362 1.00 92.06 1153 LEU A CA 1
ATOM 9142 C C . LEU A 1 1153 ? 11.833 37.614 32.163 1.00 92.06 1153 LEU A C 1
ATOM 9144 O O . LEU A 1 1153 ? 11.406 37.577 31.010 1.00 92.06 1153 LEU A O 1
ATOM 9148 N N . TRP A 1 1154 ? 13.139 37.723 32.413 1.00 92.56 1154 TRP A N 1
ATOM 9149 C CA . TRP A 1 1154 ? 14.146 37.844 31.350 1.00 92.56 1154 TRP A CA 1
ATOM 9150 C C . TRP A 1 1154 ? 14.291 36.580 30.484 1.00 92.56 1154 TRP A C 1
ATOM 9152 O O . TRP A 1 1154 ? 14.325 36.719 29.260 1.00 92.56 1154 TRP A O 1
ATOM 9162 N N . PRO A 1 1155 ? 14.277 35.354 31.049 1.00 91.50 1155 PRO A N 1
ATOM 9163 C CA . PRO A 1 1155 ? 14.170 34.118 30.264 1.00 91.50 1155 PRO A CA 1
ATOM 9164 C C . PRO A 1 1155 ? 12.955 34.064 29.323 1.00 91.50 1155 PRO A C 1
ATOM 9166 O O . PRO A 1 1155 ? 13.058 33.588 28.186 1.00 91.50 1155 PRO A O 1
ATOM 9169 N N . GLN A 1 1156 ? 11.803 34.572 29.771 1.00 93.50 1156 GLN A N 1
ATOM 9170 C CA . GLN A 1 1156 ? 10.575 34.629 28.970 1.00 93.50 1156 GLN A CA 1
ATOM 9171 C C . GLN A 1 1156 ? 10.712 35.613 27.800 1.00 93.50 1156 GLN A C 1
ATOM 9173 O O . GLN A 1 1156 ? 10.390 35.267 26.661 1.00 93.50 1156 GLN A O 1
ATOM 9178 N N . VAL A 1 1157 ? 11.247 36.813 28.059 1.00 95.00 1157 VAL A N 1
ATOM 9179 C CA . VAL A 1 1157 ? 11.510 37.829 27.023 1.00 95.00 1157 VAL A CA 1
ATOM 9180 C C . VAL A 1 1157 ? 12.520 37.314 25.998 1.00 95.00 1157 VAL A C 1
ATOM 9182 O O . VAL A 1 1157 ? 12.273 37.405 24.797 1.00 95.00 1157 VAL A O 1
ATOM 9185 N N . TYR A 1 1158 ? 13.617 36.707 26.459 1.00 95.12 1158 TYR A N 1
ATOM 9186 C CA . TYR A 1 1158 ? 14.626 36.078 25.605 1.00 95.12 1158 TYR A CA 1
ATOM 9187 C C . TYR A 1 1158 ? 14.006 35.057 24.640 1.00 95.12 1158 TYR A C 1
ATOM 9189 O O . TYR A 1 1158 ? 14.234 35.118 23.430 1.00 95.12 1158 TYR A O 1
ATOM 9197 N N . THR A 1 1159 ? 13.145 34.178 25.160 1.00 94.44 1159 THR A N 1
ATOM 9198 C CA . THR A 1 1159 ? 12.426 33.183 24.355 1.00 94.44 1159 THR A CA 1
ATOM 9199 C C . THR A 1 1159 ? 11.530 33.843 23.301 1.00 94.44 1159 THR A C 1
ATOM 9201 O O . THR A 1 1159 ? 11.543 33.447 22.132 1.00 94.44 1159 THR A O 1
ATOM 9204 N N . GLY A 1 1160 ? 10.759 34.862 23.694 1.00 95.25 1160 GLY A N 1
ATOM 9205 C CA . GLY A 1 1160 ? 9.842 35.573 22.800 1.00 95.25 1160 GLY A CA 1
ATOM 9206 C C . GLY A 1 1160 ? 10.551 36.298 21.654 1.00 95.25 1160 GLY A C 1
ATOM 9207 O O . GLY A 1 1160 ? 10.095 36.222 20.508 1.00 95.25 1160 GLY A O 1
ATOM 9208 N N . VAL A 1 1161 ? 11.689 36.941 21.942 1.00 96.31 1161 VAL A N 1
ATOM 9209 C CA . VAL A 1 1161 ? 12.532 37.622 20.943 1.00 96.31 1161 VAL A CA 1
ATOM 9210 C C . VAL A 1 1161 ? 13.180 36.616 19.989 1.00 96.31 1161 VAL A C 1
ATOM 9212 O O . VAL A 1 1161 ? 13.168 36.833 18.778 1.00 96.31 1161 VAL A O 1
ATOM 9215 N N . ALA A 1 1162 ? 13.687 35.490 20.500 1.00 95.56 1162 ALA A N 1
ATOM 9216 C CA . ALA A 1 1162 ? 14.301 34.453 19.672 1.00 95.56 1162 ALA A CA 1
ATOM 9217 C C . ALA A 1 1162 ? 13.318 33.898 18.620 1.00 95.56 1162 ALA A C 1
ATOM 9219 O O . ALA A 1 1162 ? 13.644 33.839 17.432 1.00 95.56 1162 ALA A O 1
ATOM 9220 N N . TYR A 1 1163 ? 12.080 33.580 19.019 1.00 96.19 1163 TYR A N 1
ATOM 9221 C CA . TYR A 1 1163 ? 11.044 33.153 18.072 1.00 96.19 1163 TYR A CA 1
ATOM 9222 C C . TYR A 1 1163 ? 10.617 34.268 17.103 1.00 96.19 1163 TYR A C 1
ATOM 9224 O O . TYR A 1 1163 ? 10.374 33.982 15.930 1.00 96.19 1163 TYR A O 1
ATOM 9232 N N . ALA A 1 1164 ? 10.556 35.529 17.549 1.00 96.56 1164 ALA A N 1
ATOM 9233 C CA . ALA A 1 1164 ? 10.206 36.659 16.682 1.00 96.56 1164 ALA A CA 1
ATOM 9234 C C . ALA A 1 1164 ? 11.216 36.834 15.537 1.00 96.56 1164 ALA A C 1
ATOM 9236 O O . ALA A 1 1164 ? 10.822 36.938 14.374 1.00 96.56 1164 ALA A O 1
ATOM 9237 N N . ILE A 1 1165 ? 12.518 36.794 15.846 1.00 96.19 1165 ILE A N 1
ATOM 9238 C CA . ILE A 1 1165 ? 13.585 36.881 14.838 1.00 96.19 1165 ILE A CA 1
ATOM 9239 C C . ILE A 1 1165 ? 13.497 35.694 13.869 1.00 96.19 1165 ILE A C 1
ATOM 9241 O O . ILE A 1 1165 ? 13.541 35.891 12.654 1.00 96.19 1165 ILE A O 1
ATOM 9245 N N . GLY A 1 1166 ? 13.287 34.475 14.379 1.00 94.88 1166 GLY A N 1
ATOM 9246 C CA . GLY A 1 1166 ? 13.104 33.289 13.536 1.00 94.88 1166 GLY A CA 1
ATOM 9247 C C . GLY A 1 1166 ? 11.927 33.426 12.559 1.00 94.88 1166 GLY A C 1
ATOM 9248 O O . GLY A 1 1166 ? 12.062 33.117 11.373 1.00 94.88 1166 GLY A O 1
ATOM 9249 N N . ALA A 1 1167 ? 10.788 33.947 13.024 1.00 94.94 1167 ALA A N 1
ATOM 9250 C CA . ALA A 1 1167 ? 9.616 34.180 12.182 1.00 94.94 1167 ALA A CA 1
ATOM 9251 C C . ALA A 1 1167 ? 9.879 35.224 11.080 1.00 94.94 1167 ALA A C 1
ATOM 9253 O O . ALA A 1 1167 ? 9.476 35.014 9.933 1.00 94.94 1167 ALA A O 1
ATOM 9254 N N . LEU A 1 1168 ? 10.600 36.309 11.391 1.00 94.88 1168 LEU A N 1
ATOM 9255 C CA . LEU A 1 1168 ? 10.991 37.331 10.411 1.00 94.88 1168 LEU A CA 1
ATOM 9256 C C . LEU A 1 1168 ? 11.916 36.766 9.321 1.00 94.88 1168 LEU A C 1
ATOM 9258 O O . LEU A 1 1168 ? 11.738 37.074 8.142 1.00 94.88 1168 LEU A O 1
ATOM 9262 N N . MET A 1 1169 ? 12.859 35.892 9.685 1.00 94.00 1169 MET A N 1
ATOM 9263 C CA . MET A 1 1169 ? 13.754 35.248 8.715 1.00 94.00 1169 MET A CA 1
ATOM 9264 C C . MET A 1 1169 ? 13.005 34.312 7.757 1.00 94.00 1169 MET A C 1
ATOM 9266 O O . MET A 1 1169 ? 13.284 34.317 6.556 1.00 94.00 1169 MET A O 1
ATOM 9270 N N . LEU A 1 1170 ? 12.011 33.556 8.244 1.00 91.50 1170 LEU A N 1
ATOM 9271 C CA . LEU A 1 1170 ? 11.148 32.746 7.372 1.00 91.50 1170 LEU A CA 1
ATOM 9272 C C . LEU A 1 1170 ? 10.229 33.591 6.488 1.00 91.50 1170 LEU A C 1
ATOM 9274 O O . LEU A 1 1170 ? 9.945 33.194 5.358 1.00 91.50 1170 LEU A O 1
ATOM 9278 N N . LEU A 1 1171 ? 9.773 34.746 6.971 1.00 91.19 1171 LEU A N 1
ATOM 9279 C CA . LEU A 1 1171 ? 8.966 35.668 6.176 1.00 91.19 1171 LEU A CA 1
ATOM 9280 C C . LEU A 1 1171 ? 9.764 36.221 4.984 1.00 91.19 1171 LEU A C 1
ATOM 9282 O O . LEU A 1 1171 ? 9.258 36.246 3.860 1.00 91.19 1171 LEU A O 1
ATOM 9286 N N . GLU A 1 1172 ? 11.034 36.570 5.196 1.00 91.38 1172 GLU A N 1
ATOM 9287 C CA . GLU A 1 1172 ? 11.947 36.972 4.119 1.00 91.38 1172 GLU A CA 1
ATOM 9288 C C . GLU A 1 1172 ? 12.281 35.803 3.174 1.00 91.38 1172 GLU A C 1
ATOM 9290 O O . GLU A 1 1172 ? 12.286 35.977 1.952 1.00 91.38 1172 GLU A O 1
ATOM 9295 N N . LEU A 1 1173 ? 12.483 34.588 3.704 1.00 90.50 1173 LEU A N 1
ATOM 9296 C CA . LEU A 1 1173 ? 12.674 33.389 2.879 1.00 90.50 1173 LEU A CA 1
ATOM 9297 C C . LEU A 1 1173 ? 11.456 33.131 1.983 1.00 90.50 1173 LEU A C 1
ATOM 9299 O O . LEU A 1 1173 ? 11.609 32.879 0.786 1.00 90.50 1173 LEU A O 1
ATOM 9303 N N . ARG A 1 1174 ? 10.241 33.255 2.531 1.00 87.12 1174 ARG A N 1
ATOM 9304 C CA . ARG A 1 1174 ? 8.998 33.117 1.765 1.00 87.12 1174 ARG A CA 1
ATOM 9305 C C . ARG A 1 1174 ? 8.935 34.135 0.632 1.00 87.12 1174 ARG A C 1
ATOM 9307 O O . ARG A 1 1174 ? 8.627 33.757 -0.497 1.00 87.12 1174 ARG A O 1
ATOM 9314 N N . ARG A 1 1175 ? 9.234 35.408 0.913 1.00 87.25 1175 ARG A N 1
ATOM 9315 C CA . ARG A 1 1175 ? 9.220 36.480 -0.093 1.00 87.25 1175 ARG A CA 1
ATOM 9316 C C . ARG A 1 1175 ? 10.111 36.137 -1.289 1.00 87.25 1175 ARG A C 1
ATOM 9318 O O . ARG A 1 1175 ? 9.712 36.377 -2.424 1.00 87.25 1175 ARG A O 1
ATOM 9325 N N . ARG A 1 1176 ? 11.280 35.539 -1.038 1.00 85.69 1176 ARG A N 1
ATOM 9326 C CA . ARG A 1 1176 ? 12.249 35.145 -2.074 1.00 85.69 1176 ARG A CA 1
ATOM 9327 C C . ARG A 1 1176 ? 11.857 33.890 -2.851 1.00 85.69 1176 ARG A C 1
ATOM 9329 O O . ARG A 1 1176 ? 12.073 33.851 -4.056 1.00 85.69 1176 ARG A O 1
ATOM 9336 N N . VAL A 1 1177 ? 11.313 32.871 -2.183 1.00 82.50 1177 VAL A N 1
ATOM 9337 C CA . VAL A 1 1177 ? 11.010 31.569 -2.808 1.00 82.50 1177 VAL A CA 1
ATOM 9338 C C . VAL A 1 1177 ? 9.652 31.566 -3.519 1.00 82.50 1177 VAL A C 1
ATOM 9340 O O . VAL A 1 1177 ? 9.529 30.982 -4.591 1.00 82.50 1177 VAL A O 1
ATOM 9343 N N . VAL A 1 1178 ? 8.637 32.222 -2.946 1.00 78.94 1178 VAL A N 1
ATOM 9344 C CA . VAL A 1 1178 ? 7.239 32.174 -3.427 1.00 78.94 1178 VAL A CA 1
ATOM 9345 C C . VAL A 1 1178 ? 6.870 33.398 -4.283 1.00 78.94 1178 VAL A C 1
ATOM 9347 O O . VAL A 1 1178 ? 5.853 33.390 -4.968 1.00 78.94 1178 VAL A O 1
ATOM 9350 N N . GLY A 1 1179 ? 7.685 34.460 -4.278 1.00 68.50 1179 GLY A N 1
ATOM 9351 C CA . GLY A 1 1179 ? 7.473 35.651 -5.114 1.00 68.50 1179 GLY A CA 1
ATOM 9352 C C . GLY A 1 1179 ? 6.399 36.629 -4.609 1.00 68.50 1179 GLY A C 1
ATOM 9353 O O . GLY A 1 1179 ? 6.090 37.597 -5.297 1.00 68.50 1179 GLY A O 1
ATOM 9354 N N . GLY A 1 1180 ? 5.839 36.420 -3.409 1.00 63.44 1180 GLY A N 1
ATOM 9355 C CA . GLY A 1 1180 ? 4.886 37.340 -2.776 1.00 63.44 1180 GLY A CA 1
ATOM 9356 C C . GLY A 1 1180 ? 4.353 36.854 -1.420 1.00 63.44 1180 GLY A C 1
ATOM 9357 O O . GLY A 1 1180 ? 4.312 35.654 -1.147 1.00 63.44 1180 GLY A O 1
ATOM 9358 N N . LEU A 1 1181 ? 3.927 37.789 -0.558 1.00 57.56 1181 LEU A N 1
ATOM 9359 C CA . LEU A 1 1181 ? 3.416 37.502 0.799 1.00 57.56 1181 LEU A CA 1
ATOM 9360 C C . LEU A 1 1181 ? 2.036 36.816 0.804 1.00 57.56 1181 LEU A C 1
ATOM 9362 O O . LEU A 1 1181 ? 1.777 35.981 1.666 1.00 57.56 1181 LEU A O 1
ATOM 9366 N N . PHE A 1 1182 ? 1.181 37.129 -0.176 1.00 58.75 1182 PHE A N 1
ATOM 9367 C CA . PHE A 1 1182 ? -0.206 36.641 -0.266 1.00 58.75 1182 PHE A CA 1
ATOM 9368 C C . PHE A 1 1182 ? -0.439 35.619 -1.393 1.00 58.75 1182 PHE A C 1
ATOM 9370 O O . PHE A 1 1182 ? -1.569 35.197 -1.627 1.00 58.75 1182 PHE A O 1
ATOM 9377 N N . VAL A 1 1183 ? 0.618 35.201 -2.095 1.00 64.44 1183 VAL A N 1
ATOM 9378 C CA . VAL A 1 1183 ? 0.531 34.208 -3.176 1.00 64.44 1183 VAL A CA 1
ATOM 9379 C C . VAL A 1 1183 ? 0.453 32.802 -2.577 1.00 64.44 1183 VAL A C 1
ATOM 9381 O O . VAL A 1 1183 ? 1.214 32.462 -1.665 1.00 64.44 1183 VAL A O 1
ATOM 9384 N N . ARG A 1 1184 ? -0.479 31.979 -3.079 1.00 63.94 1184 ARG A N 1
ATOM 9385 C CA . ARG A 1 1184 ? -0.645 30.585 -2.646 1.00 63.94 1184 ARG A CA 1
ATOM 9386 C C . ARG A 1 1184 ? 0.589 29.773 -3.044 1.00 63.94 1184 ARG A C 1
ATOM 9388 O O . ARG A 1 1184 ? 0.944 29.717 -4.214 1.00 63.94 1184 ARG A O 1
ATOM 9395 N N . GLU A 1 1185 ? 1.218 29.141 -2.059 1.00 68.88 1185 GLU A N 1
ATOM 9396 C CA . GLU A 1 1185 ? 2.408 28.307 -2.236 1.00 68.88 1185 GLU A CA 1
ATOM 9397 C C . GLU A 1 1185 ? 2.040 27.063 -3.072 1.00 68.88 1185 GLU A C 1
ATOM 9399 O O . GLU A 1 1185 ? 1.181 26.275 -2.670 1.00 68.88 1185 GLU A O 1
ATOM 9404 N N . SER A 1 1186 ? 2.624 26.912 -4.267 1.00 55.91 1186 SER A N 1
ATOM 9405 C CA . SER A 1 1186 ? 2.430 25.733 -5.123 1.00 55.91 1186 SER A CA 1
ATOM 9406 C C . SER A 1 1186 ? 3.485 24.672 -4.811 1.00 55.91 1186 SER A C 1
ATOM 9408 O O . SER A 1 1186 ? 4.680 24.960 -4.888 1.00 55.91 1186 SER A O 1
ATOM 9410 N N . HIS A 1 1187 ? 3.063 23.446 -4.500 1.00 55.88 1187 HIS A N 1
ATOM 9411 C CA . HIS A 1 1187 ? 3.988 22.344 -4.218 1.00 55.88 1187 HIS A CA 1
ATOM 9412 C C . HIS A 1 1187 ? 4.790 21.956 -5.471 1.00 55.88 1187 HIS A C 1
ATOM 9414 O O . HIS A 1 1187 ? 4.193 21.719 -6.522 1.00 55.88 1187 HIS A O 1
ATOM 9420 N N . ARG A 1 1188 ? 6.122 21.883 -5.338 1.00 43.94 1188 ARG A N 1
ATOM 9421 C CA . ARG A 1 1188 ? 7.033 21.297 -6.336 1.00 43.94 1188 ARG A CA 1
ATOM 9422 C C . ARG A 1 1188 ? 7.137 19.783 -6.194 1.00 43.94 1188 ARG A C 1
ATOM 9424 O O . ARG A 1 1188 ? 7.127 19.288 -5.039 1.00 43.94 1188 ARG A O 1
#

Organism: Cyphellophora europaea (strain CBS 101466) (NCBI:txid1220924)

Secondary structure (DSSP, 8-state):
-HHHHHHHHHHHHHHHHHHHHHHHHHHHH-S-TTSHHHHHH-EEESS-GGG--TT--EEESSSBPP-TTS--HHHHHHSTTEEEEESHHHHHHHHHHHHHTT-TTTTTTS-TTS-EEEEETTEEEEEEE-TT--STTGGGGG-TTS--S-S---PPPPSEEEE---THHHHH--TTHHHHHHHHHHHHHHGGGTGGGS-PPEEEPP-PPP-GGGS-HHHHHHS-HHHHHHHHHHHHHHHHHHT-EE-TTHHHHHTT-GGGB-TTSSSB-HHHHHHHHHHHHHHH-TTSSTTBTTPPPP---HHHHHHHHHHHHHHHHHHHH---TTSHHHHHHHHHHHHHHHIIIIISSSSEEEEPPP-HHHHHHHHHHHHHHHHHTEEEPP-TTS--GGG-SS-HHHHHHHHHHHHHHHHHHHHHTTTSSHHHHHHHHHHHHHHHHHHHHHHHHHHHHH----HHHHHHHHHHHHHHHHHHHHHHT--GGGGHHHHHHHHHHHHHHHHS----TT---HHHHHHHHHHHHHHHHHHHHSTHHHHHHHHHHHHH-----HHHHHHHHHHTTHHHHHHHHHHHHHHHHHHTGGGGGGGTTTHHHHHHHHHHHHHHHHHHHHHHHHT--SHHHHHHHHHHHTHHHHHHHHHHHHSSHHHHHEEEHHHHHHHHTHHHHHHHHHHHTEETTTTEEEE---S-TT---S-GGG-HHHHHHHHHHHHHHHHHHHHHHHHHHHHHHHHSPPP--TT--HHHHTTS-S-S---HHHHTTSPPTTTHHHHHHHHHHHHHHHHHHHHT-TTTHHHHHHHHHHHHHIIIIIHHHTHHHHHHHHHHH-TTS--HHHHHHHHHHHHHHHHHTHHHHHHHHHHH-SHHHHHHHHHHHHHHHHHHHT--SHHHHIIIIIIIHHHHHHHHHHHHTTHHHHH-STTHHHHHHHHHHHHHHHHHHHHHHHHHHHHHT-HHHHHHHHHHHHHHHHHHHHHH----HHHH-----S--HHHHT-HHHHHHHHHHHHHHHHHHHHHHHHHHHHHHTT--HHHHHHHHHHHHHHHHHHHHHHHHHHHHH-HHHHHHHHHHHHHHHIIIIITT--SHHHHHHHHHHHHHHHTHHHHHHHHHHHHHS-GGGHHHHHHHHHHHHHHHHHHHHHHHHHT--TTSSSTTHHHHHHHHHHHHHHHHHHHHHHHHHHSSSSSPPPP-

Radius of gyration: 37.31 Å; chains: 1; bounding box: 98×84×109 Å

pLDDT: mean 76.45, std 16.07, range [24.47, 96.56]